Protein AF-A0ABC9WWB8-F1 (afdb_monomer)

Organism: Grus japonensis (NCBI:txid30415)

InterPro domains:
  IPR006073 GTP binding domain [PF01926] (283-333)
  IPR027417 P-loop containing nucleoside triphosphate hydrolase [G3DSA:3.40.50.300] (178-342)
  IPR027417 P-loop containing nucleoside triphosphate hydrolase [SSF52540] (184-485)
  IPR048422 NOA1/YqeH-like, C-terminal domain [PF21516] (718-818)
  IPR052807 Mitochondrial translation and respiration regulator [PTHR46406] (74-448)

Structure (mmCIF, N/CA/C/O backbone):
data_AF-A0ABC9WWB8-F1
#
_entry.id   AF-A0ABC9WWB8-F1
#
loop_
_atom_site.group_PDB
_atom_site.id
_atom_site.type_symbol
_atom_site.label_atom_id
_atom_site.label_alt_id
_atom_site.label_comp_id
_atom_site.label_asym_id
_atom_site.label_entity_id
_atom_site.label_seq_id
_atom_site.pdbx_PDB_ins_code
_atom_site.Cartn_x
_atom_site.Cartn_y
_atom_site.Cartn_z
_atom_site.occupancy
_atom_site.B_iso_or_equiv
_atom_site.auth_seq_id
_atom_site.auth_comp_id
_atom_site.auth_asym_id
_atom_site.auth_atom_id
_atom_site.pdbx_PDB_model_num
ATOM 1 N N . MET A 1 1 ? 10.275 -8.114 -30.338 1.00 30.70 1 MET A N 1
ATOM 2 C CA . MET A 1 1 ? 11.445 -9.015 -30.405 1.00 30.70 1 MET A CA 1
ATOM 3 C C . MET A 1 1 ? 11.596 -9.827 -29.123 1.00 30.70 1 MET A C 1
ATOM 5 O O . MET A 1 1 ? 11.266 -11.000 -29.156 1.00 30.70 1 MET A O 1
ATOM 9 N N . HIS A 1 2 ? 11.924 -9.214 -27.981 1.00 36.25 2 HIS A N 1
ATOM 10 C CA . HIS A 1 2 ? 12.153 -9.888 -26.680 1.00 36.25 2 HIS A CA 1
ATOM 11 C C . HIS A 1 2 ? 10.920 -10.508 -25.975 1.00 36.25 2 HIS A C 1
ATOM 13 O O . HIS A 1 2 ? 10.981 -10.816 -24.794 1.00 36.25 2 HIS A O 1
ATOM 19 N N . ARG A 1 3 ? 9.782 -10.659 -26.671 1.00 38.38 3 ARG A N 1
ATOM 20 C CA . ARG A 1 3 ? 8.498 -11.164 -26.121 1.00 38.38 3 ARG A CA 1
ATOM 21 C C . ARG A 1 3 ? 8.088 -12.535 -26.684 1.00 38.38 3 ARG A C 1
ATOM 23 O O . ARG A 1 3 ? 7.000 -13.039 -26.403 1.00 38.38 3 ARG A O 1
ATOM 30 N N . LEU A 1 4 ? 8.946 -13.101 -27.528 1.00 43.03 4 LEU A N 1
ATOM 31 C CA . LEU A 1 4 ? 8.858 -14.459 -28.064 1.00 43.03 4 LEU A CA 1
ATOM 32 C C . LEU A 1 4 ? 9.647 -15.363 -27.099 1.00 43.03 4 LEU A C 1
ATOM 34 O O . LEU A 1 4 ? 10.597 -14.881 -26.484 1.00 43.03 4 LEU A O 1
ATOM 38 N N . ALA A 1 5 ? 9.195 -16.603 -26.882 1.00 39.00 5 ALA A N 1
ATOM 39 C CA . ALA A 1 5 ? 9.597 -17.446 -25.743 1.00 39.00 5 ALA A CA 1
ATOM 40 C C . ALA A 1 5 ? 11.114 -17.376 -25.409 1.00 39.00 5 ALA A C 1
ATOM 42 O O . ALA A 1 5 ? 11.926 -17.596 -26.305 1.00 39.00 5 ALA A O 1
ATOM 43 N N . PRO A 1 6 ? 11.529 -17.134 -24.146 1.00 36.50 6 PRO A N 1
ATOM 44 C CA . PRO A 1 6 ? 12.949 -17.016 -23.762 1.00 36.50 6 PRO A CA 1
ATOM 45 C C . PRO A 1 6 ? 13.803 -18.240 -24.130 1.00 36.50 6 PRO A C 1
ATOM 47 O O . PRO A 1 6 ? 14.975 -18.111 -24.478 1.00 36.50 6 PRO A O 1
ATOM 50 N N . ALA A 1 7 ? 13.187 -19.426 -24.172 1.00 35.19 7 ALA A N 1
ATOM 51 C CA . ALA A 1 7 ? 13.814 -20.663 -24.640 1.00 35.19 7 ALA A CA 1
ATOM 52 C C . ALA A 1 7 ? 14.271 -20.613 -26.119 1.00 35.19 7 ALA A C 1
ATOM 54 O O . ALA A 1 7 ? 15.200 -21.330 -26.494 1.00 35.19 7 ALA A O 1
ATOM 55 N N . LEU A 1 8 ? 13.670 -19.751 -26.953 1.00 40.25 8 LEU A N 1
ATOM 56 C CA . LEU A 1 8 ? 14.101 -19.514 -28.336 1.00 40.25 8 LEU A CA 1
ATOM 57 C C . LEU A 1 8 ? 15.390 -18.688 -28.384 1.00 40.25 8 LEU A C 1
ATOM 59 O O . LEU A 1 8 ? 16.259 -18.979 -29.197 1.00 40.25 8 LEU A O 1
ATOM 63 N N . LEU A 1 9 ? 15.561 -17.701 -27.498 1.00 40.28 9 LEU A N 1
ATOM 64 C CA . LEU A 1 9 ? 16.742 -16.826 -27.482 1.00 40.28 9 LEU A CA 1
ATOM 65 C C . LEU A 1 9 ? 18.027 -17.593 -27.134 1.00 40.28 9 LEU A C 1
ATOM 67 O O . LEU A 1 9 ? 19.038 -17.423 -27.814 1.00 40.28 9 LEU A O 1
ATOM 71 N N . GLY A 1 10 ? 17.969 -18.510 -26.161 1.00 36.19 10 GLY A N 1
ATOM 72 C CA . GLY A 1 10 ? 19.111 -19.357 -25.789 1.00 36.19 10 GLY A CA 1
ATOM 73 C C . GLY A 1 10 ? 19.561 -20.331 -26.889 1.00 36.19 10 GLY A C 1
ATOM 74 O O . GLY A 1 10 ? 20.739 -20.675 -26.958 1.00 36.19 10 GLY A O 1
ATOM 75 N N . ARG A 1 11 ? 18.654 -20.743 -27.790 1.00 40.25 11 ARG A N 1
ATOM 76 C CA . ARG A 1 11 ? 18.963 -21.631 -28.931 1.00 40.25 11 ARG A CA 1
ATOM 77 C C . ARG A 1 11 ? 19.188 -20.903 -30.259 1.00 40.25 11 ARG A C 1
ATOM 79 O O . ARG A 1 11 ? 19.763 -21.498 -31.165 1.00 40.25 11 ARG A O 1
ATOM 86 N N . LEU A 1 12 ? 18.788 -19.635 -30.376 1.00 39.09 12 LEU A N 1
ATOM 87 C CA . LEU A 1 12 ? 19.014 -18.787 -31.555 1.00 39.09 12 LEU A CA 1
ATOM 88 C C . LEU A 1 12 ? 20.288 -17.940 -31.455 1.00 39.09 12 LEU A C 1
ATOM 90 O O . LEU A 1 12 ? 20.772 -17.471 -32.483 1.00 39.09 12 LEU A O 1
ATOM 94 N N . ALA A 1 13 ? 20.881 -17.783 -30.267 1.00 39.59 13 ALA A N 1
ATOM 95 C CA . ALA A 1 13 ? 22.184 -17.132 -30.112 1.00 39.59 13 ALA A CA 1
ATOM 96 C C . ALA A 1 13 ? 23.292 -17.757 -30.998 1.00 39.59 13 ALA A C 1
ATOM 98 O O . ALA A 1 13 ? 24.013 -16.993 -31.639 1.00 39.59 13 ALA A O 1
ATOM 99 N N . PRO A 1 14 ? 23.394 -19.095 -31.166 1.00 42.41 14 PRO A N 1
ATOM 100 C CA . PRO A 1 14 ? 24.311 -19.712 -32.129 1.00 42.41 14 PRO A CA 1
ATOM 101 C C . PRO A 1 14 ? 23.961 -19.421 -33.593 1.00 42.41 14 PRO A C 1
ATOM 103 O O . PRO A 1 14 ? 24.861 -19.319 -34.418 1.00 42.41 14 PRO A O 1
ATOM 106 N N . ALA A 1 15 ? 22.677 -19.258 -33.935 1.00 46.62 15 ALA A N 1
ATOM 107 C CA . ALA A 1 15 ? 22.250 -18.907 -35.292 1.00 46.62 15 ALA A CA 1
ATOM 108 C C . ALA A 1 15 ? 22.579 -17.442 -35.619 1.00 46.62 15 ALA A C 1
ATOM 110 O O . ALA A 1 15 ? 23.069 -17.149 -36.708 1.00 46.62 15 ALA A O 1
ATOM 111 N N . LEU A 1 16 ? 22.393 -16.532 -34.657 1.00 46.25 16 LEU A N 1
ATOM 112 C CA . LEU A 1 16 ? 22.764 -15.119 -34.762 1.00 46.25 16 LEU A CA 1
ATOM 113 C C . LEU A 1 16 ? 24.294 -14.959 -34.826 1.00 46.25 16 LEU A C 1
ATOM 115 O O . LEU A 1 16 ? 24.808 -14.295 -35.723 1.00 46.25 16 LEU A O 1
ATOM 119 N N . LEU A 1 17 ? 25.033 -15.668 -33.966 1.00 48.19 17 LEU A N 1
ATOM 120 C CA . LEU A 1 17 ? 26.497 -15.757 -34.020 1.00 48.19 17 LEU A CA 1
ATOM 121 C C . LEU A 1 17 ? 26.992 -16.437 -35.303 1.00 48.19 17 LEU A C 1
ATOM 123 O O . LEU A 1 17 ? 28.005 -16.020 -35.846 1.00 48.19 17 LEU A O 1
ATOM 127 N N . GLY A 1 18 ? 26.282 -17.434 -35.832 1.00 50.12 18 GLY A N 1
ATOM 128 C CA . GLY A 1 18 ? 26.603 -18.116 -37.089 1.00 50.12 18 GLY A CA 1
ATOM 129 C C . GLY A 1 18 ? 26.312 -17.277 -38.339 1.00 50.12 18 GLY A C 1
ATOM 130 O O . GLY A 1 18 ? 27.008 -17.410 -39.347 1.00 50.12 18 GLY A O 1
ATOM 131 N N . ARG A 1 19 ? 25.312 -16.384 -38.295 1.00 55.38 19 ARG A N 1
ATOM 132 C CA . ARG A 1 19 ? 25.068 -15.360 -39.328 1.00 55.38 19 ARG A CA 1
ATOM 133 C C . ARG A 1 19 ? 26.139 -14.265 -39.281 1.00 55.38 19 ARG A C 1
ATOM 135 O O . ARG A 1 19 ? 26.685 -13.920 -40.324 1.00 55.38 19 ARG A O 1
ATOM 142 N N . LEU A 1 20 ? 26.533 -13.821 -38.086 1.00 51.75 20 LEU A N 1
ATOM 143 C CA . LEU A 1 20 ? 27.648 -12.884 -37.889 1.00 51.75 20 LEU A CA 1
ATOM 144 C C . LEU A 1 20 ? 29.016 -13.508 -38.234 1.00 51.75 20 LEU A C 1
ATOM 146 O O . LEU A 1 20 ? 29.881 -12.840 -38.789 1.00 51.75 20 LEU A O 1
ATOM 150 N N . ALA A 1 21 ? 29.217 -14.803 -37.982 1.00 45.53 21 ALA A N 1
ATOM 151 C CA . ALA A 1 21 ? 30.443 -15.519 -38.331 1.00 45.53 21 ALA A CA 1
ATOM 152 C C . ALA A 1 21 ? 30.588 -15.727 -39.845 1.00 45.53 21 ALA A C 1
ATOM 154 O O . ALA A 1 21 ? 31.705 -15.680 -40.350 1.00 45.53 21 ALA A O 1
ATOM 155 N N . ARG A 1 22 ? 29.484 -15.884 -40.591 1.00 45.09 22 ARG A N 1
ATOM 156 C CA . ARG A 1 22 ? 29.498 -15.881 -42.067 1.00 45.09 22 ARG A CA 1
ATOM 157 C C . ARG A 1 22 ? 29.887 -14.518 -42.656 1.00 45.09 22 ARG A C 1
ATOM 159 O O . ARG A 1 22 ? 30.419 -14.476 -43.759 1.00 45.09 22 ARG A O 1
ATOM 166 N N . ALA A 1 23 ? 29.742 -13.433 -41.893 1.00 43.09 23 ALA A N 1
ATOM 167 C CA . ALA A 1 23 ? 30.281 -12.121 -42.251 1.00 43.09 23 ALA A CA 1
ATOM 168 C C . ALA A 1 23 ? 31.806 -11.992 -42.013 1.00 43.09 23 ALA A C 1
ATOM 170 O O . ALA A 1 23 ? 32.402 -11.017 -42.459 1.00 43.09 23 ALA A O 1
ATOM 171 N N . ARG A 1 24 ? 32.488 -12.979 -41.394 1.00 35.81 24 ARG A N 1
ATOM 172 C CA . ARG A 1 24 ? 33.961 -12.960 -41.220 1.00 35.81 24 ARG A CA 1
ATOM 173 C C . ARG A 1 24 ? 34.752 -13.013 -42.530 1.00 35.81 24 ARG A C 1
ATOM 175 O O . ARG A 1 24 ? 35.935 -12.704 -42.508 1.00 35.81 24 ARG A O 1
ATOM 182 N N . HIS A 1 25 ? 34.145 -13.369 -43.663 1.00 37.91 25 HIS A N 1
ATOM 183 C CA . HIS A 1 25 ? 34.811 -13.239 -44.969 1.00 37.91 25 HIS A CA 1
ATOM 184 C C . HIS A 1 25 ? 35.010 -11.777 -45.415 1.00 37.91 25 HIS A C 1
ATOM 186 O O . HIS A 1 25 ? 35.695 -11.537 -46.398 1.00 37.91 25 HIS A O 1
ATOM 192 N N . TRP A 1 26 ? 34.486 -10.805 -44.660 1.00 33.31 26 TRP A N 1
ATOM 193 C CA . TRP A 1 26 ? 34.696 -9.369 -44.871 1.00 33.31 26 TRP A CA 1
ATOM 194 C C . TRP A 1 26 ? 35.738 -8.771 -43.900 1.00 33.31 26 TRP A C 1
ATOM 196 O O . TRP A 1 26 ? 35.794 -7.562 -43.707 1.00 33.31 26 TRP A O 1
ATOM 206 N N . ALA A 1 27 ? 36.541 -9.617 -43.238 1.00 27.39 27 ALA A N 1
ATOM 207 C CA . ALA A 1 27 ? 37.401 -9.234 -42.115 1.00 27.39 27 ALA A CA 1
ATOM 208 C C . ALA A 1 27 ? 38.862 -8.786 -42.398 1.00 27.39 27 ALA A C 1
ATOM 210 O O . ALA A 1 27 ? 39.594 -8.666 -41.412 1.00 27.39 27 ALA A O 1
ATOM 211 N N . PRO A 1 28 ? 39.341 -8.476 -43.623 1.00 31.47 28 PRO A N 1
ATOM 212 C CA . PRO A 1 28 ? 40.628 -7.799 -43.767 1.00 31.47 28 PRO A CA 1
ATOM 213 C C . PRO A 1 28 ? 40.459 -6.348 -44.251 1.00 31.47 28 PRO A C 1
ATOM 215 O O . PRO A 1 28 ? 40.763 -6.055 -45.395 1.00 31.47 28 PRO A O 1
ATOM 218 N N . VAL A 1 29 ? 39.992 -5.432 -43.389 1.00 32.94 29 VAL A N 1
ATOM 219 C CA . VAL A 1 29 ? 40.100 -3.962 -43.626 1.00 32.94 29 VAL A CA 1
ATOM 220 C C . VAL A 1 29 ? 40.528 -3.186 -42.359 1.00 32.94 29 VAL A C 1
ATOM 222 O O . VAL A 1 29 ? 40.599 -1.967 -42.349 1.00 32.94 29 VAL A O 1
ATOM 225 N N . LEU A 1 30 ? 40.873 -3.856 -41.249 1.00 29.33 30 LEU A N 1
ATOM 226 C CA . LEU A 1 30 ? 41.156 -3.169 -39.970 1.00 29.33 30 LEU A CA 1
ATOM 227 C C . LEU A 1 30 ? 42.592 -3.324 -39.439 1.00 29.33 30 LEU A C 1
ATOM 229 O O . LEU A 1 30 ? 42.807 -3.208 -38.233 1.00 29.33 30 LEU A O 1
ATOM 233 N N . ARG A 1 31 ? 43.597 -3.561 -40.296 1.00 28.50 31 ARG A N 1
ATOM 234 C CA . ARG A 1 31 ? 45.013 -3.446 -39.887 1.00 28.50 31 ARG A CA 1
ATOM 235 C C . ARG A 1 31 ? 45.917 -2.902 -40.990 1.00 28.50 31 ARG A C 1
ATOM 237 O O . ARG A 1 31 ? 46.127 -3.581 -41.983 1.00 28.50 31 ARG A O 1
ATOM 244 N N . GLY A 1 32 ? 46.550 -1.767 -40.685 1.00 26.42 32 GLY A N 1
ATOM 245 C CA . GLY A 1 32 ? 47.865 -1.372 -41.199 1.00 26.42 32 GLY A CA 1
ATOM 246 C C . GLY A 1 32 ? 47.851 -0.660 -42.548 1.00 26.42 32 GLY A C 1
ATOM 247 O O . GLY A 1 32 ? 47.619 -1.281 -43.575 1.00 26.42 32 GLY A O 1
ATOM 248 N N . GLY A 1 33 ? 48.140 0.642 -42.538 1.00 29.42 33 GLY A N 1
ATOM 249 C CA . GLY A 1 33 ? 48.291 1.434 -43.754 1.00 29.42 33 GLY A CA 1
ATOM 250 C C . GLY A 1 33 ? 49.569 1.113 -44.532 1.00 29.42 33 GLY A C 1
ATOM 251 O O . GLY A 1 33 ? 50.619 0.910 -43.931 1.00 29.42 33 GLY A O 1
ATOM 252 N N . ALA A 1 34 ? 49.457 1.115 -45.862 1.00 26.62 34 ALA A N 1
ATOM 253 C CA . ALA A 1 34 ? 50.321 1.839 -46.801 1.00 26.62 34 ALA A CA 1
ATOM 254 C C . ALA A 1 34 ? 49.870 1.559 -48.253 1.00 26.62 34 ALA A C 1
ATOM 256 O O . ALA A 1 34 ? 49.842 0.415 -48.686 1.00 26.62 34 ALA A O 1
ATOM 257 N N . ALA A 1 35 ? 49.525 2.643 -48.955 1.00 33.12 35 ALA A N 1
ATOM 258 C CA . ALA A 1 35 ? 49.561 2.892 -50.402 1.00 33.12 35 ALA A CA 1
ATOM 259 C C . ALA A 1 35 ? 49.331 1.737 -51.409 1.00 33.12 35 ALA A C 1
ATOM 261 O O . ALA A 1 35 ? 50.250 0.982 -51.705 1.00 33.12 35 ALA A O 1
ATOM 262 N N . ALA A 1 36 ? 48.175 1.755 -52.088 1.00 28.06 36 ALA A N 1
ATOM 263 C CA . ALA A 1 36 ? 48.066 1.632 -53.551 1.00 28.06 36 ALA A CA 1
ATOM 264 C C . ALA A 1 36 ? 46.635 1.981 -54.009 1.00 28.06 36 ALA A C 1
ATOM 266 O O . ALA A 1 36 ? 45.654 1.610 -53.377 1.00 28.06 36 ALA A O 1
ATOM 267 N N . SER A 1 37 ? 46.545 2.729 -55.103 1.00 34.47 37 SER A N 1
ATOM 268 C CA . SER A 1 37 ? 45.347 3.274 -55.744 1.00 34.47 37 SER A CA 1
ATOM 269 C C . SER A 1 37 ? 44.367 2.218 -56.276 1.00 34.47 37 SER A C 1
ATOM 271 O O . SER A 1 37 ? 44.756 1.371 -57.079 1.00 34.47 37 SER A O 1
ATOM 273 N N . GLY A 1 38 ? 43.088 2.360 -55.919 1.00 28.97 38 GLY A N 1
ATOM 274 C CA . GLY A 1 38 ? 41.946 1.658 -56.511 1.00 28.97 38 GLY A CA 1
ATOM 275 C C . GLY A 1 38 ? 40.684 1.945 -55.695 1.00 28.97 38 GLY A C 1
ATOM 276 O O . GLY A 1 38 ? 40.624 1.565 -54.536 1.00 28.97 38 GLY A O 1
ATOM 277 N N . GLU A 1 39 ? 39.743 2.682 -56.283 1.00 34.41 39 GLU A N 1
ATOM 278 C CA . GLU A 1 39 ? 38.508 3.236 -55.700 1.00 34.41 39 GLU A CA 1
ATOM 279 C C . GLU A 1 39 ? 37.835 2.355 -54.620 1.00 34.41 39 GLU A C 1
ATOM 281 O O . GLU A 1 39 ? 37.175 1.360 -54.916 1.00 34.41 39 GLU A O 1
ATOM 286 N N . GLU A 1 40 ? 37.979 2.754 -53.350 1.00 27.86 40 GLU A N 1
ATOM 287 C CA . GLU A 1 40 ? 37.230 2.203 -52.217 1.00 27.86 40 GLU A CA 1
ATOM 288 C C . GLU A 1 40 ? 35.868 2.911 -52.101 1.00 27.86 40 GLU A C 1
ATOM 290 O O . GLU A 1 40 ? 35.800 4.125 -51.896 1.00 27.86 40 GLU A O 1
ATOM 295 N N . GLU A 1 41 ? 34.766 2.157 -52.195 1.00 30.23 41 GLU A N 1
ATOM 296 C CA . GLU A 1 41 ? 33.437 2.639 -51.799 1.00 30.23 41 GLU A CA 1
ATOM 297 C C . GLU A 1 41 ? 33.440 2.944 -50.292 1.00 30.23 41 GLU A C 1
ATOM 299 O O . GLU A 1 41 ? 33.355 2.064 -49.431 1.00 30.23 41 GLU A O 1
ATOM 304 N N . GLN A 1 42 ? 33.561 4.230 -49.980 1.00 24.47 42 GLN A N 1
ATOM 305 C CA . GLN A 1 42 ? 33.602 4.770 -48.633 1.00 24.47 42 GLN A CA 1
ATOM 306 C C . GLN A 1 42 ? 32.251 4.541 -47.931 1.00 24.47 42 GLN A C 1
ATOM 308 O O . GLN A 1 42 ? 31.229 5.122 -48.297 1.00 24.47 42 GLN A O 1
ATOM 313 N N . PHE A 1 43 ? 32.235 3.711 -46.883 1.00 24.39 43 PHE A N 1
ATOM 314 C CA . PHE A 1 43 ? 31.133 3.675 -45.917 1.00 24.39 43 PHE A CA 1
ATOM 315 C C . PHE A 1 43 ? 31.153 4.973 -45.101 1.00 24.39 43 PHE A C 1
ATOM 317 O O . PHE A 1 43 ? 31.711 5.043 -44.007 1.00 24.39 43 PHE A O 1
ATOM 324 N N . VAL A 1 44 ? 30.546 6.021 -45.649 1.00 24.89 44 VAL A N 1
ATOM 325 C CA . VAL A 1 44 ? 30.217 7.229 -44.898 1.00 24.89 44 VAL A CA 1
ATOM 326 C C . VAL A 1 44 ? 28.991 6.896 -44.055 1.00 24.89 44 VAL A C 1
ATOM 328 O O . VAL A 1 44 ? 27.910 6.651 -44.589 1.00 24.89 44 VAL A O 1
ATOM 331 N N . PHE A 1 45 ? 29.148 6.850 -42.732 1.00 22.92 45 PHE A N 1
ATOM 332 C CA . PHE A 1 45 ? 28.006 7.082 -41.854 1.00 22.92 45 PHE A CA 1
ATOM 333 C C . PHE A 1 45 ? 27.563 8.520 -42.125 1.00 22.92 45 PHE A C 1
ATOM 335 O O . PHE A 1 45 ? 28.365 9.422 -41.878 1.00 22.92 45 PHE A O 1
ATOM 342 N N . PRO A 1 46 ? 26.342 8.773 -42.632 1.00 26.73 46 PRO A N 1
ATOM 343 C CA . PRO A 1 46 ? 25.792 10.109 -42.527 1.00 26.73 46 PRO A CA 1
ATOM 344 C C . PRO A 1 46 ? 25.799 10.435 -41.037 1.00 26.73 46 PRO A C 1
ATOM 346 O O . PRO A 1 46 ? 25.306 9.634 -40.231 1.00 26.73 46 PRO A O 1
ATOM 349 N N . GLU A 1 47 ? 26.406 11.557 -40.665 1.00 25.95 47 GLU A N 1
ATOM 350 C CA . GLU A 1 47 ? 26.139 12.145 -39.364 1.00 25.95 47 GLU A CA 1
ATOM 351 C C . GLU A 1 47 ? 24.621 12.182 -39.204 1.00 25.95 47 GLU A C 1
ATOM 353 O O . GLU A 1 47 ? 23.886 12.671 -40.062 1.00 25.95 47 GLU A O 1
ATOM 358 N N . TYR A 1 48 ? 24.147 11.529 -38.150 1.00 29.33 48 TYR A N 1
ATOM 359 C CA . TYR A 1 48 ? 22.750 11.573 -37.778 1.00 29.33 48 TYR A CA 1
ATOM 360 C C . TYR A 1 48 ? 22.473 12.999 -37.303 1.00 29.33 48 TYR A C 1
ATOM 362 O O . TYR A 1 48 ? 22.659 13.311 -36.127 1.00 29.33 48 TYR A O 1
ATOM 370 N N . GLU A 1 49 ? 22.064 13.869 -38.219 1.00 27.84 49 GLU A N 1
ATOM 371 C CA . GLU A 1 49 ? 21.277 15.034 -37.853 1.00 27.84 49 GLU A CA 1
ATOM 372 C C . GLU A 1 49 ? 19.889 14.518 -37.453 1.00 27.84 49 GLU A C 1
ATOM 374 O O . GLU A 1 49 ? 19.218 13.857 -38.253 1.00 27.84 49 GLU A O 1
ATOM 379 N N . PRO A 1 50 ? 19.459 14.720 -36.199 1.00 28.45 50 PRO A N 1
ATOM 380 C CA . PRO A 1 50 ? 18.123 14.328 -35.801 1.00 28.45 50 PRO A CA 1
ATOM 381 C C . PRO A 1 50 ? 17.102 15.139 -36.604 1.00 28.45 50 PRO A C 1
ATOM 383 O O . PRO A 1 50 ? 17.037 16.359 -36.477 1.00 28.45 50 PRO A O 1
ATOM 386 N N . GLU A 1 51 ? 16.279 14.444 -37.392 1.00 28.55 51 GLU A N 1
ATOM 387 C CA . GLU A 1 51 ? 15.019 14.983 -37.909 1.00 28.55 51 GLU A CA 1
ATOM 388 C C . GLU A 1 51 ? 14.227 15.594 -36.733 1.00 28.55 51 GLU A C 1
ATOM 390 O O . GLU A 1 51 ? 14.082 14.940 -35.688 1.00 28.55 51 GLU A O 1
ATOM 395 N N . PRO A 1 52 ? 13.741 16.841 -36.854 1.00 27.25 52 PRO A N 1
ATOM 396 C CA . PRO A 1 52 ? 13.037 17.514 -35.774 1.00 27.25 52 PRO A CA 1
ATOM 397 C C . PRO A 1 52 ? 11.752 16.748 -35.449 1.00 27.25 52 PRO A C 1
ATOM 399 O O . PRO A 1 52 ? 10.888 16.550 -36.299 1.00 27.25 52 PRO A O 1
ATOM 402 N N . SER A 1 53 ? 11.633 16.299 -34.201 1.00 29.95 53 SER A N 1
ATOM 403 C CA . SER A 1 53 ? 10.438 15.633 -33.695 1.00 29.95 53 SER A CA 1
ATOM 404 C C . SER A 1 53 ? 9.217 16.561 -33.739 1.00 29.95 53 SER A C 1
ATOM 406 O O . SER A 1 53 ? 9.318 17.769 -33.513 1.00 29.95 53 SER A O 1
ATOM 408 N N . ASP A 1 54 ? 8.040 15.962 -33.946 1.00 34.06 54 ASP A N 1
ATOM 409 C CA . ASP A 1 54 ? 6.693 16.566 -33.966 1.00 34.06 54 ASP A CA 1
ATOM 410 C C . ASP A 1 54 ? 6.260 17.285 -32.657 1.00 34.06 54 ASP A C 1
ATOM 412 O O . ASP A 1 54 ? 5.076 17.511 -32.408 1.00 34.06 54 ASP A O 1
ATOM 416 N N . GLU A 1 55 ? 7.198 17.693 -31.801 1.00 35.06 55 GLU A N 1
ATOM 417 C CA . GLU A 1 55 ? 6.957 18.576 -30.653 1.00 35.06 55 GLU A CA 1
ATOM 418 C C . GLU A 1 55 ? 7.044 20.071 -31.030 1.00 35.06 55 GLU A C 1
ATOM 420 O O . GLU A 1 55 ? 6.543 20.929 -30.297 1.00 35.06 55 GLU A O 1
ATOM 425 N N . ALA A 1 56 ? 7.598 20.411 -32.201 1.00 31.23 56 ALA A N 1
ATOM 426 C CA . ALA A 1 56 ? 7.774 21.801 -32.639 1.00 31.23 56 ALA A CA 1
ATOM 427 C C . ALA A 1 56 ? 6.485 22.479 -33.163 1.00 31.23 56 ALA A C 1
ATOM 429 O O . ALA A 1 56 ? 6.343 23.699 -33.065 1.00 31.23 56 ALA A O 1
ATOM 430 N N . THR A 1 57 ? 5.496 21.726 -33.654 1.00 35.12 57 THR A N 1
ATOM 431 C CA . THR A 1 57 ? 4.222 22.285 -34.159 1.00 35.12 57 THR A CA 1
ATOM 432 C C . THR A 1 57 ? 3.190 22.537 -33.055 1.00 35.12 57 THR A C 1
ATOM 434 O O . THR A 1 57 ? 2.371 23.449 -33.181 1.00 35.12 57 THR A O 1
ATOM 437 N N . ALA A 1 58 ? 3.274 21.836 -31.920 1.00 32.56 58 ALA A N 1
ATOM 438 C CA . ALA A 1 58 ? 2.450 22.127 -30.741 1.00 32.56 58 ALA A CA 1
ATOM 439 C C . ALA A 1 58 ? 2.949 23.368 -29.969 1.00 32.56 58 ALA A C 1
ATOM 441 O O . ALA A 1 58 ? 2.144 24.133 -29.431 1.00 32.56 58 ALA A O 1
ATOM 442 N N . ALA A 1 59 ? 4.264 23.616 -29.969 1.00 33.41 59 ALA A N 1
ATOM 443 C CA . ALA A 1 59 ? 4.862 24.802 -29.354 1.00 33.41 59 ALA A CA 1
ATOM 444 C C . ALA A 1 59 ? 4.596 26.092 -30.159 1.00 33.41 59 ALA A C 1
ATOM 446 O O . ALA A 1 59 ? 4.367 27.148 -29.568 1.00 33.41 59 ALA A O 1
ATOM 447 N N . ALA A 1 60 ? 4.534 26.008 -31.493 1.00 30.78 60 ALA A N 1
ATOM 448 C CA . ALA A 1 60 ? 4.220 27.153 -32.354 1.00 30.78 60 ALA A CA 1
ATOM 449 C C . ALA A 1 60 ? 2.736 27.576 -32.283 1.00 30.78 60 ALA A C 1
ATOM 451 O O . ALA A 1 60 ? 2.433 28.770 -32.287 1.00 30.78 60 ALA A O 1
ATOM 452 N N . ALA A 1 61 ? 1.805 26.625 -32.122 1.00 31.41 61 ALA A N 1
ATOM 453 C CA . ALA A 1 61 ? 0.382 26.929 -31.937 1.00 31.41 61 ALA A CA 1
ATOM 454 C C . ALA A 1 61 ? 0.078 27.543 -30.552 1.00 31.41 61 ALA A C 1
ATOM 456 O O . ALA A 1 61 ? -0.777 28.422 -30.432 1.00 31.41 61 ALA A O 1
ATOM 457 N N . ALA A 1 62 ? 0.819 27.142 -29.512 1.00 32.19 62 ALA A N 1
ATOM 458 C CA . ALA A 1 62 ? 0.701 27.717 -28.170 1.00 32.19 62 ALA A CA 1
ATOM 459 C C . ALA A 1 62 ? 1.298 29.137 -28.071 1.00 32.19 62 ALA A C 1
ATOM 461 O O . ALA A 1 62 ? 0.794 29.963 -27.307 1.00 32.19 62 ALA A O 1
ATOM 462 N N . ALA A 1 63 ? 2.326 29.447 -28.868 1.00 31.30 63 ALA A N 1
ATOM 463 C CA . ALA A 1 63 ? 2.941 30.774 -28.916 1.00 31.30 63 ALA A CA 1
ATOM 464 C C . ALA A 1 63 ? 2.078 31.813 -29.662 1.00 31.30 63 ALA A C 1
ATOM 466 O O . ALA A 1 63 ? 2.052 32.979 -29.269 1.00 31.30 63 ALA A O 1
ATOM 467 N N . ALA A 1 64 ? 1.304 31.400 -30.673 1.00 29.81 64 ALA A N 1
ATOM 468 C CA . ALA A 1 64 ? 0.416 32.295 -31.423 1.00 29.81 64 ALA A CA 1
ATOM 469 C C . ALA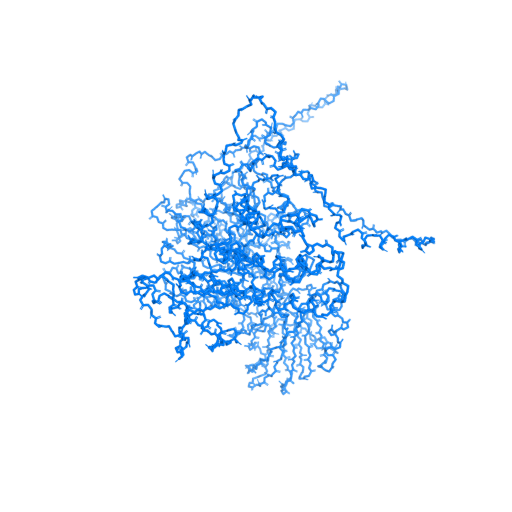 A 1 64 ? -0.848 32.709 -30.638 1.00 29.81 64 ALA A C 1
ATOM 471 O O . ALA A 1 64 ? -1.330 33.830 -30.788 1.00 29.81 64 ALA A O 1
ATOM 472 N N . ALA A 1 65 ? -1.355 31.856 -29.739 1.00 30.81 65 ALA A N 1
ATOM 473 C CA . ALA A 1 65 ? -2.498 32.188 -28.878 1.00 30.81 65 ALA A CA 1
ATOM 474 C C . ALA A 1 65 ? -2.133 33.131 -27.710 1.00 30.81 65 ALA A C 1
ATOM 476 O O . ALA A 1 65 ? -3.007 33.793 -27.149 1.00 30.81 65 ALA A O 1
ATOM 477 N N . ALA A 1 66 ? -0.848 33.225 -27.351 1.00 31.12 66 ALA A N 1
ATOM 478 C CA . ALA A 1 66 ? -0.367 34.053 -26.243 1.00 31.12 66 ALA A CA 1
ATOM 479 C C . ALA A 1 66 ? -0.147 35.536 -26.614 1.00 31.12 66 ALA A C 1
ATOM 481 O O . ALA A 1 66 ? -0.008 36.369 -25.721 1.00 31.12 66 ALA A O 1
ATOM 482 N N . ALA A 1 67 ? -0.156 35.887 -27.905 1.00 30.03 67 ALA A N 1
ATOM 483 C CA . ALA A 1 67 ? 0.133 37.244 -28.381 1.00 30.03 67 ALA A CA 1
ATOM 484 C C . ALA A 1 67 ? -1.098 38.174 -28.488 1.00 30.03 67 ALA A C 1
ATOM 486 O O . ALA A 1 67 ? -0.937 39.361 -28.753 1.00 30.03 67 ALA A O 1
ATOM 487 N N . ALA A 1 68 ? -2.323 37.684 -28.252 1.00 30.95 68 ALA A N 1
ATOM 488 C CA . ALA A 1 68 ? -3.557 38.453 -28.479 1.00 30.95 68 ALA A CA 1
ATOM 489 C C . ALA A 1 68 ? -4.239 39.023 -27.213 1.00 30.95 68 ALA A C 1
ATOM 491 O O . ALA A 1 68 ? -5.349 39.543 -27.301 1.00 30.95 68 ALA A O 1
ATOM 492 N N . ALA A 1 69 ? -3.617 38.963 -26.031 1.00 30.38 69 ALA A N 1
ATOM 493 C CA . ALA A 1 69 ? -4.249 39.433 -24.790 1.00 30.38 69 ALA A CA 1
ATOM 494 C C . ALA A 1 69 ? -3.296 40.242 -23.894 1.00 30.38 69 ALA A C 1
ATOM 496 O O . ALA A 1 69 ? -2.991 39.853 -22.768 1.00 30.38 69 ALA A O 1
ATOM 497 N N . ALA A 1 70 ? -2.851 41.399 -24.387 1.00 28.05 70 ALA A N 1
ATOM 498 C CA . ALA A 1 70 ? -2.216 42.437 -23.578 1.00 28.05 70 ALA A CA 1
ATOM 499 C C . ALA A 1 70 ? -3.111 43.690 -23.522 1.00 28.05 70 ALA A C 1
ATOM 501 O O . ALA A 1 70 ? -3.092 44.525 -24.419 1.00 28.05 70 ALA A O 1
ATOM 502 N N . ALA A 1 71 ? -3.884 43.826 -22.440 1.00 29.73 71 ALA A N 1
ATOM 503 C CA . ALA A 1 71 ? -4.399 45.103 -21.940 1.00 29.73 71 ALA A CA 1
ATOM 504 C C . ALA A 1 71 ? -4.495 45.034 -20.397 1.00 29.73 71 ALA A C 1
ATOM 506 O O . ALA A 1 71 ? -4.775 43.962 -19.851 1.00 29.73 71 ALA A O 1
ATOM 507 N N . PRO A 1 72 ? -4.228 46.127 -19.659 1.00 30.84 72 PRO A N 1
ATOM 508 C CA . PRO A 1 72 ? -3.799 46.042 -18.267 1.00 30.84 72 PRO A CA 1
ATOM 509 C C . PRO A 1 72 ? -4.987 45.978 -17.301 1.00 30.84 72 PRO A C 1
ATOM 511 O O . PRO A 1 72 ? -5.853 46.852 -17.317 1.00 30.84 72 PRO A O 1
ATOM 514 N N . ARG A 1 73 ? -5.003 45.002 -16.380 1.00 25.89 73 ARG A N 1
ATOM 515 C CA . ARG A 1 73 ? -5.839 45.061 -15.167 1.00 25.89 73 ARG A CA 1
ATOM 516 C C . ARG A 1 73 ? -5.083 44.580 -13.926 1.00 25.89 73 ARG A C 1
ATOM 518 O O . ARG A 1 73 ? -4.396 43.566 -13.928 1.00 25.89 73 ARG A O 1
ATOM 525 N N . ARG A 1 74 ? -5.204 45.402 -12.885 1.00 28.56 74 ARG A N 1
ATOM 526 C CA . ARG A 1 74 ? -4.471 45.421 -11.614 1.00 28.56 74 ARG A CA 1
ATOM 527 C C . ARG A 1 74 ? -4.737 44.193 -10.725 1.00 28.56 74 ARG A C 1
ATOM 529 O O . ARG A 1 74 ? -5.885 43.816 -10.534 1.00 28.56 74 ARG A O 1
ATOM 536 N N . GLY A 1 75 ? -3.671 43.714 -10.074 1.00 31.80 75 GLY A N 1
ATOM 537 C CA . GLY A 1 75 ? -3.668 43.253 -8.676 1.00 31.80 75 GLY A CA 1
ATOM 538 C C . GLY A 1 75 ? -4.124 41.821 -8.361 1.00 31.80 75 GLY A C 1
ATOM 539 O O . GLY A 1 75 ? -5.304 41.591 -8.126 1.00 31.80 75 GLY A O 1
ATOM 540 N N . ARG A 1 76 ? -3.163 40.896 -8.194 1.00 27.73 76 ARG A N 1
ATOM 541 C CA . ARG A 1 76 ? -3.049 39.974 -7.035 1.00 27.73 76 ARG A CA 1
ATOM 542 C C . ARG A 1 76 ? -1.816 39.074 -7.179 1.00 27.73 76 ARG A C 1
ATOM 544 O O . ARG A 1 76 ? -1.644 38.398 -8.187 1.00 27.73 76 ARG A O 1
ATOM 551 N N . GLU A 1 77 ? -0.974 39.083 -6.151 1.00 28.22 77 GLU A N 1
ATOM 552 C CA . GLU A 1 77 ? 0.297 38.360 -6.047 1.00 28.22 77 GLU A CA 1
ATOM 553 C C . GLU A 1 77 ? 0.157 36.857 -6.340 1.00 28.22 77 GLU A C 1
ATOM 555 O O . GLU A 1 77 ? -0.554 36.117 -5.654 1.00 28.22 77 GLU A O 1
ATOM 560 N N . ARG A 1 78 ? 0.881 36.386 -7.359 1.00 26.88 78 ARG A N 1
ATOM 561 C CA . ARG A 1 78 ? 1.000 34.973 -7.720 1.00 26.88 78 ARG A CA 1
ATOM 562 C C . ARG A 1 78 ? 2.313 34.458 -7.129 1.00 26.88 78 ARG A C 1
ATOM 564 O O . ARG A 1 78 ? 3.379 34.788 -7.630 1.00 26.88 78 ARG A O 1
ATOM 571 N N . ARG A 1 79 ? 2.233 33.660 -6.056 1.00 28.91 79 ARG A N 1
ATOM 572 C CA . ARG A 1 79 ? 3.390 32.956 -5.469 1.00 28.91 79 ARG A CA 1
ATOM 573 C C . ARG A 1 79 ? 4.138 32.173 -6.554 1.00 28.91 79 ARG A C 1
ATOM 575 O O . ARG A 1 79 ? 3.557 31.291 -7.191 1.00 28.91 79 ARG A O 1
ATOM 582 N N . GLU A 1 80 ? 5.407 32.516 -6.735 1.00 26.52 80 GLU A N 1
ATOM 583 C CA . GLU A 1 80 ? 6.331 31.927 -7.701 1.00 26.52 80 GLU A CA 1
ATOM 584 C C . GLU A 1 80 ? 6.447 30.403 -7.552 1.00 26.52 80 GLU A C 1
ATOM 586 O O . GLU A 1 80 ? 6.532 29.845 -6.453 1.00 26.52 80 GLU A O 1
ATOM 591 N N . ARG A 1 81 ? 6.472 29.713 -8.697 1.00 28.67 81 ARG A N 1
ATOM 592 C CA . ARG A 1 81 ? 6.932 28.327 -8.801 1.00 28.67 81 ARG A CA 1
ATOM 593 C C . ARG A 1 81 ? 8.457 28.343 -8.679 1.00 28.67 81 ARG A C 1
ATOM 595 O O . ARG A 1 81 ? 9.125 28.758 -9.615 1.00 28.67 81 ARG A O 1
ATOM 602 N N . VAL A 1 82 ? 9.002 27.857 -7.567 1.00 28.94 82 VAL A N 1
ATOM 603 C CA . VAL A 1 82 ? 10.446 27.593 -7.453 1.00 28.94 82 VAL A CA 1
ATOM 604 C C . VAL A 1 82 ? 10.813 26.449 -8.420 1.00 28.94 82 VAL A C 1
ATOM 606 O O . VAL A 1 82 ? 10.208 25.372 -8.310 1.00 28.94 82 VAL A O 1
ATOM 609 N N . PRO A 1 83 ? 11.755 26.637 -9.365 1.00 31.42 83 PRO A N 1
ATOM 610 C CA . PRO A 1 83 ? 12.224 25.569 -10.244 1.00 31.42 83 PRO A CA 1
ATOM 611 C C . PRO A 1 83 ? 12.865 24.440 -9.430 1.00 31.42 83 PRO A C 1
ATOM 613 O O . PRO A 1 83 ? 13.525 24.671 -8.418 1.00 31.42 83 PRO A O 1
ATOM 616 N N . VAL A 1 84 ? 12.668 23.195 -9.863 1.00 42.53 84 VAL A N 1
ATOM 617 C CA . VAL A 1 84 ? 13.429 22.052 -9.344 1.00 42.53 84 VAL A CA 1
ATOM 618 C C . VAL A 1 84 ? 14.885 22.289 -9.737 1.00 42.53 84 VAL A C 1
ATOM 620 O O . VAL A 1 84 ? 15.181 22.304 -10.924 1.00 42.53 84 VAL A O 1
ATOM 623 N N . ALA A 1 85 ? 15.777 22.505 -8.769 1.00 39.25 85 ALA A N 1
ATOM 624 C CA . ALA A 1 85 ? 17.206 22.614 -9.035 1.00 39.25 85 ALA A CA 1
ATOM 625 C C . ALA A 1 85 ? 17.719 21.285 -9.619 1.00 39.25 85 ALA A C 1
ATOM 627 O O . ALA A 1 85 ? 17.979 20.322 -8.891 1.00 39.25 85 ALA A O 1
ATOM 628 N N . THR A 1 86 ? 17.798 21.209 -10.944 1.00 45.72 86 THR A N 1
ATOM 629 C CA . THR A 1 86 ? 18.542 20.197 -11.689 1.00 45.72 86 THR A CA 1
ATOM 630 C C . THR A 1 86 ? 20.012 20.577 -11.599 1.00 45.72 86 THR A C 1
ATOM 632 O O . THR A 1 86 ? 20.483 21.426 -12.348 1.00 45.72 86 THR A O 1
ATOM 635 N N . GLY A 1 87 ? 20.728 20.005 -10.633 1.00 55.28 87 GLY A N 1
ATOM 636 C CA . GLY A 1 87 ? 22.188 20.063 -10.660 1.00 55.28 87 GLY A CA 1
ATOM 637 C C . GLY A 1 87 ? 22.723 19.375 -11.920 1.00 55.28 87 GLY A C 1
ATOM 638 O O . GLY A 1 87 ? 22.063 18.481 -12.453 1.00 55.28 87 GLY A O 1
ATOM 639 N N . GLN A 1 88 ? 23.898 19.787 -12.396 1.00 59.44 88 GLN A N 1
ATOM 640 C CA . GLN A 1 88 ? 24.529 19.192 -13.576 1.00 59.44 88 GLN A CA 1
ATOM 641 C C . GLN A 1 88 ? 24.778 17.685 -13.384 1.00 59.44 88 GLN A C 1
ATOM 643 O O . GLN A 1 88 ? 25.186 17.240 -12.304 1.00 59.44 88 GLN A O 1
ATOM 648 N N . LEU A 1 89 ? 24.495 16.918 -14.441 1.00 68.75 89 LEU A N 1
ATOM 649 C CA . LEU A 1 89 ? 24.775 15.486 -14.550 1.00 68.75 89 LEU A CA 1
ATOM 650 C C . LEU A 1 89 ? 26.223 15.289 -14.999 1.00 68.75 89 LEU A C 1
ATOM 652 O O . LEU A 1 89 ? 26.701 16.024 -15.861 1.00 68.75 89 LEU A O 1
ATOM 656 N N . ASP A 1 90 ? 26.892 14.273 -14.464 1.00 65.81 90 ASP A N 1
ATOM 657 C CA . ASP A 1 90 ? 28.201 13.848 -14.951 1.00 65.81 90 ASP A CA 1
ATOM 658 C C . ASP A 1 90 ? 28.223 12.324 -15.171 1.00 65.81 90 ASP A C 1
ATOM 660 O O . ASP A 1 90 ? 28.449 11.550 -14.235 1.00 65.81 90 ASP A O 1
ATOM 664 N N . PRO A 1 91 ? 27.974 11.862 -16.410 1.00 63.97 91 PRO A N 1
ATOM 665 C CA . PRO A 1 91 ? 27.991 10.442 -16.738 1.00 63.97 91 PRO A CA 1
ATOM 666 C C . PRO A 1 91 ? 29.393 9.809 -16.673 1.00 63.97 91 PRO A C 1
ATOM 668 O O . PRO A 1 91 ? 29.494 8.579 -16.659 1.00 63.97 91 PRO A O 1
ATOM 671 N N . SER A 1 92 ? 30.467 10.609 -16.634 1.00 60.03 92 SER A N 1
ATOM 672 C CA . SER A 1 92 ? 31.851 10.115 -16.672 1.00 60.03 92 SER A CA 1
ATOM 673 C C . SER A 1 92 ? 32.326 9.531 -15.335 1.00 60.03 92 SER A C 1
ATOM 675 O O . SER A 1 92 ? 33.182 8.646 -15.309 1.00 60.03 92 SER A O 1
ATOM 677 N N . VAL A 1 93 ? 31.719 9.946 -14.221 1.00 65.75 93 VAL A N 1
ATOM 678 C CA . VAL A 1 93 ? 32.136 9.557 -12.869 1.00 65.75 93 VAL A CA 1
ATOM 679 C C . VAL A 1 93 ? 31.490 8.220 -12.464 1.00 65.75 93 VAL A C 1
ATOM 681 O O . VAL A 1 93 ? 30.275 8.051 -12.615 1.00 65.75 93 VAL A O 1
ATOM 684 N N . PRO A 1 94 ? 32.252 7.222 -11.978 1.00 63.66 94 PRO A N 1
ATOM 685 C CA . PRO A 1 94 ? 31.695 5.961 -11.491 1.00 63.66 94 PRO A CA 1
ATOM 686 C C . PRO A 1 94 ? 30.921 6.125 -10.168 1.00 63.66 94 PRO A C 1
ATOM 688 O O . PRO A 1 94 ? 31.197 7.054 -9.406 1.00 63.66 94 PRO A O 1
ATOM 691 N N . PRO A 1 95 ? 29.959 5.226 -9.873 1.00 66.81 95 PRO A N 1
ATOM 692 C CA . PRO A 1 95 ? 29.294 5.175 -8.572 1.00 66.81 95 PRO A CA 1
ATOM 693 C C . PRO A 1 95 ? 30.307 5.053 -7.426 1.00 66.81 95 PRO A C 1
ATOM 695 O O . PRO A 1 95 ? 31.310 4.351 -7.545 1.00 66.81 95 PRO A O 1
ATOM 698 N N . SER A 1 96 ? 30.046 5.748 -6.319 1.00 65.75 96 SER A N 1
ATOM 699 C CA . SER A 1 96 ? 31.008 5.903 -5.214 1.00 65.75 96 SER A CA 1
ATOM 700 C C . SER A 1 96 ? 31.255 4.644 -4.375 1.00 65.75 96 SER A C 1
ATOM 702 O O . SER A 1 96 ? 32.151 4.657 -3.531 1.00 65.75 96 SER A O 1
ATOM 704 N N . GLY A 1 97 ? 30.428 3.596 -4.484 1.00 64.44 97 GLY A N 1
ATOM 705 C CA . GLY A 1 97 ? 30.395 2.492 -3.517 1.00 64.44 97 GLY A CA 1
ATOM 706 C C . GLY A 1 97 ? 29.868 2.886 -2.127 1.00 64.44 97 GLY A C 1
ATOM 707 O O . GLY A 1 97 ? 29.695 2.025 -1.261 1.00 64.44 97 GLY A O 1
ATOM 708 N N . VAL A 1 98 ? 29.581 4.173 -1.886 1.00 73.06 98 VAL A N 1
ATOM 709 C CA . VAL A 1 98 ? 29.081 4.699 -0.611 1.00 73.06 98 VAL A CA 1
ATOM 710 C C . VAL A 1 98 ? 27.565 4.822 -0.673 1.00 73.06 98 VAL A C 1
ATOM 712 O O . VAL A 1 98 ? 26.987 5.376 -1.605 1.00 73.06 98 VAL A O 1
ATOM 715 N N . SER A 1 99 ? 26.894 4.286 0.343 1.00 79.25 99 SER A N 1
ATOM 716 C CA . SER A 1 99 ? 25.436 4.319 0.430 1.00 79.25 99 SER A CA 1
ATOM 717 C C . SER A 1 99 ? 24.934 5.636 1.021 1.00 79.25 99 SER A C 1
ATOM 719 O O . SER A 1 99 ? 25.467 6.136 2.009 1.00 79.25 99 SER A O 1
ATOM 721 N N . CYS A 1 100 ? 23.845 6.154 0.461 1.00 74.88 100 CYS A N 1
ATOM 722 C CA . CYS A 1 100 ? 23.081 7.266 1.003 1.00 74.88 100 CYS A CA 1
ATOM 723 C C . CYS A 1 100 ? 22.627 6.946 2.430 1.00 74.88 100 CYS A C 1
ATOM 725 O O . CYS A 1 100 ? 21.908 5.968 2.648 1.00 74.88 100 CYS A O 1
ATOM 727 N N . SER A 1 101 ? 22.909 7.844 3.370 1.00 70.81 101 SER A N 1
ATOM 728 C CA . SER A 1 101 ? 22.501 7.717 4.776 1.00 70.81 101 SER A CA 1
ATOM 729 C C . SER A 1 101 ? 20.985 7.575 4.973 1.00 70.81 101 SER A C 1
ATOM 731 O O . SER A 1 101 ? 20.521 6.836 5.835 1.00 70.81 101 SER A O 1
ATOM 733 N N . GLY A 1 102 ? 20.195 8.251 4.134 1.00 69.12 102 GLY A N 1
ATOM 734 C CA . GLY A 1 102 ? 18.733 8.257 4.233 1.00 69.12 102 GLY A CA 1
ATOM 735 C C . GLY A 1 102 ? 17.990 7.035 3.665 1.00 69.12 102 GLY A C 1
ATOM 736 O O . GLY A 1 102 ? 17.029 6.588 4.291 1.00 69.12 102 GLY A O 1
ATOM 737 N N . CYS A 1 103 ? 18.369 6.528 2.482 1.00 68.75 103 CYS A N 1
ATOM 738 C CA . CYS A 1 103 ? 17.651 5.440 1.779 1.00 68.75 103 CYS A CA 1
ATOM 739 C C . CYS A 1 103 ? 18.501 4.197 1.483 1.00 68.75 103 CYS A C 1
ATOM 741 O O . CYS A 1 103 ? 17.959 3.212 0.976 1.00 68.75 103 CYS A O 1
ATOM 743 N N . GLY A 1 104 ? 19.808 4.254 1.748 1.00 70.00 104 GLY A N 1
ATOM 744 C CA . GLY A 1 104 ? 20.768 3.181 1.498 1.00 70.00 104 GLY A CA 1
ATOM 745 C C . GLY A 1 104 ? 21.183 2.997 0.030 1.00 70.00 104 GLY A C 1
ATOM 746 O O . GLY A 1 104 ? 22.027 2.150 -0.250 1.00 70.00 104 GLY A O 1
ATOM 747 N N . ALA A 1 105 ? 20.607 3.741 -0.920 1.00 74.12 105 ALA A N 1
ATOM 748 C CA . ALA A 1 105 ? 21.003 3.653 -2.328 1.00 74.12 105 ALA A CA 1
ATOM 749 C C . ALA A 1 105 ? 22.433 4.165 -2.539 1.00 74.12 105 ALA A C 1
ATOM 751 O O . ALA A 1 105 ? 22.841 5.119 -1.883 1.00 74.12 105 ALA A O 1
ATOM 752 N N . GLU A 1 106 ? 23.172 3.552 -3.454 1.00 79.81 106 GLU A N 1
ATOM 753 C CA . GLU A 1 106 ? 24.538 3.960 -3.785 1.00 79.81 106 GLU A CA 1
ATOM 754 C C . GLU A 1 106 ? 24.571 5.376 -4.374 1.00 79.81 106 GLU A C 1
ATOM 756 O O . GLU A 1 106 ? 23.782 5.696 -5.262 1.00 79.81 106 GLU A O 1
ATOM 761 N N . LEU A 1 107 ? 25.448 6.239 -3.854 1.00 79.69 107 LEU A N 1
ATOM 762 C CA . LEU A 1 107 ? 25.539 7.629 -4.291 1.00 79.69 107 LEU A CA 1
ATOM 763 C C . LEU A 1 107 ? 26.205 7.719 -5.668 1.00 79.69 107 LEU A C 1
ATOM 765 O O . LEU A 1 107 ? 27.297 7.181 -5.875 1.00 79.69 107 LEU A O 1
ATOM 769 N N . GLN A 1 108 ? 25.550 8.432 -6.583 1.00 80.44 108 GLN A N 1
ATOM 770 C CA . GLN A 1 108 ? 25.960 8.582 -7.981 1.00 80.44 108 GLN A CA 1
ATOM 771 C C . GLN A 1 108 ? 25.564 9.958 -8.536 1.00 80.44 108 GLN A C 1
ATOM 773 O O . GLN A 1 108 ? 24.662 10.601 -8.006 1.00 80.44 108 GLN A O 1
ATOM 778 N N . CYS A 1 109 ? 26.223 10.405 -9.605 1.00 77.12 109 CYS A N 1
ATOM 779 C CA . CYS A 1 109 ? 25.943 11.671 -10.301 1.00 77.12 109 CYS A CA 1
ATOM 780 C C . CYS A 1 109 ? 25.657 11.496 -11.811 1.00 77.12 109 CYS A C 1
ATOM 782 O O . CYS A 1 109 ? 25.625 12.477 -12.553 1.00 77.12 109 CYS A O 1
ATOM 784 N N . ARG A 1 110 ? 25.412 10.257 -12.259 1.00 75.44 110 ARG A N 1
ATOM 785 C CA . ARG A 1 110 ? 25.175 9.862 -13.657 1.00 75.44 110 ARG A CA 1
ATOM 786 C C . ARG A 1 110 ? 23.746 10.116 -14.131 1.00 75.44 110 ARG A C 1
ATOM 788 O O . ARG A 1 110 ? 23.551 10.596 -15.240 1.00 75.44 110 ARG A O 1
ATOM 795 N N . ASP A 1 111 ? 22.758 9.761 -13.312 1.00 68.94 111 ASP A N 1
ATOM 796 C CA . ASP A 1 111 ? 21.342 9.777 -13.692 1.00 68.94 111 ASP A CA 1
ATOM 797 C C . ASP A 1 111 ? 20.479 10.420 -12.598 1.00 68.94 111 ASP A C 1
ATOM 799 O O . ASP A 1 111 ? 20.402 9.922 -11.475 1.00 68.94 111 ASP A O 1
ATOM 803 N N . GLY A 1 112 ? 19.797 11.515 -12.941 1.00 63.41 112 GLY A N 1
ATOM 804 C CA . GLY A 1 112 ? 18.897 12.242 -12.043 1.00 63.41 112 GLY A CA 1
ATOM 805 C C . GLY A 1 112 ? 17.619 11.482 -11.669 1.00 63.41 112 GLY A C 1
ATOM 806 O O . GLY A 1 112 ? 16.998 11.791 -10.649 1.00 63.41 112 GLY A O 1
ATOM 807 N N . ALA A 1 113 ? 17.217 10.487 -12.465 1.00 62.00 113 ALA A N 1
ATOM 808 C CA . ALA A 1 113 ? 16.038 9.657 -12.225 1.00 62.00 113 ALA A CA 1
ATOM 809 C C . ALA A 1 113 ? 16.352 8.372 -11.440 1.00 62.00 113 ALA A C 1
ATOM 811 O O . ALA A 1 113 ? 15.437 7.757 -10.884 1.00 62.00 113 ALA A O 1
ATOM 812 N N . ALA A 1 114 ? 17.623 7.976 -11.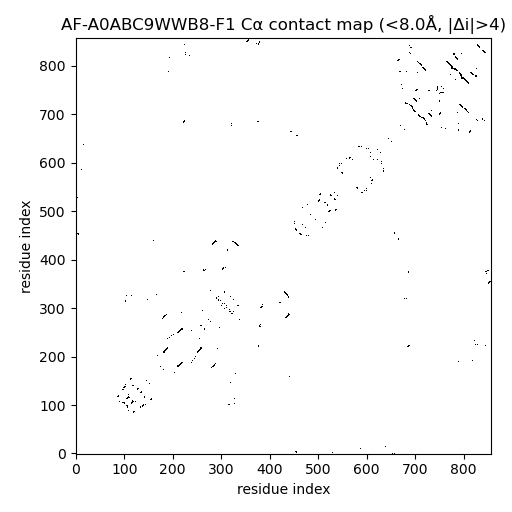353 1.00 67.12 114 ALA A N 1
ATOM 813 C CA . ALA A 1 114 ? 18.063 6.809 -10.602 1.00 67.12 114 ALA A CA 1
ATOM 814 C C . ALA A 1 114 ? 18.176 7.093 -9.089 1.00 67.12 114 ALA A C 1
ATOM 816 O O . ALA A 1 114 ? 18.434 8.221 -8.649 1.00 67.12 114 ALA A O 1
ATOM 817 N N . PRO A 1 115 ? 18.002 6.067 -8.236 1.00 69.50 115 PRO A N 1
ATOM 818 C CA . PRO A 1 115 ? 18.180 6.227 -6.800 1.00 69.50 115 PRO A CA 1
ATOM 819 C C . PRO A 1 115 ? 19.631 6.590 -6.451 1.00 69.50 115 PRO A C 1
ATOM 821 O O . PRO A 1 115 ? 20.566 6.191 -7.134 1.00 69.50 115 PRO A O 1
ATOM 824 N N . GLY A 1 116 ? 19.813 7.356 -5.371 1.00 70.81 116 GLY A N 1
ATOM 825 C CA . GLY A 1 116 ? 21.146 7.757 -4.911 1.00 70.81 116 GLY A CA 1
ATOM 826 C C . GLY A 1 116 ? 21.756 8.962 -5.637 1.00 70.81 116 GLY A C 1
ATOM 827 O O . GLY A 1 116 ? 22.880 9.338 -5.322 1.00 70.81 116 GLY A O 1
ATOM 828 N N . PHE A 1 117 ? 21.017 9.623 -6.535 1.00 79.06 117 PHE A N 1
ATOM 829 C CA . PHE A 1 117 ? 21.524 10.789 -7.259 1.00 79.06 117 PHE A CA 1
ATOM 830 C C . PHE A 1 117 ? 21.946 11.952 -6.341 1.00 79.06 117 PHE A C 1
ATOM 832 O O . PHE A 1 117 ? 21.197 12.367 -5.445 1.00 79.06 117 PHE A O 1
ATOM 839 N N . VAL A 1 118 ? 23.127 12.510 -6.596 1.00 78.12 118 VAL A N 1
ATOM 840 C CA . VAL A 1 118 ? 23.664 13.740 -6.004 1.00 78.12 118 VAL A CA 1
ATOM 841 C C . VAL A 1 118 ? 24.177 14.631 -7.143 1.00 78.12 118 VAL A C 1
ATOM 843 O O . VAL A 1 118 ? 24.894 14.127 -8.005 1.00 78.12 118 VAL A O 1
ATOM 846 N N . PRO A 1 119 ? 23.862 15.943 -7.150 1.00 78.88 119 PRO A N 1
ATOM 847 C CA . PRO A 1 119 ? 24.435 16.896 -8.104 1.00 78.88 119 PRO A CA 1
ATOM 848 C C . PRO A 1 119 ? 25.960 16.799 -8.203 1.00 78.88 119 PRO A C 1
ATOM 850 O O . PRO A 1 119 ? 26.622 16.713 -7.165 1.00 78.88 119 PRO A O 1
ATOM 853 N N . ALA A 1 120 ? 26.514 16.871 -9.418 1.00 73.75 120 ALA A N 1
ATOM 854 C CA . ALA A 1 120 ? 27.945 16.674 -9.660 1.00 73.75 120 ALA A CA 1
ATOM 855 C C . ALA A 1 120 ? 28.839 17.623 -8.839 1.00 73.75 120 ALA A C 1
ATOM 857 O O . ALA A 1 120 ? 29.819 17.172 -8.260 1.00 73.75 120 ALA A O 1
ATOM 858 N N . GLU A 1 121 ? 28.462 18.897 -8.691 1.00 71.00 121 GLU A N 1
ATOM 859 C CA . GLU A 1 121 ? 29.186 19.882 -7.865 1.00 71.00 121 GLU A CA 1
ATOM 860 C C . GLU A 1 121 ? 29.334 19.419 -6.411 1.00 71.00 121 GLU A C 1
ATOM 862 O O . GLU A 1 121 ? 30.421 19.425 -5.834 1.00 71.00 121 GLU A O 1
ATOM 867 N N . LYS A 1 122 ? 28.226 18.952 -5.825 1.00 71.44 122 LYS A N 1
ATOM 868 C CA . LYS A 1 122 ? 28.200 18.477 -4.444 1.00 71.44 122 LYS A CA 1
ATOM 869 C C . LYS A 1 122 ? 28.917 17.138 -4.310 1.00 71.44 122 LYS A C 1
ATOM 871 O O . LYS A 1 122 ? 29.604 16.925 -3.318 1.00 71.44 122 LYS A O 1
ATOM 876 N N . TYR A 1 123 ? 28.780 16.259 -5.300 1.00 73.00 123 TYR A N 1
ATOM 877 C CA . TYR A 1 123 ? 29.485 14.984 -5.336 1.00 73.00 123 TYR A CA 1
ATOM 878 C C . TYR A 1 123 ? 31.004 15.199 -5.368 1.00 73.00 123 TYR A C 1
ATOM 880 O O . TYR A 1 123 ? 31.681 14.681 -4.487 1.00 73.00 123 TYR A O 1
ATOM 888 N N . ARG A 1 124 ? 31.512 16.051 -6.274 1.00 70.00 124 ARG A N 1
ATOM 889 C CA . ARG A 1 124 ? 32.939 16.406 -6.376 1.00 70.00 124 ARG A CA 1
ATOM 890 C C . ARG A 1 124 ? 33.454 17.098 -5.120 1.00 70.00 124 ARG A C 1
ATOM 892 O O . ARG A 1 124 ? 34.449 16.662 -4.561 1.00 70.00 124 ARG A O 1
ATOM 899 N N . SER A 1 125 ? 32.715 18.074 -4.583 1.00 69.00 125 SER A N 1
ATOM 900 C CA . SER A 1 125 ? 33.108 18.759 -3.338 1.00 69.00 125 SER A CA 1
ATOM 901 C C . SER A 1 125 ? 33.268 17.817 -2.135 1.00 69.00 125 SER A C 1
ATOM 903 O O . SER A 1 125 ? 34.034 18.107 -1.219 1.00 69.00 125 SER A O 1
ATOM 905 N N . LEU A 1 126 ? 32.544 16.690 -2.128 1.00 66.56 126 LEU A N 1
ATOM 906 C CA . LEU A 1 126 ? 32.602 15.683 -1.069 1.00 66.56 126 LEU A CA 1
ATOM 907 C C . LEU A 1 126 ? 33.583 14.546 -1.379 1.00 66.56 126 LEU A C 1
ATOM 909 O O . LEU A 1 126 ? 34.075 13.932 -0.437 1.00 66.56 126 LEU A O 1
ATOM 913 N N . SER A 1 127 ? 33.854 14.253 -2.655 1.00 63.81 127 SER A N 1
ATOM 914 C CA . SER A 1 127 ? 34.771 13.188 -3.079 1.00 63.81 127 SER A CA 1
ATOM 915 C C . SER A 1 127 ? 36.219 13.648 -3.248 1.00 63.81 127 SER A C 1
ATOM 917 O O . SER A 1 127 ? 37.123 12.841 -3.070 1.00 63.81 127 SER A O 1
ATOM 919 N N . GLU A 1 128 ? 36.440 14.917 -3.598 1.00 61.66 128 GLU A N 1
ATOM 920 C CA . GLU A 1 128 ? 37.758 15.525 -3.860 1.00 61.66 128 GLU A CA 1
ATOM 921 C C . GLU A 1 128 ? 38.318 16.280 -2.634 1.00 61.66 128 GLU A C 1
ATOM 923 O O . GLU A 1 128 ? 39.378 16.895 -2.707 1.00 61.66 128 GLU A O 1
ATOM 928 N N . GLY A 1 129 ? 37.618 16.242 -1.492 1.00 62.41 129 GLY A N 1
ATOM 929 C CA . GLY A 1 129 ? 38.097 16.796 -0.220 1.00 62.41 129 GLY A CA 1
ATOM 930 C C . GLY A 1 129 ? 39.194 15.945 0.453 1.00 62.41 129 GLY A C 1
ATOM 931 O O . GLY A 1 129 ? 39.480 14.838 -0.001 1.00 62.41 129 GLY A O 1
ATOM 932 N N . PRO A 1 130 ? 39.774 16.409 1.582 1.00 48.44 130 PRO A N 1
ATOM 933 C CA . PRO A 1 130 ? 40.919 15.764 2.250 1.00 48.44 130 PRO A CA 1
ATOM 934 C C . PRO A 1 130 ? 40.673 14.313 2.715 1.00 48.44 130 PRO A C 1
ATOM 936 O O . PRO A 1 130 ? 41.632 13.578 2.922 1.00 48.44 130 PRO A O 1
ATOM 939 N N . ASP A 1 131 ? 39.407 13.885 2.813 1.00 52.44 131 ASP A N 1
ATOM 940 C CA . ASP A 1 131 ? 38.987 12.546 3.259 1.00 52.44 131 ASP A CA 1
ATOM 941 C C . ASP A 1 131 ? 38.590 11.593 2.097 1.00 52.44 131 ASP A C 1
ATOM 943 O O . ASP A 1 131 ? 38.125 10.471 2.325 1.00 52.44 131 ASP A O 1
ATOM 947 N N . GLY A 1 132 ? 38.724 12.014 0.830 1.00 61.31 132 GLY A N 1
ATOM 948 C CA . GLY A 1 132 ? 38.386 11.208 -0.354 1.00 61.31 132 GLY A CA 1
ATOM 949 C C . GLY A 1 132 ? 36.941 10.676 -0.360 1.00 61.31 132 GLY A C 1
ATOM 950 O O . GLY A 1 132 ? 35.998 11.354 0.046 1.00 61.31 132 GLY A O 1
ATOM 951 N N . ALA A 1 133 ? 36.739 9.410 -0.756 1.00 53.00 133 ALA A N 1
ATOM 952 C CA . ALA A 1 133 ? 35.422 8.752 -0.734 1.00 53.00 133 ALA A CA 1
ATOM 953 C C . ALA A 1 133 ? 34.800 8.631 0.678 1.00 53.00 133 ALA A C 1
ATOM 955 O O . ALA A 1 133 ? 33.606 8.347 0.804 1.00 53.00 133 ALA A O 1
ATOM 956 N N . ALA A 1 134 ? 35.563 8.852 1.758 1.00 54.72 134 ALA A N 1
ATOM 957 C CA . ALA A 1 134 ? 35.012 8.900 3.110 1.00 54.72 134 ALA A CA 1
ATOM 958 C C . ALA A 1 134 ? 34.220 10.194 3.382 1.00 54.72 134 ALA A C 1
ATOM 960 O O . ALA A 1 134 ? 33.293 10.156 4.188 1.00 54.72 134 ALA A O 1
ATOM 961 N N . GLY A 1 135 ? 34.470 11.284 2.643 1.00 60.53 135 GLY A N 1
ATOM 962 C CA . GLY A 1 135 ? 33.689 12.528 2.724 1.00 60.53 135 GLY A CA 1
ATOM 963 C C . GLY A 1 135 ? 32.229 12.380 2.266 1.00 60.53 135 GLY A C 1
ATOM 964 O O . GLY A 1 135 ? 31.353 13.136 2.687 1.00 60.53 135 GLY A O 1
ATOM 965 N N . LEU A 1 136 ? 31.930 11.346 1.471 1.00 64.62 136 LEU A N 1
ATOM 966 C CA . LEU A 1 136 ? 30.568 10.972 1.073 1.00 64.62 136 LEU A CA 1
ATOM 967 C C . LEU A 1 136 ? 29.806 10.207 2.176 1.00 64.62 136 LEU A C 1
ATOM 969 O O . LEU A 1 136 ? 28.587 10.030 2.067 1.00 64.62 136 LEU A O 1
ATOM 973 N N . ARG A 1 137 ? 30.473 9.757 3.253 1.00 61.34 137 ARG A N 1
ATOM 974 C CA . ARG A 1 137 ? 29.822 9.038 4.362 1.00 61.34 137 ARG A CA 1
ATOM 975 C C . ARG A 1 137 ? 28.935 9.995 5.159 1.00 61.34 137 ARG A C 1
ATOM 977 O O . ARG A 1 137 ? 29.394 10.923 5.818 1.00 61.34 137 ARG A O 1
ATOM 984 N N . GLY A 1 138 ? 27.632 9.746 5.088 1.00 63.25 138 GLY A N 1
ATOM 985 C CA . GLY A 1 138 ? 26.594 10.569 5.709 1.00 63.25 138 GLY A CA 1
ATOM 986 C C . GLY A 1 138 ? 25.891 11.533 4.758 1.00 63.25 138 GLY A C 1
ATOM 987 O O . GLY A 1 138 ? 24.889 12.151 5.127 1.00 63.25 138 GLY A O 1
ATOM 988 N N . ALA A 1 139 ? 26.338 11.609 3.502 1.00 72.19 139 ALA A N 1
ATOM 989 C CA . ALA A 1 139 ? 25.644 12.371 2.481 1.00 72.19 139 ALA A CA 1
ATOM 990 C C . ALA A 1 139 ? 24.264 11.766 2.165 1.00 72.19 139 ALA A C 1
ATOM 992 O O . ALA A 1 139 ? 24.058 10.550 2.087 1.00 72.19 139 ALA A O 1
ATOM 993 N N . VAL A 1 140 ? 23.302 12.665 1.967 1.00 75.94 140 VAL A N 1
ATOM 994 C CA . VAL A 1 140 ? 21.915 12.346 1.635 1.00 75.94 140 VAL A CA 1
ATOM 995 C C . VAL A 1 140 ? 21.695 12.648 0.152 1.00 75.94 140 VAL A C 1
ATOM 997 O O . VAL A 1 140 ? 21.979 13.760 -0.296 1.00 75.94 140 VAL A O 1
ATOM 1000 N N . CYS A 1 141 ? 21.168 11.683 -0.608 1.00 76.88 141 CYS A N 1
ATOM 1001 C CA . CYS A 1 141 ? 20.830 11.884 -2.020 1.00 76.88 141 CYS A CA 1
ATOM 1002 C C . CYS A 1 141 ? 19.732 12.947 -2.210 1.00 76.88 141 CYS A C 1
ATOM 1004 O O . CYS A 1 141 ? 18.938 13.205 -1.297 1.00 76.88 141 CYS A O 1
ATOM 1006 N N . GLN A 1 142 ? 19.633 13.522 -3.412 1.00 76.44 142 GLN A N 1
ATOM 1007 C CA . GLN A 1 142 ? 18.656 14.562 -3.755 1.00 76.44 142 GLN A CA 1
ATOM 1008 C C . GLN A 1 142 ? 17.231 14.138 -3.384 1.00 76.44 142 GLN A C 1
ATOM 1010 O O . GLN A 1 142 ? 16.490 14.913 -2.784 1.00 76.44 142 GLN A O 1
ATOM 1015 N N . ARG A 1 143 ? 16.864 12.879 -3.652 1.00 74.88 143 ARG A N 1
ATOM 1016 C CA . ARG A 1 143 ? 15.557 12.325 -3.279 1.00 74.88 143 ARG A CA 1
ATOM 1017 C C . ARG A 1 143 ? 15.296 12.407 -1.779 1.00 74.88 143 ARG A C 1
ATOM 1019 O O . ARG A 1 143 ? 14.245 12.889 -1.371 1.00 74.88 143 ARG A O 1
ATOM 1026 N N . CYS A 1 144 ? 16.217 11.911 -0.960 1.00 68.75 144 CYS A N 1
ATOM 1027 C CA . CYS A 1 144 ? 16.045 11.913 0.490 1.00 68.75 144 CYS A CA 1
ATOM 1028 C C . CYS A 1 144 ? 16.053 13.336 1.050 1.00 68.75 144 CYS A C 1
ATOM 1030 O O . CYS A 1 144 ? 15.285 13.633 1.962 1.00 68.75 144 CYS A O 1
ATOM 1032 N N . TRP A 1 145 ? 16.843 14.236 0.461 1.00 75.44 145 TRP A N 1
ATOM 1033 C CA . TRP A 1 145 ? 16.848 15.648 0.825 1.00 75.44 145 TRP A CA 1
ATOM 1034 C C . TRP A 1 145 ? 15.507 16.328 0.499 1.00 75.44 145 TRP A C 1
ATOM 1036 O O . TRP A 1 145 ? 14.934 16.979 1.373 1.00 75.44 145 TRP A O 1
ATOM 1046 N N . LEU A 1 146 ? 14.958 16.100 -0.702 1.00 71.44 146 LEU A N 1
ATOM 1047 C CA . LEU A 1 146 ? 13.640 16.592 -1.127 1.00 71.44 146 LEU A CA 1
ATOM 1048 C C . LEU A 1 146 ? 12.500 16.002 -0.289 1.00 71.44 146 LEU A C 1
ATOM 1050 O O . LEU A 1 146 ? 11.565 16.721 0.067 1.00 71.44 146 LEU A O 1
ATOM 1054 N N . LEU A 1 147 ? 12.580 14.718 0.064 1.00 69.88 147 LEU A N 1
ATOM 1055 C CA . LEU A 1 147 ? 11.605 14.065 0.937 1.00 69.88 147 LEU A CA 1
ATOM 1056 C C . LEU A 1 147 ? 11.642 14.645 2.355 1.00 69.88 147 LEU A C 1
ATOM 1058 O O . LEU A 1 147 ? 10.582 14.894 2.925 1.00 69.88 147 LEU A O 1
ATOM 1062 N N . ALA A 1 148 ? 12.835 14.883 2.905 1.00 65.75 148 ALA A N 1
ATOM 1063 C CA . ALA A 1 148 ? 13.008 15.382 4.265 1.00 65.75 148 ALA A CA 1
ATOM 1064 C C . ALA A 1 148 ? 12.650 16.871 4.415 1.00 65.75 148 ALA A C 1
ATOM 1066 O O . ALA A 1 148 ? 11.977 17.229 5.378 1.00 65.75 148 ALA A O 1
ATOM 1067 N N . HIS A 1 149 ? 13.066 17.728 3.474 1.00 64.31 149 HIS A N 1
ATOM 1068 C CA . HIS A 1 149 ? 12.918 19.188 3.597 1.00 64.31 149 HIS A CA 1
ATOM 1069 C C . HIS A 1 149 ? 11.681 19.735 2.879 1.00 64.31 149 HIS A C 1
ATOM 1071 O O . HIS A 1 149 ? 11.026 20.643 3.383 1.00 64.31 149 HIS A O 1
ATOM 1077 N N . HIS A 1 150 ? 11.328 19.176 1.718 1.00 61.28 150 HIS A N 1
ATOM 1078 C CA . HIS A 1 150 ? 10.231 19.689 0.886 1.00 61.28 150 HIS A CA 1
ATOM 1079 C C . HIS A 1 150 ? 9.000 18.775 0.871 1.00 61.28 150 HIS A C 1
ATOM 1081 O O . HIS A 1 150 ? 7.936 19.170 0.390 1.00 61.28 150 HIS A O 1
ATOM 1087 N N . GLY A 1 151 ? 9.114 17.547 1.390 1.00 56.84 151 GLY A N 1
ATOM 1088 C CA . GLY A 1 151 ? 8.039 16.559 1.371 1.00 56.84 151 GLY A CA 1
ATOM 1089 C C . GLY A 1 151 ? 7.538 16.239 -0.041 1.00 56.84 151 GLY A C 1
ATOM 1090 O O . GLY A 1 151 ? 6.332 16.003 -0.187 1.00 56.84 151 GLY A O 1
ATOM 1091 N N . ARG A 1 152 ? 8.440 16.288 -1.036 1.00 62.06 152 ARG A N 1
ATOM 1092 C CA . ARG A 1 152 ? 8.220 15.940 -2.452 1.00 62.06 152 ARG A CA 1
ATOM 1093 C C . ARG A 1 152 ? 8.885 14.602 -2.758 1.00 62.06 152 ARG A C 1
ATOM 1095 O O . ARG A 1 152 ? 10.019 14.375 -2.338 1.00 62.06 152 ARG A O 1
ATOM 1102 N N . ALA A 1 153 ? 8.193 13.727 -3.474 1.00 57.03 153 ALA A N 1
ATOM 1103 C CA . ALA A 1 153 ? 8.673 12.403 -3.832 1.00 57.03 153 ALA A CA 1
ATOM 1104 C C . ALA A 1 153 ? 8.998 12.350 -5.326 1.00 57.03 153 ALA A C 1
ATOM 1106 O O . ALA A 1 153 ? 8.125 12.471 -6.179 1.00 57.03 153 ALA A O 1
ATOM 1107 N N . LEU A 1 154 ? 10.266 12.105 -5.655 1.00 56.34 154 LEU A N 1
ATOM 1108 C CA . LEU A 1 154 ? 10.634 11.763 -7.026 1.00 56.34 154 LEU A CA 1
ATOM 1109 C C . LEU A 1 154 ? 10.028 10.392 -7.367 1.00 56.34 154 LEU A C 1
ATOM 1111 O O . LEU A 1 154 ? 10.239 9.421 -6.628 1.00 56.34 154 LEU A O 1
ATOM 1115 N N . ARG A 1 155 ? 9.251 10.322 -8.458 1.00 51.88 155 ARG A N 1
ATOM 1116 C CA . ARG A 1 155 ? 8.742 9.061 -9.017 1.00 51.88 155 ARG A CA 1
ATOM 1117 C C . ARG A 1 155 ? 9.924 8.287 -9.592 1.00 51.88 155 ARG A C 1
ATOM 1119 O O . ARG A 1 155 ? 10.351 8.545 -10.708 1.00 51.88 155 ARG A O 1
ATOM 1126 N N . LEU A 1 156 ? 10.461 7.370 -8.798 1.00 51.94 156 LEU A N 1
ATOM 1127 C CA . LEU A 1 156 ? 11.501 6.454 -9.243 1.00 51.94 156 LEU A CA 1
ATOM 1128 C C . LEU A 1 156 ? 10.885 5.324 -10.067 1.00 51.94 156 LEU A C 1
ATOM 1130 O O . LEU A 1 156 ? 9.865 4.752 -9.676 1.00 51.94 156 LEU A O 1
ATOM 1134 N N . GLN A 1 157 ? 11.549 4.961 -11.158 1.00 45.81 157 GLN A N 1
ATOM 1135 C CA . GLN A 1 157 ? 11.298 3.709 -11.860 1.00 45.81 157 GLN A CA 1
ATOM 1136 C C . GLN A 1 157 ? 12.127 2.610 -11.189 1.00 45.81 157 GLN A C 1
ATOM 1138 O O . GLN A 1 157 ? 13.247 2.325 -11.589 1.00 45.81 157 GLN A O 1
ATOM 1143 N N . LEU A 1 158 ? 11.607 2.033 -10.107 1.00 52.19 158 LEU A N 1
ATOM 1144 C CA . LEU A 1 158 ? 12.203 0.853 -9.479 1.00 52.19 158 LEU A CA 1
ATOM 1145 C C . LEU A 1 158 ? 11.208 -0.303 -9.576 1.00 52.19 158 LEU A C 1
ATOM 1147 O O . LEU A 1 158 ? 10.132 -0.223 -8.972 1.00 52.19 158 LEU A O 1
ATOM 1151 N N . PRO A 1 159 ? 11.531 -1.365 -10.332 1.00 55.72 159 PRO A N 1
ATOM 1152 C CA . PRO A 1 159 ? 10.678 -2.534 -10.413 1.00 55.72 159 PRO A CA 1
ATOM 1153 C C . PRO A 1 159 ? 10.515 -3.184 -9.026 1.00 55.72 159 PRO A C 1
ATOM 1155 O O . PRO A 1 159 ? 11.502 -3.371 -8.304 1.00 55.72 159 PRO A O 1
ATOM 1158 N N . PRO A 1 160 ? 9.296 -3.597 -8.638 1.00 54.12 160 PRO A N 1
ATOM 1159 C CA . PRO A 1 160 ? 9.020 -4.254 -7.352 1.00 54.12 160 PRO A CA 1
ATOM 1160 C C . PRO A 1 160 ? 9.819 -5.557 -7.161 1.00 54.12 160 PRO A C 1
ATOM 1162 O O . PRO A 1 160 ? 10.079 -5.983 -6.034 1.00 54.12 160 PRO A O 1
ATOM 1165 N N . GLU A 1 161 ? 10.260 -6.181 -8.253 1.00 57.69 161 GLU A N 1
ATOM 1166 C CA . GLU A 1 161 ? 11.118 -7.366 -8.239 1.00 57.69 161 GLU A CA 1
ATOM 1167 C C . GLU A 1 161 ? 12.512 -7.087 -7.684 1.00 57.69 161 GLU A C 1
ATOM 1169 O O . GLU A 1 161 ? 13.047 -7.912 -6.944 1.00 57.69 161 GLU A O 1
ATOM 1174 N N . GLN A 1 162 ? 13.081 -5.914 -7.966 1.00 59.44 162 GLN A N 1
ATOM 1175 C CA . GLN A 1 162 ? 14.388 -5.526 -7.441 1.00 59.44 162 GLN A CA 1
ATOM 1176 C C . GLN A 1 162 ? 14.334 -5.378 -5.913 1.00 59.44 162 GLN A C 1
ATOM 1178 O O . GLN A 1 162 ? 15.243 -5.819 -5.212 1.00 59.44 162 GLN A O 1
ATOM 1183 N N . HIS A 1 163 ? 13.220 -4.868 -5.369 1.00 59.47 163 HIS A N 1
ATOM 1184 C CA . HIS A 1 163 ? 13.005 -4.798 -3.919 1.00 59.47 163 HIS A CA 1
ATOM 1185 C C . HIS A 1 163 ? 12.942 -6.198 -3.291 1.00 59.47 163 HIS A C 1
ATOM 1187 O O . HIS A 1 163 ? 13.554 -6.441 -2.250 1.00 59.47 163 HIS A O 1
ATOM 1193 N N . ARG A 1 164 ? 12.238 -7.142 -3.934 1.00 62.75 164 ARG A N 1
ATOM 1194 C CA . ARG A 1 164 ? 12.159 -8.540 -3.475 1.00 62.75 164 ARG A CA 1
ATOM 1195 C C . ARG A 1 164 ? 13.511 -9.246 -3.550 1.00 62.75 164 ARG A C 1
ATOM 1197 O O . ARG A 1 164 ? 13.856 -9.971 -2.621 1.00 62.75 164 ARG A O 1
ATOM 1204 N N . GLN A 1 165 ? 14.293 -9.003 -4.602 1.00 62.91 165 GLN A N 1
ATOM 1205 C CA . GLN A 1 165 ? 15.641 -9.553 -4.743 1.00 62.91 165 GLN A CA 1
ATOM 1206 C C . GLN A 1 165 ? 16.548 -9.089 -3.601 1.00 62.91 165 GLN A C 1
ATOM 1208 O O . GLN A 1 165 ? 17.163 -9.934 -2.959 1.00 62.91 165 GLN A O 1
ATOM 1213 N N . VAL A 1 166 ? 16.555 -7.794 -3.263 1.00 64.62 166 VAL A N 1
ATOM 1214 C CA . VAL A 1 166 ? 17.336 -7.267 -2.127 1.00 64.62 166 VAL A CA 1
ATOM 1215 C C . VAL A 1 166 ? 16.932 -7.932 -0.809 1.00 64.62 166 VAL A C 1
ATOM 1217 O O . VAL A 1 166 ? 17.802 -8.352 -0.048 1.00 64.62 166 VAL A O 1
ATOM 1220 N N . VAL A 1 167 ? 15.628 -8.087 -0.547 1.00 68.12 167 VAL A N 1
ATOM 1221 C CA . VAL A 1 167 ? 15.131 -8.758 0.668 1.00 68.12 167 VAL A CA 1
ATOM 1222 C C . VAL A 1 167 ? 15.529 -10.238 0.685 1.00 68.12 167 VAL A C 1
ATOM 1224 O O . VAL A 1 167 ? 16.072 -10.711 1.678 1.00 68.12 167 VAL A O 1
ATOM 1227 N N . SER A 1 168 ? 15.336 -10.965 -0.418 1.00 67.19 168 SER A N 1
ATOM 1228 C CA . SER A 1 168 ? 15.705 -12.384 -0.520 1.00 67.19 168 SER A CA 1
ATOM 1229 C C . SER A 1 168 ? 17.215 -12.611 -0.387 1.00 67.19 168 SER A C 1
ATOM 1231 O O . SER A 1 168 ? 17.642 -13.526 0.313 1.00 67.19 168 SER A O 1
ATOM 1233 N N . ALA A 1 169 ? 18.032 -11.740 -0.984 1.00 64.38 169 ALA A N 1
ATOM 1234 C CA . ALA A 1 169 ? 19.484 -11.790 -0.893 1.00 64.38 169 ALA A CA 1
ATOM 1235 C C . ALA A 1 169 ? 19.970 -11.461 0.522 1.00 64.38 169 ALA A C 1
ATOM 1237 O O . ALA A 1 169 ? 20.957 -12.034 0.969 1.00 64.38 169 ALA A O 1
ATOM 1238 N N . ALA A 1 170 ? 19.277 -10.571 1.243 1.00 66.44 170 ALA A N 1
ATOM 1239 C CA . ALA A 1 170 ? 19.562 -10.274 2.644 1.00 66.44 170 ALA A CA 1
ATOM 1240 C C . ALA A 1 170 ? 19.291 -11.484 3.548 1.00 66.44 170 ALA A C 1
ATOM 1242 O O . ALA A 1 170 ? 20.126 -11.824 4.384 1.00 66.44 170 ALA A O 1
ATOM 1243 N N . LEU A 1 171 ? 18.145 -12.143 3.349 1.00 68.62 171 LEU A N 1
ATOM 1244 C CA . LEU A 1 171 ? 17.696 -13.275 4.162 1.00 68.62 171 LEU A CA 1
ATOM 1245 C C . LEU A 1 171 ? 18.495 -14.561 3.906 1.00 68.62 171 LEU A C 1
ATOM 1247 O O . LEU A 1 171 ? 18.656 -15.357 4.824 1.00 68.62 171 LEU A O 1
ATOM 1251 N N . ARG A 1 172 ? 19.029 -14.750 2.692 1.00 67.81 172 ARG A N 1
ATOM 1252 C CA . ARG A 1 172 ? 19.856 -15.913 2.310 1.00 67.81 172 ARG A CA 1
ATOM 1253 C C . ARG A 1 172 ? 21.331 -15.802 2.717 1.00 67.81 172 ARG A C 1
ATOM 1255 O O . ARG A 1 172 ? 22.119 -16.684 2.385 1.00 67.81 172 ARG A O 1
ATOM 1262 N N . ARG A 1 173 ? 21.745 -14.723 3.394 1.00 65.81 173 ARG A N 1
ATOM 1263 C CA . ARG A 1 173 ? 23.139 -14.583 3.847 1.00 65.81 173 ARG A CA 1
ATOM 1264 C C . ARG A 1 173 ? 23.476 -15.660 4.883 1.00 65.81 173 ARG A C 1
ATOM 1266 O O . ARG A 1 173 ? 22.649 -15.922 5.757 1.00 65.81 173 ARG A O 1
ATOM 1273 N N . PRO A 1 174 ? 24.689 -16.240 4.838 1.00 58.22 174 PRO A N 1
ATOM 1274 C CA . PRO A 1 174 ? 25.092 -17.240 5.814 1.00 58.22 174 PRO A CA 1
ATOM 1275 C C . PRO A 1 174 ? 25.054 -16.642 7.232 1.00 58.22 174 PRO A C 1
ATOM 1277 O O . PRO A 1 174 ? 25.502 -15.504 7.432 1.00 58.22 174 PRO A O 1
ATOM 1280 N N . PRO A 1 175 ? 24.518 -17.376 8.224 1.00 63.62 175 PRO A N 1
ATOM 1281 C CA . PRO A 1 175 ? 24.414 -16.886 9.590 1.00 63.62 175 PRO A CA 1
ATOM 1282 C C . PRO A 1 175 ? 25.812 -16.676 10.184 1.00 63.62 175 PRO A C 1
ATOM 1284 O O . PRO A 1 175 ? 26.562 -17.627 10.380 1.00 63.62 175 PRO A O 1
ATOM 1287 N N . ARG A 1 176 ? 26.160 -15.425 10.515 1.00 58.59 176 ARG A N 1
ATOM 1288 C CA . ARG A 1 176 ? 27.491 -15.056 11.045 1.00 58.59 176 ARG A CA 1
ATOM 1289 C C . ARG A 1 176 ? 27.834 -15.704 12.392 1.00 58.59 176 ARG A C 1
ATOM 1291 O O . ARG A 1 176 ? 29.006 -15.808 12.731 1.00 58.59 176 ARG A O 1
ATOM 1298 N N . HIS A 1 177 ? 26.827 -16.121 13.162 1.00 60.44 177 HIS A N 1
ATOM 1299 C CA . HIS A 1 177 ? 26.984 -16.593 14.546 1.00 60.44 177 HIS A CA 1
ATOM 1300 C C . HIS A 1 177 ? 26.319 -17.958 14.810 1.00 60.44 177 HIS A C 1
ATOM 1302 O O . HIS A 1 177 ? 25.903 -18.234 15.933 1.00 60.44 177 HIS A O 1
ATOM 1308 N N . GLY A 1 178 ? 26.154 -18.799 13.781 1.00 55.81 178 GLY A N 1
ATOM 1309 C CA . GLY A 1 178 ? 25.632 -20.170 13.930 1.00 55.81 178 GLY A CA 1
ATOM 1310 C C . GLY A 1 178 ? 24.143 -20.287 14.295 1.00 55.81 178 GLY A C 1
ATOM 1311 O O . GLY A 1 178 ? 23.651 -21.391 14.503 1.00 55.81 178 GLY A O 1
ATOM 1312 N N . ARG A 1 179 ? 23.405 -19.169 14.363 1.00 64.12 179 ARG A N 1
ATOM 1313 C CA . ARG A 1 179 ? 21.942 -19.130 14.520 1.00 64.12 179 ARG A CA 1
ATOM 1314 C C . ARG A 1 179 ? 21.295 -18.297 13.420 1.00 64.12 179 ARG A C 1
ATOM 1316 O O . ARG A 1 179 ? 21.862 -17.298 12.979 1.00 64.12 179 ARG A O 1
ATOM 1323 N N . GLY A 1 180 ? 20.095 -18.713 13.025 1.00 67.75 180 GLY A N 1
ATOM 1324 C CA . GLY A 1 180 ? 19.243 -18.012 12.071 1.00 67.75 180 GLY A CA 1
ATOM 1325 C C . GLY A 1 180 ? 18.864 -16.588 12.495 1.00 67.75 180 GLY A C 1
ATOM 1326 O O . GLY A 1 180 ? 18.888 -16.286 13.690 1.00 67.75 180 GLY A O 1
ATOM 1327 N N . PRO A 1 181 ? 18.494 -15.700 11.558 1.00 75.50 181 PRO A N 1
ATOM 1328 C CA . PRO A 1 181 ? 18.033 -14.355 11.890 1.00 75.50 181 PRO A CA 1
ATOM 1329 C C . PRO A 1 181 ? 16.624 -14.344 12.508 1.00 75.50 181 PRO A C 1
ATOM 1331 O O . PRO A 1 181 ? 15.811 -15.236 12.251 1.00 75.50 181 PRO A O 1
ATOM 1334 N N . LEU A 1 182 ? 16.320 -13.296 13.284 1.00 79.56 182 LEU A N 1
ATOM 1335 C CA . LEU A 1 182 ? 14.963 -12.985 13.751 1.00 79.56 182 LEU A CA 1
ATOM 1336 C C . LEU A 1 182 ? 14.281 -12.029 12.774 1.00 79.56 182 LEU A C 1
ATOM 1338 O O . LEU A 1 182 ? 14.825 -10.981 12.416 1.00 79.56 182 LEU A O 1
ATOM 1342 N N . LEU A 1 183 ? 13.047 -12.348 12.404 1.00 81.94 183 LEU A N 1
ATOM 1343 C CA . LEU A 1 183 ? 12.255 -11.531 11.496 1.00 81.94 183 LEU A CA 1
ATOM 1344 C C . LEU A 1 183 ? 11.223 -10.726 12.277 1.00 81.94 183 LEU A C 1
ATOM 1346 O O . LEU A 1 183 ? 10.374 -11.292 12.963 1.00 81.94 183 LEU A O 1
ATOM 1350 N N . LEU A 1 184 ? 11.285 -9.399 12.167 1.00 86.12 184 LEU A N 1
ATOM 1351 C CA . LEU A 1 184 ? 10.305 -8.489 12.749 1.00 86.12 184 LEU A CA 1
ATOM 1352 C C . LEU A 1 184 ? 9.353 -8.010 11.656 1.00 86.12 184 LEU A C 1
ATOM 1354 O O . LEU A 1 184 ? 9.688 -7.114 10.882 1.00 86.12 184 LEU A O 1
ATOM 1358 N N . TYR A 1 185 ? 8.165 -8.601 11.581 1.00 86.88 185 TYR A N 1
ATOM 1359 C CA . TYR A 1 185 ? 7.170 -8.242 10.576 1.00 86.88 185 TYR A CA 1
ATOM 1360 C C . TYR A 1 185 ? 6.264 -7.113 11.073 1.00 86.88 185 TYR A C 1
ATOM 1362 O O . TYR A 1 185 ? 5.470 -7.303 11.993 1.00 86.88 185 TYR A O 1
ATOM 1370 N N . LEU A 1 186 ? 6.369 -5.936 10.459 1.00 87.19 186 LEU A N 1
ATOM 1371 C CA . LEU A 1 186 ? 5.539 -4.774 10.755 1.00 87.19 186 LEU A CA 1
ATOM 1372 C C . LEU A 1 186 ? 4.284 -4.773 9.891 1.00 87.19 186 LEU A C 1
ATOM 1374 O O . LEU A 1 186 ? 4.339 -4.530 8.680 1.00 87.19 186 LEU A O 1
ATOM 1378 N N . LEU A 1 187 ? 3.155 -4.929 10.567 1.00 87.62 187 LEU A N 1
ATOM 1379 C CA . LEU A 1 187 ? 1.818 -4.865 10.008 1.00 87.62 187 LEU A CA 1
ATOM 1380 C C . LEU A 1 187 ? 1.177 -3.512 10.335 1.00 87.62 187 LEU A C 1
ATOM 1382 O O . LEU A 1 187 ? 1.219 -3.064 11.475 1.00 87.62 187 LEU A O 1
ATOM 1386 N N . ASP A 1 188 ? 0.557 -2.862 9.353 1.00 87.81 188 ASP A N 1
ATOM 1387 C CA . ASP A 1 188 ? -0.274 -1.677 9.595 1.00 87.81 188 ASP A CA 1
ATOM 1388 C C . ASP A 1 188 ? -1.687 -2.119 10.001 1.00 87.81 188 ASP A C 1
ATOM 1390 O O . ASP A 1 188 ? -2.399 -2.738 9.210 1.00 87.81 188 ASP A O 1
ATOM 1394 N N . VAL A 1 189 ? -2.099 -1.816 11.236 1.00 88.69 189 VAL A N 1
ATOM 1395 C CA . VAL A 1 189 ? -3.390 -2.274 11.782 1.00 88.69 189 VAL A CA 1
ATOM 1396 C C . VAL A 1 189 ? -4.580 -1.662 11.029 1.00 88.69 189 VAL A C 1
ATOM 1398 O O . VAL A 1 189 ? -5.623 -2.306 10.906 1.00 88.69 189 VAL A O 1
ATOM 1401 N N . LEU A 1 190 ? -4.424 -0.464 10.450 1.00 85.94 190 LEU A N 1
ATOM 1402 C CA . LEU A 1 190 ? -5.458 0.163 9.613 1.00 85.94 190 LEU A CA 1
ATOM 1403 C C . LEU A 1 190 ? -5.662 -0.590 8.292 1.00 85.94 190 LEU A C 1
ATOM 1405 O O . LEU A 1 190 ? -6.721 -0.518 7.671 1.00 85.94 190 LEU A O 1
ATOM 1409 N N . GLU A 1 191 ? -4.647 -1.339 7.870 1.00 79.69 191 GLU A N 1
ATOM 1410 C CA . GLU A 1 191 ? -4.613 -2.061 6.609 1.00 79.69 191 GLU A CA 1
ATOM 1411 C C . GLU A 1 191 ? -5.028 -3.528 6.743 1.00 79.69 191 GLU A C 1
ATOM 1413 O O . GLU A 1 191 ? -4.931 -4.259 5.767 1.00 79.69 191 GLU A O 1
ATOM 1418 N N . LEU A 1 192 ? -5.599 -3.962 7.868 1.00 79.19 192 LEU A N 1
ATOM 1419 C CA . LEU A 1 192 ? -6.168 -5.310 7.992 1.00 79.19 192 LEU A CA 1
ATOM 1420 C C . LEU A 1 192 ? -7.427 -5.497 7.111 1.00 79.19 192 LEU A C 1
ATOM 1422 O O . LEU A 1 192 ? -8.270 -4.594 7.093 1.00 79.19 192 LEU A O 1
ATOM 1426 N N . PRO A 1 193 ? -7.603 -6.637 6.411 1.00 71.25 193 PRO A N 1
ATOM 1427 C CA . PRO A 1 193 ? -6.634 -7.727 6.252 1.00 71.25 193 PRO A CA 1
ATOM 1428 C C . PRO A 1 193 ? -5.438 -7.296 5.392 1.00 71.25 193 PRO A C 1
ATOM 1430 O O . PRO A 1 193 ? -5.609 -6.645 4.360 1.00 71.25 193 PRO A O 1
ATOM 1433 N N . ASP A 1 194 ? -4.233 -7.647 5.847 1.00 69.75 194 ASP A N 1
ATOM 1434 C CA . ASP A 1 194 ? -2.982 -7.222 5.218 1.00 69.75 194 ASP A CA 1
ATOM 1435 C C . ASP A 1 194 ? -2.674 -8.087 3.981 1.00 69.75 194 ASP A C 1
ATOM 1437 O O . ASP A 1 194 ? -2.521 -9.302 4.120 1.00 69.75 194 ASP A O 1
ATOM 1441 N N . PRO A 1 195 ? -2.554 -7.504 2.774 1.00 64.12 195 PRO A N 1
ATOM 1442 C CA . PRO A 1 195 ? -2.341 -8.271 1.545 1.00 64.12 195 PRO A CA 1
ATOM 1443 C C . PRO A 1 195 ? -0.956 -8.926 1.447 1.00 64.12 195 PRO A C 1
ATOM 1445 O O . PRO A 1 195 ? -0.774 -9.843 0.650 1.00 64.12 195 PRO A O 1
ATOM 1448 N N . VAL A 1 196 ? 0.028 -8.463 2.224 1.00 66.50 196 VAL A N 1
ATOM 1449 C CA . VAL A 1 196 ? 1.401 -9.002 2.195 1.00 66.50 196 VAL A CA 1
ATOM 1450 C C . VAL A 1 196 ? 1.549 -10.221 3.107 1.00 66.50 196 VAL A C 1
ATOM 1452 O O . VAL A 1 196 ? 2.393 -11.082 2.869 1.00 66.50 196 VAL A O 1
ATOM 1455 N N . LEU A 1 197 ? 0.690 -10.340 4.116 1.00 67.12 197 LEU A N 1
ATOM 1456 C CA . LEU A 1 197 ? 0.787 -11.369 5.140 1.00 67.12 197 LEU A CA 1
ATOM 1457 C C . LEU A 1 197 ? 0.616 -12.810 4.582 1.00 67.12 197 LEU A C 1
ATOM 1459 O O . LEU A 1 197 ? 1.409 -13.667 4.966 1.00 67.12 197 LEU A O 1
ATOM 1463 N N . PRO A 1 198 ? -0.270 -13.086 3.597 1.00 62.00 198 PRO A N 1
ATOM 1464 C CA . PRO A 1 198 ? -0.317 -14.374 2.884 1.00 62.00 198 PRO A CA 1
ATOM 1465 C C . PRO A 1 198 ? 0.898 -14.679 1.993 1.00 62.00 198 PRO A C 1
ATOM 1467 O O . PRO A 1 198 ? 1.120 -15.832 1.641 1.00 62.00 198 PRO A O 1
ATOM 1470 N N . GLN A 1 199 ? 1.684 -13.668 1.605 1.00 64.25 199 GLN A N 1
ATOM 1471 C CA . GLN A 1 199 ? 2.900 -13.854 0.796 1.00 64.25 199 GLN A CA 1
ATOM 1472 C C . GLN A 1 199 ? 4.117 -14.194 1.669 1.00 64.25 199 GLN A C 1
ATOM 1474 O O . GLN A 1 199 ? 5.137 -14.653 1.159 1.00 64.25 199 GLN A O 1
ATOM 1479 N N . LEU A 1 200 ? 4.022 -13.970 2.984 1.00 67.62 200 LEU A N 1
ATOM 1480 C CA . LEU A 1 200 ? 5.131 -14.144 3.913 1.00 67.62 200 LEU A CA 1
ATOM 1481 C C . LEU A 1 200 ? 5.637 -15.597 3.976 1.00 67.62 200 LEU A C 1
ATOM 1483 O O . LEU A 1 200 ? 6.848 -15.763 3.869 1.00 67.62 200 LEU A O 1
ATOM 1487 N N . PRO A 1 201 ? 4.792 -16.649 4.047 1.00 65.06 201 PRO A N 1
ATOM 1488 C CA . PRO A 1 201 ? 5.279 -18.032 4.037 1.00 65.06 201 PRO A CA 1
ATOM 1489 C C . PRO A 1 201 ? 6.102 -18.386 2.789 1.00 65.06 201 PRO A C 1
ATOM 1491 O O . PRO A 1 201 ? 7.107 -19.076 2.897 1.00 65.06 201 PRO A O 1
ATOM 1494 N N . ALA A 1 202 ? 5.737 -17.855 1.616 1.00 59.38 202 ALA A N 1
ATOM 1495 C CA . ALA A 1 202 ? 6.478 -18.074 0.370 1.00 59.38 202 ALA A CA 1
ATOM 1496 C C . ALA A 1 202 ? 7.840 -17.353 0.339 1.00 59.38 202 ALA A C 1
ATOM 1498 O O . ALA A 1 202 ? 8.744 -17.769 -0.377 1.00 59.38 202 ALA A O 1
ATOM 1499 N N . LEU A 1 203 ? 7.999 -16.271 1.109 1.00 60.62 203 LEU A N 1
ATOM 1500 C CA . LEU A 1 203 ? 9.294 -15.606 1.309 1.00 60.62 203 LEU A CA 1
ATOM 1501 C C . LEU A 1 203 ? 10.167 -16.334 2.342 1.00 60.62 203 LEU A C 1
ATOM 1503 O O . LEU A 1 203 ? 11.380 -16.134 2.363 1.00 60.62 203 LEU A O 1
ATOM 1507 N N . LEU A 1 204 ? 9.546 -17.157 3.188 1.00 60.53 204 LEU A N 1
ATOM 1508 C CA . LEU A 1 204 ? 10.168 -17.950 4.246 1.00 60.53 204 LEU A CA 1
ATOM 1509 C C . LEU A 1 204 ? 10.405 -19.407 3.820 1.00 60.53 204 LEU A C 1
ATOM 1511 O O . LEU A 1 204 ? 10.381 -20.278 4.684 1.00 60.53 204 LEU A O 1
ATOM 1515 N N . SER A 1 205 ? 10.601 -19.677 2.519 1.00 53.25 205 SER A N 1
ATOM 1516 C CA . SER A 1 205 ? 10.900 -21.016 1.979 1.00 53.25 205 SER A CA 1
ATOM 1517 C C . SER A 1 205 ? 11.847 -21.822 2.887 1.00 53.25 205 SER A C 1
ATOM 1519 O O . SER A 1 205 ? 12.728 -21.217 3.502 1.00 53.25 205 SER A O 1
ATOM 1521 N N . PRO A 1 206 ? 11.735 -23.166 2.930 1.00 52.16 206 PRO A N 1
ATOM 1522 C CA . PRO A 1 206 ? 12.477 -24.027 3.866 1.00 52.16 206 PRO A CA 1
ATOM 1523 C C . PRO A 1 206 ? 14.010 -23.868 3.831 1.00 52.16 206 PRO A C 1
ATOM 1525 O O . PRO A 1 206 ? 14.681 -24.240 4.789 1.00 52.16 206 PRO A O 1
ATOM 1528 N N . ASP A 1 207 ? 14.558 -23.258 2.777 1.00 52.16 207 ASP A N 1
ATOM 1529 C CA . ASP A 1 207 ? 15.983 -22.938 2.627 1.00 52.16 207 ASP A CA 1
ATOM 1530 C C . ASP A 1 207 ? 16.463 -21.743 3.478 1.00 52.16 207 ASP A C 1
ATOM 1532 O O . ASP A 1 207 ? 17.667 -21.492 3.570 1.00 52.16 207 ASP A O 1
ATOM 1536 N N . VAL A 1 208 ? 15.555 -20.960 4.076 1.00 56.19 208 VAL A N 1
ATOM 1537 C CA . VAL A 1 208 ? 15.899 -19.853 4.981 1.00 56.19 208 VAL A CA 1
ATOM 1538 C C . VAL A 1 208 ? 15.798 -20.363 6.421 1.00 56.19 208 VAL A C 1
ATOM 1540 O O . VAL A 1 208 ? 14.685 -20.552 6.914 1.00 56.19 208 VAL A O 1
ATOM 1543 N N . PRO A 1 209 ? 16.918 -20.533 7.149 1.00 54.22 209 PRO A N 1
ATOM 1544 C CA . PRO A 1 209 ? 16.893 -20.946 8.546 1.00 54.22 209 PRO A CA 1
ATOM 1545 C C . PRO A 1 209 ? 16.464 -19.755 9.412 1.00 54.22 209 PRO A C 1
ATOM 1547 O O . PRO A 1 209 ? 17.271 -19.175 10.129 1.00 54.22 209 PRO A O 1
ATOM 1550 N N . ALA A 1 210 ? 15.213 -19.307 9.309 1.00 57.75 210 ALA A N 1
ATOM 1551 C CA . ALA A 1 210 ? 14.677 -18.270 10.178 1.00 57.75 210 ALA A CA 1
ATOM 1552 C C . ALA A 1 210 ? 14.463 -18.869 11.572 1.00 57.75 210 ALA A C 1
ATOM 1554 O O . ALA A 1 210 ? 13.727 -19.834 11.746 1.00 57.75 210 ALA A O 1
ATOM 1555 N N . ALA A 1 211 ? 15.105 -18.288 12.580 1.00 57.91 211 ALA A N 1
ATOM 1556 C CA . ALA A 1 211 ? 15.041 -18.796 13.949 1.00 57.91 211 ALA A CA 1
ATOM 1557 C C . ALA A 1 211 ? 13.785 -18.324 14.711 1.00 57.91 211 ALA A C 1
ATOM 1559 O O . ALA A 1 211 ? 13.516 -18.804 15.811 1.00 57.91 211 ALA A O 1
ATOM 1560 N N . GLY A 1 212 ? 13.031 -17.369 14.150 1.00 72.00 212 GLY A N 1
ATOM 1561 C CA . GLY A 1 212 ? 11.761 -16.896 14.697 1.00 72.00 212 GLY A CA 1
ATOM 1562 C C . GLY A 1 212 ? 11.173 -15.700 13.939 1.00 72.00 212 GLY A C 1
ATOM 1563 O O . GLY A 1 212 ? 11.886 -14.919 13.307 1.00 72.00 212 GLY A O 1
ATOM 1564 N N . LEU A 1 213 ? 9.856 -15.541 14.041 1.00 79.50 213 LEU A N 1
ATOM 1565 C CA . LEU A 1 213 ? 9.044 -14.472 13.467 1.00 79.50 213 LEU A CA 1
ATOM 1566 C C . LEU A 1 213 ? 8.283 -13.747 14.586 1.00 79.50 213 LEU A C 1
ATOM 1568 O O . LEU A 1 213 ? 7.503 -14.350 15.320 1.00 79.50 213 LEU A O 1
ATOM 1572 N N . LEU A 1 214 ? 8.476 -12.435 14.701 1.00 85.31 214 LEU A N 1
ATOM 1573 C CA . LEU A 1 214 ? 7.766 -11.566 15.637 1.00 85.31 214 LEU A CA 1
ATOM 1574 C C . LEU A 1 214 ? 6.891 -10.585 14.850 1.00 85.31 214 LEU A C 1
ATOM 1576 O O . LEU A 1 214 ? 7.402 -9.789 14.064 1.00 85.31 214 LEU A O 1
ATOM 1580 N N . VAL A 1 215 ? 5.574 -10.626 15.061 1.00 87.62 215 VAL A N 1
ATOM 1581 C CA . VAL A 1 215 ? 4.630 -9.745 14.356 1.00 87.62 215 VAL A CA 1
ATOM 1582 C C . VAL A 1 215 ? 4.331 -8.513 15.206 1.00 87.62 215 VAL A C 1
ATOM 1584 O O . VAL A 1 215 ? 3.961 -8.607 16.379 1.00 87.62 215 VAL A O 1
ATOM 1587 N N . VAL A 1 216 ? 4.473 -7.338 14.602 1.00 90.62 216 VAL A N 1
ATOM 1588 C CA . VAL A 1 216 ? 4.301 -6.034 15.240 1.00 90.62 216 VAL A CA 1
ATOM 1589 C C . VAL A 1 216 ? 3.200 -5.259 14.521 1.00 90.62 216 VAL A C 1
ATOM 1591 O O . VAL A 1 216 ? 3.401 -4.757 13.417 1.00 90.62 216 VAL A O 1
ATOM 1594 N N . GLY A 1 217 ? 2.032 -5.145 15.152 1.00 91.12 217 GLY A N 1
ATOM 1595 C CA . GLY A 1 217 ? 0.931 -4.296 14.699 1.00 91.12 217 GLY A CA 1
ATOM 1596 C C . GLY A 1 217 ? 1.216 -2.831 15.023 1.00 91.12 217 GLY A C 1
ATOM 1597 O O . GLY A 1 217 ? 1.114 -2.418 16.176 1.00 91.12 217 GLY A O 1
ATOM 1598 N N . ASN A 1 218 ? 1.592 -2.055 14.014 1.00 91.31 218 ASN A N 1
ATOM 1599 C CA . ASN A 1 218 ? 1.936 -0.642 14.116 1.00 91.31 218 ASN A CA 1
ATOM 1600 C C . ASN A 1 218 ? 0.715 0.274 13.880 1.00 91.31 218 ASN A C 1
ATOM 1602 O O . ASN A 1 218 ? -0.298 -0.149 13.322 1.00 91.31 218 ASN A O 1
ATOM 1606 N N . LYS A 1 219 ? 0.853 1.559 14.240 1.00 89.19 219 LYS A N 1
ATOM 1607 C CA . LYS A 1 219 ? -0.145 2.639 14.070 1.00 89.19 219 LYS A CA 1
ATOM 1608 C C . LYS A 1 219 ? -1.402 2.524 14.938 1.00 89.19 219 LYS A C 1
ATOM 1610 O O . LYS A 1 219 ? -2.455 3.064 14.597 1.00 89.19 219 LYS A O 1
ATOM 1615 N N . VAL A 1 220 ? -1.302 1.857 16.087 1.00 90.00 220 VAL A N 1
ATOM 1616 C CA . VAL A 1 220 ? -2.431 1.756 17.031 1.00 90.00 220 VAL A CA 1
ATOM 1617 C C . VAL A 1 220 ? -2.835 3.098 17.644 1.00 90.00 220 VAL A C 1
ATOM 1619 O O . VAL A 1 220 ? -3.971 3.249 18.069 1.00 90.00 220 VAL A O 1
ATOM 1622 N N . ASP A 1 221 ? -1.949 4.097 17.632 1.00 87.06 221 ASP A N 1
ATOM 1623 C CA . ASP A 1 221 ? -2.225 5.466 18.090 1.00 87.06 221 ASP A CA 1
ATOM 1624 C C . ASP A 1 221 ? -3.282 6.202 17.257 1.00 87.06 221 ASP A C 1
ATOM 1626 O O . ASP A 1 221 ? -3.873 7.176 17.732 1.00 87.06 221 ASP A O 1
ATOM 1630 N N . LEU A 1 222 ? -3.512 5.743 16.023 1.00 88.75 222 LEU A N 1
ATOM 1631 C CA . LEU A 1 222 ? -4.491 6.323 15.113 1.00 88.75 222 LEU A CA 1
ATOM 1632 C C . LEU A 1 222 ? -5.914 5.825 15.390 1.00 88.75 222 LEU A C 1
ATOM 1634 O O . LEU A 1 222 ? -6.867 6.463 14.943 1.00 88.75 222 LEU A O 1
ATOM 1638 N N . LEU A 1 223 ? -6.060 4.716 16.122 1.00 89.31 223 LEU A N 1
ATOM 1639 C CA . LEU A 1 223 ? -7.343 4.094 16.435 1.00 89.31 223 LEU A CA 1
ATOM 1640 C C . LEU A 1 223 ? -7.913 4.630 17.757 1.00 89.31 223 LEU A C 1
ATOM 1642 O O . LEU A 1 223 ? -7.189 4.688 18.752 1.00 89.31 223 LEU A O 1
ATOM 1646 N N . PRO A 1 224 ? -9.205 4.995 17.804 1.00 87.62 224 PRO A N 1
ATOM 1647 C CA . PRO A 1 224 ? -9.861 5.378 19.044 1.00 87.62 224 PRO A CA 1
ATOM 1648 C C . PRO A 1 224 ? -10.134 4.152 19.929 1.00 87.62 224 PRO A C 1
ATOM 1650 O O . PRO A 1 224 ? -10.360 3.047 19.436 1.00 87.62 224 PRO A O 1
ATOM 1653 N N . ALA A 1 225 ? -10.179 4.372 21.243 1.00 84.88 225 ALA A N 1
ATOM 1654 C CA . ALA A 1 225 ? -10.623 3.366 22.202 1.00 84.88 225 ALA A CA 1
ATOM 1655 C C . ALA A 1 225 ? -12.159 3.259 22.183 1.00 84.88 225 ALA A C 1
ATOM 1657 O O . ALA A 1 225 ? -12.838 4.162 22.669 1.00 84.88 225 ALA A O 1
ATOM 1658 N N . ASP A 1 226 ? -12.699 2.175 21.621 1.00 84.31 226 ASP A N 1
ATOM 1659 C CA . ASP A 1 226 ? -14.145 1.914 21.538 1.00 84.31 226 ASP A CA 1
ATOM 1660 C C . ASP A 1 226 ? -14.725 1.338 22.830 1.00 84.31 226 ASP A C 1
ATOM 1662 O O . ASP A 1 226 ? -15.805 1.737 23.254 1.00 84.31 226 ASP A O 1
ATOM 1666 N N . SER A 1 227 ? -14.002 0.441 23.499 1.00 84.19 227 SER A N 1
ATOM 1667 C CA . SER A 1 227 ? -14.404 -0.087 24.802 1.00 84.19 227 SER A CA 1
ATOM 1668 C C . SER A 1 227 ? -13.195 -0.444 25.684 1.00 84.19 227 SER A C 1
ATOM 1670 O O . SER A 1 227 ? -12.054 -0.526 25.198 1.00 84.19 227 SER A O 1
ATOM 1672 N N . PRO A 1 228 ? -13.415 -0.726 26.984 1.00 81.00 228 PRO A N 1
ATOM 1673 C CA . PRO A 1 228 ? -12.400 -1.350 27.826 1.00 81.00 228 PRO A CA 1
ATOM 1674 C C . PRO A 1 228 ? -11.888 -2.644 27.175 1.00 81.00 228 PRO A C 1
ATOM 1676 O O . PRO A 1 228 ? -12.669 -3.422 26.624 1.00 81.00 228 PRO A O 1
ATOM 1679 N N . GLY A 1 229 ? -10.569 -2.846 27.178 1.00 82.06 229 GLY A N 1
ATOM 1680 C CA . GLY A 1 229 ? -9.940 -4.029 26.578 1.00 82.06 229 GLY A CA 1
ATOM 1681 C C . GLY A 1 229 ? -9.799 -4.024 25.046 1.00 82.06 229 GLY A C 1
ATOM 1682 O O . GLY A 1 229 ? -9.383 -5.041 24.488 1.00 82.06 229 GLY A O 1
ATOM 1683 N N . HIS A 1 230 ? -10.073 -2.910 24.351 1.00 85.94 230 HIS A N 1
ATOM 1684 C CA . HIS A 1 230 ? -9.955 -2.822 22.884 1.00 85.94 230 HIS A CA 1
ATOM 1685 C C . HIS A 1 230 ? -8.590 -3.278 22.338 1.00 85.94 230 HIS A C 1
ATOM 1687 O O . HIS A 1 230 ? -8.540 -4.010 21.354 1.00 85.94 230 HIS A O 1
ATOM 1693 N N . LEU A 1 231 ? -7.479 -2.941 23.007 1.00 86.88 231 LEU A N 1
ATOM 1694 C CA . LEU A 1 231 ? -6.133 -3.389 22.616 1.00 86.88 231 LEU A CA 1
ATOM 1695 C C . LEU A 1 231 ? -5.985 -4.919 22.639 1.00 86.88 231 LEU A C 1
ATOM 1697 O O . LEU A 1 231 ? -5.312 -5.488 21.780 1.00 86.88 231 LEU A O 1
ATOM 1701 N N . GLY A 1 232 ? -6.629 -5.593 23.596 1.00 87.69 232 GLY A N 1
ATOM 1702 C CA . GLY A 1 232 ? -6.646 -7.054 23.680 1.00 87.69 232 GLY A CA 1
ATOM 1703 C C . GLY A 1 232 ? -7.376 -7.676 22.491 1.00 87.69 232 GLY A C 1
ATOM 1704 O O . GLY A 1 232 ? -6.838 -8.577 21.845 1.00 87.69 232 GLY A O 1
ATOM 1705 N N . ARG A 1 233 ? -8.545 -7.127 22.132 1.00 88.44 233 ARG A N 1
ATOM 1706 C CA . ARG A 1 233 ? -9.292 -7.541 20.933 1.00 88.44 233 ARG A CA 1
ATOM 1707 C C . ARG A 1 233 ? -8.509 -7.280 19.651 1.00 88.44 233 ARG A C 1
ATOM 1709 O O . ARG A 1 233 ? -8.406 -8.169 18.813 1.00 88.44 233 ARG A O 1
ATOM 1716 N N . LEU A 1 234 ? -7.904 -6.099 19.509 1.00 88.75 234 LEU A N 1
ATOM 1717 C CA . LEU A 1 234 ? -7.061 -5.762 18.358 1.00 88.75 234 LEU A CA 1
ATOM 1718 C C . LEU A 1 234 ? -5.898 -6.751 18.215 1.00 88.75 234 LEU A C 1
ATOM 1720 O O . LEU A 1 234 ? -5.630 -7.233 17.116 1.00 88.75 234 LEU A O 1
ATOM 1724 N N . ARG A 1 235 ? -5.246 -7.123 19.322 1.00 90.19 235 ARG A N 1
ATOM 1725 C CA . ARG A 1 235 ? -4.188 -8.141 19.314 1.00 90.19 235 ARG A CA 1
ATOM 1726 C C . ARG A 1 235 ? -4.724 -9.496 18.851 1.00 90.19 235 ARG A C 1
ATOM 1728 O O . ARG A 1 235 ? -4.106 -10.114 17.992 1.00 90.19 235 ARG A O 1
ATOM 1735 N N . GLN A 1 236 ? -5.874 -9.937 19.364 1.00 88.25 236 GLN A N 1
ATOM 1736 C CA . GLN A 1 236 ? -6.521 -11.181 18.927 1.00 88.25 236 GLN A CA 1
ATOM 1737 C C . GLN A 1 236 ? -6.888 -11.151 17.436 1.00 88.25 236 GLN A C 1
ATOM 1739 O O . GLN A 1 236 ? -6.714 -12.154 16.752 1.00 88.25 236 GLN A O 1
ATOM 1744 N N . ARG A 1 237 ? -7.323 -10.002 16.901 1.00 87.00 237 ARG A N 1
ATOM 1745 C CA . ARG A 1 237 ? -7.597 -9.818 15.464 1.00 87.00 237 ARG A CA 1
ATOM 1746 C C . ARG A 1 237 ? -6.341 -9.972 14.616 1.00 87.00 237 ARG A C 1
ATOM 1748 O O . ARG A 1 237 ? -6.389 -10.649 13.595 1.00 87.00 237 ARG A O 1
ATOM 1755 N N . VAL A 1 238 ? -5.217 -9.398 15.045 1.00 87.75 238 VAL A N 1
ATOM 1756 C CA . VAL A 1 238 ? -3.930 -9.581 14.354 1.00 87.75 238 VAL A CA 1
ATOM 1757 C C . VAL A 1 238 ? -3.494 -11.048 14.414 1.00 87.75 238 VAL A C 1
ATOM 1759 O O . VAL A 1 238 ? -3.111 -11.603 13.392 1.00 87.75 238 VAL A O 1
ATOM 1762 N N . VAL A 1 239 ? -3.621 -11.707 15.570 1.00 87.25 239 VAL A N 1
ATOM 1763 C CA . VAL A 1 239 ? -3.327 -13.146 15.716 1.00 87.25 239 VAL A CA 1
ATOM 1764 C C . VAL A 1 239 ? -4.211 -13.991 14.791 1.00 87.25 239 VAL A C 1
ATOM 1766 O O . VAL A 1 239 ? -3.712 -14.897 14.127 1.00 87.25 239 VAL A O 1
ATOM 1769 N N . ALA A 1 240 ? -5.506 -13.681 14.700 1.00 84.00 240 ALA A N 1
ATOM 1770 C CA . ALA A 1 240 ? -6.435 -14.354 13.798 1.00 84.00 240 ALA A CA 1
ATOM 1771 C C . ALA A 1 240 ? -6.073 -14.130 12.319 1.00 84.00 240 ALA A C 1
ATOM 1773 O O . ALA A 1 240 ? -6.124 -15.073 11.536 1.00 84.00 240 ALA A O 1
ATOM 1774 N N . ALA A 1 241 ? -5.641 -12.923 11.943 1.00 81.25 241 ALA A N 1
ATOM 1775 C CA . ALA A 1 241 ? -5.165 -12.638 10.591 1.00 81.25 241 ALA A CA 1
ATOM 1776 C C . ALA A 1 241 ? -3.888 -13.430 10.255 1.00 81.25 241 ALA A C 1
ATOM 1778 O O . ALA A 1 241 ? -3.799 -14.022 9.182 1.00 81.25 241 ALA A O 1
ATOM 1779 N N . CYS A 1 242 ? -2.932 -13.515 11.190 1.00 79.19 242 CYS A N 1
ATOM 1780 C CA . CYS A 1 242 ? -1.746 -14.366 11.042 1.00 79.19 242 CYS A CA 1
ATOM 1781 C C . CYS A 1 242 ? -2.128 -15.837 10.846 1.00 79.19 242 CYS A C 1
ATOM 1783 O O . CYS A 1 242 ? -1.576 -16.529 9.993 1.00 79.19 242 CYS A O 1
ATOM 1785 N N . ALA A 1 243 ? -3.100 -16.301 11.627 1.00 80.06 243 ALA A N 1
ATOM 1786 C CA . ALA A 1 243 ? -3.614 -17.654 11.554 1.00 80.06 243 ALA A CA 1
ATOM 1787 C C . ALA A 1 243 ? -4.266 -17.983 10.203 1.00 80.06 243 ALA A C 1
ATOM 1789 O O . ALA A 1 243 ? -3.993 -19.040 9.641 1.00 80.06 243 ALA A O 1
ATOM 1790 N N . GLN A 1 244 ? -5.099 -17.081 9.679 1.00 75.00 244 GLN A N 1
ATOM 1791 C CA . GLN A 1 244 ? -5.769 -17.241 8.382 1.00 75.00 244 GLN A CA 1
ATOM 1792 C C . GLN A 1 244 ? -4.786 -17.313 7.210 1.00 75.00 244 GLN A C 1
ATOM 1794 O O . GLN A 1 244 ? -5.080 -17.939 6.199 1.00 75.00 244 GLN A O 1
ATOM 1799 N N . ALA A 1 245 ? -3.609 -16.709 7.347 1.00 70.12 245 ALA A N 1
ATOM 1800 C CA . ALA A 1 245 ? -2.567 -16.747 6.330 1.00 70.12 245 ALA A CA 1
ATOM 1801 C C . ALA A 1 245 ? -1.589 -17.924 6.456 1.00 70.12 245 ALA A C 1
ATOM 1803 O O . ALA A 1 245 ? -0.583 -17.952 5.751 1.00 70.12 245 ALA A O 1
ATOM 1804 N N . GLY A 1 246 ? -1.855 -18.879 7.352 1.00 69.25 246 GLY A N 1
ATOM 1805 C CA . GLY A 1 246 ? -1.056 -20.098 7.478 1.00 69.25 246 GLY A CA 1
ATOM 1806 C C . GLY A 1 246 ? 0.191 -19.981 8.361 1.00 69.25 246 GLY A C 1
ATOM 1807 O O . GLY A 1 246 ? 1.008 -20.892 8.362 1.00 69.25 246 GLY A O 1
ATOM 1808 N N . LEU A 1 247 ? 0.349 -18.921 9.164 1.00 69.56 247 LEU A N 1
ATOM 1809 C CA . LEU A 1 247 ? 1.509 -18.741 10.062 1.00 69.56 247 LEU A CA 1
ATOM 1810 C C . LEU A 1 247 ? 1.392 -19.515 11.396 1.00 69.56 247 LEU A C 1
ATOM 1812 O O . LEU A 1 247 ? 1.950 -19.087 12.408 1.00 69.56 247 LEU A O 1
ATOM 1816 N N . ARG A 1 248 ? 0.623 -20.612 11.439 1.00 57.28 248 ARG A N 1
ATOM 1817 C CA . ARG A 1 248 ? 0.325 -21.349 12.684 1.00 57.28 248 ARG A CA 1
ATOM 1818 C C . ARG A 1 248 ? 1.394 -22.363 13.093 1.00 57.28 248 ARG A C 1
ATOM 1820 O O . ARG A 1 248 ? 1.421 -22.725 14.264 1.00 57.28 248 ARG A O 1
ATOM 1827 N N . GLU A 1 249 ? 2.293 -22.762 12.196 1.00 52.53 249 GLU A N 1
ATOM 1828 C CA . GLU A 1 249 ? 3.283 -23.805 12.482 1.00 52.53 249 GLU A CA 1
ATOM 1829 C C . GLU A 1 249 ? 4.724 -23.279 12.296 1.00 52.53 249 GLU A C 1
ATOM 1831 O O . GLU A 1 249 ? 5.159 -22.950 11.197 1.00 52.53 249 GLU A O 1
ATOM 1836 N N . ALA A 1 250 ? 5.439 -23.197 13.429 1.00 47.88 250 ALA A N 1
ATOM 1837 C CA . ALA A 1 250 ? 6.900 -23.247 13.605 1.00 47.88 250 ALA A CA 1
ATOM 1838 C C . ALA A 1 250 ? 7.819 -21.993 13.645 1.00 47.88 250 ALA A C 1
ATOM 1840 O O . ALA A 1 250 ? 8.966 -22.192 14.048 1.00 47.88 250 ALA A O 1
ATOM 1841 N N . PRO A 1 251 ? 7.408 -20.722 13.409 1.00 57.94 251 PRO A N 1
ATOM 1842 C CA . PRO A 1 251 ? 8.261 -19.634 13.931 1.00 57.94 251 PRO A CA 1
ATOM 1843 C C . PRO A 1 251 ? 7.568 -18.469 14.653 1.00 57.94 251 PRO A C 1
ATOM 1845 O O . PRO A 1 251 ? 8.272 -17.542 15.045 1.00 57.94 251 PRO A O 1
ATOM 1848 N N . LEU A 1 252 ? 6.246 -18.435 14.865 1.00 65.88 252 LEU A N 1
ATOM 1849 C CA . LEU A 1 252 ? 5.609 -17.266 15.504 1.00 65.88 252 LEU A CA 1
ATOM 1850 C C . LEU A 1 252 ? 5.963 -17.145 17.006 1.00 65.88 252 LEU A C 1
ATOM 1852 O O . LEU A 1 252 ? 5.460 -17.895 17.837 1.00 65.88 252 LEU A O 1
ATOM 1856 N N . VAL A 1 253 ? 6.790 -16.156 17.363 1.00 64.88 253 VAL A N 1
ATOM 1857 C CA . VAL A 1 253 ? 7.308 -15.935 18.729 1.00 64.88 253 VAL A CA 1
ATOM 1858 C C . VAL A 1 253 ? 6.329 -15.159 19.621 1.00 64.88 253 VAL A C 1
ATOM 1860 O O . VAL A 1 253 ? 6.198 -15.457 20.811 1.00 64.88 253 VAL A O 1
ATOM 1863 N N . ASP A 1 254 ? 5.694 -14.109 19.088 1.00 78.31 254 ASP A N 1
ATOM 1864 C CA . ASP A 1 254 ? 4.683 -13.284 19.774 1.00 78.31 254 ASP A CA 1
ATOM 1865 C C . ASP A 1 254 ? 3.988 -12.343 18.758 1.00 78.31 254 ASP A C 1
ATOM 1867 O O . ASP A 1 254 ? 4.444 -12.163 17.624 1.00 78.31 254 ASP A O 1
ATOM 1871 N N . VAL A 1 255 ? 2.901 -11.700 19.185 1.00 85.88 255 VAL A N 1
ATOM 1872 C CA . VAL A 1 255 ? 2.250 -10.584 18.483 1.00 85.88 255 VAL A CA 1
ATOM 1873 C C . VAL A 1 255 ? 2.154 -9.397 19.435 1.00 85.88 255 VAL A C 1
ATOM 1875 O O . VAL A 1 255 ? 1.566 -9.511 20.516 1.00 85.88 255 VAL A O 1
ATOM 1878 N N . ARG A 1 256 ? 2.699 -8.242 19.039 1.00 89.06 256 ARG A N 1
ATOM 1879 C CA . ARG A 1 256 ? 2.687 -7.005 19.838 1.00 89.06 256 ARG A CA 1
ATOM 1880 C C . ARG A 1 256 ? 2.082 -5.839 19.076 1.00 89.06 256 ARG A C 1
ATOM 1882 O O . ARG A 1 256 ? 2.220 -5.742 17.865 1.00 89.06 256 ARG A O 1
ATOM 1889 N N . LEU A 1 257 ? 1.424 -4.951 19.811 1.00 91.12 257 LEU A N 1
ATOM 1890 C CA . LEU A 1 257 ? 0.868 -3.708 19.291 1.00 91.12 257 LEU A CA 1
ATOM 1891 C C . LEU A 1 257 ? 1.771 -2.550 19.704 1.00 91.12 257 LEU A C 1
ATOM 1893 O O . LEU A 1 257 ? 2.123 -2.448 20.878 1.00 91.12 257 LEU A O 1
ATOM 1897 N N . VAL A 1 258 ? 2.147 -1.698 18.753 1.00 91.81 258 VAL A N 1
ATOM 1898 C CA . VAL A 1 258 ? 3.024 -0.548 18.997 1.00 91.81 258 VAL A CA 1
ATOM 1899 C C . VAL A 1 258 ? 2.578 0.667 18.196 1.00 91.81 258 VAL A C 1
ATOM 1901 O O 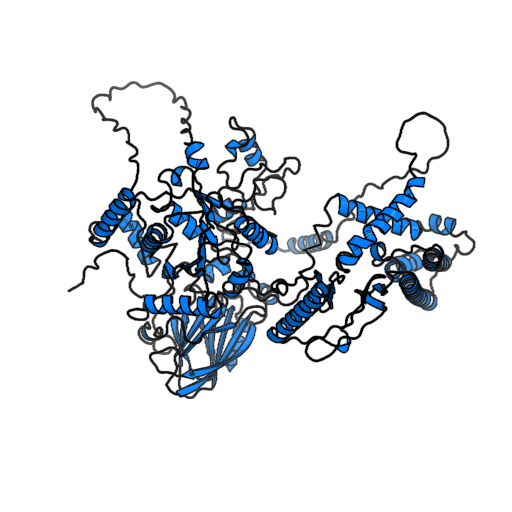. VAL A 1 258 ? 1.918 0.558 17.161 1.00 91.81 258 VAL A O 1
ATOM 1904 N N . SER A 1 259 ? 3.010 1.842 18.634 1.00 89.62 259 SER A N 1
ATOM 1905 C CA . SER A 1 259 ? 3.093 3.014 17.776 1.00 89.62 259 SER A CA 1
ATOM 1906 C C . SER A 1 259 ? 4.542 3.451 17.656 1.00 89.62 259 SER A C 1
ATOM 1908 O O . SER A 1 259 ? 5.120 4.017 18.583 1.00 89.62 259 SER A O 1
ATOM 1910 N N . ALA A 1 260 ? 5.133 3.242 16.481 1.00 86.25 260 ALA A N 1
ATOM 1911 C CA . ALA A 1 260 ? 6.479 3.727 16.196 1.00 86.25 260 ALA A CA 1
ATOM 1912 C C . ALA A 1 260 ? 6.590 5.263 16.277 1.00 86.25 260 ALA A C 1
ATOM 1914 O O . ALA A 1 260 ? 7.670 5.772 16.568 1.00 86.25 260 ALA A O 1
ATOM 1915 N N . LYS A 1 261 ? 5.493 5.995 16.019 1.00 83.50 261 LYS A N 1
ATOM 1916 C CA . LYS A 1 261 ? 5.460 7.465 16.024 1.00 83.50 261 LYS A CA 1
ATOM 1917 C C . LYS A 1 261 ? 5.363 8.029 17.441 1.00 83.50 261 LYS A C 1
ATOM 1919 O O . LYS A 1 261 ? 6.086 8.967 17.759 1.00 83.50 261 LYS A O 1
ATOM 1924 N N . THR A 1 262 ? 4.461 7.493 18.264 1.00 81.94 262 THR A N 1
ATOM 1925 C CA . THR A 1 262 ? 4.219 8.006 19.623 1.00 81.94 262 THR A CA 1
ATOM 1926 C C . THR A 1 262 ? 5.011 7.270 20.698 1.00 81.94 262 THR A C 1
ATOM 1928 O O . THR A 1 262 ? 4.982 7.691 21.846 1.00 81.94 262 THR A O 1
ATOM 1931 N N . GLY A 1 263 ? 5.693 6.174 20.355 1.00 78.75 263 GLY A N 1
ATOM 1932 C CA . GLY A 1 263 ? 6.495 5.370 21.280 1.00 78.75 263 GLY A CA 1
ATOM 1933 C C . GLY A 1 263 ? 5.698 4.360 22.111 1.00 78.75 263 GLY A C 1
ATOM 1934 O O . GLY A 1 263 ? 6.299 3.612 22.879 1.00 78.75 263 GLY A O 1
ATOM 1935 N N . PHE A 1 264 ? 4.369 4.312 21.961 1.00 87.38 264 PHE A N 1
ATOM 1936 C CA . PHE A 1 264 ? 3.496 3.384 22.688 1.00 87.38 264 PHE A CA 1
ATOM 1937 C C . PHE A 1 264 ? 3.870 1.918 22.422 1.00 87.38 264 PHE A C 1
ATOM 1939 O O . PHE A 1 264 ? 4.074 1.526 21.270 1.00 87.38 264 PHE A O 1
ATOM 1946 N N . GLY A 1 265 ? 3.961 1.105 23.475 1.00 85.38 265 GLY A N 1
ATOM 1947 C CA . GLY A 1 265 ? 4.269 -0.326 23.424 1.00 85.38 265 GLY A CA 1
ATOM 1948 C C . GLY A 1 265 ? 5.715 -0.672 23.042 1.00 85.38 265 GLY A C 1
ATOM 1949 O O . GLY A 1 265 ? 6.072 -1.855 23.009 1.00 85.38 265 GLY A O 1
ATOM 1950 N N . LEU A 1 266 ? 6.569 0.321 22.761 1.00 86.50 266 LEU A N 1
ATOM 1951 C CA . LEU A 1 266 ? 7.925 0.077 22.267 1.00 86.50 266 LEU A CA 1
ATOM 1952 C C . LEU A 1 266 ? 8.857 -0.466 23.353 1.00 86.50 266 LEU A C 1
ATOM 1954 O O . LEU A 1 266 ? 9.607 -1.403 23.096 1.00 86.50 266 LEU A O 1
ATOM 1958 N N . GLU A 1 267 ? 8.790 0.061 24.576 1.00 85.12 267 GLU A N 1
ATOM 1959 C CA . GLU A 1 267 ? 9.592 -0.459 25.691 1.00 85.12 267 GLU A CA 1
ATOM 1960 C C . GLU A 1 267 ? 9.224 -1.922 25.994 1.00 85.12 267 GLU A C 1
ATOM 1962 O O . GLU A 1 267 ? 10.106 -2.757 26.205 1.00 85.12 267 GLU A O 1
ATOM 1967 N N . GLY A 1 268 ? 7.937 -2.277 25.892 1.00 85.00 268 GLY A N 1
ATOM 1968 C CA . GLY A 1 268 ? 7.476 -3.663 25.984 1.00 85.00 268 GLY A CA 1
ATOM 1969 C C . GLY A 1 268 ? 8.022 -4.556 24.862 1.00 85.00 268 GLY A C 1
ATOM 1970 O O . GLY A 1 268 ? 8.441 -5.688 25.125 1.00 85.00 268 GLY A O 1
ATOM 1971 N N . LEU A 1 269 ? 8.075 -4.048 23.623 1.00 87.06 269 LEU A N 1
ATOM 1972 C CA . LEU A 1 269 ? 8.696 -4.737 22.487 1.00 87.06 269 LEU A CA 1
ATOM 1973 C C . LEU A 1 269 ? 10.193 -4.978 22.733 1.00 87.06 269 LEU A C 1
ATOM 1975 O O . LEU A 1 269 ? 10.659 -6.107 22.589 1.00 87.06 269 LEU A O 1
ATOM 1979 N N . VAL A 1 270 ? 10.934 -3.956 23.169 1.00 85.75 270 VAL A N 1
ATOM 1980 C CA . VAL A 1 270 ? 12.372 -4.058 23.471 1.00 85.75 270 VAL A CA 1
ATOM 1981 C C . VAL A 1 270 ? 12.627 -5.041 24.613 1.00 85.75 270 VAL A C 1
ATOM 1983 O O . VAL A 1 270 ? 13.517 -5.884 24.503 1.00 85.75 270 VAL A O 1
ATOM 1986 N N . SER A 1 271 ? 11.818 -5.022 25.678 1.00 84.94 271 SER A N 1
ATOM 1987 C CA . SER A 1 271 ? 11.922 -6.007 26.762 1.00 84.94 271 SER A CA 1
ATOM 1988 C C . SER A 1 271 ? 11.687 -7.432 26.262 1.00 84.94 271 SER A C 1
ATOM 1990 O O . SER A 1 271 ? 12.387 -8.353 26.686 1.00 84.94 271 SER A O 1
ATOM 1992 N N . ARG A 1 272 ? 10.736 -7.644 25.340 1.00 82.50 272 ARG A N 1
ATOM 1993 C CA . ARG A 1 272 ? 10.496 -8.967 24.750 1.00 82.50 272 ARG A CA 1
ATOM 1994 C C . ARG A 1 272 ? 11.658 -9.397 23.863 1.00 82.50 272 ARG A C 1
ATOM 1996 O O . ARG A 1 272 ? 12.096 -10.535 24.004 1.00 82.50 272 ARG A O 1
ATOM 2003 N N . LEU A 1 273 ? 12.195 -8.511 23.025 1.00 80.75 273 LEU A N 1
ATOM 2004 C CA . LEU A 1 273 ? 13.375 -8.784 22.197 1.00 80.75 273 LEU A CA 1
ATOM 2005 C C . LEU A 1 273 ? 14.593 -9.158 23.060 1.00 80.75 273 LEU A C 1
ATOM 2007 O O . LEU A 1 273 ? 15.252 -10.160 22.795 1.00 80.75 273 LEU A O 1
ATOM 2011 N N . GLN A 1 274 ? 14.843 -8.426 24.148 1.00 77.75 274 GLN A N 1
ATOM 2012 C CA . GLN A 1 274 ? 15.949 -8.705 25.072 1.00 77.75 274 GLN A CA 1
ATOM 2013 C C . GLN A 1 274 ? 15.761 -10.021 25.850 1.00 77.75 274 GLN A C 1
ATOM 2015 O O . GLN A 1 274 ? 16.733 -10.743 26.054 1.00 77.75 274 GLN A O 1
ATOM 2020 N N . ARG A 1 275 ? 14.530 -10.372 26.255 1.00 75.12 275 ARG A N 1
ATOM 2021 C CA . ARG A 1 275 ? 14.246 -11.602 27.026 1.00 75.12 275 ARG A CA 1
ATOM 2022 C C . ARG A 1 275 ? 14.147 -12.866 26.169 1.00 75.12 275 ARG A C 1
ATOM 2024 O O . ARG A 1 275 ? 14.711 -13.888 26.538 1.00 75.12 275 ARG A O 1
ATOM 2031 N N . SER A 1 276 ? 13.394 -12.810 25.068 1.00 68.00 276 SER A N 1
ATOM 2032 C CA . SER A 1 276 ? 13.070 -13.986 24.240 1.00 68.00 276 SER A CA 1
ATOM 2033 C C . SER A 1 276 ? 14.165 -14.308 23.229 1.00 68.00 276 SER A C 1
ATOM 2035 O O . SER A 1 276 ? 14.593 -15.451 23.134 1.00 68.00 276 SER A O 1
ATOM 2037 N N . TRP A 1 277 ? 14.660 -13.295 22.517 1.00 69.00 277 TRP A N 1
ATOM 2038 C CA . TRP A 1 277 ? 15.685 -13.473 21.494 1.00 69.00 277 TRP A CA 1
ATOM 2039 C C . TRP A 1 277 ? 17.103 -13.407 22.077 1.00 69.00 277 TRP A C 1
ATOM 2041 O O . TRP A 1 277 ? 18.036 -13.905 21.455 1.00 69.00 277 TRP A O 1
ATOM 2051 N N . LYS A 1 278 ? 17.291 -12.790 23.261 1.00 65.94 278 LYS A N 1
ATOM 2052 C CA . LYS A 1 278 ? 18.609 -12.509 23.883 1.00 65.94 278 LYS A CA 1
ATOM 2053 C C . LYS A 1 278 ? 19.607 -11.878 22.899 1.00 65.94 278 LYS A C 1
ATOM 2055 O O . LYS A 1 278 ? 20.818 -12.064 22.997 1.00 65.94 278 LYS A O 1
ATOM 2060 N N . CYS A 1 279 ? 19.067 -11.171 21.905 1.00 63.22 279 CYS A N 1
ATOM 2061 C CA . CYS A 1 279 ? 19.788 -10.658 20.750 1.00 63.22 279 CYS A CA 1
ATOM 2062 C C . CYS A 1 279 ? 20.643 -11.714 20.024 1.00 63.22 279 CYS A C 1
ATOM 2064 O O . CYS A 1 279 ? 21.644 -11.313 19.471 1.00 63.22 279 CYS A O 1
ATOM 2066 N N . ALA A 1 280 ? 20.336 -13.018 20.042 1.00 61.53 280 ALA A N 1
ATOM 2067 C CA . ALA A 1 280 ? 21.253 -14.113 19.668 1.00 61.53 280 ALA A CA 1
ATOM 2068 C C . ALA A 1 280 ? 21.765 -14.104 18.210 1.00 61.53 280 ALA A C 1
ATOM 2070 O O . ALA A 1 280 ? 22.783 -14.731 17.925 1.00 61.53 280 ALA A O 1
ATOM 2071 N N . GLY A 1 281 ? 21.098 -13.375 17.315 1.00 72.00 281 GLY A N 1
ATOM 2072 C CA . GLY A 1 281 ? 21.488 -13.177 15.918 1.00 72.00 281 GLY A CA 1
ATOM 2073 C C . GLY A 1 281 ? 20.939 -11.864 15.354 1.00 72.00 281 GLY A C 1
ATOM 2074 O O . GLY A 1 281 ? 20.323 -11.080 16.085 1.00 72.00 281 GLY A O 1
ATOM 2075 N N . ASP A 1 282 ? 21.166 -11.642 14.059 1.00 76.38 282 ASP A N 1
ATOM 2076 C CA . ASP A 1 282 ? 20.722 -10.444 13.338 1.00 76.38 282 ASP A CA 1
ATOM 2077 C C . ASP A 1 282 ? 19.191 -10.339 13.274 1.00 76.38 282 ASP A C 1
ATOM 2079 O O . ASP A 1 282 ? 18.477 -11.347 13.284 1.00 76.38 282 ASP A O 1
ATOM 2083 N N . VAL A 1 283 ? 18.682 -9.107 13.199 1.00 81.00 283 VAL A N 1
ATOM 2084 C CA . VAL A 1 283 ? 17.243 -8.812 13.153 1.00 81.00 283 VAL A CA 1
ATOM 2085 C C . VAL A 1 283 ? 16.897 -8.077 11.866 1.00 81.00 283 VAL A C 1
ATOM 2087 O O . VAL A 1 283 ? 17.529 -7.075 11.550 1.00 81.00 283 VAL A O 1
ATOM 2090 N N . TYR A 1 284 ? 15.874 -8.532 11.144 1.00 81.31 284 TYR A N 1
ATOM 2091 C CA . TYR A 1 284 ? 15.414 -7.901 9.902 1.00 81.31 284 TYR A CA 1
ATOM 2092 C C . TYR A 1 284 ? 13.995 -7.352 10.055 1.00 81.31 284 TYR A C 1
ATOM 2094 O O . TYR A 1 284 ? 13.067 -8.090 10.388 1.00 81.31 284 TYR A O 1
ATOM 2102 N N . LEU A 1 285 ? 13.814 -6.057 9.783 1.00 83.62 285 LEU A N 1
ATOM 2103 C CA . LEU A 1 285 ? 12.507 -5.400 9.740 1.00 83.62 285 LEU A CA 1
ATOM 2104 C C . LEU A 1 285 ? 11.846 -5.664 8.383 1.00 83.62 285 LEU A C 1
ATOM 2106 O O . LEU A 1 285 ? 12.306 -5.142 7.370 1.00 83.62 285 LEU A O 1
ATOM 2110 N N . LEU A 1 286 ? 10.756 -6.429 8.354 1.00 82.25 286 LEU A N 1
ATOM 2111 C CA . LEU A 1 286 ? 9.974 -6.755 7.154 1.00 82.25 286 LEU A CA 1
ATOM 2112 C C . LEU A 1 286 ? 8.590 -6.098 7.209 1.00 82.25 286 LEU A C 1
ATOM 2114 O O . LEU A 1 286 ? 8.079 -5.796 8.282 1.00 82.25 286 LEU A O 1
ATOM 2118 N N . GLY A 1 287 ? 7.958 -5.863 6.058 1.00 77.00 287 GLY A N 1
ATOM 2119 C CA . GLY A 1 287 ? 6.584 -5.349 6.001 1.00 77.00 287 GLY A CA 1
ATOM 2120 C C . GLY A 1 287 ? 6.274 -4.512 4.763 1.00 77.00 287 GLY A C 1
ATOM 2121 O O . GLY A 1 287 ? 7.174 -4.040 4.057 1.00 77.00 287 GLY A O 1
ATOM 2122 N N . ALA A 1 288 ? 4.983 -4.284 4.525 1.00 74.56 288 ALA A N 1
ATOM 2123 C CA . ALA A 1 288 ? 4.485 -3.541 3.369 1.00 74.56 288 ALA A CA 1
ATOM 2124 C C . ALA A 1 288 ? 5.039 -2.103 3.280 1.00 74.56 288 ALA A C 1
ATOM 2126 O O . ALA A 1 288 ? 5.513 -1.515 4.262 1.00 74.56 288 ALA A O 1
ATOM 2127 N N . THR A 1 289 ? 4.978 -1.489 2.099 1.00 73.38 289 THR A N 1
ATOM 2128 C CA . THR A 1 289 ? 5.205 -0.040 1.973 1.00 73.38 289 THR A CA 1
ATOM 2129 C C . THR A 1 289 ? 4.227 0.734 2.871 1.00 73.38 289 THR A C 1
ATOM 2131 O O . THR A 1 289 ? 3.083 0.328 3.062 1.00 73.38 289 THR A O 1
ATOM 2134 N N . ASN A 1 290 ? 4.695 1.830 3.482 1.00 73.69 290 ASN A N 1
ATOM 2135 C CA . ASN A 1 290 ? 3.928 2.643 4.439 1.00 73.69 290 ASN A CA 1
ATOM 2136 C C . ASN A 1 290 ? 3.508 1.934 5.755 1.00 73.69 290 ASN A C 1
ATOM 2138 O O . ASN A 1 290 ? 2.770 2.515 6.545 1.00 73.69 290 ASN A O 1
ATOM 2142 N N . SER A 1 291 ? 4.016 0.735 6.078 1.00 81.12 291 SER A N 1
ATOM 2143 C CA . SER A 1 291 ? 3.745 0.102 7.388 1.00 81.12 291 SER A CA 1
ATOM 2144 C C . SER A 1 291 ? 4.456 0.775 8.573 1.00 81.12 291 SER A C 1
ATOM 2146 O O . SER A 1 291 ? 4.137 0.511 9.730 1.00 81.12 291 SER A O 1
ATOM 2148 N N . GLY A 1 292 ? 5.399 1.685 8.301 1.00 78.56 292 GLY A N 1
ATOM 2149 C CA . GLY A 1 292 ? 6.140 2.445 9.313 1.00 78.56 292 GLY A CA 1
ATOM 2150 C C . GLY A 1 292 ? 7.474 1.828 9.747 1.00 78.56 292 GLY A C 1
ATOM 2151 O O . GLY A 1 292 ? 7.944 2.143 10.836 1.00 78.56 292 GLY A O 1
ATOM 2152 N N . LYS A 1 293 ? 8.098 0.990 8.904 1.00 82.56 293 LYS A N 1
ATOM 2153 C CA . LYS A 1 293 ? 9.421 0.377 9.159 1.00 82.56 293 LYS A CA 1
ATOM 2154 C C . LYS A 1 293 ? 10.521 1.394 9.454 1.00 82.56 293 LYS A C 1
ATOM 2156 O O . LYS A 1 293 ? 11.082 1.362 10.541 1.00 82.56 293 LYS A O 1
ATOM 2161 N N . SER A 1 294 ? 10.734 2.367 8.565 1.00 78.19 294 SER A N 1
ATOM 2162 C CA . SER A 1 294 ? 11.749 3.413 8.757 1.00 78.19 294 SER A CA 1
ATOM 2163 C C . SER A 1 294 ? 11.477 4.269 10.006 1.00 78.19 294 SER A C 1
ATOM 2165 O O . SER A 1 294 ? 12.406 4.710 10.680 1.00 78.19 294 SER A O 1
ATOM 2167 N N . THR A 1 295 ? 10.200 4.466 10.370 1.00 82.62 295 THR A N 1
ATOM 2168 C CA . THR A 1 295 ? 9.823 5.125 11.631 1.00 82.62 295 THR A CA 1
ATOM 2169 C C . THR A 1 295 ? 10.229 4.274 12.828 1.00 82.62 295 THR A C 1
ATOM 2171 O O . THR A 1 295 ? 10.866 4.789 13.740 1.00 82.62 295 THR A O 1
ATOM 2174 N N . LEU A 1 296 ? 9.915 2.973 12.819 1.00 85.19 296 LEU A N 1
ATOM 2175 C CA . LEU A 1 296 ? 10.307 2.066 13.896 1.00 85.19 296 LEU A CA 1
ATOM 2176 C C . LEU A 1 296 ? 11.830 1.965 14.016 1.00 85.19 296 LEU A C 1
ATOM 2178 O O . LEU A 1 296 ? 12.337 1.994 15.130 1.00 85.19 296 LEU A O 1
ATOM 2182 N N . PHE A 1 297 ? 12.557 1.907 12.899 1.00 83.69 297 PHE A N 1
ATOM 2183 C CA . PHE A 1 297 ? 14.020 1.902 12.874 1.00 83.69 297 PHE A CA 1
ATOM 2184 C C . PHE A 1 297 ? 14.599 3.125 13.598 1.00 83.69 297 PHE A C 1
ATOM 2186 O O . PHE A 1 297 ? 15.418 2.977 14.504 1.00 83.69 297 PHE A O 1
ATOM 2193 N N . ASN A 1 298 ? 14.107 4.326 13.280 1.00 82.19 298 ASN A N 1
ATOM 2194 C CA . ASN A 1 298 ? 14.530 5.562 13.941 1.00 82.19 298 ASN A CA 1
ATOM 2195 C C . ASN A 1 298 ? 14.181 5.594 15.434 1.00 82.19 298 ASN A C 1
ATOM 2197 O O . ASN A 1 298 ? 14.950 6.130 16.235 1.00 82.19 298 ASN A O 1
ATOM 2201 N N . THR A 1 299 ? 13.036 5.035 15.827 1.00 82.94 299 THR A N 1
ATOM 2202 C CA . THR A 1 299 ? 12.639 4.984 17.239 1.00 82.94 299 THR A CA 1
ATOM 2203 C C . THR A 1 299 ? 13.440 3.927 18.008 1.00 82.94 299 THR A C 1
ATOM 2205 O O . THR A 1 299 ? 13.846 4.179 19.141 1.00 82.94 299 THR A O 1
ATOM 2208 N N . LEU A 1 300 ? 13.778 2.791 17.388 1.00 83.06 300 LEU A N 1
ATOM 2209 C CA . LEU A 1 300 ? 14.664 1.777 17.968 1.00 83.06 300 LEU A CA 1
ATOM 2210 C C . LEU A 1 300 ? 16.105 2.285 18.116 1.00 83.06 300 LEU A C 1
ATOM 2212 O O . LEU A 1 300 ? 16.715 2.030 19.152 1.00 83.06 300 LEU A O 1
ATOM 2216 N N . LEU A 1 301 ? 16.609 3.076 17.162 1.00 79.88 301 LEU A N 1
ATOM 2217 C CA . LEU A 1 301 ? 17.894 3.786 17.267 1.00 79.88 301 LEU A CA 1
ATOM 2218 C C . LEU A 1 301 ? 17.925 4.741 18.479 1.00 79.88 301 LEU A C 1
ATOM 2220 O O . LEU A 1 301 ? 18.968 4.989 19.084 1.00 79.88 301 LEU A O 1
ATOM 2224 N N . ARG A 1 302 ? 16.766 5.280 18.878 1.00 75.50 302 ARG A N 1
ATOM 2225 C CA . ARG A 1 302 ? 16.626 6.130 20.072 1.00 75.50 302 ARG A CA 1
ATOM 2226 C C . ARG A 1 302 ? 16.473 5.352 21.377 1.00 75.50 302 ARG A C 1
ATOM 2228 O O . ARG A 1 302 ? 16.722 5.930 22.427 1.00 75.50 302 ARG A O 1
ATOM 2235 N N . SER A 1 303 ? 16.127 4.073 21.311 1.00 79.38 303 SER A N 1
ATOM 2236 C CA . SER A 1 303 ? 15.876 3.221 22.476 1.00 79.38 303 SER A CA 1
ATOM 2237 C C . SER A 1 303 ? 17.132 2.522 23.011 1.00 79.38 303 SER A C 1
ATOM 2239 O O . SER A 1 303 ? 18.154 2.440 22.330 1.00 79.38 303 SER A O 1
ATOM 2241 N N . ASP A 1 304 ? 17.003 1.905 24.189 1.00 73.88 304 ASP A N 1
ATOM 2242 C CA . ASP A 1 304 ? 18.005 1.016 24.808 1.00 73.88 304 ASP A CA 1
ATOM 2243 C C . ASP A 1 304 ? 18.305 -0.277 24.018 1.00 73.88 304 ASP A C 1
ATOM 2245 O O . ASP A 1 304 ? 19.090 -1.119 24.458 1.00 73.88 304 ASP A O 1
ATOM 2249 N N . TYR A 1 305 ? 17.660 -0.482 22.867 1.00 76.25 305 TYR A N 1
ATOM 2250 C CA . TYR A 1 305 ? 17.951 -1.603 21.977 1.00 76.25 305 TYR A CA 1
ATOM 2251 C C . TYR A 1 305 ? 19.265 -1.409 21.197 1.00 76.25 305 TYR A C 1
ATOM 2253 O O . TYR A 1 305 ? 19.965 -2.377 20.888 1.00 76.25 305 TYR A O 1
ATOM 2261 N N . CYS A 1 306 ? 19.612 -0.157 20.894 1.00 75.06 306 CYS A N 1
ATOM 2262 C CA . CYS A 1 306 ? 20.779 0.204 20.096 1.00 75.06 306 CYS A CA 1
ATOM 2263 C C . CYS A 1 306 ? 21.997 0.536 20.974 1.00 75.06 306 CYS A C 1
ATOM 2265 O O . CYS A 1 306 ? 21.828 1.050 22.078 1.00 75.06 306 CYS A O 1
ATOM 2267 N N . LYS A 1 307 ? 23.231 0.279 20.494 1.00 66.88 307 LYS A N 1
ATOM 2268 C CA . LYS A 1 307 ? 24.467 0.661 21.220 1.00 66.88 307 LYS A CA 1
ATOM 2269 C C . LYS A 1 307 ? 24.452 2.159 21.543 1.00 66.88 307 LYS A C 1
ATOM 2271 O O . LYS A 1 307 ? 24.093 2.954 20.684 1.00 66.88 307 LYS A O 1
ATOM 2276 N N . SER A 1 308 ? 24.883 2.544 22.748 1.00 62.81 308 SER A N 1
ATOM 2277 C CA . SER A 1 308 ? 24.777 3.922 23.265 1.00 62.81 308 SER A CA 1
ATOM 2278 C C . SER A 1 308 ? 25.447 4.984 22.382 1.00 62.81 308 SER A C 1
ATOM 2280 O O . SER A 1 308 ? 24.945 6.101 22.333 1.00 62.81 308 SER A O 1
ATOM 2282 N N . ARG A 1 309 ? 26.517 4.624 21.654 1.00 59.03 309 ARG A N 1
ATOM 2283 C CA . ARG A 1 309 ? 27.249 5.497 20.709 1.00 59.03 309 ARG A CA 1
ATOM 2284 C C . ARG A 1 309 ? 26.666 5.548 19.290 1.00 59.03 309 ARG A C 1
ATOM 2286 O O . ARG A 1 309 ? 26.879 6.500 18.557 1.00 59.03 309 ARG A O 1
ATOM 2293 N N . ALA A 1 310 ? 25.902 4.537 18.883 1.00 58.28 310 ALA A N 1
ATOM 2294 C CA . ALA A 1 310 ? 25.344 4.444 17.530 1.00 58.28 310 ALA A CA 1
ATOM 2295 C C . ALA A 1 310 ? 24.435 5.592 17.056 1.00 58.28 310 ALA A C 1
ATOM 2297 O O . ALA A 1 310 ? 24.403 5.832 15.860 1.00 58.28 310 ALA A O 1
ATOM 2298 N N . PRO A 1 311 ? 23.687 6.304 17.905 1.00 57.81 311 PRO A N 1
ATOM 2299 C CA . PRO A 1 311 ? 22.799 7.387 17.478 1.00 57.81 311 PRO A CA 1
ATOM 2300 C C . PRO A 1 311 ? 23.540 8.639 17.012 1.00 57.81 311 PRO A C 1
ATOM 2302 O O . PRO A 1 311 ? 22.950 9.445 16.297 1.00 57.81 311 PRO A O 1
ATOM 2305 N N . ASP A 1 312 ? 24.791 8.785 17.452 1.00 56.84 312 ASP A N 1
ATOM 2306 C CA . ASP A 1 312 ? 25.674 9.893 17.097 1.00 56.84 312 ASP A CA 1
ATOM 2307 C C . ASP A 1 312 ? 26.515 9.553 15.849 1.00 56.84 312 ASP A C 1
ATOM 2309 O O . ASP A 1 312 ? 26.995 10.452 15.166 1.00 56.84 312 ASP A O 1
ATOM 2313 N N . ILE A 1 313 ? 26.631 8.256 15.516 1.00 58.12 313 ILE A N 1
ATOM 2314 C CA . ILE A 1 313 ? 27.448 7.721 14.411 1.00 58.12 313 ILE A CA 1
ATOM 2315 C C . ILE A 1 313 ? 26.590 7.279 13.209 1.00 58.12 313 ILE A C 1
ATOM 2317 O O . ILE A 1 313 ? 26.988 7.432 12.058 1.00 58.12 313 ILE A O 1
ATOM 2321 N N . VAL A 1 314 ? 25.415 6.693 13.457 1.00 60.16 314 VAL A N 1
ATOM 2322 C CA . VAL A 1 314 ? 24.505 6.168 12.430 1.00 60.16 314 VAL A CA 1
ATOM 2323 C C . VAL A 1 314 ? 23.455 7.216 12.100 1.00 60.16 314 VAL A C 1
ATOM 2325 O O . VAL A 1 314 ? 22.656 7.621 12.948 1.00 60.16 314 VAL A O 1
ATOM 2328 N N . ASP A 1 315 ? 23.413 7.603 10.832 1.00 61.41 315 ASP A N 1
ATOM 2329 C CA . ASP A 1 315 ? 22.423 8.544 10.338 1.00 61.41 315 ASP A CA 1
ATOM 2330 C C . ASP A 1 315 ? 20.993 7.987 10.375 1.00 61.41 315 ASP A C 1
ATOM 2332 O O . ASP A 1 315 ? 20.729 6.786 10.272 1.00 61.41 315 ASP A O 1
ATOM 2336 N N . ARG A 1 316 ? 20.030 8.902 10.505 1.00 62.84 316 ARG A N 1
ATOM 2337 C CA . ARG A 1 316 ? 18.606 8.568 10.603 1.00 62.84 316 ARG A CA 1
ATOM 2338 C C . ARG A 1 316 ? 18.039 8.167 9.243 1.00 62.84 316 ARG A C 1
ATOM 2340 O O . ARG A 1 316 ? 18.234 8.861 8.245 1.00 62.84 316 ARG A O 1
ATOM 2347 N N . ALA A 1 317 ? 17.221 7.117 9.236 1.00 66.19 317 ALA A N 1
ATOM 2348 C CA . ALA A 1 317 ? 16.467 6.712 8.057 1.00 66.19 317 ALA A CA 1
ATOM 2349 C C . ALA A 1 317 ? 15.488 7.821 7.636 1.00 66.19 317 ALA A C 1
ATOM 2351 O O . ALA A 1 317 ? 14.834 8.448 8.479 1.00 66.19 317 ALA A O 1
ATOM 2352 N N . THR A 1 318 ? 15.339 8.051 6.331 1.00 60.41 318 THR A N 1
ATOM 2353 C CA . THR A 1 318 ? 14.380 9.043 5.821 1.00 60.41 318 THR A CA 1
ATOM 2354 C C . THR A 1 318 ? 12.950 8.519 5.976 1.00 60.41 318 THR A C 1
ATOM 2356 O O . THR A 1 318 ? 12.601 7.467 5.446 1.00 60.41 318 THR A O 1
ATOM 2359 N N . VAL A 1 319 ? 12.101 9.256 6.696 1.00 59.38 319 VAL A N 1
ATOM 2360 C CA . VAL A 1 319 ? 10.686 8.906 6.910 1.00 59.38 319 VAL A CA 1
ATOM 2361 C C . VAL A 1 319 ? 9.808 9.791 6.037 1.00 59.38 319 VAL A C 1
ATOM 2363 O O . VAL A 1 319 ? 9.971 11.007 6.012 1.00 59.38 319 VAL A O 1
ATOM 2366 N N . SER A 1 320 ? 8.844 9.189 5.343 1.00 53.56 320 SER A N 1
ATOM 2367 C CA . SER A 1 320 ? 7.854 9.920 4.554 1.00 53.56 320 SER A CA 1
ATOM 2368 C C . SER A 1 320 ? 6.533 9.141 4.481 1.00 53.56 320 SER A C 1
ATOM 2370 O O . SER A 1 320 ? 6.554 7.920 4.649 1.00 53.56 320 SER A O 1
ATOM 2372 N N . PRO A 1 321 ? 5.397 9.806 4.201 1.00 49.75 321 PRO A N 1
ATOM 2373 C CA . PRO A 1 321 ? 4.128 9.128 3.922 1.00 49.75 321 PRO A CA 1
ATOM 2374 C C . PRO A 1 321 ? 4.106 8.425 2.549 1.00 49.75 321 PRO A C 1
ATOM 2376 O O . PRO A 1 321 ? 3.161 7.698 2.252 1.00 49.75 321 PRO A O 1
ATOM 2379 N N . TRP A 1 322 ? 5.130 8.630 1.710 1.00 54.00 322 TRP A N 1
ATOM 2380 C CA . TRP A 1 322 ? 5.248 8.008 0.393 1.00 54.00 322 TRP A CA 1
ATOM 2381 C C . TRP A 1 322 ? 5.784 6.579 0.478 1.00 54.00 322 TRP A C 1
ATOM 2383 O O . TRP A 1 322 ? 6.683 6.300 1.279 1.00 54.00 322 TRP A O 1
ATOM 2393 N N . PRO A 1 323 ? 5.284 5.658 -0.364 1.00 55.84 323 PRO A N 1
ATOM 2394 C CA . PRO A 1 323 ? 5.852 4.323 -0.463 1.00 55.84 323 PRO A CA 1
ATOM 2395 C C . PRO A 1 323 ? 7.306 4.361 -0.975 1.00 55.84 323 PRO A C 1
ATOM 2397 O O . PRO A 1 323 ? 7.681 5.201 -1.790 1.00 55.84 323 PRO A O 1
ATOM 2400 N N . GLY A 1 324 ? 8.127 3.415 -0.499 1.00 60.69 324 GLY A N 1
ATOM 2401 C CA . GLY A 1 324 ? 9.485 3.182 -1.015 1.00 60.69 324 GLY A CA 1
ATOM 2402 C C . GLY A 1 324 ? 10.601 4.053 -0.420 1.00 60.69 324 GLY A C 1
ATOM 2403 O O . GLY A 1 324 ? 11.580 4.320 -1.111 1.00 60.69 324 GLY A O 1
ATOM 2404 N N . THR A 1 325 ? 10.481 4.528 0.825 1.00 61.66 325 THR A N 1
ATOM 2405 C CA . THR A 1 325 ? 11.521 5.340 1.501 1.00 61.66 325 THR A CA 1
ATOM 2406 C C . THR A 1 325 ? 12.887 4.650 1.547 1.00 61.66 325 THR A C 1
ATOM 2408 O O . THR A 1 325 ? 13.884 5.234 1.126 1.00 61.66 325 THR A O 1
ATOM 2411 N N . THR A 1 326 ? 12.910 3.396 1.998 1.00 56.28 326 THR A N 1
ATOM 2412 C CA . THR A 1 326 ? 14.102 2.543 2.064 1.00 56.28 326 THR A CA 1
ATOM 2413 C C . THR A 1 326 ? 14.266 1.798 0.742 1.00 56.28 326 THR A C 1
ATOM 2415 O O . THR A 1 326 ? 13.357 1.074 0.332 1.00 56.28 326 THR A O 1
ATOM 2418 N N . LEU A 1 327 ? 15.401 1.995 0.069 1.00 55.50 327 LEU A N 1
ATOM 2419 C CA . LEU A 1 327 ? 15.713 1.369 -1.224 1.00 55.50 327 LEU A CA 1
ATOM 2420 C C . LEU A 1 327 ? 16.786 0.286 -1.113 1.00 55.50 327 LEU A C 1
ATOM 2422 O O . LEU A 1 327 ? 16.810 -0.637 -1.918 1.00 55.50 327 LEU A O 1
ATOM 2426 N N . ASN A 1 328 ? 17.637 0.378 -0.096 1.00 59.88 328 ASN A N 1
ATOM 2427 C CA . ASN A 1 328 ? 18.647 -0.618 0.233 1.00 59.88 328 ASN A CA 1
ATOM 2428 C C . ASN A 1 328 ? 18.687 -0.841 1.753 1.00 59.88 328 ASN A C 1
ATOM 2430 O O . ASN A 1 328 ? 18.051 -0.108 2.508 1.00 59.88 328 ASN A O 1
ATOM 2434 N N . LEU A 1 329 ? 19.432 -1.845 2.210 1.00 65.00 329 LEU A N 1
ATOM 2435 C CA . LEU A 1 329 ? 19.476 -2.243 3.619 1.00 65.00 329 LEU A CA 1
ATOM 2436 C C . LEU A 1 329 ? 20.174 -1.188 4.494 1.00 65.00 329 LEU A C 1
ATOM 2438 O O . LEU A 1 329 ? 21.395 -1.037 4.430 1.00 65.00 329 LEU A O 1
ATOM 2442 N N . LEU A 1 330 ? 19.421 -0.511 5.365 1.00 71.25 330 LEU A N 1
ATOM 2443 C CA . LEU A 1 330 ? 19.998 0.298 6.448 1.00 71.25 330 LEU A CA 1
ATOM 2444 C C . LEU A 1 330 ? 20.279 -0.597 7.652 1.00 71.25 330 LEU A C 1
ATOM 2446 O O . LEU A 1 330 ? 19.562 -1.573 7.862 1.00 71.25 330 LEU A O 1
ATOM 2450 N N . LYS A 1 331 ? 21.300 -0.283 8.456 1.00 74.88 331 LYS A N 1
ATOM 2451 C CA . LYS A 1 331 ? 21.664 -1.111 9.613 1.00 74.88 331 LYS A CA 1
ATOM 2452 C C . LYS A 1 331 ? 22.205 -0.309 10.793 1.00 74.88 331 LYS A C 1
ATOM 2454 O O . LYS A 1 331 ? 22.929 0.659 10.589 1.00 74.88 331 LYS A O 1
ATOM 2459 N N . PHE A 1 332 ? 21.917 -0.759 12.015 1.00 75.44 332 PHE A N 1
ATOM 2460 C CA . PHE A 1 332 ? 22.580 -0.282 13.237 1.00 75.44 332 PHE A CA 1
ATOM 2461 C C . PHE A 1 332 ? 23.016 -1.450 14.138 1.00 75.44 332 PHE A C 1
ATOM 2463 O O . PHE A 1 332 ? 22.384 -2.513 14.102 1.00 75.44 332 PHE A O 1
ATOM 2470 N N . PRO A 1 333 ? 24.079 -1.280 14.951 1.00 73.06 333 PRO A N 1
ATOM 2471 C CA . PRO A 1 333 ? 24.555 -2.329 15.844 1.00 73.06 333 PRO A CA 1
ATOM 2472 C C . PRO A 1 333 ? 23.686 -2.443 17.109 1.00 73.06 333 PRO A C 1
ATOM 2474 O O . PRO A 1 333 ? 23.407 -1.461 17.804 1.00 73.06 333 PRO A O 1
ATOM 2477 N N . ILE A 1 334 ? 23.293 -3.672 17.432 1.00 76.19 334 ILE A N 1
ATOM 2478 C CA . ILE A 1 334 ? 22.468 -4.043 18.586 1.00 76.19 334 ILE A CA 1
ATOM 2479 C C . ILE A 1 334 ? 23.364 -4.262 19.817 1.00 76.19 334 ILE A C 1
ATOM 2481 O O . ILE A 1 334 ? 24.496 -4.745 19.715 1.00 76.19 334 ILE A O 1
ATOM 2485 N N . ILE A 1 335 ? 22.854 -3.919 21.003 1.00 68.44 335 ILE A N 1
ATOM 2486 C CA . ILE A 1 335 ? 23.514 -4.230 22.281 1.00 68.44 335 ILE A CA 1
ATOM 2487 C C . ILE A 1 335 ? 23.379 -5.722 22.606 1.00 68.44 335 ILE A C 1
ATOM 2489 O O . ILE A 1 335 ? 22.281 -6.275 22.555 1.00 68.44 335 ILE A O 1
ATOM 2493 N N . ASN A 1 336 ? 24.476 -6.350 23.047 1.00 65.31 336 ASN A N 1
ATOM 2494 C CA . ASN A 1 336 ? 24.408 -7.616 23.775 1.00 65.31 336 ASN A CA 1
ATOM 2495 C C . ASN A 1 336 ? 23.972 -7.331 25.228 1.00 65.31 336 ASN A C 1
ATOM 2497 O O . ASN A 1 336 ? 24.711 -6.650 25.949 1.00 65.31 336 ASN A O 1
ATOM 2501 N N . PRO A 1 337 ? 22.766 -7.738 25.659 1.00 65.00 337 PRO A N 1
ATOM 2502 C CA . PRO A 1 337 ? 22.238 -7.310 26.945 1.00 65.00 337 PRO A CA 1
ATOM 2503 C C . PRO A 1 337 ? 22.872 -8.125 28.085 1.00 65.00 337 PRO A C 1
ATOM 2505 O O . PRO A 1 337 ? 22.597 -9.312 28.233 1.00 65.00 337 PRO A O 1
ATOM 2508 N N . THR A 1 338 ? 23.713 -7.490 28.907 1.00 67.25 338 THR A N 1
ATOM 2509 C CA . THR A 1 338 ? 24.189 -8.078 30.172 1.00 67.25 338 THR A CA 1
ATOM 2510 C C . THR A 1 338 ? 23.079 -8.050 31.225 1.00 67.25 338 THR A C 1
ATOM 2512 O O . THR A 1 338 ? 22.214 -7.170 31.195 1.00 67.25 338 THR A O 1
ATOM 2515 N N . CYS A 1 339 ? 23.096 -8.992 32.176 1.00 72.00 339 CYS A N 1
ATOM 2516 C CA . CYS A 1 339 ? 22.074 -9.084 33.227 1.00 72.00 339 CYS A CA 1
ATOM 2517 C C . CYS A 1 339 ? 21.920 -7.773 34.020 1.00 72.00 339 CYS A C 1
ATOM 2519 O O . CYS A 1 339 ? 20.796 -7.323 34.222 1.00 72.00 339 CYS A O 1
ATOM 2521 N N . ASP A 1 340 ? 23.033 -7.114 34.365 1.00 72.50 340 ASP A N 1
ATOM 2522 C CA . ASP A 1 340 ? 23.044 -5.799 35.030 1.00 72.50 340 ASP A CA 1
ATOM 2523 C C . ASP A 1 340 ? 22.328 -4.719 34.200 1.00 72.50 340 ASP A C 1
ATOM 2525 O O . ASP A 1 340 ? 21.485 -3.985 34.712 1.00 72.50 340 ASP A O 1
ATOM 2529 N N . ARG A 1 341 ? 22.559 -4.664 32.881 1.00 72.56 341 ARG A N 1
ATOM 2530 C CA . ARG A 1 341 ? 21.902 -3.666 32.024 1.00 72.56 341 ARG A CA 1
ATOM 2531 C C . ARG A 1 341 ? 20.401 -3.894 31.885 1.00 72.56 341 ARG A C 1
ATOM 2533 O O . ARG A 1 341 ? 19.640 -2.928 31.832 1.00 72.56 341 ARG A O 1
ATOM 2540 N N . ILE A 1 342 ? 19.972 -5.157 31.817 1.00 76.25 342 ILE A N 1
ATOM 2541 C CA . ILE A 1 342 ? 18.545 -5.511 31.816 1.00 76.25 342 ILE A CA 1
ATOM 2542 C C . ILE A 1 342 ? 17.910 -5.091 33.146 1.00 76.25 342 ILE A C 1
ATOM 2544 O O . ILE A 1 342 ? 16.816 -4.525 33.135 1.00 76.25 342 ILE A O 1
ATOM 2548 N N . PHE A 1 343 ? 18.601 -5.337 34.261 1.00 79.38 343 PHE A N 1
ATOM 2549 C CA . PHE A 1 343 ? 18.140 -4.994 35.602 1.00 79.38 343 PHE A CA 1
ATOM 2550 C C . PHE A 1 343 ? 17.983 -3.479 35.786 1.00 79.38 343 PHE A C 1
ATOM 2552 O O . PHE A 1 343 ? 16.874 -3.025 36.060 1.00 79.38 343 PHE A O 1
ATOM 2559 N N . ARG A 1 344 ? 19.020 -2.681 35.494 1.00 78.44 344 ARG A N 1
ATOM 2560 C CA . ARG A 1 344 ? 18.965 -1.207 35.586 1.00 78.44 344 ARG A CA 1
ATOM 2561 C C . ARG A 1 344 ? 17.882 -0.594 34.702 1.00 78.44 344 ARG A C 1
ATOM 2563 O O . ARG A 1 344 ? 17.183 0.331 35.103 1.00 78.44 344 ARG A O 1
ATOM 2570 N N . ARG A 1 345 ? 17.690 -1.133 33.491 1.00 80.75 345 ARG A N 1
ATOM 2571 C CA . ARG A 1 345 ? 16.581 -0.703 32.628 1.00 80.75 345 ARG A CA 1
ATOM 2572 C C . ARG A 1 345 ? 15.228 -1.036 33.257 1.00 80.75 345 ARG A C 1
ATOM 2574 O O . ARG A 1 345 ? 14.290 -0.255 33.137 1.00 80.75 345 ARG A O 1
ATOM 2581 N N . GLN A 1 346 ? 15.096 -2.195 33.897 1.00 82.25 346 GLN A N 1
ATOM 2582 C CA . GLN A 1 346 ? 13.858 -2.584 34.565 1.00 82.25 346 GLN A CA 1
ATOM 2583 C C . GLN A 1 346 ? 13.555 -1.694 35.778 1.00 82.25 346 GLN A C 1
ATOM 2585 O O . GLN A 1 346 ? 12.385 -1.395 36.004 1.00 82.25 346 GLN A O 1
ATOM 2590 N N . GLU A 1 347 ? 14.569 -1.241 36.514 1.00 81.69 347 GLU A N 1
ATOM 2591 C CA . GLU A 1 347 ? 14.416 -0.238 37.576 1.00 81.69 347 GLU A CA 1
ATOM 2592 C C . GLU A 1 347 ? 13.937 1.102 37.019 1.00 81.69 347 GLU A C 1
ATOM 2594 O O . GLU A 1 347 ? 12.887 1.576 37.448 1.00 81.69 347 GLU A O 1
ATOM 2599 N N . ARG A 1 348 ? 14.582 1.629 35.966 1.00 83.44 348 ARG A N 1
ATOM 2600 C CA . ARG A 1 348 ? 14.119 2.847 35.272 1.00 83.44 348 ARG A CA 1
ATOM 2601 C C . ARG A 1 348 ? 12.651 2.748 34.862 1.00 83.44 348 ARG A C 1
ATOM 2603 O O . ARG A 1 348 ? 11.877 3.667 35.103 1.00 83.44 348 ARG A O 1
ATOM 2610 N N . LEU A 1 349 ? 12.251 1.634 34.245 1.00 80.88 349 LEU A N 1
ATOM 2611 C CA . LEU A 1 349 ? 10.867 1.440 33.803 1.00 80.88 349 LEU A CA 1
ATOM 2612 C C . LEU A 1 349 ? 9.880 1.374 34.980 1.00 80.88 349 LEU A C 1
ATOM 2614 O O . LEU A 1 349 ? 8.758 1.861 34.853 1.00 80.88 349 LEU A O 1
ATOM 2618 N N . LYS A 1 350 ? 10.280 0.793 36.121 1.00 81.19 350 LYS A N 1
ATOM 2619 C CA . LYS A 1 350 ? 9.469 0.796 37.350 1.00 81.19 350 LYS A CA 1
ATOM 2620 C C . LYS A 1 350 ? 9.331 2.209 37.915 1.00 81.19 350 LYS A C 1
ATOM 2622 O O . LYS A 1 350 ? 8.219 2.614 38.234 1.00 81.19 350 LYS A O 1
ATOM 2627 N N . GLU A 1 351 ? 10.426 2.959 37.999 1.00 79.56 351 GLU A N 1
ATOM 2628 C CA . GLU A 1 351 ? 10.417 4.350 38.459 1.00 79.56 351 GLU A CA 1
ATOM 2629 C C . GLU A 1 351 ? 9.551 5.227 37.553 1.00 79.56 351 GLU A C 1
ATOM 2631 O O . GLU A 1 351 ? 8.673 5.939 38.036 1.00 79.56 351 GLU A O 1
ATOM 2636 N N . GLU A 1 352 ? 9.728 5.137 36.235 1.00 75.75 352 GLU A N 1
ATOM 2637 C CA . GLU A 1 352 ? 8.919 5.868 35.258 1.00 75.75 352 GLU A CA 1
ATOM 2638 C C . GLU A 1 352 ? 7.430 5.556 35.405 1.00 75.75 352 GLU A C 1
ATOM 2640 O O . GLU A 1 352 ? 6.637 6.491 35.431 1.00 75.75 352 GLU A O 1
ATOM 2645 N N . ALA A 1 353 ? 7.060 4.287 35.609 1.00 71.62 353 ALA A N 1
ATOM 2646 C CA . ALA A 1 353 ? 5.672 3.884 35.833 1.00 71.62 353 ALA A CA 1
ATOM 2647 C C . ALA A 1 353 ? 5.048 4.486 37.109 1.00 71.62 353 ALA A C 1
ATOM 2649 O O . ALA A 1 353 ? 3.822 4.586 37.206 1.00 71.62 353 ALA A O 1
ATOM 2650 N N . THR A 1 354 ? 5.864 4.885 38.091 1.00 73.38 354 THR A N 1
ATOM 2651 C CA . THR A 1 354 ? 5.391 5.532 39.327 1.00 73.38 354 THR A CA 1
ATOM 2652 C C . THR A 1 354 ? 5.277 7.052 39.234 1.00 73.38 354 THR A C 1
ATOM 2654 O O . THR A 1 354 ? 4.553 7.636 40.045 1.00 73.38 354 THR A O 1
ATOM 2657 N N . LYS A 1 355 ? 5.928 7.689 38.251 1.00 75.81 355 LYS A N 1
ATOM 2658 C CA . LYS A 1 355 ? 5.915 9.148 38.077 1.00 75.81 355 LYS A CA 1
ATOM 2659 C C . LYS A 1 355 ? 4.529 9.649 37.655 1.00 75.81 355 LYS A C 1
ATOM 2661 O O . LYS A 1 355 ? 3.781 8.973 36.944 1.00 75.81 355 LYS A O 1
ATOM 2666 N N . THR A 1 356 ? 4.189 10.863 38.082 1.00 68.75 356 THR A N 1
ATOM 2667 C CA . THR A 1 356 ? 2.995 11.598 37.627 1.00 68.75 356 THR A CA 1
ATOM 2668 C C . THR A 1 356 ? 3.359 12.630 36.557 1.00 68.75 356 THR A C 1
ATOM 2670 O O . THR A 1 356 ? 4.530 12.949 36.346 1.00 68.75 356 THR A O 1
ATOM 2673 N N . GLU A 1 357 ? 2.359 13.161 35.846 1.00 68.88 357 GLU A N 1
ATOM 2674 C CA . GLU A 1 357 ? 2.578 14.158 34.783 1.00 68.88 357 GLU A CA 1
ATOM 2675 C C . GLU A 1 357 ? 3.254 15.448 35.275 1.00 68.88 357 GLU A C 1
ATOM 2677 O O . GLU A 1 357 ? 3.978 16.100 34.520 1.00 68.88 357 GLU A O 1
ATOM 2682 N N . ASP A 1 358 ? 3.083 15.786 36.550 1.00 63.97 358 ASP A N 1
ATOM 2683 C CA . ASP A 1 358 ? 3.625 17.008 37.143 1.00 63.97 358 ASP A CA 1
ATOM 2684 C C . ASP A 1 358 ? 5.117 16.906 37.479 1.00 63.97 358 ASP A C 1
ATOM 2686 O O . ASP A 1 358 ? 5.806 17.924 37.508 1.00 63.97 358 ASP A O 1
ATOM 2690 N N . GLN A 1 359 ? 5.648 15.692 37.628 1.00 68.56 359 GLN A N 1
ATOM 2691 C CA . GLN A 1 359 ? 7.048 15.425 37.992 1.00 68.56 359 GLN A CA 1
ATOM 2692 C C . GLN A 1 359 ? 8.007 15.406 36.789 1.00 68.56 359 GLN A C 1
ATOM 2694 O O . GLN A 1 359 ? 9.164 15.011 36.906 1.00 68.56 359 GLN A O 1
ATOM 2699 N N . LEU A 1 360 ? 7.522 15.789 35.610 1.00 70.19 360 LEU A N 1
ATOM 2700 C CA . LEU A 1 360 ? 8.279 15.746 34.359 1.00 70.19 360 LEU A CA 1
ATOM 2701 C C . LEU A 1 360 ? 9.049 17.037 34.096 1.00 70.19 360 LEU A C 1
ATOM 2703 O O . LEU A 1 360 ? 8.590 18.126 34.463 1.00 70.19 360 LEU A O 1
ATOM 2707 N N . SER A 1 361 ? 10.151 16.922 33.352 1.00 74.62 361 SER A N 1
ATOM 2708 C CA . SER A 1 361 ? 10.886 18.083 32.845 1.00 74.62 361 SER A CA 1
ATOM 2709 C C . SER A 1 361 ? 10.003 18.952 31.936 1.00 74.62 361 SER A C 1
ATOM 2711 O O . SER A 1 361 ? 9.082 18.467 31.270 1.00 74.62 361 SER A O 1
ATOM 2713 N N . SER A 1 362 ? 10.279 20.257 31.887 1.00 70.94 362 SER A N 1
ATOM 2714 C CA . SER A 1 362 ? 9.526 21.221 31.075 1.00 70.94 362 SER A CA 1
ATOM 2715 C C . SER A 1 362 ? 9.535 20.865 29.579 1.00 70.94 362 SER A C 1
ATOM 2717 O O . SER A 1 362 ? 8.522 21.034 28.895 1.00 70.94 362 SER A O 1
ATOM 2719 N N . GLU A 1 363 ? 10.633 20.304 29.071 1.00 69.81 363 GLU A N 1
ATOM 2720 C CA . GLU A 1 363 ? 10.770 19.839 27.685 1.00 69.81 363 GLU A CA 1
ATOM 2721 C C . GLU A 1 363 ? 9.957 18.567 27.416 1.00 69.81 363 GLU A C 1
ATOM 2723 O O . GLU A 1 363 ? 9.244 18.469 26.411 1.00 69.81 363 GLU A O 1
ATOM 2728 N N . GLU A 1 364 ? 9.984 17.618 28.352 1.00 69.88 364 GLU A N 1
ATOM 2729 C CA . GLU A 1 364 ? 9.210 16.377 28.278 1.00 69.88 364 GLU A CA 1
ATOM 2730 C C . GLU A 1 364 ? 7.708 16.654 28.333 1.00 69.88 364 GLU A C 1
ATOM 2732 O O . GLU A 1 364 ? 6.948 16.066 27.564 1.00 69.88 364 GLU A O 1
ATOM 2737 N N . LYS A 1 365 ? 7.272 17.603 29.172 1.00 76.25 365 LYS A N 1
ATOM 2738 C CA . LYS A 1 365 ? 5.880 18.078 29.220 1.00 76.25 365 LYS A CA 1
ATOM 2739 C C . LYS A 1 365 ? 5.454 18.680 27.887 1.00 76.25 365 LYS A C 1
ATOM 2741 O O . LYS A 1 365 ? 4.369 18.366 27.398 1.00 76.25 365 LYS A O 1
ATOM 2746 N N . LYS A 1 366 ? 6.292 19.517 27.263 1.00 75.69 366 LYS A N 1
ATOM 2747 C CA . LYS A 1 366 ? 6.005 20.101 25.938 1.00 75.69 366 LYS A CA 1
ATOM 2748 C C . LYS A 1 366 ? 5.872 19.016 24.867 1.00 75.69 366 LYS A C 1
ATOM 2750 O O . LYS A 1 366 ? 4.900 19.032 24.109 1.00 75.69 366 LYS A O 1
ATOM 2755 N N . CYS A 1 367 ? 6.794 18.054 24.837 1.00 71.00 367 CYS A N 1
ATOM 2756 C CA . CYS A 1 367 ? 6.760 16.925 23.905 1.00 71.00 367 CYS A CA 1
ATOM 2757 C C . CYS A 1 367 ? 5.522 16.038 24.129 1.00 71.00 367 CYS A C 1
ATOM 2759 O O . CYS A 1 367 ? 4.789 15.736 23.186 1.00 71.00 367 CYS A O 1
ATOM 2761 N N . LEU A 1 368 ? 5.220 15.706 25.387 1.00 77.12 368 LEU A N 1
ATOM 2762 C CA . LEU A 1 368 ? 4.046 14.925 25.771 1.00 77.12 368 LEU A CA 1
ATOM 2763 C C . LEU A 1 368 ? 2.749 15.633 25.373 1.00 77.12 368 LEU A C 1
ATOM 2765 O O . LEU A 1 368 ? 1.877 15.016 24.769 1.00 77.12 368 LEU A O 1
ATOM 2769 N N . ASN A 1 369 ? 2.633 16.934 25.639 1.00 78.19 369 ASN A N 1
ATOM 2770 C CA . ASN A 1 369 ? 1.472 17.732 25.248 1.00 78.19 369 ASN A CA 1
ATOM 2771 C C . ASN A 1 369 ? 1.308 17.797 23.726 1.00 78.19 369 ASN A C 1
ATOM 2773 O O . ASN A 1 369 ? 0.184 17.767 23.222 1.00 78.19 369 ASN A O 1
ATOM 2777 N N . HIS A 1 370 ? 2.411 17.852 22.979 1.00 76.81 370 HIS A N 1
ATOM 2778 C CA . HIS A 1 370 ? 2.375 17.782 21.523 1.00 76.81 370 HIS A CA 1
ATOM 2779 C C . HIS A 1 370 ? 1.882 16.413 21.029 1.00 76.81 370 HIS A C 1
ATOM 2781 O O . HIS A 1 370 ? 0.997 16.357 20.176 1.00 76.81 370 HIS A O 1
ATOM 2787 N N . LEU A 1 371 ? 2.378 15.313 21.602 1.00 72.94 371 LEU A N 1
ATOM 2788 C CA . LEU A 1 371 ? 1.955 13.952 21.256 1.00 72.94 371 LEU A CA 1
ATOM 2789 C C . LEU A 1 371 ? 0.495 13.679 21.644 1.00 72.94 371 LEU A C 1
ATOM 2791 O O . LEU A 1 371 ? -0.255 13.145 20.830 1.00 72.94 371 LEU A O 1
ATOM 2795 N N . LYS A 1 372 ? 0.054 14.138 22.822 1.00 77.25 372 LYS A N 1
ATOM 2796 C CA . LYS A 1 372 ? -1.346 14.064 23.280 1.00 77.25 372 LYS A CA 1
ATOM 2797 C C . LYS A 1 372 ? -2.315 14.774 22.339 1.00 77.25 372 LYS A C 1
ATOM 2799 O O . LYS A 1 372 ? -3.448 14.331 22.186 1.00 77.25 372 LYS A O 1
ATOM 2804 N N . LYS A 1 373 ? -1.893 15.879 21.711 1.00 75.69 373 LYS A N 1
ATOM 2805 C CA . LYS A 1 373 ? -2.703 16.576 20.699 1.00 75.69 373 LYS A CA 1
ATOM 2806 C C . LYS A 1 373 ? -2.833 15.770 19.403 1.00 75.69 373 LYS A C 1
ATOM 2808 O O . LYS A 1 373 ? -3.805 15.963 18.676 1.00 75.69 373 LYS A O 1
ATOM 2813 N N . GLN A 1 374 ? -1.859 14.912 19.095 1.00 72.00 374 GLN A N 1
ATOM 2814 C CA . GLN A 1 374 ? -1.766 14.211 17.813 1.00 72.00 374 GLN A CA 1
ATOM 2815 C C . GLN A 1 374 ? -2.269 12.763 17.824 1.00 72.00 374 GLN A C 1
ATOM 2817 O O . GLN A 1 374 ? -2.686 12.299 16.762 1.00 72.00 374 GLN A O 1
ATOM 2822 N N . GLY A 1 375 ? -2.221 12.051 18.952 1.00 67.06 375 GLY A N 1
ATOM 2823 C CA . GLY A 1 375 ? -2.530 10.618 19.026 1.00 67.06 375 GLY A CA 1
ATOM 2824 C C . GLY A 1 375 ? -3.281 10.220 20.296 1.00 67.06 375 GLY A C 1
ATOM 2825 O O . GLY A 1 375 ? -3.202 10.902 21.318 1.00 67.06 375 GLY A O 1
ATOM 2826 N N . TYR A 1 376 ? -4.011 9.102 20.222 1.00 75.75 376 TYR A N 1
ATOM 2827 C CA . TYR A 1 376 ? -4.760 8.567 21.364 1.00 75.75 376 TYR A CA 1
ATOM 2828 C C . TYR A 1 376 ? -3.878 7.813 22.345 1.00 75.75 376 TYR A C 1
ATOM 2830 O O . TYR A 1 376 ? -4.165 7.814 23.533 1.00 75.75 376 TYR A O 1
ATOM 2838 N N . LEU A 1 377 ? -2.823 7.171 21.854 1.00 81.38 377 LEU A N 1
ATOM 2839 C CA . LEU A 1 377 ? -1.918 6.360 22.658 1.00 81.38 377 LEU A CA 1
ATOM 2840 C C . LEU A 1 377 ? -0.526 6.967 22.581 1.00 81.38 377 LEU A C 1
ATOM 2842 O O . LEU A 1 377 ? 0.022 7.121 21.487 1.00 81.38 377 LEU A O 1
ATOM 2846 N N . VAL A 1 378 ? 0.045 7.311 23.729 1.00 81.06 378 VAL A N 1
ATOM 2847 C CA . VAL A 1 378 ? 1.373 7.922 23.820 1.00 81.06 378 VAL A CA 1
ATOM 2848 C C . VAL A 1 378 ? 2.237 7.091 24.754 1.00 81.06 378 VAL A C 1
ATOM 2850 O O . VAL A 1 378 ? 1.834 6.817 25.881 1.00 81.06 378 VAL A O 1
ATOM 2853 N N . GLY A 1 379 ? 3.415 6.690 24.283 1.00 78.38 379 GLY A N 1
ATOM 2854 C CA . GLY A 1 379 ? 4.415 6.009 25.098 1.00 78.38 379 GLY A CA 1
ATOM 2855 C C . GLY A 1 379 ? 5.661 6.862 25.267 1.00 78.38 379 GLY A C 1
ATOM 2856 O O . GLY A 1 379 ? 5.847 7.879 24.598 1.00 78.38 379 GLY A O 1
ATOM 2857 N N . ARG A 1 380 ? 6.539 6.435 26.168 1.00 76.12 380 ARG A N 1
ATOM 2858 C CA . ARG A 1 380 ? 7.854 7.046 26.347 1.00 76.12 380 ARG A CA 1
ATOM 2859 C C . ARG A 1 380 ? 8.927 6.051 25.995 1.00 76.12 380 ARG A C 1
ATOM 2861 O O . ARG A 1 380 ? 8.856 4.891 26.380 1.00 76.12 380 ARG A O 1
ATOM 2868 N N . VAL A 1 381 ? 9.905 6.539 25.249 1.00 75.25 381 VAL A N 1
ATOM 2869 C CA . VAL A 1 381 ? 11.078 5.770 24.858 1.00 75.25 381 VAL A CA 1
ATOM 2870 C C . VAL A 1 381 ? 12.262 6.471 25.486 1.00 75.25 381 VAL A C 1
ATOM 2872 O O . VAL A 1 381 ? 12.588 7.594 25.101 1.00 75.25 381 VAL A O 1
ATOM 2875 N N . GLY A 1 382 ? 12.843 5.830 26.492 1.00 70.00 382 GLY A N 1
ATOM 2876 C CA . GLY A 1 382 ? 13.954 6.377 27.257 1.00 70.00 382 GLY A CA 1
ATOM 2877 C C . GLY A 1 382 ? 15.276 5.708 26.910 1.00 70.00 382 GLY A C 1
ATOM 2878 O O . GLY A 1 382 ? 15.324 4.676 26.232 1.00 70.00 382 GLY A O 1
ATOM 2879 N N . ARG A 1 383 ? 16.361 6.301 27.414 1.00 74.31 383 ARG A N 1
ATOM 2880 C CA . ARG A 1 383 ? 17.677 5.662 27.465 1.00 74.31 383 ARG A CA 1
ATOM 2881 C C . ARG A 1 383 ? 18.139 5.533 28.901 1.00 74.31 383 ARG A C 1
ATOM 2883 O O . ARG A 1 383 ? 18.149 6.512 29.634 1.00 74.31 383 ARG A O 1
ATOM 2890 N N . THR A 1 384 ? 18.570 4.335 29.263 1.00 68.56 384 THR A N 1
ATOM 2891 C CA . THR A 1 384 ? 19.118 4.010 30.585 1.00 68.56 384 THR A CA 1
ATOM 2892 C C . THR A 1 384 ? 20.603 4.376 30.675 1.00 68.56 384 THR A C 1
ATOM 2894 O O . THR A 1 384 ? 21.101 4.699 31.745 1.00 68.56 384 THR A O 1
ATOM 2897 N N . PHE A 1 385 ? 21.320 4.363 29.546 1.00 66.31 385 PHE A N 1
ATOM 2898 C CA . PHE A 1 385 ? 22.764 4.605 29.495 1.00 66.31 385 PHE A CA 1
ATOM 2899 C C . PHE A 1 385 ? 23.073 5.798 28.584 1.00 66.31 385 PHE A C 1
ATOM 2901 O O . PHE A 1 385 ? 23.212 5.639 27.369 1.00 66.31 385 PHE A O 1
ATOM 2908 N N . GLN A 1 386 ? 23.168 6.996 29.164 1.00 59.41 386 GLN A N 1
ATOM 2909 C CA . GLN A 1 386 ? 23.636 8.205 28.482 1.00 59.41 386 GLN A CA 1
ATOM 2910 C C . GLN A 1 386 ? 25.002 8.618 29.033 1.00 59.41 386 GLN A C 1
ATOM 2912 O O . GLN A 1 386 ? 25.226 8.602 30.240 1.00 59.41 386 GLN A O 1
ATOM 2917 N N . ARG A 1 387 ? 25.924 8.990 28.141 1.00 46.53 387 ARG A N 1
ATOM 2918 C CA . ARG A 1 387 ? 27.184 9.630 28.523 1.00 46.53 387 ARG A CA 1
ATOM 2919 C C . ARG A 1 387 ? 26.869 11.109 28.747 1.00 46.53 387 ARG A C 1
ATOM 2921 O O . ARG A 1 387 ? 26.411 11.767 27.816 1.00 46.53 387 ARG A O 1
ATOM 2928 N N . GLN A 1 388 ? 27.072 11.620 29.960 1.00 35.94 388 GLN A N 1
ATOM 2929 C CA . GLN A 1 388 ? 27.065 13.065 30.178 1.00 35.94 388 GLN A CA 1
ATOM 2930 C C . GLN A 1 388 ? 28.198 13.654 29.327 1.00 35.94 388 GLN A C 1
ATOM 2932 O O . GLN A 1 388 ? 29.363 13.308 29.525 1.00 35.94 388 GLN A O 1
ATOM 2937 N N . LYS A 1 389 ? 27.873 14.502 28.344 1.00 36.16 389 LYS A N 1
ATOM 2938 C CA . LYS A 1 389 ? 28.866 15.445 27.825 1.00 36.16 389 LYS A CA 1
ATOM 2939 C C . LYS A 1 389 ? 29.144 16.393 28.987 1.00 36.16 389 LYS A C 1
ATOM 2941 O O . LYS A 1 389 ? 28.242 17.124 29.384 1.00 36.16 389 LYS A O 1
ATOM 2946 N N . SER A 1 390 ? 30.340 16.341 29.565 1.00 28.91 390 SER A N 1
ATOM 2947 C CA . SER A 1 390 ? 30.798 17.396 30.463 1.00 28.91 390 SER A CA 1
ATOM 2948 C C . SER A 1 390 ? 30.795 18.693 29.657 1.00 28.91 390 SER A C 1
ATOM 2950 O O . SER A 1 390 ? 31.625 18.866 28.763 1.00 28.91 390 SER A O 1
ATOM 2952 N N . SER A 1 391 ? 29.838 19.582 29.908 1.00 27.47 391 SER A N 1
ATOM 2953 C CA . SER A 1 391 ? 30.022 20.983 29.548 1.00 27.47 391 SER A CA 1
ATOM 2954 C C . SER A 1 391 ? 31.280 21.457 30.277 1.00 27.47 391 SER A C 1
ATOM 2956 O O . SER A 1 391 ? 31.352 21.234 31.490 1.00 27.47 391 SER A O 1
ATOM 2958 N N . PRO A 1 392 ? 32.273 22.075 29.614 1.00 34.91 392 PRO A N 1
ATOM 2959 C CA . PRO A 1 392 ? 33.255 22.830 30.366 1.00 34.91 392 PRO A CA 1
ATOM 2960 C C . PRO A 1 392 ? 32.468 23.956 31.034 1.00 34.91 392 PRO A C 1
ATOM 2962 O O . PRO A 1 392 ? 31.888 24.808 30.361 1.00 34.91 392 PRO A O 1
ATOM 2965 N N . VAL A 1 393 ? 32.343 23.885 32.355 1.00 33.81 393 VAL A N 1
ATOM 2966 C CA . VAL A 1 393 ? 31.905 25.020 33.156 1.00 33.81 393 VAL A CA 1
ATOM 2967 C C . VAL A 1 393 ? 33.012 26.051 32.980 1.00 33.81 393 VAL A C 1
ATOM 2969 O O . VAL A 1 393 ? 34.106 25.881 33.509 1.00 33.81 393 VAL A O 1
ATOM 2972 N N . VAL A 1 394 ? 32.774 27.045 32.128 1.00 33.12 394 VAL A N 1
ATOM 2973 C CA . VAL A 1 394 ? 33.570 28.268 32.140 1.00 33.12 394 VAL A CA 1
ATOM 2974 C C . VAL A 1 394 ? 33.069 29.028 33.355 1.00 33.12 394 VAL A C 1
ATOM 2976 O O . VAL A 1 394 ? 31.954 29.551 33.340 1.00 33.12 394 VAL A O 1
ATOM 2979 N N . ASP A 1 395 ? 33.851 28.976 34.427 1.00 28.47 395 ASP A N 1
ATOM 2980 C CA . ASP A 1 395 ? 33.665 29.826 35.594 1.00 28.47 395 ASP A CA 1
ATOM 2981 C C . ASP A 1 395 ? 33.886 31.270 35.128 1.00 28.47 395 ASP A C 1
ATOM 2983 O O . ASP A 1 395 ? 34.943 31.603 34.586 1.00 28.47 395 ASP A O 1
ATOM 2987 N N . PHE A 1 396 ? 32.844 32.092 35.205 1.00 28.70 396 PHE A N 1
ATOM 2988 C CA . PHE A 1 396 ? 32.913 33.497 34.821 1.00 28.70 396 PHE A CA 1
ATOM 2989 C C . PHE A 1 396 ? 33.404 34.291 36.031 1.00 28.70 396 PHE A C 1
ATOM 2991 O O . PHE A 1 396 ? 32.638 34.511 36.967 1.00 28.70 396 PHE A O 1
ATOM 2998 N N . ASP A 1 397 ? 34.667 34.715 35.994 1.00 33.59 397 ASP A N 1
ATOM 2999 C CA . ASP A 1 397 ? 35.227 35.693 36.927 1.00 33.59 397 ASP A CA 1
ATOM 3000 C C . ASP A 1 397 ? 34.822 37.118 36.474 1.00 33.59 397 ASP A C 1
ATOM 3002 O O . ASP A 1 397 ? 35.197 37.526 35.367 1.00 33.59 397 ASP A O 1
ATOM 3006 N N . PRO A 1 398 ? 34.004 37.868 37.243 1.00 29.86 398 PRO A N 1
ATOM 3007 C CA . PRO A 1 398 ? 33.470 39.168 36.826 1.00 29.86 398 PRO A CA 1
ATOM 3008 C C . PRO A 1 398 ? 34.503 40.305 36.753 1.00 29.86 398 PRO A C 1
ATOM 3010 O O . PRO A 1 398 ? 34.179 41.359 36.208 1.00 29.86 398 PRO A O 1
ATOM 3013 N N . ASP A 1 399 ? 35.727 40.109 37.253 1.00 36.66 399 ASP A N 1
ATOM 3014 C CA . ASP A 1 399 ? 36.735 41.177 37.375 1.00 36.66 399 ASP A CA 1
ATOM 3015 C C . ASP A 1 399 ? 37.645 41.346 36.138 1.00 36.66 399 ASP A C 1
ATOM 3017 O O . ASP A 1 399 ? 38.508 42.222 36.097 1.00 36.66 399 ASP A O 1
ATOM 3021 N N . MET A 1 400 ? 37.427 40.570 35.072 1.00 34.41 400 MET A N 1
ATOM 3022 C CA . MET A 1 400 ? 38.216 40.621 33.826 1.00 34.41 400 MET A CA 1
ATOM 3023 C C . MET A 1 400 ? 37.631 41.544 32.736 1.00 34.41 400 MET A C 1
ATOM 3025 O O . MET A 1 400 ? 37.871 41.345 31.545 1.00 34.41 400 MET A O 1
ATOM 3029 N N . LEU A 1 401 ? 36.872 42.577 33.113 1.00 33.81 401 LEU A N 1
ATOM 3030 C CA . LEU A 1 401 ? 36.431 43.634 32.193 1.00 33.81 401 LEU A CA 1
ATOM 3031 C C . LEU A 1 401 ? 37.217 44.928 32.433 1.00 33.81 401 LEU A C 1
ATOM 3033 O O . LEU A 1 401 ? 36.693 45.907 32.964 1.00 33.81 401 LEU A O 1
ATOM 3037 N N . SER A 1 402 ? 38.472 44.947 31.981 1.00 28.06 402 SER A N 1
ATOM 3038 C CA . SER A 1 402 ? 39.184 46.188 31.672 1.00 28.06 402 SER A CA 1
ATOM 3039 C C . SER A 1 402 ? 39.426 46.286 30.163 1.00 28.06 402 SER A C 1
ATOM 3041 O O . SER A 1 402 ? 39.771 45.325 29.482 1.00 28.06 402 SER A O 1
ATOM 3043 N N . TYR A 1 403 ? 39.108 47.465 29.639 1.00 34.03 403 TYR A N 1
ATOM 3044 C CA . TYR A 1 403 ? 39.031 47.811 28.227 1.00 34.03 403 TYR A CA 1
ATOM 3045 C C . TYR A 1 403 ? 40.400 47.837 27.531 1.00 34.03 403 TYR A C 1
ATOM 3047 O O . TYR A 1 403 ? 41.349 48.401 28.069 1.00 34.03 403 TYR A O 1
ATOM 3055 N N . SER A 1 404 ? 40.428 47.454 26.254 1.00 27.48 404 SER A N 1
ATOM 3056 C CA . SER A 1 404 ? 41.104 48.249 25.222 1.00 27.48 404 SER A CA 1
ATOM 3057 C C . SER A 1 404 ? 40.433 48.062 23.858 1.00 27.48 404 SER A C 1
ATOM 3059 O O . SER A 1 404 ? 39.994 46.977 23.484 1.00 27.48 404 SER A O 1
ATOM 3061 N N . VAL A 1 405 ? 40.282 49.193 23.173 1.00 41.16 405 VAL A N 1
ATOM 3062 C CA . VAL A 1 405 ? 39.761 49.366 21.815 1.00 41.16 405 VAL A CA 1
ATOM 3063 C C . VAL A 1 405 ? 40.917 49.099 20.838 1.00 41.16 405 VAL A C 1
ATOM 3065 O O . VAL A 1 405 ? 42.060 49.361 21.199 1.00 41.16 405 VAL A O 1
ATOM 3068 N N . ASP A 1 406 ? 40.591 48.598 19.641 1.00 35.25 406 ASP A N 1
ATOM 3069 C CA . ASP A 1 406 ? 41.466 48.324 18.481 1.00 35.25 406 ASP A CA 1
ATOM 3070 C C . ASP A 1 406 ? 42.057 46.901 18.369 1.00 35.25 406 ASP A C 1
ATOM 3072 O O . ASP A 1 406 ? 43.157 46.640 18.833 1.00 35.25 406 ASP A O 1
ATOM 3076 N N . GLU A 1 407 ? 41.340 45.993 17.683 1.00 29.41 407 GLU A N 1
ATOM 3077 C CA . GLU A 1 407 ? 41.888 45.033 16.694 1.00 29.41 407 GLU A CA 1
ATOM 3078 C C . GLU A 1 407 ? 40.738 44.362 15.902 1.00 29.41 407 GLU A C 1
ATOM 3080 O O . GLU A 1 407 ? 39.729 43.932 16.467 1.00 29.41 407 GLU A O 1
ATOM 3085 N N . ASP A 1 408 ? 40.889 44.263 14.576 1.00 24.92 408 ASP A N 1
ATOM 3086 C CA . ASP A 1 408 ? 39.945 43.609 13.659 1.00 24.92 408 ASP A CA 1
ATOM 3087 C C . ASP A 1 408 ? 39.707 42.119 14.002 1.00 24.92 408 ASP A C 1
ATOM 3089 O O . ASP A 1 408 ? 40.662 41.372 14.254 1.00 24.92 408 ASP A O 1
ATOM 3093 N N . PRO A 1 409 ? 38.460 41.603 13.928 1.00 28.78 409 PRO A N 1
ATOM 3094 C CA . PRO A 1 409 ? 38.181 40.200 14.209 1.00 28.78 409 PRO A CA 1
ATOM 3095 C C . PRO A 1 409 ? 38.714 39.290 13.091 1.00 28.78 409 PRO A C 1
ATOM 3097 O O . PRO A 1 409 ? 38.042 39.015 12.091 1.00 28.78 409 PRO A O 1
ATOM 3100 N N . LYS A 1 410 ? 39.914 38.736 13.300 1.00 26.52 410 LYS A N 1
ATOM 3101 C CA . LYS A 1 410 ? 40.411 37.558 12.574 1.00 26.52 410 LYS A CA 1
ATOM 3102 C C . LYS A 1 410 ? 39.395 36.419 12.716 1.00 26.52 410 LYS A C 1
ATOM 3104 O O . LYS A 1 410 ? 39.140 35.923 13.813 1.00 26.52 410 LYS A O 1
ATOM 3109 N N . HIS A 1 411 ? 38.821 35.991 11.591 1.00 27.89 411 HIS A N 1
ATOM 3110 C CA . HIS A 1 411 ? 37.997 34.786 11.500 1.00 27.89 411 HIS A CA 1
ATOM 3111 C C . HIS A 1 411 ? 38.793 33.575 12.005 1.00 27.89 411 HIS A C 1
ATOM 3113 O O . HIS A 1 411 ? 39.702 33.088 11.333 1.00 27.89 411 HIS A O 1
ATOM 3119 N N . SER A 1 412 ? 38.437 33.065 13.183 1.00 24.59 412 SER A N 1
ATOM 3120 C CA . SER A 1 412 ? 38.915 31.767 13.644 1.00 24.59 412 SER A CA 1
ATOM 3121 C C . SER A 1 412 ? 38.215 30.660 12.839 1.00 24.59 412 SER A C 1
ATOM 3123 O O . SER A 1 412 ? 36.985 30.660 12.715 1.00 24.59 412 SER A O 1
ATOM 3125 N N . PRO A 1 413 ? 38.952 29.695 12.261 1.00 29.39 413 PRO A N 1
ATOM 3126 C CA . PRO A 1 413 ? 38.328 28.546 11.630 1.00 29.39 413 PRO A CA 1
ATOM 3127 C C . PRO A 1 413 ? 37.650 27.719 12.724 1.00 29.39 413 PRO A C 1
ATOM 3129 O O . PRO A 1 413 ? 38.293 27.274 13.677 1.00 29.39 413 PRO A O 1
ATOM 3132 N N . ARG A 1 414 ? 36.333 27.507 12.601 1.00 28.30 414 ARG A N 1
ATOM 3133 C CA . ARG A 1 414 ? 35.600 26.557 13.448 1.00 28.30 414 ARG A CA 1
ATOM 3134 C C . ARG A 1 414 ? 36.306 25.199 13.365 1.00 28.30 414 ARG A C 1
ATOM 3136 O O . ARG A 1 414 ? 36.271 24.565 12.311 1.00 28.30 414 ARG A O 1
ATOM 3143 N N . LYS A 1 415 ? 36.932 24.758 14.464 1.00 26.69 415 LYS A N 1
ATOM 3144 C CA . LYS A 1 415 ? 37.438 23.386 14.632 1.00 26.69 415 LYS A CA 1
ATOM 3145 C C . LYS A 1 415 ? 36.322 22.411 14.232 1.00 26.69 415 LYS A C 1
ATOM 3147 O O . LYS A 1 415 ? 35.271 22.389 14.869 1.00 26.69 415 LYS A O 1
ATOM 3152 N N . ARG A 1 416 ? 36.528 21.643 13.156 1.00 32.44 416 ARG A N 1
ATOM 3153 C CA . ARG A 1 416 ? 35.686 20.485 12.821 1.00 32.44 416 ARG A CA 1
ATOM 3154 C C . ARG A 1 416 ? 35.855 19.474 13.957 1.00 32.44 416 ARG A C 1
ATOM 3156 O O . ARG A 1 416 ? 36.964 19.001 14.168 1.00 32.44 416 ARG A O 1
ATOM 3163 N N . GLU A 1 417 ? 34.787 19.188 14.700 1.00 37.03 417 GLU A N 1
ATOM 3164 C CA . GLU A 1 417 ? 34.773 18.071 15.652 1.00 37.03 417 GLU A CA 1
ATOM 3165 C C . GLU A 1 417 ? 35.085 16.777 14.878 1.00 37.03 417 GLU A C 1
ATOM 3167 O O . GLU A 1 417 ? 34.390 16.458 13.908 1.00 37.03 417 GLU A O 1
ATOM 3172 N N . GLU A 1 418 ? 36.152 16.067 15.261 1.00 36.34 418 GLU A N 1
ATOM 3173 C CA . GLU A 1 418 ? 36.487 14.749 14.710 1.00 36.34 418 GLU A CA 1
ATOM 3174 C C . GLU A 1 418 ? 35.282 13.816 14.887 1.00 36.34 418 GLU A C 1
ATOM 3176 O O . GLU A 1 418 ? 34.771 13.627 15.994 1.00 36.34 418 GLU A O 1
ATOM 3181 N N . ARG A 1 419 ? 34.781 13.256 13.780 1.00 44.28 419 ARG A N 1
ATOM 3182 C CA . ARG A 1 419 ? 33.676 12.294 13.824 1.00 44.28 419 ARG A CA 1
ATOM 3183 C C . ARG A 1 419 ? 34.184 10.987 14.429 1.00 44.28 419 ARG A C 1
ATOM 3185 O O . ARG A 1 419 ? 34.992 10.300 13.816 1.00 44.28 419 ARG A O 1
ATOM 3192 N N . GLU A 1 420 ? 33.686 10.641 15.616 1.00 50.03 420 GLU A N 1
ATOM 3193 C CA . GLU A 1 420 ? 33.969 9.359 16.271 1.00 50.03 420 GLU A CA 1
ATOM 3194 C C . GLU A 1 420 ? 33.470 8.188 15.394 1.00 50.03 420 GLU A C 1
ATOM 3196 O O . GLU A 1 420 ? 32.285 8.105 15.065 1.00 50.03 420 GLU A O 1
ATOM 3201 N N . GLU A 1 421 ? 34.357 7.261 15.021 1.00 49.97 421 GLU A N 1
ATOM 3202 C CA . GLU A 1 421 ? 34.005 6.027 14.304 1.00 49.97 421 GLU A CA 1
ATOM 3203 C C . GLU A 1 421 ? 33.961 4.814 15.248 1.00 49.97 421 GLU A C 1
ATOM 3205 O O . GLU A 1 421 ? 34.596 4.784 16.304 1.00 49.97 421 GLU A O 1
ATOM 3210 N N . PHE A 1 422 ? 33.212 3.774 14.866 1.00 56.12 422 PHE A N 1
ATOM 3211 C CA . PHE A 1 422 ? 33.252 2.500 15.586 1.00 56.12 422 PHE A CA 1
ATOM 3212 C C . PHE A 1 422 ? 34.590 1.791 15.356 1.00 56.12 422 PHE A C 1
ATOM 3214 O O . PHE A 1 422 ? 34.995 1.577 14.214 1.00 56.12 422 PHE A O 1
ATOM 3221 N N . THR A 1 423 ? 35.227 1.322 16.428 1.00 57.88 423 THR A N 1
ATOM 3222 C CA . THR A 1 423 ? 36.450 0.515 16.328 1.00 57.88 423 THR A CA 1
ATOM 3223 C C . THR A 1 423 ? 36.174 -0.796 15.582 1.00 57.88 423 THR A C 1
ATOM 3225 O O . THR A 1 423 ? 35.125 -1.413 15.768 1.00 57.88 423 THR A O 1
ATOM 3228 N N . TYR A 1 424 ? 37.134 -1.290 14.792 1.00 47.28 424 TYR A N 1
ATOM 3229 C CA . TYR A 1 424 ? 37.024 -2.556 14.044 1.00 47.28 424 TYR A CA 1
ATOM 3230 C C . TYR A 1 424 ? 36.521 -3.738 14.900 1.00 47.28 424 TYR A C 1
ATOM 3232 O O . TYR A 1 424 ? 35.631 -4.481 14.481 1.00 47.28 424 TYR A O 1
ATOM 3240 N N . ASN A 1 425 ? 37.004 -3.854 16.141 1.00 52.50 425 ASN A N 1
ATOM 3241 C CA . ASN A 1 425 ? 36.575 -4.888 17.091 1.00 52.50 425 ASN A CA 1
ATOM 3242 C C . ASN A 1 425 ? 35.105 -4.730 17.530 1.00 52.50 425 ASN A C 1
ATOM 3244 O O . ASN A 1 425 ? 34.414 -5.718 17.761 1.00 52.50 425 ASN A O 1
ATOM 3248 N N . GLU A 1 426 ? 34.581 -3.502 17.588 1.00 58.16 426 GLU A N 1
ATOM 3249 C CA . GLU A 1 426 ? 33.175 -3.246 17.920 1.00 58.16 426 GLU A CA 1
ATOM 3250 C C . GLU A 1 426 ? 32.217 -3.572 16.767 1.00 58.16 426 GLU A C 1
ATOM 3252 O O . GLU A 1 426 ? 31.029 -3.787 17.027 1.00 58.16 426 GLU A O 1
ATOM 3257 N N . VAL A 1 427 ? 32.720 -3.587 15.526 1.00 59.34 427 VAL A N 1
ATOM 3258 C CA . VAL A 1 427 ? 31.979 -3.858 14.281 1.00 59.34 427 VAL A CA 1
ATOM 3259 C C . VAL A 1 427 ? 32.020 -5.344 13.916 1.00 59.34 427 VAL A C 1
ATOM 3261 O O . VAL A 1 427 ? 31.008 -5.877 13.455 1.00 59.34 427 VAL A O 1
ATOM 3264 N N . LYS A 1 428 ? 33.160 -6.015 14.131 1.00 49.81 428 LYS A N 1
ATOM 3265 C CA . LYS A 1 428 ? 33.389 -7.422 13.763 1.00 49.81 428 LYS A CA 1
ATOM 3266 C C . LYS A 1 428 ? 32.446 -8.384 14.495 1.00 49.81 428 LYS A C 1
ATOM 3268 O O . LYS A 1 428 ? 31.842 -9.233 13.844 1.00 49.81 428 LYS A O 1
ATOM 3273 N N . ASP A 1 429 ? 32.255 -8.176 15.799 1.00 57.03 429 ASP A N 1
ATOM 3274 C CA . ASP A 1 429 ? 31.419 -9.032 16.660 1.00 57.03 429 ASP A CA 1
ATOM 3275 C C . ASP A 1 429 ? 30.031 -8.427 16.954 1.00 57.03 429 ASP A C 1
ATOM 3277 O O . ASP A 1 429 ? 29.269 -8.932 17.786 1.00 57.03 429 ASP A O 1
ATOM 3281 N N . ALA A 1 430 ? 29.679 -7.315 16.295 1.00 62.25 430 ALA A N 1
ATOM 3282 C CA . ALA A 1 430 ? 28.363 -6.704 16.439 1.00 62.25 430 ALA A CA 1
ATOM 3283 C C . ALA A 1 430 ? 27.285 -7.486 15.690 1.00 62.25 430 ALA A C 1
ATOM 3285 O O . ALA A 1 430 ? 27.452 -7.887 14.540 1.00 62.25 430 ALA A O 1
ATOM 3286 N N . ARG A 1 431 ? 26.124 -7.579 16.338 1.00 72.44 431 ARG A N 1
ATOM 3287 C CA . ARG A 1 431 ? 24.872 -8.045 15.740 1.00 72.44 431 ARG A CA 1
ATOM 3288 C C . ARG A 1 431 ? 24.093 -6.849 15.219 1.00 72.44 431 ARG A C 1
ATOM 3290 O O . ARG A 1 431 ? 24.130 -5.786 15.841 1.00 72.44 431 ARG A O 1
ATOM 3297 N N . TRP A 1 432 ? 23.393 -7.002 14.105 1.00 74.75 432 TRP A N 1
ATOM 3298 C CA . TRP A 1 432 ? 22.827 -5.871 13.372 1.00 74.75 432 TRP A CA 1
ATOM 3299 C C . TRP A 1 432 ? 21.305 -5.947 13.279 1.00 74.75 432 TRP A C 1
ATOM 3301 O O . TRP A 1 432 ? 20.722 -7.014 13.094 1.00 74.75 432 TRP A O 1
ATOM 3311 N N . CYS A 1 433 ? 20.662 -4.786 13.397 1.00 79.19 433 CYS A N 1
ATOM 3312 C CA . CYS A 1 433 ? 19.257 -4.602 13.058 1.00 79.19 433 CYS A CA 1
ATOM 3313 C C . CYS A 1 433 ? 19.184 -3.959 11.676 1.00 79.19 433 CYS A C 1
ATOM 3315 O O . CYS A 1 433 ? 19.732 -2.871 11.495 1.00 79.19 433 CYS A O 1
ATOM 3317 N N . PHE A 1 434 ? 18.528 -4.617 10.725 1.00 78.00 434 PHE A N 1
ATOM 3318 C CA . PHE A 1 434 ? 18.419 -4.185 9.338 1.00 78.00 434 PHE A CA 1
ATOM 3319 C C . PHE A 1 434 ? 17.019 -3.642 9.027 1.00 78.00 434 PHE A C 1
ATOM 3321 O O . PHE A 1 434 ? 16.025 -4.336 9.244 1.00 78.00 434 PHE A O 1
ATOM 3328 N N . ASP A 1 435 ? 16.934 -2.438 8.457 1.00 80.25 435 ASP A N 1
ATOM 3329 C CA . ASP A 1 435 ? 15.720 -1.957 7.789 1.00 80.25 435 ASP A CA 1
ATOM 3330 C C . ASP A 1 435 ? 15.717 -2.442 6.340 1.00 80.25 435 ASP A C 1
ATOM 3332 O O . ASP A 1 435 ? 16.664 -2.180 5.594 1.00 80.25 435 ASP A O 1
ATOM 3336 N N . THR A 1 436 ? 14.661 -3.149 5.939 1.00 76.56 436 THR A N 1
ATOM 3337 C CA . THR A 1 436 ? 14.534 -3.664 4.571 1.00 76.56 436 THR A CA 1
ATOM 3338 C C . THR A 1 436 ? 13.585 -2.810 3.721 1.00 76.56 436 THR A C 1
ATOM 3340 O O . THR A 1 436 ? 12.654 -2.186 4.253 1.00 76.56 436 THR A O 1
ATOM 3343 N N . PRO A 1 437 ? 13.775 -2.775 2.386 1.00 70.38 437 PRO A N 1
ATOM 3344 C CA . PRO A 1 437 ? 12.827 -2.138 1.481 1.00 70.38 437 PRO A CA 1
ATOM 3345 C C . PRO A 1 437 ? 11.400 -2.661 1.681 1.00 70.38 437 PRO A C 1
ATOM 3347 O O . PRO A 1 437 ? 11.165 -3.847 1.904 1.00 70.38 437 PRO A O 1
ATOM 3350 N N . GLY A 1 438 ? 10.414 -1.764 1.606 1.00 65.88 438 GLY A N 1
ATOM 3351 C CA . GLY A 1 438 ? 9.015 -2.158 1.767 1.00 65.88 438 GLY A CA 1
ATOM 3352 C C . GLY A 1 438 ? 8.515 -3.018 0.613 1.00 65.88 438 GLY A C 1
ATOM 3353 O O . GLY A 1 438 ? 8.679 -2.642 -0.547 1.00 65.88 438 GLY A O 1
ATOM 3354 N N . ILE A 1 439 ? 7.844 -4.123 0.944 1.00 69.69 439 ILE A N 1
ATOM 3355 C CA . ILE A 1 439 ? 7.192 -4.987 -0.046 1.00 69.69 439 ILE A CA 1
ATOM 3356 C C . ILE A 1 439 ? 6.001 -4.219 -0.631 1.00 69.69 439 ILE A C 1
ATOM 3358 O O . ILE A 1 439 ? 5.127 -3.749 0.106 1.00 69.69 439 ILE A O 1
ATOM 3362 N N . VAL A 1 440 ? 5.991 -4.033 -1.951 1.00 64.00 440 VAL A N 1
ATOM 3363 C CA . VAL A 1 440 ? 4.893 -3.355 -2.651 1.00 64.00 440 VAL A CA 1
ATOM 3364 C C . VAL A 1 440 ? 3.686 -4.294 -2.693 1.00 64.00 440 VAL A C 1
ATOM 3366 O O . VAL A 1 440 ? 3.820 -5.481 -2.988 1.00 64.00 440 VAL A O 1
ATOM 3369 N N . LYS A 1 441 ? 2.506 -3.762 -2.353 1.00 55.31 441 LYS A N 1
ATOM 3370 C CA . LYS A 1 441 ? 1.232 -4.491 -2.347 1.00 55.31 441 LYS A CA 1
ATOM 3371 C C . LYS A 1 441 ? 0.808 -4.782 -3.790 1.00 55.31 441 LYS A C 1
ATOM 3373 O O . LYS A 1 441 ? 0.097 -3.986 -4.393 1.00 55.31 441 LYS A O 1
ATOM 3378 N N . GLU A 1 442 ? 1.265 -5.895 -4.343 1.00 50.41 442 GLU A N 1
ATOM 3379 C CA . GLU A 1 442 ? 0.872 -6.348 -5.674 1.00 50.41 442 GLU A CA 1
ATOM 3380 C C . GLU A 1 442 ? 0.262 -7.743 -5.603 1.00 50.41 442 GLU A C 1
ATOM 3382 O O . GLU A 1 442 ? 0.913 -8.696 -5.174 1.00 50.41 442 GLU A O 1
ATOM 3387 N N . ASN A 1 443 ? -0.976 -7.861 -6.087 1.00 42.44 443 ASN A N 1
ATOM 3388 C CA . ASN A 1 443 ? -1.573 -9.141 -6.462 1.00 42.44 443 ASN A CA 1
ATOM 3389 C C . ASN A 1 443 ? -1.278 -9.395 -7.947 1.00 42.44 443 ASN A C 1
ATOM 3391 O O . ASN A 1 443 ? -2.181 -9.414 -8.785 1.00 42.44 443 ASN A O 1
ATOM 3395 N N . CYS A 1 444 ? 0.005 -9.504 -8.285 1.00 36.78 444 CYS A N 1
ATOM 3396 C CA . CYS A 1 444 ? 0.447 -9.812 -9.640 1.00 36.78 444 CYS A CA 1
ATOM 3397 C C . CYS A 1 444 ? 0.325 -11.317 -9.921 1.00 36.78 444 CYS A C 1
ATOM 3399 O O . CYS A 1 444 ? 0.433 -12.152 -9.026 1.00 36.78 444 CYS A O 1
ATOM 3401 N N . VAL A 1 445 ? 0.153 -11.689 -11.189 1.00 32.56 445 VAL A N 1
ATOM 3402 C CA . VAL A 1 445 ? 0.216 -13.099 -11.633 1.00 32.56 445 VAL A CA 1
ATOM 3403 C C . VAL A 1 445 ? 1.603 -13.700 -11.371 1.00 32.56 445 VAL A C 1
ATOM 3405 O O . VAL A 1 445 ? 1.716 -14.894 -11.124 1.00 32.56 445 VAL A O 1
ATOM 3408 N N . GLY A 1 446 ? 2.643 -12.858 -11.300 1.00 35.31 446 GLY A N 1
ATOM 3409 C CA . GLY A 1 446 ? 4.002 -13.241 -10.894 1.00 35.31 446 GLY A CA 1
ATOM 3410 C C . GLY A 1 446 ? 4.155 -13.652 -9.422 1.00 35.31 446 GLY A C 1
ATOM 3411 O O . GLY A 1 446 ? 5.275 -13.836 -8.962 1.00 35.31 446 GLY A O 1
ATOM 3412 N N . THR A 1 447 ? 3.053 -13.762 -8.669 1.00 36.38 447 THR A N 1
ATOM 3413 C CA . THR A 1 447 ? 3.034 -14.278 -7.284 1.00 36.38 447 THR A CA 1
ATOM 3414 C C . THR A 1 447 ? 2.648 -15.756 -7.209 1.00 36.38 447 THR A C 1
ATOM 3416 O O . THR A 1 447 ? 2.671 -16.346 -6.132 1.00 36.38 447 THR A O 1
ATOM 3419 N N . LEU A 1 448 ? 2.292 -16.377 -8.337 1.00 39.34 448 LEU A N 1
ATOM 3420 C CA . LEU A 1 448 ? 2.351 -17.828 -8.433 1.00 39.34 448 LEU A CA 1
ATOM 3421 C C . LEU A 1 448 ? 3.838 -18.196 -8.420 1.00 39.34 448 LEU A C 1
ATOM 3423 O O . LEU A 1 448 ? 4.605 -17.630 -9.195 1.00 39.34 448 LEU A O 1
ATOM 3427 N N . ALA A 1 449 ? 4.255 -19.096 -7.531 1.00 41.38 449 ALA A N 1
ATOM 3428 C CA . ALA A 1 449 ? 5.622 -19.612 -7.483 1.00 41.38 449 ALA A CA 1
ATOM 3429 C C . ALA A 1 449 ? 5.905 -20.513 -8.700 1.00 41.38 449 ALA A C 1
ATOM 3431 O O . ALA A 1 449 ? 6.174 -21.693 -8.537 1.00 41.38 449 ALA A O 1
ATOM 3432 N N . ILE A 1 450 ? 5.736 -19.991 -9.914 1.00 53.53 450 ILE A N 1
ATOM 3433 C CA . ILE A 1 450 ? 5.841 -20.744 -11.160 1.00 53.53 450 ILE A CA 1
ATOM 3434 C C . ILE A 1 450 ? 7.293 -21.189 -11.304 1.00 53.53 450 ILE A C 1
ATOM 3436 O O . ILE A 1 450 ? 8.203 -20.360 -11.294 1.00 53.53 450 ILE A O 1
ATOM 3440 N N . GLU A 1 451 ? 7.498 -22.499 -11.367 1.00 60.88 451 GLU A N 1
ATOM 3441 C CA . GLU A 1 451 ? 8.820 -23.112 -11.516 1.00 60.88 451 GLU A CA 1
ATOM 3442 C C . GLU A 1 451 ? 9.314 -22.977 -12.962 1.00 60.88 451 GLU A C 1
ATOM 3444 O O . GLU A 1 451 ? 10.513 -22.864 -13.218 1.00 60.88 451 GLU A O 1
ATOM 3449 N N . CYS A 1 452 ? 8.378 -22.931 -13.908 1.00 67.56 452 CYS A N 1
ATOM 3450 C CA . CYS A 1 452 ? 8.626 -22.803 -15.336 1.00 67.56 452 CYS A CA 1
ATOM 3451 C C . CYS A 1 452 ? 8.703 -21.334 -15.802 1.00 67.56 452 CYS A C 1
ATOM 3453 O O . CYS A 1 452 ? 8.206 -20.400 -15.172 1.00 67.56 452 CYS A O 1
ATOM 3455 N N . THR A 1 453 ? 9.299 -21.102 -16.971 1.00 66.25 453 THR A N 1
ATOM 3456 C CA . THR A 1 453 ? 9.377 -19.772 -17.582 1.00 66.25 453 THR A CA 1
ATOM 3457 C C . THR A 1 453 ? 8.003 -19.336 -18.091 1.00 66.25 453 THR A C 1
ATOM 3459 O O . THR A 1 453 ? 7.491 -19.877 -19.071 1.00 66.25 453 THR A O 1
ATOM 3462 N N . LEU A 1 454 ? 7.414 -18.321 -17.457 1.00 69.94 454 LEU A N 1
ATOM 3463 C CA . LEU A 1 454 ? 6.161 -17.709 -17.897 1.00 69.94 454 LEU A CA 1
ATOM 3464 C C . LEU A 1 454 ? 6.434 -16.435 -18.711 1.00 69.94 454 LEU A C 1
ATOM 3466 O O . LEU A 1 454 ? 7.101 -15.518 -18.241 1.00 69.94 454 LEU A O 1
ATOM 3470 N N . SER A 1 455 ? 5.856 -16.338 -19.905 1.00 67.50 455 SER A N 1
ATOM 3471 C CA . SER A 1 455 ? 5.832 -15.121 -20.721 1.00 67.50 455 SER A CA 1
ATOM 3472 C C . SER A 1 455 ? 4.389 -14.742 -21.041 1.00 67.50 455 SER A C 1
ATOM 3474 O O . SER A 1 455 ? 3.565 -15.608 -21.329 1.00 67.50 455 SER A O 1
ATOM 3476 N N . LYS A 1 456 ? 4.054 -13.450 -20.985 1.00 63.25 456 LYS A N 1
ATOM 3477 C CA . LYS A 1 456 ? 2.688 -12.974 -21.222 1.00 63.25 456 LYS A CA 1
ATOM 3478 C C . LYS A 1 456 ? 2.674 -11.743 -22.117 1.00 63.25 456 LYS A C 1
ATOM 3480 O O . LYS A 1 456 ? 3.436 -10.803 -21.910 1.00 63.25 456 LYS A O 1
ATOM 3485 N N . PHE A 1 457 ? 1.756 -11.720 -23.073 1.00 59.22 457 PHE A N 1
ATOM 3486 C CA . PHE A 1 457 ? 1.448 -10.554 -23.889 1.00 59.22 457 PHE A CA 1
ATOM 3487 C C . PHE A 1 457 ? -0.071 -10.406 -24.003 1.00 59.22 457 PHE A C 1
ATOM 3489 O O . PHE A 1 457 ? -0.731 -11.221 -24.632 1.00 59.22 457 PHE A O 1
ATOM 3496 N N . ALA A 1 458 ? -0.630 -9.367 -23.373 1.00 71.06 458 ALA A N 1
ATOM 3497 C CA . ALA A 1 458 ? -2.080 -9.188 -23.250 1.00 71.06 458 ALA A CA 1
ATOM 3498 C C . ALA A 1 458 ? -2.780 -10.452 -22.694 1.00 71.06 458 ALA A C 1
ATOM 3500 O O . ALA A 1 458 ? -2.538 -10.829 -21.544 1.00 71.06 458 ALA A O 1
ATOM 3501 N N . ASN A 1 459 ? -3.653 -11.081 -23.480 1.00 73.31 459 ASN A N 1
ATOM 3502 C CA . ASN A 1 459 ? -4.341 -12.334 -23.165 1.00 73.31 459 ASN A CA 1
ATOM 3503 C C . ASN A 1 459 ? -3.501 -13.585 -23.480 1.00 73.31 459 ASN A C 1
ATOM 3505 O O . ASN A 1 459 ? -3.765 -14.637 -22.896 1.00 73.31 459 ASN A O 1
ATOM 3509 N N . ASP A 1 460 ? -2.478 -13.479 -24.328 1.00 74.81 460 ASP A N 1
ATOM 3510 C CA . ASP A 1 460 ? -1.628 -14.605 -24.709 1.00 74.81 460 ASP A CA 1
ATOM 3511 C C . ASP A 1 460 ? -0.645 -14.914 -23.578 1.00 74.81 460 ASP A C 1
ATOM 3513 O O . ASP A 1 460 ? 0.178 -14.083 -23.184 1.00 74.81 460 ASP A O 1
ATOM 3517 N N . THR A 1 461 ? -0.751 -16.120 -23.024 1.00 80.56 461 THR A N 1
ATOM 3518 C CA . THR A 1 461 ? 0.068 -16.591 -21.902 1.00 80.56 461 THR A CA 1
ATOM 3519 C C . THR A 1 461 ? 0.822 -17.840 -22.334 1.00 80.56 461 THR A C 1
ATOM 3521 O O . THR A 1 461 ? 0.217 -18.789 -22.822 1.00 80.56 461 THR A O 1
ATOM 3524 N N . LYS A 1 462 ? 2.142 -17.836 -22.156 1.00 82.81 462 LYS A N 1
ATOM 3525 C CA . LYS A 1 462 ? 3.057 -18.895 -22.584 1.00 82.81 462 LYS A CA 1
ATOM 3526 C C . LYS A 1 462 ? 3.782 -19.432 -21.365 1.00 82.81 462 LYS A C 1
ATOM 3528 O O . LYS A 1 462 ? 4.441 -18.670 -20.660 1.00 82.81 462 LYS A O 1
ATOM 3533 N N . LEU A 1 463 ? 3.684 -20.733 -21.145 1.00 82.75 463 LEU A N 1
ATOM 3534 C CA . LEU A 1 463 ? 4.409 -21.448 -20.104 1.00 82.75 463 LEU A CA 1
ATOM 3535 C C . LEU A 1 463 ? 5.424 -22.364 -20.787 1.00 82.75 463 LEU A C 1
ATOM 3537 O O . LEU A 1 463 ? 5.047 -23.188 -21.614 1.00 82.75 463 LEU A O 1
ATOM 3541 N N . CYS A 1 464 ? 6.706 -22.182 -20.493 1.00 79.25 464 CYS A N 1
ATOM 3542 C CA . CYS A 1 464 ? 7.803 -22.926 -21.105 1.00 79.25 464 CYS A CA 1
ATOM 3543 C C . CYS A 1 464 ? 8.651 -23.579 -20.011 1.00 79.25 464 CYS A C 1
ATOM 3545 O O . CYS A 1 464 ? 9.053 -22.908 -19.066 1.00 79.25 464 CYS A O 1
ATOM 3547 N N . GLY A 1 465 ? 8.973 -24.860 -20.153 1.00 76.00 465 GLY A N 1
ATOM 3548 C CA . GLY A 1 465 ? 9.845 -25.581 -19.225 1.00 76.00 465 GLY A CA 1
ATOM 3549 C C . GLY A 1 465 ? 10.665 -26.638 -19.957 1.00 76.00 465 GLY A C 1
ATOM 3550 O O . GLY A 1 465 ? 10.266 -27.117 -21.019 1.00 76.00 465 GLY A O 1
ATOM 3551 N N . VAL A 1 466 ? 11.832 -26.982 -19.410 1.00 76.94 466 VAL A N 1
ATOM 3552 C CA . VAL A 1 466 ? 12.646 -28.094 -19.917 1.00 76.94 466 VAL A CA 1
ATOM 3553 C C . VAL A 1 466 ? 12.109 -29.389 -19.316 1.00 76.94 466 VAL A C 1
ATOM 3555 O O . VAL A 1 466 ? 12.096 -29.549 -18.101 1.00 76.94 466 VAL A O 1
ATOM 3558 N N . VAL A 1 467 ? 11.677 -30.317 -20.170 1.00 72.19 467 VAL A N 1
ATOM 3559 C CA . VAL A 1 467 ? 11.025 -31.567 -19.751 1.00 72.19 467 VAL A CA 1
ATOM 3560 C C . VAL A 1 467 ? 11.875 -32.757 -20.179 1.00 72.19 467 VAL A C 1
ATOM 3562 O O . VAL A 1 467 ? 11.557 -33.458 -21.136 1.00 72.19 467 VAL A O 1
ATOM 3565 N N . ASN A 1 468 ? 13.001 -32.937 -19.487 1.00 69.62 468 ASN A N 1
ATOM 3566 C CA . ASN A 1 468 ? 13.889 -34.089 -19.682 1.00 69.62 468 ASN A CA 1
ATOM 3567 C C . ASN A 1 468 ? 13.624 -35.206 -18.651 1.00 69.62 468 ASN A C 1
ATOM 3569 O O . ASN A 1 468 ? 14.111 -36.318 -18.818 1.00 69.62 468 ASN A O 1
ATOM 3573 N N . THR A 1 469 ? 12.872 -34.907 -17.585 1.00 75.19 469 THR A N 1
ATOM 3574 C CA . THR A 1 469 ? 12.549 -35.802 -16.464 1.00 75.19 469 THR A CA 1
ATOM 3575 C C . THR A 1 469 ? 11.049 -35.753 -16.155 1.00 75.19 469 THR A C 1
ATOM 3577 O O . THR A 1 469 ? 10.369 -34.785 -16.510 1.00 75.19 469 THR A O 1
ATOM 3580 N N . LEU A 1 470 ? 10.530 -36.775 -15.460 1.00 74.38 470 LEU A N 1
ATOM 3581 C CA . LEU A 1 470 ? 9.140 -36.794 -14.976 1.00 74.38 470 LEU A CA 1
ATOM 3582 C C . LEU A 1 470 ? 8.845 -35.616 -14.029 1.00 74.38 470 LEU A C 1
ATOM 3584 O O . LEU A 1 470 ? 7.769 -35.032 -14.096 1.00 74.38 470 LEU A O 1
ATOM 3588 N N . GLU A 1 471 ? 9.832 -35.177 -13.247 1.00 75.75 471 GLU A N 1
ATOM 3589 C CA . GLU A 1 471 ? 9.716 -33.986 -12.393 1.00 75.75 471 GLU A CA 1
ATOM 3590 C C . GLU A 1 471 ? 9.438 -32.706 -13.195 1.00 75.75 471 GLU A C 1
ATOM 3592 O O . GLU A 1 471 ? 8.634 -31.873 -12.777 1.00 75.75 471 GLU A O 1
ATOM 3597 N N . GLY A 1 472 ? 10.053 -32.554 -14.376 1.00 75.81 472 GLY A N 1
ATOM 3598 C CA . GLY A 1 472 ? 9.812 -31.409 -15.258 1.00 75.81 472 GLY A CA 1
ATOM 3599 C C . GLY A 1 472 ? 8.394 -31.392 -15.837 1.00 75.81 472 GLY A C 1
ATOM 3600 O O . GLY A 1 472 ? 7.796 -30.326 -15.984 1.00 75.81 472 GLY A O 1
ATOM 3601 N N . ARG A 1 473 ? 7.820 -32.572 -16.112 1.00 82.88 473 ARG A N 1
ATOM 3602 C CA . ARG A 1 473 ? 6.411 -32.711 -16.514 1.00 82.88 473 ARG A CA 1
ATOM 3603 C C . ARG A 1 473 ? 5.497 -32.273 -15.374 1.00 82.88 473 ARG A C 1
ATOM 3605 O O . ARG A 1 473 ? 4.586 -31.471 -15.582 1.00 82.88 473 ARG A O 1
ATOM 3612 N N . ASP A 1 474 ? 5.762 -32.773 -14.173 1.00 83.12 474 ASP A N 1
ATOM 3613 C CA . ASP A 1 474 ? 4.950 -32.478 -12.995 1.00 83.12 474 ASP A CA 1
ATOM 3614 C C . ASP A 1 474 ? 5.061 -31.005 -12.584 1.00 83.12 474 ASP A C 1
ATOM 3616 O O . ASP A 1 474 ? 4.090 -30.425 -12.100 1.00 83.12 474 ASP A O 1
ATOM 3620 N N . ALA A 1 475 ? 6.209 -30.360 -12.809 1.00 81.50 475 ALA A N 1
ATOM 3621 C CA . ALA A 1 475 ? 6.382 -28.918 -12.635 1.00 81.50 475 ALA A CA 1
ATOM 3622 C C . ALA A 1 475 ? 5.471 -28.110 -13.571 1.00 81.50 475 ALA A C 1
ATOM 3624 O O . ALA A 1 475 ? 4.715 -27.259 -13.100 1.00 81.50 475 ALA A O 1
ATOM 3625 N N . ILE A 1 476 ? 5.458 -28.426 -14.873 1.00 84.31 476 ILE A N 1
ATOM 3626 C CA . ILE A 1 476 ? 4.574 -27.752 -15.837 1.00 84.31 476 ILE A CA 1
ATOM 3627 C C . ILE A 1 476 ? 3.103 -27.973 -15.473 1.00 84.31 476 ILE A C 1
ATOM 3629 O O . ILE A 1 476 ? 2.325 -27.020 -15.489 1.00 84.31 476 ILE A O 1
ATOM 3633 N N . GLN A 1 477 ? 2.708 -29.193 -15.095 1.00 90.00 477 GLN A N 1
ATOM 3634 C CA . GLN A 1 477 ? 1.322 -29.468 -14.711 1.00 90.00 477 GLN A CA 1
ATOM 3635 C C . GLN A 1 477 ? 0.917 -28.709 -13.436 1.00 90.00 477 GLN A C 1
ATOM 3637 O O . GLN A 1 477 ? -0.145 -28.087 -13.407 1.00 90.00 477 GLN A O 1
ATOM 3642 N N . ARG A 1 478 ? 1.777 -28.673 -12.406 1.00 85.06 478 ARG A N 1
ATOM 3643 C CA . ARG A 1 478 ? 1.535 -27.886 -11.183 1.00 85.06 478 ARG A CA 1
ATOM 3644 C C . ARG A 1 478 ? 1.387 -26.397 -11.487 1.00 85.06 478 ARG A C 1
ATOM 3646 O O . ARG A 1 478 ? 0.554 -25.730 -10.869 1.00 85.06 478 ARG A O 1
ATOM 3653 N N . ASP A 1 479 ? 2.165 -25.877 -12.429 1.00 83.56 479 ASP A N 1
ATOM 3654 C CA . ASP A 1 479 ? 2.095 -24.483 -12.859 1.00 83.56 479 ASP A CA 1
ATOM 3655 C C . ASP A 1 479 ? 0.832 -24.177 -13.677 1.00 83.56 479 ASP A C 1
ATOM 3657 O O . ASP A 1 479 ? 0.213 -23.130 -13.468 1.00 83.56 479 ASP A O 1
ATOM 3661 N N . LEU A 1 480 ? 0.371 -25.102 -14.524 1.00 86.94 480 LEU A N 1
ATOM 3662 C CA . LEU A 1 480 ? -0.925 -24.999 -15.208 1.00 86.94 480 LEU A CA 1
ATOM 3663 C C . LEU A 1 480 ? -2.094 -24.986 -14.211 1.00 86.94 480 LEU A C 1
ATOM 3665 O O . LEU A 1 480 ? -2.954 -24.106 -14.287 1.00 86.94 480 LEU A O 1
ATOM 3669 N N . ASP A 1 481 ? -2.085 -25.876 -13.217 1.00 86.50 481 ASP A N 1
ATOM 3670 C CA . ASP A 1 481 ? -3.117 -25.928 -12.171 1.00 86.50 481 ASP A CA 1
ATOM 3671 C C . ASP A 1 481 ? -3.116 -24.654 -11.303 1.00 86.50 481 ASP A C 1
ATOM 3673 O O . ASP A 1 481 ? -4.146 -24.200 -10.792 1.00 86.50 481 ASP A O 1
ATOM 3677 N N . ARG A 1 482 ? -1.939 -24.052 -11.097 1.00 81.69 482 ARG A N 1
ATOM 3678 C CA . ARG A 1 482 ? -1.783 -22.754 -10.422 1.00 81.69 482 ARG A CA 1
ATOM 3679 C C . ARG A 1 482 ? -2.359 -21.616 -11.261 1.00 81.69 482 ARG A C 1
ATOM 3681 O O . ARG A 1 482 ? -3.078 -20.779 -10.714 1.00 81.69 482 ARG A O 1
ATOM 3688 N N . LEU A 1 483 ? -2.084 -21.597 -12.565 1.00 83.00 483 LEU A N 1
ATOM 3689 C CA . LEU A 1 483 ? -2.624 -20.603 -13.494 1.00 83.00 483 LEU A CA 1
ATOM 3690 C C . LEU A 1 483 ? -4.147 -20.679 -13.580 1.00 83.00 483 LEU A C 1
ATOM 3692 O O . LEU A 1 483 ? -4.810 -19.642 -13.577 1.00 83.00 483 LEU A O 1
ATOM 3696 N N . GLU A 1 484 ? -4.717 -21.879 -13.605 1.00 83.38 484 GLU A N 1
ATOM 3697 C CA . GLU A 1 484 ? -6.165 -22.062 -13.632 1.00 83.38 484 GLU A CA 1
ATOM 3698 C C . GLU A 1 484 ? -6.835 -21.599 -12.333 1.00 83.38 484 GLU A C 1
ATOM 3700 O O . GLU A 1 484 ? -7.807 -20.841 -12.379 1.00 83.38 484 GLU A O 1
ATOM 3705 N N . ARG A 1 485 ? -6.290 -21.973 -11.167 1.00 77.88 485 ARG A N 1
ATOM 3706 C CA . ARG A 1 485 ? -6.778 -21.468 -9.871 1.00 77.88 485 ARG A CA 1
ATOM 3707 C C . ARG A 1 485 ? -6.698 -19.950 -9.792 1.00 77.88 485 ARG A C 1
ATOM 3709 O O . ARG A 1 485 ? -7.627 -19.309 -9.304 1.00 77.88 485 ARG A O 1
ATOM 3716 N N . TRP A 1 486 ? -5.613 -19.368 -10.300 1.00 77.12 486 TRP A N 1
ATOM 3717 C CA . TRP A 1 486 ? -5.465 -17.922 -10.393 1.00 77.12 486 TRP A CA 1
ATOM 3718 C C . TRP A 1 486 ? -6.518 -17.298 -11.316 1.00 77.12 486 TRP A C 1
ATOM 3720 O O . TRP A 1 486 ? -7.128 -16.300 -10.935 1.00 77.12 486 TRP A O 1
ATOM 3730 N N . ALA A 1 487 ? -6.783 -17.880 -12.487 1.00 77.38 487 ALA A N 1
ATOM 3731 C CA . ALA A 1 487 ? -7.806 -17.378 -13.401 1.00 77.38 487 ALA A CA 1
ATOM 3732 C C . ALA A 1 487 ? -9.196 -17.410 -12.744 1.00 77.38 487 ALA A C 1
ATOM 3734 O O . ALA A 1 487 ? -9.887 -16.390 -12.733 1.00 77.38 487 ALA A O 1
ATOM 3735 N N . HIS A 1 488 ? -9.547 -18.520 -12.087 1.00 75.06 488 HIS A N 1
ATOM 3736 C CA . HIS A 1 488 ? -10.791 -18.653 -11.327 1.00 75.06 488 HIS A CA 1
ATOM 3737 C C . HIS A 1 488 ? -10.918 -17.612 -10.209 1.00 75.06 488 HIS A C 1
ATOM 3739 O O . HIS A 1 488 ? -11.953 -16.954 -10.103 1.00 75.06 488 HIS A O 1
ATOM 3745 N N . ALA A 1 489 ? -9.863 -17.404 -9.416 1.00 63.16 489 ALA A N 1
ATOM 3746 C CA . ALA A 1 489 ? -9.844 -16.402 -8.348 1.00 63.16 489 ALA A CA 1
ATOM 3747 C C . ALA A 1 489 ? -9.976 -14.954 -8.863 1.00 63.16 489 ALA A C 1
ATOM 3749 O O . ALA A 1 489 ? -10.376 -14.065 -8.113 1.00 63.16 489 ALA A O 1
ATOM 3750 N N . ASN A 1 490 ? -9.651 -14.710 -10.135 1.00 64.38 490 ASN A N 1
ATOM 3751 C CA . ASN A 1 490 ? -9.775 -13.407 -10.790 1.00 64.38 490 ASN A CA 1
ATOM 3752 C C . ASN A 1 490 ? -11.000 -13.306 -11.715 1.00 64.38 490 ASN A C 1
ATOM 3754 O O . ASN A 1 490 ? -11.093 -12.352 -12.485 1.00 64.38 490 ASN A O 1
ATOM 3758 N N . HIS A 1 491 ? -11.940 -14.255 -11.635 1.00 70.31 491 HIS A N 1
ATOM 3759 C CA . HIS A 1 491 ? -13.144 -14.315 -12.475 1.00 70.31 491 HIS A CA 1
ATOM 3760 C C . HIS A 1 491 ? -12.845 -14.309 -13.987 1.00 70.31 491 HIS A C 1
ATOM 3762 O O . HIS A 1 491 ? -13.610 -13.780 -14.790 1.00 70.31 491 HIS A O 1
ATOM 3768 N N . MET A 1 492 ? -11.720 -14.906 -14.379 1.00 78.50 492 MET A N 1
ATOM 3769 C CA . MET A 1 492 ? -11.311 -15.111 -15.766 1.00 78.50 492 MET A CA 1
ATOM 3770 C C . MET A 1 492 ? -11.407 -16.593 -16.140 1.00 78.50 492 MET A C 1
ATOM 3772 O O . MET A 1 492 ? -11.263 -17.471 -15.291 1.00 78.50 492 MET A O 1
ATOM 3776 N N . LYS A 1 493 ? -11.590 -16.880 -17.433 1.00 82.06 493 LYS A N 1
ATOM 3777 C CA . LYS A 1 493 ? -11.597 -18.244 -17.975 1.00 82.06 493 LYS A CA 1
ATOM 3778 C C . LYS A 1 493 ? -10.629 -18.346 -19.151 1.00 82.06 493 LYS A C 1
ATOM 3780 O O . LYS A 1 493 ? -10.656 -17.498 -20.040 1.00 82.06 493 LYS A O 1
ATOM 3785 N N . PHE A 1 494 ? -9.792 -19.382 -19.163 1.00 83.19 494 PHE A N 1
ATOM 3786 C CA . PHE A 1 494 ? -8.964 -19.690 -20.328 1.00 83.19 494 PHE A CA 1
ATOM 3787 C C . PHE A 1 494 ? -9.832 -20.204 -21.479 1.00 83.19 494 PHE A C 1
ATOM 3789 O O . PHE A 1 494 ? -10.723 -21.034 -21.277 1.00 83.19 494 PHE A O 1
ATOM 3796 N N . ASN A 1 495 ? -9.561 -19.724 -22.694 1.00 85.94 495 ASN A N 1
ATOM 3797 C CA . ASN A 1 495 ? -10.162 -20.287 -23.896 1.00 85.94 495 ASN A CA 1
ATOM 3798 C C . ASN A 1 495 ? -9.423 -21.576 -24.268 1.00 85.94 495 ASN A C 1
ATOM 3800 O O . ASN A 1 495 ? -8.419 -21.538 -24.975 1.00 85.94 495 ASN A O 1
ATOM 3804 N N . LYS A 1 496 ? -9.937 -22.707 -23.784 1.00 82.69 496 LYS A N 1
ATOM 3805 C CA . LYS A 1 496 ? -9.307 -24.023 -23.925 1.00 82.69 496 LYS A CA 1
ATOM 3806 C C . LYS A 1 496 ? -9.088 -24.443 -25.381 1.00 82.69 496 LYS A C 1
ATOM 3808 O O . LYS A 1 496 ? -8.068 -25.050 -25.669 1.00 82.69 496 LYS A O 1
ATOM 3813 N N . ALA A 1 497 ? -9.971 -24.045 -26.301 1.00 80.75 497 ALA A N 1
ATOM 3814 C CA . ALA A 1 497 ? -9.824 -24.350 -27.727 1.00 80.75 497 ALA A CA 1
ATOM 3815 C C . ALA A 1 497 ? -8.580 -23.689 -28.356 1.00 80.75 497 ALA A C 1
ATOM 3817 O O . ALA A 1 497 ? -7.977 -24.245 -29.274 1.00 80.75 497 ALA A O 1
ATOM 3818 N N . ASN A 1 498 ? -8.178 -22.528 -27.825 1.00 84.81 498 ASN A N 1
ATOM 3819 C CA . ASN A 1 498 ? -6.997 -21.783 -28.266 1.00 84.81 498 ASN A CA 1
ATOM 3820 C C . ASN A 1 498 ? -5.729 -22.155 -27.479 1.00 84.81 498 ASN A C 1
ATOM 3822 O O . ASN A 1 498 ? -4.647 -21.683 -27.814 1.00 84.81 498 ASN A O 1
ATOM 3826 N N . CYS A 1 499 ? -5.841 -22.954 -26.416 1.00 87.38 499 CYS A N 1
ATOM 3827 C CA . CYS A 1 499 ? -4.686 -23.431 -25.667 1.00 87.38 499 CYS A CA 1
ATOM 3828 C C . CYS A 1 499 ? -4.116 -24.660 -26.377 1.00 87.38 499 CYS A C 1
ATOM 3830 O O . CYS A 1 499 ? -4.819 -25.655 -26.536 1.00 87.38 499 CYS A O 1
ATOM 3832 N N . LYS A 1 500 ? -2.850 -24.589 -26.793 1.00 88.50 500 LYS A N 1
ATOM 3833 C CA . LYS A 1 500 ? -2.146 -25.678 -27.481 1.00 88.50 500 LYS A CA 1
ATOM 3834 C C . LYS A 1 500 ? -0.811 -25.968 -26.807 1.00 88.50 500 LYS A C 1
ATOM 3836 O O . LYS A 1 500 ? -0.193 -25.071 -26.231 1.00 88.50 500 LYS A O 1
ATOM 3841 N N . VAL A 1 501 ? -0.364 -27.218 -26.896 1.00 89.19 501 VAL A N 1
ATOM 3842 C CA . VAL A 1 501 ? 0.970 -27.642 -26.452 1.00 89.19 501 VAL A CA 1
ATOM 3843 C C . VAL A 1 501 ? 1.876 -27.799 -27.668 1.00 89.19 501 VAL A C 1
ATOM 3845 O O . VAL A 1 501 ? 1.578 -28.580 -28.567 1.00 89.19 501 VAL A O 1
ATOM 3848 N N . LEU A 1 502 ? 2.996 -27.077 -27.691 1.00 87.12 502 LEU A N 1
ATOM 3849 C CA . LEU A 1 502 ? 4.029 -27.220 -28.717 1.00 87.12 502 LEU A CA 1
ATOM 3850 C C . LEU A 1 502 ? 5.257 -27.901 -28.107 1.00 87.12 502 LEU A C 1
ATOM 3852 O O . LEU A 1 502 ? 5.913 -27.347 -27.223 1.00 87.12 502 LEU A O 1
ATOM 3856 N N . HIS A 1 503 ? 5.578 -29.100 -28.588 1.00 85.56 503 HIS A N 1
ATOM 3857 C CA . HIS A 1 503 ? 6.762 -29.843 -28.158 1.00 85.56 503 HIS A CA 1
ATOM 3858 C C . HIS A 1 503 ? 7.959 -29.488 -29.039 1.00 85.56 503 HIS A C 1
ATOM 3860 O O . HIS A 1 503 ? 7.880 -29.566 -30.262 1.00 85.56 503 HIS A O 1
ATOM 3866 N N . MET A 1 504 ? 9.085 -29.124 -28.422 1.00 79.25 504 MET A N 1
ATOM 3867 C CA . MET A 1 504 ? 10.306 -28.745 -29.139 1.00 79.25 504 MET A CA 1
ATOM 3868 C C . MET A 1 504 ? 11.470 -29.676 -28.782 1.00 79.25 504 MET A C 1
ATOM 3870 O O . MET A 1 504 ? 11.717 -29.965 -27.611 1.00 79.25 504 MET A O 1
ATOM 3874 N N . GLY A 1 505 ? 12.251 -30.072 -29.791 1.00 72.06 505 GLY A N 1
ATOM 3875 C CA . GLY A 1 505 ? 13.489 -30.842 -29.623 1.00 72.06 505 GLY A CA 1
ATOM 3876 C C . GLY A 1 505 ? 13.344 -32.358 -29.813 1.00 72.06 505 GLY A C 1
ATOM 3877 O O . GLY A 1 505 ? 12.322 -32.961 -29.506 1.00 72.06 505 GLY A O 1
ATOM 3878 N N . ARG A 1 506 ? 14.420 -32.987 -30.311 1.00 65.56 506 ARG A N 1
ATOM 3879 C CA . ARG A 1 506 ? 14.437 -34.402 -30.740 1.00 65.56 506 ARG A CA 1
ATOM 3880 C C . ARG A 1 506 ? 14.266 -35.430 -29.612 1.00 65.56 506 ARG A C 1
ATOM 3882 O O . ARG A 1 506 ? 13.923 -36.564 -29.908 1.00 65.56 506 ARG A O 1
ATOM 3889 N N . GLY A 1 507 ? 14.504 -35.044 -28.358 1.00 65.00 507 GLY A N 1
ATOM 3890 C CA . GLY A 1 507 ? 14.378 -35.913 -27.179 1.00 65.00 507 GLY A CA 1
ATOM 3891 C C . GLY A 1 507 ? 13.120 -35.666 -26.343 1.00 65.00 507 GLY A C 1
ATOM 3892 O O . GLY A 1 507 ? 13.088 -36.082 -25.192 1.00 65.00 507 GLY A O 1
ATOM 3893 N N . SER A 1 508 ? 12.122 -34.939 -26.865 1.00 71.12 508 SER A N 1
ATOM 3894 C CA . SER A 1 508 ? 10.911 -34.636 -26.097 1.00 71.12 508 SER A CA 1
ATOM 3895 C C . SER A 1 508 ? 10.031 -35.887 -25.950 1.00 71.12 508 SER A C 1
ATOM 3897 O O . SER A 1 508 ? 9.592 -36.424 -26.968 1.00 71.12 508 SER A O 1
ATOM 3899 N N . PRO A 1 509 ? 9.700 -36.317 -24.719 1.00 72.06 509 PRO A N 1
ATOM 3900 C CA . PRO A 1 509 ? 8.824 -37.465 -24.470 1.00 72.06 509 PRO A CA 1
ATOM 3901 C C . PRO A 1 509 ? 7.336 -37.202 -24.783 1.00 72.06 509 PRO A C 1
ATOM 3903 O O . PRO A 1 509 ? 6.509 -38.068 -24.518 1.00 72.06 509 PRO A O 1
ATOM 3906 N N . LYS A 1 510 ? 6.991 -36.024 -25.340 1.00 82.06 510 LYS A N 1
ATOM 3907 C CA . LYS A 1 510 ? 5.636 -35.626 -25.777 1.00 82.06 510 LYS A CA 1
ATOM 3908 C C . LYS A 1 510 ? 4.544 -35.906 -24.733 1.00 82.06 510 LYS A C 1
ATOM 3910 O O . LYS A 1 510 ? 3.544 -36.548 -25.020 1.00 82.06 510 LYS A O 1
ATOM 3915 N N . HIS A 1 511 ? 4.768 -35.449 -23.501 1.00 83.88 511 HIS A N 1
ATOM 3916 C CA . HIS A 1 511 ? 3.798 -35.621 -22.422 1.00 83.88 511 HIS A CA 1
ATOM 3917 C C . HIS A 1 511 ? 2.531 -34.789 -22.626 1.00 83.88 511 HIS A C 1
ATOM 3919 O O . HIS A 1 511 ? 2.613 -33.618 -22.993 1.00 83.88 511 HIS A O 1
ATOM 3925 N N . ASP A 1 512 ? 1.394 -35.370 -22.252 1.00 86.00 512 ASP A N 1
ATOM 3926 C CA . ASP A 1 512 ? 0.107 -34.683 -22.236 1.00 86.00 512 ASP A CA 1
ATOM 3927 C C . ASP A 1 512 ? -0.084 -33.851 -20.964 1.00 86.00 512 ASP A C 1
ATOM 3929 O O . ASP A 1 512 ? 0.296 -34.264 -19.857 1.00 86.00 512 ASP A O 1
ATOM 3933 N N . TYR A 1 513 ? -0.735 -32.699 -21.135 1.00 88.25 513 TYR A N 1
ATOM 3934 C CA . TYR A 1 513 ? -1.065 -31.756 -20.071 1.00 88.25 513 TYR A CA 1
ATOM 3935 C C . TYR A 1 513 ? -2.562 -31.464 -20.039 1.00 88.25 513 TYR A C 1
ATOM 3937 O O . TYR A 1 513 ? -3.258 -31.511 -21.057 1.00 88.25 513 TYR A O 1
ATOM 3945 N N . ARG A 1 514 ? -3.058 -31.118 -18.854 1.00 89.00 514 ARG A N 1
ATOM 3946 C CA . ARG A 1 514 ? -4.473 -30.834 -18.614 1.00 89.00 514 ARG A CA 1
ATOM 3947 C C . ARG A 1 514 ? -4.664 -29.407 -18.114 1.00 89.00 514 ARG A C 1
ATOM 3949 O O . ARG A 1 514 ? -3.891 -28.936 -17.284 1.00 89.00 514 ARG A O 1
ATOM 3956 N N . LEU A 1 515 ? -5.731 -28.752 -18.567 1.00 86.12 515 LEU A N 1
ATOM 3957 C CA . LEU A 1 515 ? -6.220 -27.493 -18.004 1.00 86.12 515 LEU A CA 1
ATOM 3958 C C . LEU A 1 515 ? -7.600 -27.742 -17.374 1.00 86.12 515 LEU A C 1
ATOM 3960 O O . LEU A 1 515 ? -8.627 -27.861 -18.059 1.00 86.12 515 LEU A O 1
ATOM 3964 N N . GLY A 1 516 ? -7.612 -27.908 -16.054 1.00 82.31 516 GLY A N 1
ATOM 3965 C CA . GLY A 1 516 ? -8.800 -28.254 -15.280 1.00 82.31 516 GLY A CA 1
ATOM 3966 C C . GLY A 1 516 ? -9.232 -29.682 -15.475 1.00 82.31 516 GLY A C 1
ATOM 3967 O O . GLY A 1 516 ? -8.580 -30.611 -15.013 1.00 82.31 516 GLY A O 1
ATOM 3968 N N . ARG A 1 517 ? -10.377 -29.864 -16.131 1.00 80.50 517 ARG A N 1
ATOM 3969 C CA . ARG A 1 517 ? -10.935 -31.190 -16.437 1.00 80.50 517 ARG A CA 1
ATOM 3970 C C . ARG A 1 517 ? -10.672 -31.646 -17.874 1.00 80.50 517 ARG A C 1
ATOM 3972 O O . ARG A 1 517 ? -10.994 -32.780 -18.193 1.00 80.50 517 ARG A O 1
ATOM 3979 N N . GLU A 1 518 ? -10.096 -30.792 -18.719 1.00 83.25 518 GLU A N 1
ATOM 3980 C CA . GLU A 1 518 ? -9.939 -31.043 -20.159 1.00 83.25 518 GLU A CA 1
ATOM 3981 C C . GLU A 1 518 ? -8.464 -31.116 -20.558 1.00 83.25 518 GLU A C 1
ATOM 3983 O O . GLU A 1 518 ? -7.636 -30.352 -20.054 1.00 83.25 518 GLU A O 1
ATOM 3988 N N . TRP A 1 519 ? -8.150 -32.042 -21.460 1.00 87.44 519 TRP A N 1
ATOM 3989 C CA . TRP A 1 519 ? -6.812 -32.232 -22.016 1.00 87.44 519 TRP A CA 1
ATOM 3990 C C . TRP A 1 519 ? -6.501 -31.161 -23.062 1.00 87.44 519 TRP A C 1
ATOM 3992 O O . TRP A 1 519 ? -7.372 -30.784 -23.844 1.00 87.44 519 TRP A O 1
ATOM 4002 N N . ILE A 1 520 ? -5.267 -30.657 -23.057 1.00 89.75 520 ILE A N 1
ATOM 4003 C CA . ILE A 1 520 ? -4.810 -29.658 -24.025 1.00 89.75 520 ILE A CA 1
ATOM 4004 C C . ILE A 1 520 ? -4.286 -30.385 -25.264 1.00 89.75 520 ILE A C 1
ATOM 4006 O O . ILE A 1 520 ? -3.455 -31.282 -25.152 1.00 89.75 520 ILE A O 1
ATOM 4010 N N . GLU A 1 521 ? -4.739 -29.979 -26.448 1.00 87.06 521 GLU A N 1
ATOM 4011 C CA . GLU A 1 521 ? -4.280 -30.570 -27.707 1.00 87.06 521 GLU A CA 1
ATOM 4012 C C . GLU A 1 521 ? -2.833 -30.170 -28.033 1.00 87.06 521 GLU A C 1
ATOM 4014 O O . GLU A 1 521 ? -2.451 -28.997 -27.934 1.00 87.06 521 GLU A O 1
ATOM 4019 N N . SER A 1 522 ? -2.034 -31.138 -28.484 1.00 87.00 522 SER A N 1
ATOM 4020 C CA . SER A 1 522 ? -0.701 -30.876 -29.024 1.00 87.00 522 SER A CA 1
ATOM 4021 C C . SER A 1 522 ? -0.781 -30.380 -30.471 1.00 87.00 522 SER A C 1
ATOM 4023 O O . SER A 1 522 ? -1.481 -30.987 -31.283 1.00 87.00 522 SER A O 1
ATOM 4025 N N . SER A 1 523 ? -0.021 -29.340 -30.818 1.00 87.19 523 SER A N 1
ATOM 4026 C CA . SER A 1 523 ? 0.117 -28.842 -32.193 1.00 87.19 523 SER A CA 1
ATOM 4027 C C . SER A 1 523 ? 1.582 -28.903 -32.651 1.00 87.19 523 SER A C 1
ATOM 4029 O O . SER A 1 523 ? 2.464 -28.529 -31.876 1.00 87.19 523 SER A O 1
ATOM 4031 N N . PRO A 1 524 ? 1.878 -29.348 -33.890 1.00 83.25 524 PRO A N 1
ATOM 4032 C CA . PRO A 1 524 ? 3.241 -29.352 -34.435 1.00 83.25 524 PRO A CA 1
ATOM 4033 C C . PRO A 1 524 ? 3.729 -27.955 -34.851 1.00 83.25 524 PRO A C 1
ATOM 4035 O O . PRO A 1 524 ? 4.930 -27.743 -35.018 1.00 83.25 524 PRO A O 1
ATOM 4038 N N . GLU A 1 525 ? 2.811 -27.006 -35.041 1.00 85.12 525 GLU A N 1
ATOM 4039 C CA . GLU A 1 525 ? 3.109 -25.621 -35.395 1.00 85.12 525 GLU A CA 1
ATOM 4040 C C . GLU A 1 525 ? 2.123 -24.671 -34.715 1.00 85.12 525 GLU A C 1
ATOM 4042 O O . GLU A 1 525 ? 0.923 -24.935 -34.677 1.00 85.12 525 GLU A O 1
ATOM 4047 N N . GLU A 1 526 ? 2.618 -23.559 -34.178 1.00 86.69 526 GLU A N 1
ATOM 4048 C CA . GLU A 1 526 ? 1.785 -22.576 -33.487 1.00 86.69 526 GLU A CA 1
ATOM 4049 C C . GLU A 1 526 ? 2.199 -21.154 -33.857 1.00 86.69 526 GLU A C 1
ATOM 4051 O O . GLU A 1 526 ? 3.373 -20.865 -34.114 1.00 86.69 526 GLU A O 1
ATOM 4056 N N . LYS A 1 527 ? 1.222 -20.248 -33.924 1.00 85.56 527 LYS A N 1
ATOM 4057 C CA . LYS A 1 527 ? 1.465 -18.864 -34.323 1.00 85.56 527 LYS A CA 1
ATOM 4058 C C . LYS A 1 527 ? 1.616 -17.984 -33.093 1.00 85.56 527 LYS A C 1
ATOM 4060 O O . LYS A 1 527 ? 0.651 -17.701 -32.396 1.00 85.56 527 LYS A O 1
ATOM 4065 N N . ASP A 1 528 ? 2.811 -17.447 -32.905 1.00 79.81 528 ASP A N 1
ATOM 4066 C CA . ASP A 1 528 ? 3.146 -16.585 -31.782 1.00 79.81 528 ASP A CA 1
ATOM 4067 C C . ASP A 1 528 ? 3.393 -15.135 -32.232 1.00 79.81 528 ASP A C 1
ATOM 4069 O O . ASP A 1 528 ? 4.312 -14.856 -33.002 1.00 79.81 528 ASP A O 1
ATOM 4073 N N . LEU A 1 529 ? 2.549 -14.197 -31.778 1.00 78.31 529 LEU A N 1
ATOM 4074 C CA . LEU A 1 529 ? 2.619 -12.758 -32.099 1.00 78.31 529 LEU A CA 1
ATOM 4075 C C . LEU A 1 529 ? 2.792 -12.462 -33.602 1.00 78.31 529 LEU A C 1
ATOM 4077 O O . LEU A 1 529 ? 3.419 -11.483 -33.999 1.00 78.31 529 LEU A O 1
ATOM 4081 N N . GLY A 1 530 ? 2.226 -13.313 -34.462 1.00 79.88 530 GLY A N 1
ATOM 4082 C CA . GLY A 1 530 ? 2.325 -13.168 -35.915 1.00 79.88 530 GLY A CA 1
ATOM 4083 C C . GLY A 1 530 ? 3.422 -13.993 -36.595 1.00 79.88 530 GLY A C 1
ATOM 4084 O O . GLY A 1 530 ? 3.443 -14.015 -37.826 1.00 79.88 530 GLY A O 1
ATOM 4085 N N . VAL A 1 531 ? 4.277 -14.689 -35.842 1.00 84.12 531 VAL A N 1
ATOM 4086 C CA . VAL A 1 531 ? 5.347 -15.565 -36.346 1.00 84.12 531 VAL A CA 1
ATOM 4087 C C . VAL A 1 531 ? 4.958 -17.026 -36.140 1.00 84.12 531 VAL A C 1
ATOM 4089 O O . VAL A 1 531 ? 4.588 -17.415 -35.038 1.00 84.12 531 VAL A O 1
ATOM 4092 N N . LEU A 1 532 ? 5.022 -17.841 -37.191 1.00 86.19 532 LEU A N 1
ATOM 4093 C CA . LEU A 1 532 ? 4.808 -19.282 -37.083 1.00 86.19 532 LEU A CA 1
ATOM 4094 C C . LEU A 1 532 ? 6.068 -19.964 -36.537 1.00 86.19 532 LEU A C 1
ATOM 4096 O O . LEU A 1 532 ? 7.156 -19.750 -37.072 1.00 86.19 532 LEU A O 1
ATOM 4100 N N . ILE A 1 533 ? 5.906 -20.784 -35.501 1.00 84.50 533 ILE A N 1
ATOM 4101 C CA . ILE A 1 533 ? 6.968 -21.579 -34.881 1.00 84.50 533 ILE A CA 1
ATOM 4102 C C . ILE A 1 533 ? 6.574 -23.049 -35.000 1.00 84.50 533 ILE A C 1
ATOM 4104 O O . ILE A 1 533 ? 5.484 -23.432 -34.580 1.00 84.50 533 ILE A O 1
ATOM 4108 N N . ASP A 1 534 ? 7.451 -23.867 -35.566 1.00 84.12 534 ASP A N 1
ATOM 4109 C CA . ASP A 1 534 ? 7.272 -25.311 -35.688 1.00 84.12 534 ASP A CA 1
ATOM 4110 C C . ASP A 1 534 ? 8.102 -26.077 -34.639 1.00 84.12 534 ASP A C 1
ATOM 4112 O O . ASP A 1 534 ? 9.049 -25.561 -34.039 1.00 84.12 534 ASP A O 1
ATOM 4116 N N . GLU A 1 535 ? 7.774 -27.353 -34.435 1.00 80.56 535 GLU A N 1
ATOM 4117 C CA . GLU A 1 535 ? 8.485 -28.264 -33.520 1.00 80.56 535 GLU A CA 1
ATOM 4118 C C . GLU A 1 535 ? 9.997 -28.402 -33.815 1.00 80.56 535 GLU A C 1
ATOM 4120 O O . GLU A 1 535 ? 10.790 -28.736 -32.925 1.00 80.56 535 GLU A O 1
ATOM 4125 N N . LYS A 1 536 ? 10.408 -28.148 -35.067 1.00 79.19 536 LYS A N 1
ATOM 4126 C CA . LYS A 1 536 ? 11.788 -28.291 -35.563 1.00 79.19 536 LYS A CA 1
ATOM 4127 C C . LYS A 1 536 ? 12.560 -26.971 -35.628 1.00 79.19 536 LYS A C 1
ATOM 4129 O O . LYS A 1 536 ? 13.753 -27.014 -35.926 1.00 79.19 536 LYS A O 1
ATOM 4134 N N . LEU A 1 537 ? 11.919 -25.841 -35.329 1.00 75.12 537 LEU A N 1
ATOM 4135 C CA . LEU A 1 537 ? 12.443 -24.482 -35.514 1.00 75.12 537 LEU A CA 1
ATOM 4136 C C . LEU A 1 537 ? 12.8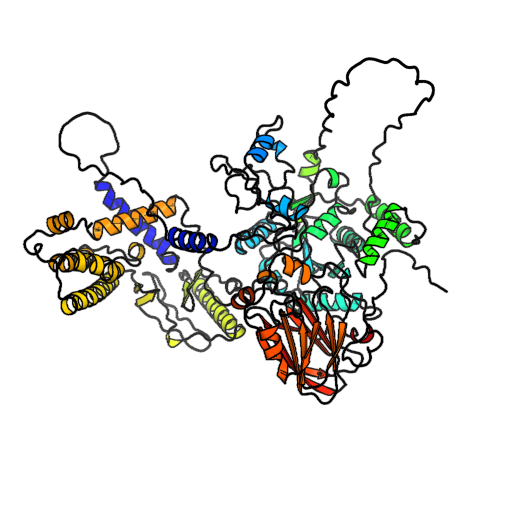74 -24.175 -36.966 1.00 75.12 537 LEU A C 1
ATOM 4138 O O . LEU A 1 537 ? 13.778 -23.372 -37.195 1.00 75.12 537 LEU A O 1
ATOM 4142 N N . ASN A 1 538 ? 12.236 -24.800 -37.959 1.00 81.44 538 ASN A N 1
ATOM 4143 C CA . ASN A 1 538 ? 12.430 -24.507 -39.371 1.00 81.44 538 ASN A CA 1
ATOM 4144 C C . ASN A 1 538 ? 11.560 -23.323 -39.824 1.00 81.44 538 ASN A C 1
ATOM 4146 O O . ASN A 1 538 ? 10.336 -23.391 -39.932 1.00 81.44 538 ASN A O 1
ATOM 4150 N N . MET A 1 539 ? 12.230 -22.242 -40.216 1.00 84.31 539 MET A N 1
ATOM 4151 C CA . MET A 1 539 ? 11.581 -20.990 -40.599 1.00 84.31 539 MET A CA 1
ATOM 4152 C C . MET A 1 539 ? 11.122 -20.934 -42.066 1.00 84.31 539 MET A C 1
ATOM 4154 O O . MET A 1 539 ? 10.476 -19.959 -42.455 1.00 84.31 539 MET A O 1
ATOM 4158 N N . SER A 1 540 ? 11.379 -21.963 -42.891 1.00 86.69 540 SER A N 1
ATOM 4159 C CA . SER A 1 540 ? 10.989 -21.965 -44.314 1.00 86.69 540 SER A CA 1
ATOM 4160 C C . SER A 1 540 ? 9.488 -21.698 -44.502 1.00 86.69 540 SER A C 1
ATOM 4162 O O . SER A 1 540 ? 9.097 -20.911 -45.365 1.00 86.69 540 SER A O 1
ATOM 4164 N N . ARG A 1 541 ? 8.622 -22.295 -43.667 1.00 87.69 541 ARG A N 1
ATOM 4165 C CA . ARG A 1 541 ? 7.165 -22.094 -43.767 1.00 87.69 541 ARG A CA 1
ATOM 4166 C C . ARG A 1 541 ? 6.757 -20.665 -43.404 1.00 87.69 541 ARG A C 1
ATOM 4168 O O . ARG A 1 541 ? 5.926 -20.077 -44.097 1.00 87.69 541 ARG A O 1
ATOM 4175 N N . GLN A 1 542 ? 7.397 -20.073 -42.396 1.00 89.31 542 GLN A N 1
ATOM 4176 C CA . GLN A 1 542 ? 7.217 -18.661 -42.054 1.00 89.31 542 GLN A CA 1
ATOM 4177 C C . GLN A 1 542 ? 7.649 -17.743 -43.210 1.00 89.31 542 GLN A C 1
ATOM 4179 O O . GLN A 1 542 ? 6.929 -16.796 -43.533 1.00 89.31 542 GLN A O 1
ATOM 4184 N N . CYS A 1 543 ? 8.762 -18.041 -43.892 1.00 90.00 543 CYS A N 1
ATOM 4185 C CA . CYS A 1 543 ? 9.205 -17.282 -45.068 1.00 90.00 543 CYS A CA 1
ATOM 4186 C C . CYS A 1 543 ? 8.171 -17.323 -46.202 1.00 90.00 543 CYS A C 1
ATOM 4188 O O . CYS A 1 543 ? 7.875 -16.290 -46.805 1.00 90.00 543 CYS A O 1
ATOM 4190 N N . VAL A 1 544 ? 7.577 -18.493 -46.464 1.00 91.06 544 VAL A N 1
ATOM 4191 C CA . VAL A 1 544 ? 6.511 -18.644 -47.466 1.00 91.06 544 VAL A CA 1
ATOM 4192 C C . VAL A 1 544 ? 5.291 -17.800 -47.098 1.00 91.06 544 VAL A C 1
ATOM 4194 O O . VAL A 1 544 ? 4.788 -17.060 -47.945 1.00 91.06 544 VAL A O 1
ATOM 4197 N N . LEU A 1 545 ? 4.838 -17.845 -45.843 1.00 90.62 545 LEU A N 1
ATOM 4198 C CA . LEU A 1 545 ? 3.686 -17.064 -45.380 1.00 90.62 545 LEU A CA 1
ATOM 4199 C C . LEU A 1 545 ? 3.939 -15.550 -45.452 1.00 90.62 545 LEU A C 1
ATOM 4201 O O . LEU A 1 545 ? 3.077 -14.803 -45.926 1.00 90.62 545 LEU A O 1
ATOM 4205 N N . ALA A 1 546 ? 5.127 -15.097 -45.044 1.00 91.19 546 ALA A N 1
ATOM 4206 C CA . ALA A 1 546 ? 5.538 -13.698 -45.144 1.00 91.19 546 ALA A CA 1
ATOM 4207 C C . ALA A 1 546 ? 5.564 -13.229 -46.608 1.00 91.19 546 ALA A C 1
ATOM 4209 O O . ALA A 1 546 ? 4.951 -12.212 -46.949 1.00 91.19 546 ALA A O 1
ATOM 4210 N N . ALA A 1 547 ? 6.182 -14.013 -47.500 1.00 92.94 547 ALA A N 1
ATOM 4211 C CA . ALA A 1 547 ? 6.228 -13.726 -48.930 1.00 92.94 547 ALA A CA 1
ATOM 4212 C C . ALA A 1 547 ? 4.827 -13.699 -49.556 1.00 92.94 547 ALA A C 1
ATOM 4214 O O . ALA A 1 547 ? 4.528 -12.818 -50.362 1.00 92.94 547 ALA A O 1
ATOM 4215 N N . GLN A 1 548 ? 3.941 -14.631 -49.198 1.00 93.94 548 GLN A N 1
ATOM 4216 C CA . GLN A 1 548 ? 2.562 -14.656 -49.692 1.00 93.94 548 GLN A CA 1
ATOM 4217 C C . GLN A 1 548 ? 1.784 -13.415 -49.252 1.00 93.94 548 GLN A C 1
ATOM 4219 O O . GLN A 1 548 ? 1.120 -12.789 -50.081 1.00 93.94 548 GLN A O 1
ATOM 4224 N N . LYS A 1 549 ? 1.886 -13.021 -47.978 1.00 92.81 549 LYS A N 1
ATOM 4225 C CA . LYS A 1 549 ? 1.213 -11.825 -47.456 1.00 92.81 549 LYS A CA 1
ATOM 4226 C C . LYS A 1 549 ? 1.717 -10.560 -48.149 1.00 92.81 549 LYS A C 1
ATOM 4228 O O . LYS A 1 549 ? 0.907 -9.776 -48.640 1.00 92.81 549 LYS A O 1
ATOM 4233 N N . ALA A 1 550 ? 3.033 -10.417 -48.282 1.00 94.19 550 ALA A N 1
ATOM 4234 C CA . ALA A 1 550 ? 3.650 -9.298 -48.983 1.00 94.19 550 ALA A CA 1
ATOM 4235 C C . ALA A 1 550 ? 3.250 -9.255 -50.471 1.00 94.19 550 ALA A C 1
ATOM 4237 O O . ALA A 1 550 ? 2.882 -8.200 -50.982 1.00 94.19 550 ALA A O 1
ATOM 4238 N N . ASN A 1 551 ? 3.223 -10.401 -51.161 1.00 94.81 551 ASN A N 1
ATOM 4239 C CA . ASN A 1 551 ? 2.784 -10.486 -52.558 1.00 94.81 551 ASN A CA 1
ATOM 4240 C C . ASN A 1 551 ? 1.294 -10.167 -52.745 1.00 94.81 551 ASN A C 1
ATOM 4242 O O . ASN A 1 551 ? 0.934 -9.592 -53.770 1.00 94.81 551 ASN A O 1
ATOM 4246 N N . ARG A 1 552 ? 0.420 -10.519 -51.792 1.00 94.69 552 ARG A N 1
ATOM 4247 C CA . ARG A 1 552 ? -1.003 -10.138 -51.839 1.00 94.69 552 ARG A CA 1
ATOM 4248 C C . ARG A 1 552 ? -1.156 -8.623 -51.773 1.00 94.69 552 ARG A C 1
ATOM 4250 O O . ARG A 1 552 ? -1.832 -8.059 -52.628 1.00 94.69 552 ARG A O 1
ATOM 4257 N N . VAL A 1 553 ? -0.471 -7.977 -50.827 1.00 93.69 553 VAL A N 1
ATOM 4258 C CA . VAL A 1 553 ? -0.463 -6.510 -50.693 1.00 93.69 553 VAL A CA 1
ATOM 4259 C C . VAL A 1 553 ? 0.128 -5.859 -51.942 1.00 93.69 553 VAL A C 1
ATOM 4261 O O . VAL A 1 553 ? -0.491 -4.970 -52.519 1.00 93.69 553 VAL A O 1
ATOM 4264 N N . LEU A 1 554 ? 1.263 -6.360 -52.437 1.00 93.25 554 LEU A N 1
ATOM 4265 C CA . LEU A 1 554 ? 1.875 -5.878 -53.675 1.00 93.25 554 LEU A CA 1
ATOM 4266 C C . LEU A 1 554 ? 0.947 -6.060 -54.887 1.00 93.25 554 LEU A C 1
ATOM 4268 O O . LEU A 1 554 ? 0.897 -5.205 -55.765 1.00 93.25 554 LEU A O 1
ATOM 4272 N N . GLY A 1 555 ? 0.180 -7.149 -54.936 1.00 93.25 555 GLY A N 1
ATOM 4273 C CA . GLY A 1 555 ? -0.843 -7.384 -55.952 1.00 93.25 555 GLY A CA 1
ATOM 4274 C C . GLY A 1 555 ? -2.000 -6.387 -55.871 1.00 93.25 555 GLY A C 1
ATOM 4275 O O . GLY A 1 555 ? -2.476 -5.930 -56.909 1.00 93.25 555 GLY A O 1
ATOM 4276 N N . CYS A 1 556 ? -2.421 -6.007 -54.662 1.00 92.62 556 CYS A N 1
ATOM 4277 C CA . CYS A 1 556 ? -3.403 -4.942 -54.454 1.00 92.62 556 CYS A CA 1
ATOM 4278 C C . CYS A 1 556 ? -2.861 -3.585 -54.911 1.00 92.62 556 CYS A C 1
ATOM 4280 O O . CYS A 1 556 ? -3.549 -2.901 -55.658 1.00 92.62 556 CYS A O 1
ATOM 4282 N N . VAL A 1 557 ? -1.613 -3.241 -54.575 1.00 90.94 557 VAL A N 1
ATOM 4283 C CA . VAL A 1 557 ? -0.946 -2.024 -55.078 1.00 90.94 557 VAL A CA 1
ATOM 4284 C C . VAL A 1 557 ? -0.849 -2.055 -56.605 1.00 90.94 557 VAL A C 1
ATOM 4286 O O . VAL A 1 557 ? -1.150 -1.070 -57.278 1.00 90.94 557 VAL A O 1
ATOM 4289 N N . LYS A 1 558 ? -0.504 -3.212 -57.183 1.00 89.69 558 LYS A N 1
ATOM 4290 C CA . LYS A 1 558 ? -0.449 -3.381 -58.636 1.00 89.69 558 LYS A CA 1
ATOM 4291 C C . LYS A 1 558 ? -1.812 -3.136 -59.287 1.00 89.69 558 LYS A C 1
ATOM 4293 O O . LYS A 1 558 ? -1.845 -2.532 -60.346 1.00 89.69 558 LYS A O 1
ATOM 4298 N N . ARG A 1 559 ? -2.924 -3.586 -58.707 1.00 91.62 559 ARG A N 1
ATOM 4299 C CA . ARG A 1 559 ? -4.256 -3.401 -59.313 1.00 91.62 559 ARG A CA 1
ATOM 4300 C C . ARG A 1 559 ? -4.890 -2.043 -59.010 1.00 91.62 559 ARG A C 1
ATOM 4302 O O . ARG A 1 559 ? -5.575 -1.514 -59.870 1.00 91.62 559 ARG A O 1
ATOM 4309 N N . GLY A 1 560 ? -4.680 -1.510 -57.809 1.00 87.25 560 GLY A N 1
ATOM 4310 C CA . GLY A 1 560 ? -5.376 -0.319 -57.316 1.00 87.25 560 GLY A CA 1
ATOM 4311 C C . GLY A 1 560 ? -4.697 1.008 -57.646 1.00 87.25 560 GLY A C 1
ATOM 4312 O O . GLY A 1 560 ? -5.365 2.034 -57.647 1.00 87.25 560 GLY A O 1
ATOM 4313 N N . VAL A 1 561 ? -3.392 1.012 -57.933 1.00 88.50 561 VAL A N 1
ATOM 4314 C CA . VAL A 1 561 ? -2.645 2.246 -58.220 1.00 88.50 561 VAL A CA 1
ATOM 4315 C C . VAL A 1 561 ? -2.378 2.357 -59.718 1.00 88.50 561 VAL A C 1
ATOM 4317 O O . VAL A 1 561 ? -1.683 1.517 -60.294 1.00 88.50 561 VAL A O 1
ATOM 4320 N N . THR A 1 562 ? -2.930 3.398 -60.343 1.00 85.81 562 THR A N 1
ATOM 4321 C CA . THR A 1 562 ? -2.764 3.703 -61.774 1.00 85.81 562 THR A CA 1
ATOM 4322 C C . THR A 1 562 ? -1.388 4.294 -62.075 1.00 85.81 562 THR A C 1
ATOM 4324 O O . THR A 1 562 ? -0.733 3.868 -63.027 1.00 85.81 562 THR A O 1
ATOM 4327 N N . SER A 1 563 ? -0.914 5.224 -61.240 1.00 88.25 563 SER A N 1
ATOM 4328 C CA . SER A 1 563 ? 0.419 5.821 -61.376 1.00 88.25 563 SER A CA 1
ATOM 4329 C C . SER A 1 563 ? 1.535 4.821 -61.053 1.00 88.25 563 SER A C 1
ATOM 4331 O O . SER A 1 563 ? 1.498 4.112 -60.047 1.00 88.25 563 SER A O 1
ATOM 4333 N N . ARG A 1 564 ? 2.559 4.777 -61.913 1.00 90.00 564 ARG A N 1
ATOM 4334 C CA . ARG A 1 564 ? 3.754 3.918 -61.779 1.00 90.00 564 ARG A CA 1
ATOM 4335 C C . ARG A 1 564 ? 5.035 4.713 -61.546 1.00 90.00 564 ARG A C 1
ATOM 4337 O O . ARG A 1 564 ? 6.122 4.214 -61.829 1.00 90.00 564 ARG A O 1
ATOM 4344 N N . SER A 1 565 ? 4.920 5.956 -61.082 1.00 88.88 565 SER A N 1
ATOM 4345 C CA . SER A 1 565 ? 6.088 6.780 -60.775 1.00 88.88 565 SER A CA 1
ATOM 4346 C C . SER A 1 565 ? 6.834 6.258 -59.543 1.00 88.88 565 SER A C 1
ATOM 4348 O O . SER A 1 565 ? 6.252 5.623 -58.653 1.00 88.88 565 SER A O 1
ATOM 4350 N N . ARG A 1 566 ? 8.138 6.556 -59.480 1.00 87.81 566 ARG A N 1
ATOM 4351 C CA . ARG A 1 566 ? 8.991 6.226 -58.326 1.00 87.81 566 ARG A CA 1
ATOM 4352 C C . ARG A 1 566 ? 8.444 6.815 -5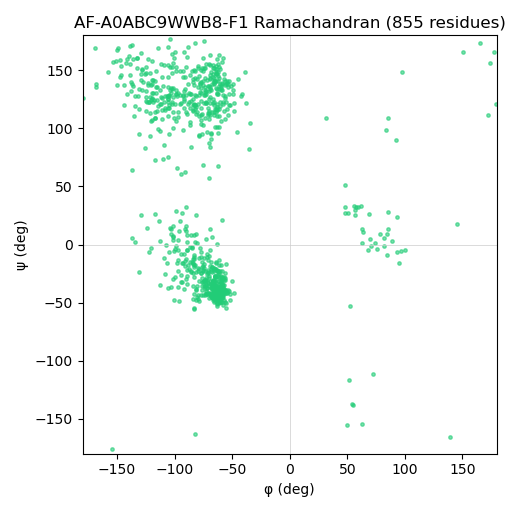7.022 1.00 87.81 566 ARG A C 1
ATOM 4354 O O . ARG A 1 566 ? 8.425 6.130 -56.008 1.00 87.81 566 ARG A O 1
ATOM 4361 N N . GLU A 1 567 ? 7.914 8.036 -57.087 1.00 86.88 567 GLU A N 1
ATOM 4362 C CA . GLU A 1 567 ? 7.389 8.804 -55.950 1.00 86.88 567 GLU A CA 1
ATOM 4363 C C . GLU A 1 567 ? 6.147 8.175 -55.316 1.00 86.88 567 GLU A C 1
ATOM 4365 O O . GLU A 1 567 ? 5.872 8.409 -54.147 1.00 86.88 567 GLU A O 1
ATOM 4370 N N . VAL A 1 568 ? 5.413 7.337 -56.055 1.00 89.06 568 VAL A N 1
ATOM 4371 C CA . VAL A 1 568 ? 4.197 6.683 -55.552 1.00 89.06 568 VAL A CA 1
ATOM 4372 C C . VAL A 1 568 ? 4.478 5.244 -55.126 1.00 89.06 568 VAL A C 1
ATOM 4374 O O . VAL A 1 568 ? 4.088 4.820 -54.038 1.00 89.06 568 VAL A O 1
ATOM 4377 N N . ILE A 1 569 ? 5.170 4.462 -55.957 1.00 89.88 569 ILE A N 1
ATOM 4378 C CA . ILE A 1 569 ? 5.373 3.031 -55.690 1.00 89.88 569 ILE A CA 1
ATOM 4379 C C . ILE A 1 569 ? 6.385 2.799 -54.559 1.00 89.88 569 ILE A C 1
ATOM 4381 O O . ILE A 1 569 ? 6.202 1.868 -53.769 1.00 89.88 569 ILE A O 1
ATOM 4385 N N . LEU A 1 570 ? 7.427 3.631 -54.445 1.00 89.81 570 LEU A N 1
ATOM 4386 C CA . LEU A 1 570 ? 8.490 3.451 -53.451 1.00 89.81 570 LEU A CA 1
ATOM 4387 C C . LEU A 1 570 ? 7.999 3.672 -52.002 1.00 89.81 570 LEU A C 1
ATOM 4389 O O . LEU A 1 570 ? 8.278 2.805 -51.159 1.00 89.81 570 LEU A O 1
ATOM 4393 N N . PRO A 1 571 ? 7.207 4.723 -51.686 1.00 91.19 571 PRO A N 1
ATOM 4394 C CA . PRO A 1 571 ? 6.592 4.857 -50.364 1.00 91.19 571 PRO A CA 1
ATOM 4395 C C . PRO A 1 571 ? 5.595 3.737 -50.055 1.00 91.19 571 PRO A C 1
ATOM 4397 O O . PRO A 1 571 ? 5.623 3.178 -48.959 1.00 91.19 571 PRO A O 1
ATOM 4400 N N . LEU A 1 572 ? 4.768 3.330 -51.026 1.00 90.88 572 LEU A N 1
ATOM 4401 C CA . LEU A 1 572 ? 3.790 2.250 -50.836 1.00 90.88 572 LEU A CA 1
ATOM 4402 C C . LEU A 1 572 ? 4.456 0.898 -50.559 1.00 90.88 572 LEU A C 1
ATOM 4404 O O . LEU A 1 572 ? 4.009 0.151 -49.685 1.00 90.88 572 LEU A O 1
ATOM 4408 N N . TYR A 1 573 ? 5.546 0.582 -51.261 1.00 91.88 573 TYR A N 1
ATOM 4409 C CA . TYR A 1 573 ? 6.357 -0.596 -50.961 1.00 91.88 573 TYR A CA 1
ATOM 4410 C C . TYR A 1 573 ? 6.917 -0.526 -49.536 1.00 91.88 573 TYR A C 1
ATOM 4412 O O . TYR A 1 573 ? 6.754 -1.474 -48.765 1.00 91.88 573 TYR A O 1
ATOM 4420 N N . SER A 1 574 ? 7.527 0.604 -49.175 1.00 88.88 574 SER A N 1
ATOM 4421 C CA . SER A 1 574 ? 8.193 0.792 -47.883 1.00 88.88 574 SER A CA 1
ATOM 4422 C C . SER A 1 574 ? 7.231 0.760 -46.693 1.00 88.88 574 SER A C 1
ATOM 4424 O O . SER A 1 574 ? 7.598 0.231 -45.645 1.00 88.88 574 SER A O 1
ATOM 4426 N N . ALA A 1 575 ? 6.010 1.278 -46.855 1.00 90.25 575 ALA A N 1
ATOM 4427 C CA . ALA A 1 575 ? 5.014 1.379 -45.790 1.00 90.25 575 ALA A CA 1
ATOM 4428 C C . ALA A 1 575 ? 4.100 0.148 -45.672 1.00 90.25 575 ALA A C 1
ATOM 4430 O O . ALA A 1 575 ? 3.698 -0.198 -44.566 1.00 90.25 575 ALA A O 1
ATOM 4431 N N . LEU A 1 576 ? 3.761 -0.526 -46.780 1.00 90.88 576 LEU A N 1
ATOM 4432 C CA . LEU A 1 576 ? 2.746 -1.594 -46.773 1.00 90.88 576 LEU A CA 1
ATOM 4433 C C . LEU A 1 576 ? 3.313 -2.992 -47.042 1.00 90.88 576 LEU A C 1
ATOM 4435 O O . LEU A 1 576 ? 2.822 -3.976 -46.493 1.00 90.88 576 LEU A O 1
ATOM 4439 N N . VAL A 1 577 ? 4.339 -3.112 -47.889 1.00 92.62 577 VAL A N 1
ATOM 4440 C CA . VAL A 1 577 ? 4.880 -4.418 -48.313 1.00 92.62 577 VAL A CA 1
ATOM 4441 C C . VAL A 1 577 ? 6.095 -4.808 -47.470 1.00 92.62 577 VAL A C 1
ATOM 4443 O O . VAL A 1 577 ? 6.145 -5.920 -46.940 1.00 92.62 577 VAL A O 1
ATOM 4446 N N . ARG A 1 578 ? 7.054 -3.890 -47.302 1.00 90.94 578 ARG A N 1
ATOM 4447 C CA . ARG A 1 578 ? 8.315 -4.111 -46.580 1.00 90.94 578 ARG A CA 1
ATOM 4448 C C . ARG A 1 578 ? 8.118 -4.531 -45.115 1.00 90.94 578 ARG A C 1
ATOM 4450 O O . ARG A 1 578 ? 8.791 -5.481 -44.708 1.00 90.94 578 ARG A O 1
ATOM 4457 N N . PRO A 1 579 ? 7.166 -3.972 -44.334 1.00 91.62 579 PRO A N 1
ATOM 4458 C CA . PRO A 1 579 ? 6.973 -4.399 -42.949 1.00 91.62 579 PRO A CA 1
ATOM 4459 C C . PRO A 1 579 ? 6.604 -5.879 -42.817 1.00 91.62 579 PRO A C 1
ATOM 4461 O O . PRO A 1 579 ? 7.005 -6.521 -41.856 1.00 91.62 579 PRO A O 1
ATOM 4464 N N . HIS A 1 580 ? 5.900 -6.468 -43.789 1.00 89.62 580 HIS A N 1
ATOM 4465 C CA . HIS A 1 580 ? 5.575 -7.899 -43.758 1.00 89.62 580 HIS A CA 1
ATOM 4466 C C . HIS A 1 580 ? 6.783 -8.814 -43.991 1.00 89.62 580 HIS A C 1
ATOM 4468 O O . HIS A 1 580 ? 6.744 -9.968 -43.572 1.00 89.62 580 HIS A O 1
ATOM 4474 N N . LEU A 1 581 ? 7.834 -8.315 -44.645 1.00 89.44 581 LEU A N 1
ATOM 4475 C CA . LEU A 1 581 ? 9.066 -9.060 -44.917 1.00 89.44 581 LEU A CA 1
ATOM 4476 C C . LEU A 1 581 ? 10.099 -8.907 -43.793 1.00 89.44 581 LEU A C 1
ATOM 4478 O O . LEU A 1 581 ? 10.932 -9.790 -43.608 1.00 89.44 581 LEU A O 1
ATOM 4482 N N . GLU A 1 582 ? 10.054 -7.791 -43.064 1.00 86.50 582 GLU A N 1
ATOM 4483 C CA . GLU A 1 582 ? 11.048 -7.436 -42.044 1.00 86.50 582 GLU A CA 1
ATOM 4484 C C . GLU A 1 582 ? 10.534 -7.597 -40.607 1.00 86.50 582 GL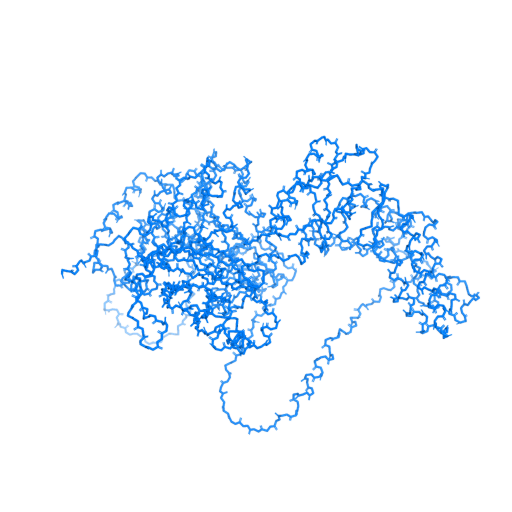U A C 1
ATOM 4486 O O . GLU A 1 582 ? 11.333 -7.647 -39.668 1.00 86.50 582 GLU A O 1
ATOM 4491 N N . TYR A 1 583 ? 9.216 -7.713 -40.407 1.00 85.31 583 TYR A N 1
ATOM 4492 C CA . TYR A 1 583 ? 8.647 -7.894 -39.077 1.00 85.31 583 TYR A CA 1
ATOM 4493 C C . TYR A 1 583 ? 9.219 -9.140 -38.404 1.00 85.31 583 TYR A C 1
ATOM 4495 O O . TYR A 1 583 ? 9.103 -10.269 -38.883 1.00 85.31 583 TYR A O 1
ATOM 4503 N N . CYS A 1 584 ? 9.813 -8.910 -37.242 1.00 78.75 584 CYS A N 1
ATOM 4504 C CA . CYS A 1 584 ? 10.435 -9.926 -36.421 1.00 78.75 584 CYS A CA 1
ATOM 4505 C C . CYS A 1 584 ? 11.552 -10.758 -37.100 1.00 78.75 584 CYS A C 1
ATOM 4507 O O . CYS A 1 584 ? 11.832 -11.874 -36.658 1.00 78.75 584 CYS A O 1
ATOM 4509 N N . VAL A 1 585 ? 12.224 -10.230 -38.129 1.00 78.44 585 VAL A N 1
ATOM 4510 C CA . VAL A 1 585 ? 13.182 -11.002 -38.942 1.00 78.44 585 VAL A CA 1
ATOM 4511 C C . VAL A 1 585 ? 14.432 -11.473 -38.188 1.00 78.44 585 VAL A C 1
ATOM 4513 O O . VAL A 1 585 ? 14.962 -12.529 -38.508 1.00 78.44 585 VAL A O 1
ATOM 4516 N N . GLN A 1 586 ? 14.866 -10.775 -37.136 1.00 77.38 586 GLN A N 1
ATOM 4517 C CA . GLN A 1 586 ? 15.995 -11.211 -36.300 1.00 77.38 586 GLN A CA 1
ATOM 4518 C C . GLN A 1 586 ? 15.723 -12.555 -35.584 1.00 77.38 586 GLN A C 1
ATOM 4520 O O . GLN A 1 586 ? 16.665 -13.266 -35.237 1.00 77.38 586 GLN A O 1
ATOM 4525 N N . LEU A 1 587 ? 14.447 -12.934 -35.393 1.00 75.75 587 LEU A N 1
ATOM 4526 C CA . LEU A 1 587 ? 14.058 -14.219 -34.804 1.00 75.75 587 LEU A CA 1
ATOM 4527 C C . LEU A 1 587 ? 14.058 -15.336 -35.855 1.00 75.75 587 LEU A C 1
ATOM 4529 O O . LEU A 1 587 ? 14.694 -16.364 -35.654 1.00 75.75 587 LEU A O 1
ATOM 4533 N N . TRP A 1 588 ? 13.325 -15.149 -36.956 1.00 81.25 588 TRP A N 1
ATOM 4534 C CA . TRP A 1 588 ? 13.050 -16.212 -37.932 1.00 81.25 588 TRP A CA 1
ATOM 4535 C C . TRP A 1 588 ? 13.921 -16.146 -39.193 1.00 81.25 588 TRP A C 1
ATOM 4537 O O . TRP A 1 588 ? 13.668 -16.889 -40.136 1.00 81.25 588 TRP A O 1
ATOM 4547 N N . GLY A 1 589 ? 14.914 -15.251 -39.240 1.00 80.38 589 GLY A N 1
ATOM 4548 C CA . GLY A 1 589 ? 15.705 -14.955 -40.436 1.00 80.38 589 GLY A CA 1
ATOM 4549 C C . GLY A 1 589 ? 16.101 -16.215 -41.227 1.00 80.38 589 GLY A C 1
ATOM 4550 O O . GLY A 1 589 ? 16.633 -17.151 -40.627 1.00 80.38 589 GLY A O 1
ATOM 4551 N N . PRO A 1 590 ? 15.834 -16.262 -42.548 1.00 82.12 590 PRO A N 1
ATOM 4552 C CA . PRO A 1 590 ? 15.991 -17.468 -43.362 1.00 82.12 590 PRO A CA 1
ATOM 4553 C C . PRO A 1 590 ? 17.429 -17.993 -43.355 1.00 82.12 590 PRO A C 1
ATOM 4555 O O . PRO A 1 590 ? 18.374 -17.235 -43.558 1.00 82.12 590 PRO A O 1
ATOM 4558 N N . GLU A 1 591 ? 17.585 -19.306 -43.186 1.00 76.94 591 GLU A N 1
ATOM 4559 C CA . GLU A 1 591 ? 18.897 -19.970 -43.213 1.00 76.94 591 GLU A CA 1
ATOM 4560 C C . GLU A 1 591 ? 19.253 -20.509 -44.602 1.00 76.94 591 GLU A C 1
ATOM 4562 O O . GLU A 1 591 ? 20.423 -20.532 -44.990 1.00 76.94 591 GLU A O 1
ATOM 4567 N N . TYR A 1 592 ? 18.241 -20.934 -45.363 1.00 82.31 592 TYR A N 1
ATOM 4568 C CA . TYR A 1 592 ? 18.420 -21.504 -46.690 1.00 82.31 592 TYR A CA 1
ATOM 4569 C C . TYR A 1 592 ? 18.406 -20.421 -47.767 1.00 82.31 592 TYR A C 1
ATOM 4571 O O . TYR A 1 592 ? 17.526 -19.556 -47.803 1.00 82.31 592 TYR A O 1
ATOM 4579 N N . ARG A 1 593 ? 19.320 -20.542 -48.736 1.00 84.81 593 ARG A N 1
ATOM 4580 C CA . ARG A 1 593 ? 19.400 -19.647 -49.901 1.00 84.81 593 ARG A CA 1
ATOM 4581 C C . ARG A 1 593 ? 18.079 -19.546 -50.667 1.00 84.81 593 ARG A C 1
ATOM 4583 O O . ARG A 1 593 ? 17.668 -18.450 -51.030 1.00 84.81 593 ARG A O 1
ATOM 4590 N N . ARG A 1 594 ? 17.360 -20.664 -50.815 1.00 89.44 594 ARG A N 1
ATOM 4591 C CA . ARG A 1 594 ? 16.035 -20.701 -51.460 1.00 89.44 594 ARG A CA 1
ATOM 4592 C C . ARG A 1 594 ? 15.012 -19.764 -50.798 1.00 89.44 594 ARG A C 1
ATOM 4594 O O . ARG A 1 594 ? 14.224 -19.134 -51.500 1.00 89.44 594 ARG A O 1
ATOM 4601 N N . ASP A 1 595 ? 15.043 -19.651 -49.468 1.00 88.88 595 ASP A N 1
ATOM 4602 C CA . ASP A 1 595 ? 14.093 -18.848 -48.690 1.00 88.88 595 ASP A CA 1
ATOM 4603 C C . ASP A 1 595 ? 14.494 -17.368 -48.714 1.00 88.88 595 ASP A C 1
ATOM 4605 O O . ASP A 1 595 ? 13.639 -16.487 -48.829 1.00 88.88 595 ASP A O 1
ATOM 4609 N N . MET A 1 596 ? 15.802 -17.086 -48.706 1.00 88.38 596 MET A N 1
ATOM 4610 C CA . MET A 1 596 ? 16.329 -15.740 -48.949 1.00 88.38 596 MET A CA 1
ATOM 4611 C C . MET A 1 596 ? 15.898 -15.221 -50.323 1.00 88.38 596 MET A C 1
ATOM 4613 O O . MET A 1 596 ? 15.324 -14.136 -50.419 1.00 88.38 596 MET A O 1
ATOM 4617 N N . GLU A 1 597 ? 16.080 -16.030 -51.367 1.00 89.94 597 GLU A N 1
ATOM 4618 C CA . GLU A 1 597 ? 15.670 -15.707 -52.734 1.00 89.94 597 GLU A CA 1
ATOM 4619 C C . GLU A 1 597 ? 14.149 -15.578 -52.882 1.00 89.94 597 GLU A C 1
ATOM 4621 O O . GLU A 1 597 ? 13.673 -14.796 -53.706 1.00 89.94 597 GLU A O 1
ATOM 4626 N N . LEU A 1 598 ? 13.361 -16.334 -52.111 1.00 92.06 598 LEU A N 1
ATOM 4627 C CA . LEU A 1 598 ? 11.901 -16.221 -52.103 1.00 92.06 598 LEU A CA 1
ATOM 4628 C C . LEU A 1 598 ? 11.441 -14.844 -51.610 1.00 92.06 598 LEU A C 1
ATOM 4630 O O . LEU A 1 598 ? 10.542 -14.245 -52.203 1.00 92.06 598 LEU A O 1
ATOM 4634 N N . LEU A 1 599 ? 12.061 -14.331 -50.548 1.00 92.12 599 LEU A N 1
ATOM 4635 C CA . LEU A 1 599 ? 11.749 -13.008 -50.006 1.00 92.12 599 LEU A CA 1
ATOM 4636 C C . LEU A 1 599 ? 12.285 -11.899 -50.920 1.00 92.12 599 LEU A C 1
ATOM 4638 O O . LEU A 1 599 ? 11.560 -10.953 -51.222 1.00 92.12 599 LEU A O 1
ATOM 4642 N N . GLU A 1 600 ? 13.510 -12.051 -51.433 1.00 93.44 600 GLU A N 1
ATOM 4643 C CA . GLU A 1 600 ? 14.136 -11.089 -52.352 1.00 93.44 600 GLU A CA 1
ATOM 4644 C C . GLU A 1 600 ? 13.330 -10.934 -53.652 1.00 93.44 600 GLU A C 1
ATOM 4646 O O . GLU A 1 600 ? 13.205 -9.839 -54.205 1.00 93.44 600 GLU A O 1
ATOM 4651 N N . ARG A 1 601 ? 12.693 -12.017 -54.119 1.00 94.25 601 ARG A N 1
ATOM 4652 C CA . ARG A 1 601 ? 11.772 -11.988 -55.265 1.00 94.25 601 ARG A CA 1
ATOM 4653 C C . ARG A 1 601 ? 10.625 -10.993 -55.082 1.00 94.25 601 ARG A C 1
ATOM 4655 O O . ARG A 1 601 ? 10.168 -10.435 -56.078 1.00 94.25 601 ARG A O 1
ATOM 4662 N N . VAL A 1 602 ? 10.168 -10.731 -53.857 1.00 93.94 602 VAL A N 1
ATOM 4663 C CA . VAL A 1 602 ? 9.113 -9.735 -53.603 1.00 93.94 602 VAL A CA 1
ATOM 4664 C C . VAL A 1 602 ? 9.627 -8.320 -53.875 1.00 93.94 602 VAL A C 1
ATOM 4666 O O . VAL A 1 602 ? 8.963 -7.570 -54.591 1.00 93.94 602 VAL A O 1
ATOM 4669 N N . GLN A 1 603 ? 10.832 -7.984 -53.401 1.00 94.06 603 GLN A N 1
ATOM 4670 C CA . GLN A 1 603 ? 11.466 -6.691 -53.681 1.00 94.06 603 GLN A CA 1
ATOM 4671 C C . GLN A 1 603 ? 11.758 -6.525 -55.176 1.00 94.06 603 GLN A C 1
ATOM 4673 O O . GLN A 1 603 ? 11.396 -5.506 -55.759 1.00 94.06 603 GLN A O 1
ATOM 4678 N N . ARG A 1 604 ? 12.291 -7.563 -55.840 1.00 93.62 604 ARG A N 1
ATOM 4679 C CA . ARG A 1 604 ? 12.526 -7.571 -57.299 1.00 93.62 604 ARG A CA 1
ATOM 4680 C C . ARG A 1 604 ? 11.267 -7.281 -58.111 1.00 93.62 604 ARG A C 1
ATOM 4682 O O . ARG A 1 604 ? 11.343 -6.614 -59.145 1.00 93.62 604 ARG A O 1
ATOM 4689 N N . ARG A 1 605 ? 10.120 -7.816 -57.675 1.00 91.62 605 ARG A N 1
ATOM 4690 C CA . ARG A 1 605 ? 8.818 -7.566 -58.306 1.00 91.62 605 ARG A CA 1
ATOM 4691 C C . ARG A 1 605 ? 8.342 -6.144 -58.049 1.00 91.62 605 ARG A C 1
ATOM 4693 O O . ARG A 1 605 ? 7.851 -5.527 -58.984 1.00 91.62 605 ARG A O 1
ATOM 4700 N N . ALA A 1 606 ? 8.497 -5.634 -56.829 1.00 91.12 606 ALA A N 1
ATOM 4701 C CA . ALA A 1 606 ? 8.087 -4.278 -56.479 1.00 91.12 606 ALA A CA 1
ATOM 4702 C C . ALA A 1 606 ? 8.870 -3.220 -57.268 1.00 91.12 606 ALA A C 1
ATOM 4704 O O . ALA A 1 606 ? 8.256 -2.349 -57.878 1.00 91.12 606 ALA A O 1
ATOM 4705 N N . THR A 1 607 ? 10.197 -3.347 -57.357 1.00 92.06 607 THR A N 1
ATOM 4706 C CA . THR A 1 607 ? 11.033 -2.406 -58.123 1.00 92.06 607 THR A CA 1
ATOM 4707 C C . THR A 1 607 ? 10.793 -2.491 -59.631 1.00 92.06 607 THR A C 1
ATOM 4709 O O . THR A 1 607 ? 11.015 -1.516 -60.335 1.00 92.06 607 THR A O 1
ATOM 4712 N N . LYS A 1 608 ? 10.287 -3.625 -60.148 1.00 91.38 608 LYS A N 1
ATOM 4713 C CA . LYS A 1 608 ? 9.903 -3.763 -61.568 1.00 91.38 608 LYS A CA 1
ATOM 4714 C C . LYS A 1 608 ? 8.596 -3.043 -61.916 1.00 91.38 608 LYS A C 1
ATOM 4716 O O . LYS A 1 608 ? 8.315 -2.855 -63.087 1.00 91.38 608 LYS A O 1
ATOM 4721 N N . LEU A 1 609 ? 7.770 -2.680 -60.930 1.00 88.56 609 LEU A N 1
ATOM 4722 C CA . LEU A 1 609 ? 6.508 -1.970 -61.183 1.00 88.56 609 LEU A CA 1
ATOM 4723 C C . LEU A 1 609 ? 6.704 -0.481 -61.485 1.00 88.56 609 LEU A C 1
ATOM 4725 O O . LEU A 1 609 ? 5.736 0.181 -61.854 1.00 88.56 609 LEU A O 1
ATOM 4729 N N . ILE A 1 610 ? 7.911 0.046 -61.275 1.00 90.00 610 ILE A N 1
ATOM 4730 C CA . ILE A 1 610 ? 8.234 1.456 -61.477 1.00 90.00 610 ILE A CA 1
ATOM 4731 C C . ILE A 1 610 ? 8.554 1.676 -62.955 1.00 90.00 610 ILE A C 1
ATOM 4733 O O . ILE A 1 610 ? 9.423 1.009 -63.521 1.00 90.00 610 ILE A O 1
ATOM 4737 N N . ARG A 1 611 ? 7.848 2.622 -63.577 1.00 86.06 611 ARG A N 1
ATOM 4738 C CA . ARG A 1 611 ? 8.029 2.972 -64.989 1.00 86.06 611 ARG A CA 1
ATOM 4739 C C . ARG A 1 611 ? 9.453 3.486 -65.220 1.00 86.06 611 ARG A C 1
ATOM 4741 O O . ARG A 1 611 ? 9.919 4.333 -64.468 1.00 86.06 611 ARG A O 1
ATOM 4748 N N . GLY A 1 612 ? 10.111 2.993 -66.270 1.00 83.44 612 GLY A N 1
ATOM 4749 C CA . GLY A 1 612 ? 11.484 3.372 -66.638 1.00 83.44 612 GLY A CA 1
ATOM 4750 C C . GLY A 1 612 ? 12.571 2.442 -66.092 1.00 83.44 612 GLY A C 1
ATOM 4751 O O . GLY A 1 612 ? 13.664 2.414 -66.638 1.00 83.44 612 GLY A O 1
ATOM 4752 N N . LEU A 1 613 ? 12.253 1.602 -65.099 1.00 86.25 613 LEU A N 1
ATOM 4753 C CA . LEU A 1 613 ? 13.220 0.691 -64.474 1.00 86.25 613 LEU A CA 1
ATOM 4754 C C . LEU A 1 613 ? 13.147 -0.751 -65.003 1.00 86.25 613 LEU A C 1
ATOM 4756 O O . LEU A 1 613 ? 13.899 -1.613 -64.565 1.00 86.25 613 LEU A O 1
ATOM 4760 N N . GLU A 1 614 ? 12.235 -1.060 -65.925 1.00 83.00 614 GLU A N 1
ATOM 4761 C CA . GLU A 1 614 ? 11.899 -2.443 -66.306 1.00 83.00 614 GLU A CA 1
ATOM 4762 C C . GLU A 1 614 ? 13.042 -3.221 -66.977 1.00 83.00 614 GLU A C 1
ATOM 4764 O O . GLU A 1 614 ? 13.120 -4.444 -66.809 1.00 83.00 614 GLU A O 1
ATOM 4769 N N . HIS A 1 615 ? 13.901 -2.511 -67.716 1.00 84.88 615 HIS A N 1
ATOM 4770 C CA . HIS A 1 615 ? 15.018 -3.065 -68.489 1.00 84.88 615 HIS A CA 1
ATOM 4771 C C . HIS A 1 615 ? 16.332 -3.132 -67.703 1.00 84.88 615 HIS A C 1
ATOM 4773 O O . HIS A 1 615 ? 17.261 -3.815 -68.125 1.00 84.88 615 HIS A O 1
ATOM 4779 N N . LEU A 1 616 ? 16.407 -2.445 -66.564 1.00 89.25 616 LEU A N 1
ATOM 4780 C CA . LEU A 1 616 ? 17.610 -2.381 -65.746 1.00 89.25 616 LEU A CA 1
ATOM 4781 C C . LEU A 1 616 ? 17.798 -3.664 -64.930 1.00 89.25 616 LEU A C 1
ATOM 4783 O O . LEU A 1 616 ? 16.833 -4.332 -64.523 1.00 89.25 616 LEU A O 1
ATOM 4787 N N . SER A 1 617 ? 19.058 -4.000 -64.646 1.00 91.06 617 SER A N 1
ATOM 4788 C CA . SER A 1 617 ? 19.385 -5.128 -63.774 1.00 91.06 617 SER A CA 1
ATOM 4789 C C . SER A 1 617 ? 18.812 -4.909 -62.364 1.00 91.06 617 SER A C 1
ATOM 4791 O O . SER A 1 617 ? 18.394 -3.812 -61.990 1.00 91.06 617 SER A O 1
ATOM 4793 N N . TYR A 1 618 ? 18.717 -5.962 -61.545 1.00 90.19 618 TYR A N 1
ATOM 4794 C CA . TYR A 1 618 ? 18.226 -5.773 -60.173 1.00 90.19 618 TYR A CA 1
ATOM 4795 C C . TYR A 1 618 ? 19.133 -4.843 -59.358 1.00 90.19 618 TYR A C 1
ATOM 4797 O O . TYR A 1 618 ? 18.619 -4.037 -58.589 1.00 90.19 618 TYR A O 1
ATOM 4805 N N . GLU A 1 619 ? 20.445 -4.932 -59.557 1.00 89.38 619 GLU A N 1
ATOM 4806 C CA . GLU A 1 619 ? 21.432 -4.124 -58.842 1.00 89.38 619 GLU A CA 1
ATOM 4807 C C . GLU A 1 619 ? 21.355 -2.653 -59.259 1.00 89.38 619 GLU A C 1
ATOM 4809 O O . GLU A 1 619 ? 21.306 -1.781 -58.394 1.00 89.38 619 GLU A O 1
ATOM 4814 N N . ASP A 1 620 ? 21.208 -2.376 -60.558 1.00 89.50 620 ASP A N 1
ATOM 4815 C CA . ASP A 1 620 ? 21.022 -1.012 -61.072 1.00 89.50 620 ASP A CA 1
ATOM 4816 C C . ASP A 1 620 ? 19.737 -0.377 -60.548 1.00 89.50 620 ASP A C 1
ATOM 4818 O O . ASP A 1 620 ? 19.748 0.760 -60.085 1.00 89.50 620 ASP A O 1
ATOM 4822 N N . ARG A 1 621 ? 18.639 -1.145 -60.512 1.00 92.00 621 ARG A N 1
ATOM 4823 C CA . ARG A 1 621 ? 17.375 -0.673 -59.930 1.00 92.00 621 ARG A CA 1
ATOM 4824 C C . ARG A 1 621 ? 17.503 -0.321 -58.454 1.00 92.00 621 ARG A C 1
ATOM 4826 O O . ARG A 1 621 ? 16.829 0.592 -57.994 1.00 92.00 621 ARG A O 1
ATOM 4833 N N . LEU A 1 622 ? 18.304 -1.063 -57.691 1.00 90.50 622 LEU A N 1
ATOM 4834 C CA . LEU A 1 622 ? 18.546 -0.749 -56.283 1.00 90.50 622 LEU A CA 1
ATOM 4835 C C . LEU A 1 622 ? 19.382 0.525 -56.129 1.00 90.50 622 LEU A C 1
ATOM 4837 O O . LEU A 1 622 ? 19.038 1.349 -55.284 1.00 90.50 622 LEU A O 1
ATOM 4841 N N . ARG A 1 623 ? 20.415 0.706 -56.967 1.00 88.75 623 ARG A N 1
ATOM 4842 C CA . ARG A 1 623 ? 21.242 1.924 -56.998 1.00 88.75 623 ARG A CA 1
ATOM 4843 C C . ARG A 1 623 ? 20.414 3.161 -57.332 1.00 88.75 623 ARG A C 1
ATOM 4845 O O . ARG A 1 623 ? 20.445 4.127 -56.580 1.00 88.75 623 ARG A O 1
ATOM 4852 N N . GLU A 1 624 ? 19.608 3.101 -58.389 1.00 86.25 624 GLU A N 1
ATOM 4853 C CA . GLU A 1 624 ? 18.786 4.233 -58.835 1.00 86.25 624 GLU A CA 1
ATOM 4854 C C . GLU A 1 624 ? 17.672 4.597 -57.838 1.00 86.25 624 GLU A C 1
ATOM 4856 O O . GLU A 1 624 ? 17.294 5.760 -57.711 1.00 86.25 624 GLU A O 1
ATOM 4861 N N . LEU A 1 625 ? 17.157 3.613 -57.091 1.00 86.50 625 LEU A N 1
ATOM 4862 C CA . LEU A 1 625 ? 16.134 3.826 -56.061 1.00 86.50 625 LEU A CA 1
ATOM 4863 C C . LEU A 1 625 ? 16.703 4.130 -54.667 1.00 86.50 625 LEU A C 1
ATOM 4865 O O . LEU A 1 625 ? 15.915 4.345 -53.745 1.00 86.50 625 LEU A O 1
ATOM 4869 N N . GLY A 1 626 ? 18.027 4.091 -54.477 1.00 87.88 626 GLY A N 1
ATOM 4870 C CA . GLY A 1 626 ? 18.652 4.233 -53.157 1.00 87.88 626 GLY A CA 1
ATOM 4871 C C . GLY A 1 626 ? 18.212 3.157 -52.154 1.00 87.88 626 GLY A C 1
ATOM 4872 O O . GLY A 1 626 ? 18.084 3.423 -50.960 1.00 87.88 626 GLY A O 1
ATOM 4873 N N . LEU A 1 627 ? 17.914 1.941 -52.625 1.00 86.88 627 LEU A N 1
ATOM 4874 C CA . LEU A 1 627 ? 17.431 0.839 -51.791 1.00 86.88 627 LEU A CA 1
ATOM 4875 C C . LEU A 1 627 ? 18.531 -0.184 -51.510 1.00 86.88 627 LEU A C 1
ATOM 4877 O O . LEU A 1 627 ? 19.178 -0.693 -52.419 1.00 86.88 627 LEU A O 1
ATOM 4881 N N . PHE A 1 628 ? 18.649 -0.614 -50.256 1.00 89.00 628 PHE A N 1
ATOM 4882 C CA . PHE A 1 628 ? 19.409 -1.818 -49.922 1.00 89.00 628 PHE A CA 1
ATOM 4883 C C . PHE A 1 628 ? 18.636 -3.099 -50.283 1.00 89.00 628 PHE A C 1
ATOM 4885 O O . PHE A 1 628 ? 17.401 -3.129 -50.251 1.00 89.00 628 PHE A O 1
ATOM 4892 N N . SER A 1 629 ? 19.362 -4.184 -50.575 1.00 89.56 629 SER A N 1
ATOM 4893 C CA . SER A 1 629 ? 18.775 -5.530 -50.659 1.00 89.56 629 SER A CA 1
ATOM 4894 C C . SER A 1 629 ? 18.199 -5.957 -49.305 1.00 89.56 629 SER A C 1
ATOM 4896 O O . SER A 1 629 ? 18.660 -5.493 -48.252 1.00 89.56 629 SER A O 1
ATOM 4898 N N . LEU A 1 630 ? 17.216 -6.870 -49.293 1.00 89.25 630 LEU A N 1
ATOM 4899 C CA . LEU A 1 630 ? 16.652 -7.339 -48.016 1.00 89.25 630 LEU A CA 1
ATOM 4900 C C . LEU A 1 630 ? 17.696 -8.093 -47.193 1.00 89.25 630 LEU A C 1
ATOM 4902 O O . LEU A 1 630 ? 17.628 -8.100 -45.969 1.00 89.25 630 LEU A O 1
ATOM 4906 N N . GLU A 1 631 ? 18.671 -8.717 -47.849 1.00 86.44 631 GLU A N 1
ATOM 4907 C CA . GLU A 1 631 ? 19.795 -9.366 -47.181 1.00 86.44 631 GLU A CA 1
ATOM 4908 C C . GLU A 1 631 ? 20.655 -8.362 -46.399 1.00 86.44 631 GLU A C 1
ATOM 4910 O O . GLU A 1 631 ? 20.848 -8.537 -45.195 1.00 86.44 631 GLU A O 1
ATOM 4915 N N . LYS A 1 632 ? 21.077 -7.257 -47.034 1.00 86.06 632 LYS A N 1
ATOM 4916 C CA . LYS A 1 632 ? 21.842 -6.188 -46.366 1.00 86.06 632 LYS A CA 1
ATOM 4917 C C . LYS A 1 632 ? 21.048 -5.557 -45.217 1.00 86.06 632 LYS A C 1
ATOM 4919 O O . LYS A 1 632 ? 21.586 -5.343 -44.134 1.00 86.06 632 LYS A O 1
ATOM 4924 N N . ARG A 1 633 ? 19.745 -5.330 -45.415 1.00 87.94 633 ARG A N 1
ATOM 4925 C CA . ARG A 1 633 ? 18.816 -4.830 -44.383 1.00 87.94 633 ARG A CA 1
ATOM 4926 C C . ARG A 1 633 ? 18.740 -5.746 -43.159 1.00 87.94 633 ARG A C 1
ATOM 4928 O O . ARG A 1 633 ? 18.740 -5.261 -42.029 1.00 87.94 633 ARG A O 1
ATOM 4935 N N . ARG A 1 634 ? 18.672 -7.065 -43.365 1.00 86.88 634 ARG A N 1
ATOM 4936 C CA . ARG A 1 634 ? 18.660 -8.050 -42.269 1.00 86.88 634 ARG A CA 1
ATOM 4937 C C . ARG A 1 634 ? 19.978 -8.057 -41.519 1.00 86.88 634 ARG A C 1
ATOM 4939 O O . ARG A 1 634 ? 19.951 -8.034 -40.296 1.00 86.88 634 ARG A O 1
ATOM 4946 N N . LEU A 1 635 ? 21.103 -8.019 -42.235 1.00 83.88 635 LEU A N 1
ATOM 4947 C CA . LEU A 1 635 ? 22.424 -7.928 -41.617 1.00 83.88 635 LEU A CA 1
ATOM 4948 C C . LEU A 1 635 ? 22.542 -6.667 -40.751 1.00 83.88 635 LEU A C 1
ATOM 4950 O O . LEU A 1 635 ? 22.972 -6.750 -39.606 1.00 83.88 635 LEU A O 1
ATOM 4954 N N . GLN A 1 636 ? 22.083 -5.518 -41.254 1.00 83.19 636 GLN A N 1
ATOM 4955 C CA . GLN A 1 636 ? 22.012 -4.282 -40.475 1.00 83.19 636 GLN A CA 1
ATOM 4956 C C . GLN A 1 636 ? 21.146 -4.457 -39.216 1.00 83.19 636 GLN A C 1
ATOM 4958 O O . GLN A 1 636 ? 21.552 -4.064 -38.125 1.00 83.19 636 GLN A O 1
ATOM 4963 N N . GLY A 1 637 ? 19.971 -5.083 -39.340 1.00 81.50 637 GLY A N 1
ATOM 4964 C CA . GLY A 1 637 ? 19.089 -5.379 -38.209 1.00 81.50 637 GLY A CA 1
ATOM 4965 C C . GLY A 1 637 ? 19.704 -6.327 -37.172 1.00 81.50 637 GLY A C 1
ATOM 4966 O O . GLY A 1 637 ? 19.507 -6.115 -35.975 1.00 81.50 637 GLY A O 1
ATOM 4967 N N . ASP A 1 638 ? 20.458 -7.333 -37.617 1.00 79.44 638 ASP A N 1
ATOM 4968 C CA . ASP A 1 638 ? 21.189 -8.274 -36.762 1.00 79.44 638 ASP A CA 1
ATOM 4969 C C . ASP A 1 638 ? 22.341 -7.566 -36.024 1.00 79.44 638 ASP A C 1
ATOM 4971 O O . ASP A 1 638 ? 22.524 -7.781 -34.826 1.00 79.44 638 ASP A O 1
ATOM 4975 N N . LEU A 1 639 ? 23.071 -6.666 -36.696 1.00 79.56 639 LEU A N 1
ATOM 4976 C CA . LEU A 1 639 ? 24.139 -5.854 -36.098 1.00 79.56 639 LEU A CA 1
ATOM 4977 C C . LEU A 1 639 ? 23.605 -4.866 -35.056 1.00 79.56 639 LEU A C 1
ATOM 4979 O O . LEU A 1 639 ? 24.186 -4.741 -33.979 1.00 79.56 639 LEU A O 1
ATOM 4983 N N . ILE A 1 640 ? 22.478 -4.205 -35.336 1.00 77.00 640 ILE A N 1
ATOM 4984 C CA . ILE A 1 640 ? 21.805 -3.320 -34.373 1.00 77.00 640 ILE A CA 1
ATOM 4985 C C . ILE A 1 640 ? 21.372 -4.119 -33.141 1.00 77.00 640 ILE A C 1
ATOM 4987 O O . ILE A 1 640 ? 21.617 -3.686 -32.016 1.00 77.00 640 ILE A O 1
ATOM 4991 N N . ALA A 1 641 ? 20.773 -5.298 -33.334 1.00 69.12 641 ALA A N 1
ATOM 4992 C CA . ALA A 1 641 ? 20.375 -6.159 -32.225 1.00 69.12 641 ALA A CA 1
ATOM 4993 C C . ALA A 1 641 ? 21.591 -6.613 -31.400 1.00 69.12 641 ALA A C 1
ATOM 4995 O O . ALA A 1 641 ? 21.566 -6.528 -30.175 1.00 69.12 641 ALA A O 1
ATOM 4996 N N . ALA A 1 642 ? 22.681 -7.033 -32.049 1.00 72.81 642 ALA A N 1
ATOM 4997 C CA . ALA A 1 642 ? 23.922 -7.415 -31.376 1.00 72.81 642 ALA A CA 1
ATOM 4998 C C . ALA A 1 642 ? 24.537 -6.252 -30.580 1.00 72.81 642 ALA A C 1
ATOM 5000 O O . ALA A 1 642 ? 24.940 -6.436 -29.433 1.00 72.81 642 ALA A O 1
ATOM 5001 N N . PHE A 1 643 ? 24.557 -5.044 -31.147 1.00 71.31 643 PHE A N 1
ATOM 5002 C CA . PHE A 1 643 ? 25.015 -3.841 -30.454 1.00 71.31 643 PHE A CA 1
ATOM 5003 C C . PHE A 1 643 ? 24.154 -3.528 -29.223 1.00 71.31 643 PHE A C 1
ATOM 5005 O O . PHE A 1 643 ? 24.690 -3.253 -28.150 1.00 71.31 643 PHE A O 1
ATOM 5012 N N . GLN A 1 644 ? 22.828 -3.629 -29.352 1.00 65.25 644 GLN A N 1
ATOM 5013 C CA . GLN A 1 644 ? 21.894 -3.435 -28.241 1.00 65.25 644 GLN A CA 1
ATOM 5014 C C . GLN A 1 644 ? 22.109 -4.457 -27.113 1.00 65.25 644 GLN A C 1
ATOM 5016 O O . GLN A 1 644 ? 22.107 -4.061 -25.943 1.00 65.25 644 GLN A O 1
ATOM 5021 N N . TYR A 1 645 ? 22.373 -5.726 -27.456 1.00 60.66 645 TYR A N 1
ATOM 5022 C CA . TYR A 1 645 ? 22.735 -6.768 -26.491 1.00 60.66 645 TYR A CA 1
ATOM 5023 C C . TYR A 1 645 ? 24.065 -6.468 -25.788 1.00 60.66 645 TYR A C 1
ATOM 5025 O O . TYR A 1 645 ? 24.142 -6.544 -24.565 1.00 60.66 645 TYR A O 1
ATOM 5033 N N . LEU A 1 646 ? 25.104 -6.092 -26.538 1.00 61.50 646 LEU A N 1
ATOM 5034 C CA . LEU A 1 646 ? 26.446 -5.837 -25.998 1.00 61.50 646 LEU A CA 1
ATOM 5035 C C . LEU A 1 646 ? 26.516 -4.579 -25.121 1.00 61.50 646 LEU A C 1
ATOM 5037 O O . LEU A 1 646 ? 27.300 -4.533 -24.176 1.00 61.50 646 LEU A O 1
ATOM 5041 N N . LYS A 1 647 ? 25.706 -3.557 -25.415 1.00 59.22 647 LYS A N 1
ATOM 5042 C CA . LYS A 1 647 ? 25.642 -2.312 -24.632 1.00 59.22 647 LYS A CA 1
ATOM 5043 C C . LYS A 1 647 ? 24.672 -2.375 -23.451 1.00 59.22 647 LYS A C 1
ATOM 5045 O O . LYS A 1 647 ? 24.555 -1.387 -22.734 1.00 59.22 647 LYS A O 1
ATOM 5050 N N . GLY A 1 648 ? 23.962 -3.490 -23.256 1.00 44.00 648 GLY A N 1
ATOM 5051 C CA . GLY A 1 648 ? 22.937 -3.617 -22.215 1.00 44.00 648 GLY A CA 1
ATOM 5052 C C . GLY A 1 648 ? 21.748 -2.660 -22.392 1.00 44.00 648 GLY A C 1
ATOM 5053 O O . GLY A 1 648 ? 20.960 -2.491 -21.467 1.00 44.00 648 GLY A O 1
ATOM 5054 N N . ALA A 1 649 ? 21.613 -2.030 -23.568 1.00 43.88 649 ALA A N 1
ATOM 5055 C CA . ALA A 1 649 ? 20.513 -1.121 -23.900 1.00 43.88 649 ALA A CA 1
ATOM 5056 C C . ALA A 1 649 ? 19.196 -1.885 -24.105 1.00 43.88 649 ALA A C 1
ATOM 5058 O O . ALA A 1 649 ? 18.112 -1.356 -23.864 1.00 43.88 649 ALA A O 1
ATOM 5059 N N . THR A 1 650 ? 19.279 -3.164 -24.473 1.00 41.50 650 THR A N 1
ATOM 5060 C CA . THR A 1 650 ? 18.236 -4.125 -24.122 1.00 41.50 650 THR A CA 1
ATOM 5061 C C . THR A 1 650 ? 18.470 -4.512 -22.676 1.00 41.50 650 THR A C 1
ATOM 5063 O O . THR A 1 650 ? 19.282 -5.398 -22.400 1.00 41.50 650 THR A O 1
ATOM 5066 N N . GLY A 1 651 ? 17.792 -3.818 -21.757 1.00 34.94 651 GLY A N 1
ATOM 5067 C CA . GLY A 1 651 ? 17.729 -4.237 -20.362 1.00 34.94 651 GLY A CA 1
ATOM 5068 C C . GLY A 1 651 ? 17.464 -5.738 -20.301 1.00 34.94 651 GLY A C 1
ATOM 5069 O O . GLY A 1 651 ? 16.772 -6.277 -21.162 1.00 34.94 651 GLY A O 1
ATOM 5070 N N . THR A 1 652 ? 18.084 -6.411 -19.340 1.00 31.02 652 THR A N 1
ATOM 5071 C CA . THR A 1 652 ? 17.868 -7.805 -18.932 1.00 31.02 652 THR A CA 1
ATOM 5072 C C . THR A 1 652 ? 16.391 -8.232 -19.038 1.00 31.02 652 THR A C 1
ATOM 5074 O O . THR A 1 652 ? 15.638 -8.265 -18.070 1.00 31.02 652 THR A O 1
ATOM 5077 N N . LEU A 1 653 ? 15.965 -8.599 -20.247 1.00 34.47 653 LEU A N 1
ATOM 5078 C CA . LEU A 1 653 ? 14.589 -8.933 -20.619 1.00 34.47 653 LEU A CA 1
ATOM 5079 C C . LEU A 1 653 ? 14.313 -10.431 -20.436 1.00 34.47 653 LEU A C 1
ATOM 5081 O O . LEU A 1 653 ? 13.494 -11.013 -21.137 1.00 34.47 653 LEU A O 1
ATOM 5085 N N . GLU A 1 654 ? 14.963 -11.047 -19.448 1.00 29.84 654 GLU A N 1
ATOM 5086 C CA . GLU A 1 654 ? 14.425 -12.241 -18.790 1.00 29.84 654 GLU A CA 1
ATOM 5087 C C . GLU A 1 654 ? 13.411 -11.881 -17.690 1.00 29.84 654 GLU A C 1
ATOM 5089 O O . GLU A 1 654 ? 12.721 -12.771 -17.199 1.00 29.84 654 GLU A O 1
ATOM 5094 N N . ARG A 1 655 ? 13.254 -10.597 -17.318 1.00 32.22 655 ARG A N 1
ATOM 5095 C CA . ARG A 1 655 ? 12.299 -10.184 -16.264 1.00 32.22 655 ARG A CA 1
ATOM 5096 C C . ARG A 1 655 ? 11.360 -9.025 -16.615 1.00 32.22 655 ARG A C 1
ATOM 5098 O O . ARG A 1 655 ? 10.235 -8.991 -16.129 1.00 32.22 655 ARG A O 1
ATOM 5105 N N . ASP A 1 656 ? 11.714 -8.161 -17.566 1.00 25.58 656 ASP A N 1
ATOM 5106 C CA . ASP A 1 656 ? 10.921 -6.947 -17.846 1.00 25.58 656 ASP A CA 1
ATOM 5107 C C . ASP A 1 656 ? 9.695 -7.135 -18.774 1.00 25.58 656 ASP A C 1
ATOM 5109 O O . ASP A 1 656 ? 9.034 -6.168 -19.155 1.00 25.58 656 ASP A O 1
ATOM 5113 N N . CYS A 1 657 ? 9.314 -8.370 -19.127 1.00 27.84 657 CYS A N 1
ATOM 5114 C CA . CYS A 1 657 ? 8.119 -8.636 -19.952 1.00 27.84 657 CYS A CA 1
ATOM 5115 C C . CYS A 1 657 ? 6.809 -8.848 -19.168 1.00 27.84 657 CYS A C 1
ATOM 5117 O O . CYS A 1 657 ? 5.808 -9.253 -19.757 1.00 27.84 657 CYS A O 1
ATOM 5119 N N . LEU A 1 658 ? 6.763 -8.549 -17.866 1.00 33.38 658 LEU A N 1
ATOM 5120 C CA . LEU A 1 658 ? 5.570 -8.773 -17.035 1.00 33.38 658 LEU A CA 1
ATOM 5121 C C . LEU A 1 658 ? 4.518 -7.654 -17.059 1.00 33.38 658 LEU A C 1
ATOM 5123 O O . LEU A 1 658 ? 3.442 -7.822 -16.486 1.00 33.38 658 LEU A O 1
ATOM 5127 N N . GLN A 1 659 ? 4.743 -6.545 -17.763 1.00 29.70 659 GLN A N 1
ATOM 5128 C CA . GLN A 1 659 ? 3.740 -5.479 -17.878 1.00 29.70 659 GLN A CA 1
ATOM 5129 C C . GLN A 1 659 ? 2.937 -5.588 -19.178 1.00 29.70 659 GLN A C 1
ATOM 5131 O O . GLN A 1 659 ? 2.971 -4.732 -20.057 1.00 29.70 659 GLN A O 1
ATOM 5136 N N . GLY A 1 660 ? 2.160 -6.667 -19.281 1.00 25.34 660 GLY A N 1
ATOM 5137 C CA . GLY A 1 660 ? 0.882 -6.593 -19.979 1.00 25.34 660 GLY A CA 1
ATOM 5138 C C . GLY A 1 660 ? -0.120 -5.905 -19.056 1.00 25.34 660 GLY A C 1
ATOM 5139 O O . GLY A 1 660 ? -0.176 -6.244 -17.875 1.00 25.34 660 GLY A O 1
ATOM 5140 N N . HIS A 1 661 ? -0.906 -4.960 -19.577 1.00 27.94 661 HIS A N 1
ATOM 5141 C CA . HIS A 1 661 ? -2.054 -4.354 -18.896 1.00 27.94 661 HIS A CA 1
ATOM 5142 C C . HIS A 1 661 ? -3.137 -5.407 -18.578 1.00 27.94 661 HIS A C 1
ATOM 5144 O O . HIS A 1 661 ? -4.220 -5.418 -19.149 1.00 27.94 661 HIS A O 1
ATOM 5150 N N . GLY A 1 662 ? -2.839 -6.335 -17.673 1.00 23.48 662 GLY A N 1
ATOM 5151 C CA . GLY A 1 662 ? -3.821 -7.041 -16.871 1.00 23.48 662 GLY A CA 1
ATOM 5152 C C . GLY A 1 662 ? -3.976 -6.238 -15.593 1.00 23.48 662 GLY A C 1
ATOM 5153 O O . GLY A 1 662 ? -2.973 -5.933 -14.955 1.00 23.48 662 GLY A O 1
ATOM 5154 N N . VAL A 1 663 ? -5.210 -5.849 -15.274 1.00 28.45 663 VAL A N 1
ATOM 5155 C CA . VAL A 1 663 ? -5.581 -5.018 -14.121 1.00 28.45 663 VAL A CA 1
ATOM 5156 C C . VAL A 1 663 ? -4.862 -5.516 -12.863 1.00 28.45 663 VAL A C 1
ATOM 5158 O O . VAL A 1 663 ? -5.289 -6.471 -12.217 1.00 28.45 663 VAL A O 1
ATOM 5161 N N . THR A 1 664 ? -3.741 -4.879 -12.524 1.00 28.09 664 THR A N 1
ATOM 5162 C CA . THR A 1 664 ? -3.077 -5.071 -11.243 1.00 28.09 664 THR A CA 1
ATOM 5163 C C . THR A 1 664 ? -3.980 -4.435 -10.205 1.00 28.09 664 THR A C 1
ATOM 5165 O O . THR A 1 664 ? -4.366 -3.273 -10.341 1.00 28.09 664 THR A O 1
ATOM 5168 N N . ARG A 1 665 ? -4.377 -5.199 -9.179 1.00 38.12 665 ARG A N 1
ATOM 5169 C CA . ARG A 1 665 ? -5.075 -4.606 -8.037 1.00 38.12 665 ARG A CA 1
ATOM 5170 C C . ARG A 1 665 ? -4.070 -3.728 -7.288 1.00 38.12 665 ARG A C 1
ATOM 5172 O O . ARG A 1 665 ? -3.273 -4.244 -6.509 1.00 38.12 665 ARG A O 1
ATOM 5179 N N . GLN A 1 666 ? -4.056 -2.433 -7.583 1.00 48.59 666 GLN A N 1
ATOM 5180 C CA . GLN A 1 666 ? -3.185 -1.445 -6.952 1.00 48.59 666 GLN A CA 1
ATOM 5181 C C . GLN A 1 666 ? -3.906 -0.811 -5.757 1.00 48.59 666 GLN A C 1
ATOM 5183 O O . GLN A 1 666 ? -5.130 -0.679 -5.732 1.00 48.59 666 GLN A O 1
ATOM 5188 N N . GLY A 1 667 ? -3.152 -0.413 -4.731 1.00 57.56 667 GLY A N 1
ATOM 5189 C CA . GLY A 1 667 ? -3.709 0.410 -3.656 1.00 57.56 667 GLY A CA 1
ATOM 5190 C C . GLY A 1 667 ? -4.084 1.801 -4.176 1.00 57.56 667 GLY A C 1
ATOM 5191 O O . GLY A 1 667 ? -3.377 2.343 -5.026 1.00 57.56 667 GLY A O 1
ATOM 5192 N N . VAL A 1 668 ? -5.142 2.412 -3.624 1.00 69.69 668 VAL A N 1
ATOM 5193 C CA . VAL A 1 668 ? -5.596 3.772 -4.001 1.00 69.69 668 VAL A CA 1
ATOM 5194 C C . VAL A 1 668 ? -4.448 4.791 -3.981 1.00 69.69 668 VAL A C 1
ATOM 5196 O O . VAL A 1 668 ? -4.421 5.690 -4.809 1.00 69.69 668 VAL A O 1
ATOM 5199 N N . LEU A 1 669 ? -3.453 4.626 -3.101 1.00 71.25 669 LEU A N 1
ATOM 5200 C CA . LEU A 1 669 ? -2.307 5.537 -2.966 1.00 71.25 669 LEU A CA 1
ATOM 5201 C C . LEU A 1 669 ? -1.479 5.712 -4.249 1.00 71.25 669 LEU A C 1
ATOM 5203 O O . LEU A 1 669 ? -0.905 6.779 -4.440 1.00 71.25 669 LEU A O 1
ATOM 5207 N N . ASN A 1 670 ? -1.429 4.709 -5.129 1.00 69.69 670 ASN A N 1
ATOM 5208 C CA . ASN A 1 670 ? -0.678 4.800 -6.387 1.00 69.69 670 ASN A CA 1
ATOM 5209 C C . ASN A 1 670 ? -1.396 5.668 -7.435 1.00 69.69 670 ASN A C 1
ATOM 5211 O O . ASN A 1 670 ? -0.756 6.191 -8.344 1.00 69.69 670 ASN A O 1
ATOM 5215 N N . LEU A 1 671 ? -2.714 5.838 -7.292 1.00 73.38 671 LEU A N 1
ATOM 5216 C CA . LEU A 1 671 ? -3.546 6.648 -8.183 1.00 73.38 671 LEU A CA 1
ATOM 5217 C C . LEU A 1 671 ? -3.529 8.137 -7.810 1.00 73.38 671 LEU A C 1
ATOM 5219 O O . LEU A 1 671 ? -4.006 8.968 -8.581 1.00 73.38 671 LEU A O 1
ATOM 5223 N N . LEU A 1 672 ? -3.014 8.479 -6.628 1.00 75.56 672 LEU A N 1
ATOM 5224 C CA . LEU A 1 672 ? -3.127 9.812 -6.043 1.00 75.56 672 LEU A CA 1
ATOM 5225 C C . LEU A 1 672 ? -1.875 10.666 -6.253 1.00 75.56 672 LEU A C 1
ATOM 5227 O O . LEU A 1 672 ? -0.749 10.174 -6.362 1.00 75.56 672 LEU A O 1
ATOM 5231 N N . THR A 1 673 ? -2.080 11.981 -6.277 1.00 77.94 673 THR A N 1
ATOM 5232 C CA . THR A 1 673 ? -1.009 12.982 -6.352 1.00 77.94 673 THR A CA 1
ATOM 5233 C C . THR A 1 673 ? -0.392 13.284 -4.986 1.00 77.94 673 THR A C 1
ATOM 5235 O O . THR A 1 673 ? -0.874 12.848 -3.935 1.00 77.94 673 THR A O 1
ATOM 5238 N N . GLU A 1 674 ? 0.678 14.091 -4.982 1.00 69.62 674 GLU A N 1
ATOM 5239 C CA . GLU A 1 674 ? 1.440 14.348 -3.762 1.00 69.62 674 GLU A CA 1
ATOM 5240 C C . GLU A 1 674 ? 0.637 14.966 -2.614 1.00 69.62 674 GLU A C 1
ATOM 5242 O O . GLU A 1 674 ? 0.805 14.664 -1.428 1.00 69.62 674 GLU A O 1
ATOM 5247 N N . LYS A 1 675 ? -0.247 15.882 -2.987 1.00 77.69 675 LYS A N 1
ATOM 5248 C CA . LYS A 1 675 ? -1.089 16.606 -2.043 1.00 77.69 675 LYS A CA 1
ATOM 5249 C C . LYS A 1 675 ? -2.235 15.722 -1.557 1.00 77.69 675 LYS A C 1
ATOM 5251 O O . LYS A 1 675 ? -2.584 15.777 -0.384 1.00 77.69 675 LYS A O 1
ATOM 5256 N N . GLU A 1 676 ? -2.761 14.868 -2.427 1.00 83.31 676 GLU A N 1
ATOM 5257 C CA . GLU A 1 676 ? -3.879 13.972 -2.132 1.00 83.31 676 GLU A CA 1
ATOM 5258 C C . GLU A 1 676 ? -3.494 12.866 -1.150 1.00 83.31 676 GLU A C 1
ATOM 5260 O O . GLU A 1 676 ? -4.228 12.625 -0.196 1.00 83.31 676 GLU A O 1
ATOM 5265 N N . VAL A 1 677 ? -2.320 12.244 -1.299 1.00 80.75 677 VAL A N 1
ATOM 5266 C CA . VAL A 1 677 ? -1.860 11.202 -0.360 1.00 80.75 677 VAL A CA 1
ATOM 5267 C C . VAL A 1 677 ? -1.724 11.747 1.062 1.00 80.75 677 VAL A C 1
ATOM 5269 O O . VAL A 1 677 ? -2.099 11.063 2.013 1.00 80.75 677 VAL A O 1
ATOM 5272 N N . LYS A 1 678 ? -1.270 12.999 1.225 1.00 79.38 678 LYS A N 1
ATOM 5273 C CA . LYS A 1 678 ? -1.210 13.672 2.537 1.00 79.38 678 LYS A CA 1
ATOM 5274 C C . LYS A 1 678 ? -2.597 13.913 3.146 1.00 79.38 678 LYS A C 1
ATOM 5276 O O . LYS A 1 678 ? -2.708 13.996 4.365 1.00 79.38 678 LYS A O 1
ATOM 5281 N N . LEU A 1 679 ? -3.640 14.042 2.322 1.00 83.56 679 LEU A N 1
ATOM 5282 C CA . LEU A 1 679 ? -5.024 14.177 2.786 1.00 83.56 679 LEU A CA 1
ATOM 5283 C C . LEU A 1 679 ? -5.634 12.820 3.142 1.00 83.56 679 LEU A C 1
ATOM 5285 O O . LEU A 1 679 ? -6.382 12.733 4.114 1.00 83.56 679 LEU A O 1
ATOM 5289 N N . VAL A 1 680 ? -5.319 11.780 2.367 1.00 85.81 680 VAL A N 1
ATOM 5290 C CA . VAL A 1 680 ? -5.895 10.438 2.514 1.00 85.81 680 VAL A CA 1
ATOM 5291 C C . VAL A 1 680 ? -5.278 9.674 3.680 1.00 85.81 680 VAL A C 1
ATOM 5293 O O . VAL A 1 680 ? -6.012 9.070 4.461 1.00 85.81 680 VAL A O 1
ATOM 5296 N N . LEU A 1 681 ? -3.954 9.728 3.844 1.00 84.19 681 LEU A N 1
ATOM 5297 C CA . LEU A 1 681 ? -3.277 9.034 4.933 1.00 84.19 681 LEU A CA 1
ATOM 5298 C C . LEU A 1 681 ? -3.439 9.788 6.264 1.00 84.19 681 LEU A C 1
ATOM 5300 O O . LEU A 1 681 ? -3.044 10.952 6.368 1.00 84.19 681 LEU A O 1
ATOM 5304 N N . PRO A 1 682 ? -3.969 9.139 7.314 1.00 83.25 682 PRO A N 1
ATOM 5305 C CA . PRO A 1 682 ? -4.111 9.763 8.621 1.00 83.25 682 PRO A CA 1
ATOM 5306 C C . PRO A 1 682 ? -2.739 9.965 9.282 1.00 83.25 682 PRO A C 1
ATOM 5308 O O . PRO A 1 682 ? -2.052 9.012 9.640 1.00 83.25 682 PRO A O 1
ATOM 5311 N N . MET A 1 683 ? -2.352 11.228 9.476 1.00 78.12 683 MET A N 1
ATOM 5312 C CA . MET A 1 683 ? -1.154 11.615 10.244 1.00 78.12 683 MET A CA 1
ATOM 5313 C C . MET A 1 683 ? -1.444 11.833 11.737 1.00 78.12 683 MET A C 1
ATOM 5315 O O . MET A 1 683 ? -0.516 11.952 12.543 1.00 78.12 683 MET A O 1
ATOM 5319 N N . HIS A 1 684 ? -2.725 11.906 12.095 1.00 84.06 684 HIS A N 1
ATOM 5320 C CA . HIS A 1 684 ? -3.234 12.142 13.441 1.00 84.06 684 HIS A CA 1
ATOM 5321 C C . HIS A 1 684 ? -4.340 11.139 13.758 1.00 84.06 684 HIS A C 1
ATOM 5323 O O . HIS A 1 684 ? -4.963 10.597 12.842 1.00 84.06 684 HIS A O 1
ATOM 5329 N N . ALA A 1 685 ? -4.603 10.964 15.050 1.00 87.00 685 ALA A N 1
ATOM 5330 C CA . ALA A 1 685 ? -5.722 10.211 15.602 1.00 87.00 685 ALA A CA 1
ATOM 5331 C C . ALA A 1 685 ? -7.023 10.389 14.787 1.00 87.00 685 ALA A C 1
ATOM 5333 O O . ALA A 1 685 ? -7.512 11.512 14.591 1.00 87.00 685 ALA A O 1
ATOM 5334 N N . ILE A 1 686 ? -7.567 9.272 14.292 1.00 90.38 686 ILE A N 1
ATOM 5335 C CA . ILE A 1 686 ? -8.785 9.251 13.480 1.00 90.38 686 ILE A CA 1
ATOM 5336 C C . ILE A 1 686 ? -9.978 9.486 14.394 1.00 90.38 686 ILE A C 1
ATOM 5338 O O . ILE A 1 686 ? -10.231 8.706 15.311 1.00 90.38 686 ILE A O 1
ATOM 5342 N N . VAL A 1 687 ? -10.745 10.536 14.108 1.00 89.31 687 VAL A N 1
ATOM 5343 C CA . VAL A 1 687 ? -11.969 10.823 14.848 1.00 89.31 687 VAL A CA 1
ATOM 5344 C C . VAL A 1 687 ? -13.135 10.143 14.125 1.00 89.31 687 VAL A C 1
ATOM 5346 O O . VAL A 1 687 ? -13.416 10.502 12.977 1.00 89.31 687 VAL A O 1
ATOM 5349 N N . PRO A 1 688 ? -13.828 9.180 14.761 1.00 91.19 688 PRO A N 1
ATOM 5350 C CA . PRO A 1 688 ? -14.958 8.502 14.141 1.00 91.19 688 PRO A CA 1
ATOM 5351 C C . PRO A 1 688 ? -16.072 9.502 13.831 1.00 91.19 688 PRO A C 1
ATOM 5353 O O . PRO A 1 688 ? -16.496 10.280 14.692 1.00 91.19 688 PRO A O 1
ATOM 5356 N N . ARG A 1 689 ? -16.566 9.475 12.592 1.00 92.81 689 ARG A N 1
ATOM 5357 C CA . ARG A 1 689 ? -17.693 10.304 12.143 1.00 92.81 689 ARG A CA 1
ATOM 5358 C C . ARG A 1 689 ? -18.885 9.407 11.878 1.00 92.81 689 ARG A C 1
ATOM 5360 O O . ARG A 1 689 ? -18.875 8.646 10.918 1.00 92.81 689 ARG A O 1
ATOM 5367 N N . THR A 1 690 ? -19.881 9.482 12.753 1.00 92.94 690 THR A N 1
ATOM 5368 C CA . THR A 1 690 ? -21.050 8.599 12.706 1.00 92.94 690 THR A CA 1
ATOM 5369 C C . THR A 1 690 ? -22.240 9.307 12.087 1.00 92.94 690 THR A C 1
ATOM 5371 O O . THR A 1 690 ? -22.564 10.439 12.455 1.00 92.94 690 THR A O 1
ATOM 5374 N N . PHE A 1 691 ? -22.908 8.605 11.181 1.00 94.06 691 PHE A N 1
ATOM 5375 C CA . PHE A 1 691 ? -24.094 9.059 10.476 1.00 94.06 691 PHE A CA 1
ATOM 5376 C C . PHE A 1 691 ? -25.210 8.026 10.600 1.00 94.06 691 PHE A C 1
ATOM 5378 O O . PHE A 1 691 ? -24.935 6.837 10.718 1.00 94.06 691 PHE A O 1
ATOM 5385 N N . ILE A 1 692 ? -26.461 8.475 10.585 1.00 93.31 692 ILE A N 1
ATOM 5386 C CA . ILE A 1 692 ? -27.639 7.609 10.511 1.00 93.31 692 ILE A CA 1
ATOM 5387 C C . ILE A 1 692 ? -28.230 7.704 9.106 1.00 93.31 692 ILE A C 1
ATOM 5389 O O . ILE A 1 692 ? -28.633 8.785 8.677 1.00 93.31 692 ILE A O 1
ATOM 5393 N N . LEU A 1 693 ? -28.248 6.589 8.380 1.00 93.62 693 LEU A N 1
ATOM 5394 C CA . LEU A 1 693 ? -28.756 6.520 7.011 1.00 93.62 693 LEU A CA 1
ATOM 5395 C C . LEU A 1 693 ? -30.042 5.704 6.971 1.00 93.62 693 LEU A C 1
ATOM 5397 O O . LEU A 1 693 ? -30.190 4.716 7.689 1.00 93.62 693 LEU A O 1
ATOM 5401 N N . LYS A 1 694 ? -30.963 6.127 6.108 1.00 93.19 694 LYS A N 1
ATOM 5402 C CA . LYS A 1 694 ? -32.174 5.388 5.750 1.00 93.19 694 LYS A CA 1
ATOM 5403 C C . LYS A 1 694 ? -31.973 4.689 4.398 1.00 93.19 694 LYS A C 1
ATOM 5405 O O . LYS A 1 694 ? -31.106 5.129 3.636 1.00 93.19 694 LYS A O 1
ATOM 5410 N N . PRO A 1 695 ? -32.771 3.658 4.080 1.00 92.81 695 PRO A N 1
ATOM 5411 C CA . PRO A 1 695 ? -32.820 3.106 2.729 1.00 92.81 695 PRO A CA 1
ATOM 5412 C C . PRO A 1 695 ? -33.045 4.221 1.694 1.00 92.81 695 PRO A C 1
ATOM 5414 O O . PRO A 1 695 ? -33.828 5.143 1.929 1.00 92.81 695 PRO A O 1
ATOM 5417 N N . GLY A 1 696 ? -32.316 4.179 0.580 1.00 92.44 696 GLY A N 1
ATOM 5418 C CA . GLY A 1 696 ? -32.303 5.229 -0.442 1.00 92.44 696 GLY A CA 1
ATOM 5419 C C . GLY A 1 696 ? -31.342 6.396 -0.167 1.00 92.44 696 GLY A C 1
ATOM 5420 O O . GLY A 1 696 ? -31.381 7.397 -0.886 1.00 92.44 696 GLY A O 1
ATOM 5421 N N . MET A 1 697 ? -30.474 6.302 0.847 1.00 94.56 697 MET A N 1
ATOM 5422 C CA . MET A 1 697 ? -29.419 7.289 1.118 1.00 94.56 697 MET A CA 1
ATOM 5423 C C . MET A 1 697 ? -28.029 6.771 0.738 1.00 94.56 697 MET A C 1
ATOM 5425 O O . MET A 1 697 ? -27.760 5.571 0.743 1.00 94.56 697 MET A O 1
ATOM 5429 N N . VAL A 1 698 ? -27.127 7.708 0.450 1.00 94.88 698 VAL A N 1
ATOM 5430 C CA . VAL A 1 698 ? -25.762 7.449 -0.016 1.00 94.88 698 VAL A CA 1
ATOM 5431 C C . VAL A 1 698 ? -24.756 8.195 0.848 1.00 94.88 698 VAL A C 1
ATOM 5433 O O . VAL A 1 698 ? -24.972 9.357 1.197 1.00 94.88 698 VAL A O 1
ATOM 5436 N N . LEU A 1 699 ? -23.635 7.543 1.153 1.00 95.50 699 LEU A N 1
ATOM 5437 C CA . LEU A 1 699 ? -22.479 8.123 1.826 1.00 95.50 699 LEU A CA 1
ATOM 5438 C C . LEU A 1 699 ? -21.285 8.179 0.872 1.00 95.50 699 LEU A C 1
ATOM 5440 O O . LEU A 1 699 ? -20.799 7.154 0.404 1.00 95.50 699 LEU A O 1
ATOM 5444 N N . PHE A 1 700 ? -20.768 9.381 0.643 1.00 93.88 700 PHE A N 1
ATOM 5445 C CA . PHE A 1 700 ? -19.527 9.633 -0.082 1.00 93.88 700 PHE A CA 1
ATOM 5446 C C . PHE A 1 700 ? -18.375 9.855 0.894 1.00 93.88 700 PHE A C 1
ATOM 5448 O O . PHE A 1 700 ? -18.464 10.705 1.784 1.00 93.88 700 PHE A O 1
ATOM 5455 N N . LEU A 1 701 ? -17.272 9.139 0.691 1.00 92.00 701 LEU A N 1
ATOM 5456 C CA . LEU A 1 701 ? -15.972 9.417 1.292 1.00 92.00 701 LEU A CA 1
ATOM 5457 C C . LEU A 1 701 ? -15.071 10.025 0.213 1.00 92.00 701 LEU A C 1
ATOM 5459 O O . LEU A 1 701 ? -14.436 9.304 -0.563 1.00 92.00 701 LEU A O 1
ATOM 5463 N N . ALA A 1 702 ? -15.026 11.359 0.167 1.00 90.06 702 ALA A N 1
ATOM 5464 C CA . ALA A 1 702 ? -14.444 12.103 -0.952 1.00 90.06 702 ALA A CA 1
ATOM 5465 C C . ALA A 1 702 ? -14.997 11.604 -2.312 1.00 90.06 702 ALA A C 1
ATOM 5467 O O . ALA A 1 702 ? -16.090 11.043 -2.368 1.00 90.06 702 ALA A O 1
ATOM 5468 N N . ALA A 1 703 ? -14.259 11.782 -3.410 1.00 87.88 703 ALA A N 1
ATOM 5469 C CA . ALA A 1 703 ? -14.550 11.120 -4.686 1.00 87.88 703 ALA A CA 1
ATOM 5470 C C . ALA A 1 703 ? -13.836 9.753 -4.813 1.00 87.88 703 ALA A C 1
ATOM 5472 O O . ALA A 1 703 ? -13.745 9.195 -5.908 1.00 87.88 703 ALA A O 1
ATOM 5473 N N . LEU A 1 704 ? -13.349 9.203 -3.689 1.00 86.94 704 LEU A N 1
ATOM 5474 C CA . LEU A 1 704 ? -12.603 7.940 -3.620 1.00 86.94 704 LEU A CA 1
ATOM 5475 C C . LEU A 1 704 ? -13.456 6.732 -3.249 1.00 86.94 704 LEU A C 1
ATOM 5477 O O . LEU A 1 704 ? -13.050 5.608 -3.521 1.00 86.94 704 LEU A O 1
ATOM 5481 N N . GLY A 1 705 ? -14.594 6.930 -2.594 1.00 90.50 705 GLY A N 1
ATOM 5482 C CA . GLY A 1 705 ? -15.460 5.825 -2.217 1.00 90.50 705 GLY A CA 1
ATOM 5483 C C . GLY A 1 705 ? -16.887 6.276 -1.978 1.00 90.50 705 GLY A C 1
ATOM 5484 O O . GLY A 1 705 ? -17.136 7.396 -1.531 1.00 90.50 705 GLY A O 1
ATOM 5485 N N . ARG A 1 706 ? -17.824 5.384 -2.276 1.00 93.12 706 ARG A N 1
ATOM 5486 C CA . ARG A 1 706 ? -19.263 5.610 -2.133 1.00 93.12 706 ARG A CA 1
ATOM 5487 C C . ARG A 1 706 ? -19.905 4.363 -1.537 1.00 93.12 706 ARG A C 1
ATOM 5489 O O . ARG A 1 706 ? -19.507 3.259 -1.888 1.00 93.12 706 ARG A O 1
ATOM 5496 N N . VAL A 1 707 ? -20.862 4.525 -0.632 1.00 95.06 707 VAL A N 1
ATOM 5497 C CA . VAL A 1 707 ? -21.642 3.429 -0.043 1.00 95.06 707 VAL A CA 1
ATOM 5498 C C . VAL A 1 707 ? -23.120 3.794 -0.115 1.00 95.06 707 VAL A C 1
ATOM 5500 O O . VAL A 1 707 ? -23.552 4.762 0.510 1.00 95.06 707 VAL A O 1
ATOM 5503 N N . ASP A 1 708 ? -23.877 3.009 -0.870 1.00 95.50 708 ASP A N 1
ATOM 5504 C CA . ASP A 1 708 ? -25.311 3.168 -1.087 1.00 95.50 708 ASP A CA 1
ATOM 5505 C C . ASP A 1 708 ? -26.069 2.212 -0.169 1.00 95.50 708 ASP A C 1
ATOM 5507 O O . ASP A 1 708 ? -25.793 1.010 -0.157 1.00 95.50 708 ASP A O 1
ATOM 5511 N N . TYR A 1 709 ? -27.046 2.732 0.573 1.00 94.94 709 TYR A N 1
ATOM 5512 C CA . TYR A 1 709 ? -27.985 1.915 1.332 1.00 94.94 709 TYR A CA 1
ATOM 5513 C C . TYR A 1 709 ? -29.223 1.649 0.471 1.00 94.94 709 TYR A C 1
ATOM 5515 O O . TYR A 1 709 ? -30.087 2.515 0.346 1.00 94.94 709 TYR A O 1
ATOM 5523 N N . LEU A 1 710 ? -29.288 0.473 -0.162 1.00 92.56 710 LEU A N 1
ATOM 5524 C CA . LEU A 1 710 ? -30.321 0.149 -1.149 1.00 92.56 710 LEU A CA 1
ATOM 5525 C C . LEU A 1 710 ? -31.617 -0.335 -0.494 1.00 92.56 710 LEU A C 1
ATOM 5527 O O . LEU A 1 710 ? -32.675 0.232 -0.752 1.00 92.56 710 LEU A O 1
ATOM 5531 N N . GLN A 1 711 ? -31.539 -1.372 0.343 1.00 90.69 711 GLN A N 1
ATOM 5532 C CA . GLN A 1 711 ? -32.711 -1.992 0.972 1.00 90.69 711 GLN A CA 1
ATOM 5533 C C . GLN A 1 711 ? -32.449 -2.287 2.448 1.00 90.69 711 GLN A C 1
ATOM 5535 O O . GLN A 1 711 ? -31.375 -2.776 2.798 1.00 90.69 711 GLN A O 1
ATOM 5540 N N . GLY A 1 712 ? -33.450 -2.011 3.278 1.00 87.19 712 GLY A N 1
ATOM 5541 C CA . GLY A 1 712 ? -33.516 -2.306 4.709 1.00 87.19 712 GLY A CA 1
ATOM 5542 C C . GLY A 1 712 ? -34.825 -1.758 5.285 1.00 87.19 712 GLY A C 1
ATOM 5543 O O . GLY A 1 712 ? -35.508 -0.977 4.621 1.00 87.19 712 GLY A O 1
ATOM 5544 N N . GLU A 1 713 ? -35.208 -2.176 6.486 1.00 83.88 713 GLU A N 1
ATOM 5545 C CA . GLU A 1 713 ? -36.494 -1.784 7.090 1.00 83.88 713 GLU A CA 1
ATOM 5546 C C . GLU A 1 713 ? -36.343 -0.571 8.012 1.00 83.88 713 GLU A C 1
ATOM 5548 O O . GLU A 1 713 ? -37.241 0.266 8.134 1.00 83.88 713 GLU A O 1
ATOM 5553 N N . LYS A 1 714 ? -35.186 -0.453 8.661 1.00 87.88 714 LYS A N 1
ATOM 5554 C CA . LYS A 1 714 ? -34.871 0.533 9.685 1.00 87.88 714 LYS A CA 1
ATOM 5555 C C . LYS A 1 714 ? -33.635 1.346 9.288 1.00 87.88 714 LYS A C 1
ATOM 5557 O O . LYS A 1 714 ? -32.835 0.969 8.423 1.00 87.88 714 LYS A O 1
ATOM 5562 N N . PRO A 1 715 ? -33.473 2.539 9.884 1.00 90.75 715 PRO A N 1
ATOM 5563 C CA . PRO A 1 715 ? -32.240 3.289 9.729 1.00 90.75 715 PRO A CA 1
ATOM 5564 C C . PRO A 1 715 ? -31.068 2.550 10.387 1.00 90.75 715 PRO A C 1
ATOM 5566 O O . PRO A 1 715 ? -31.203 2.003 11.478 1.00 90.75 715 PRO A O 1
ATOM 5569 N N . ALA A 1 716 ? -29.897 2.622 9.761 1.00 92.31 716 ALA A N 1
ATOM 5570 C CA . ALA A 1 716 ? -28.662 2.033 10.269 1.00 92.31 716 ALA A CA 1
ATOM 5571 C C . ALA A 1 716 ? -27.590 3.106 10.491 1.00 92.31 716 ALA A C 1
ATOM 5573 O O . ALA A 1 716 ? -27.641 4.201 9.916 1.00 92.31 716 ALA A O 1
ATOM 5574 N N . TRP A 1 717 ? -26.611 2.809 11.345 1.00 93.69 717 TRP A N 1
ATOM 5575 C CA . TRP A 1 717 ? -25.505 3.713 11.642 1.00 93.69 717 TRP A CA 1
ATOM 5576 C C . TRP A 1 717 ? -24.261 3.353 10.840 1.00 93.69 717 TRP A C 1
ATOM 5578 O O . TRP A 1 717 ? -23.829 2.206 10.804 1.00 93.69 717 TRP A O 1
ATOM 5588 N N . PHE A 1 718 ? -23.661 4.377 10.246 1.00 95.00 718 PHE A N 1
ATOM 5589 C CA . PHE A 1 718 ? -22.456 4.294 9.437 1.00 95.00 718 PHE A CA 1
ATOM 5590 C C . PHE A 1 718 ? -21.381 5.156 10.096 1.00 95.00 718 PHE A C 1
ATOM 5592 O O . PHE A 1 718 ? -21.459 6.388 10.088 1.00 95.00 718 PHE A O 1
ATOM 5599 N N . SER A 1 719 ? -20.385 4.515 10.701 1.00 94.38 719 SER A N 1
ATOM 5600 C CA . SER A 1 719 ? -19.259 5.176 11.362 1.00 94.38 719 SER A CA 1
ATOM 5601 C C . SER A 1 719 ? -18.037 5.155 10.448 1.00 94.38 719 SER A C 1
ATOM 5603 O O . SER A 1 719 ? -17.419 4.118 10.217 1.00 94.38 719 SER A O 1
ATOM 5605 N N . VAL A 1 720 ? -17.679 6.321 9.913 1.00 94.56 720 VAL A N 1
ATOM 5606 C CA . VAL A 1 720 ? -16.557 6.488 8.987 1.00 94.56 720 VAL A CA 1
ATOM 5607 C C . VAL A 1 720 ? -15.242 6.607 9.754 1.00 94.56 720 VAL A C 1
ATOM 5609 O O . VAL A 1 720 ? -15.037 7.554 10.520 1.00 94.56 720 VAL A O 1
ATOM 5612 N N . MET A 1 721 ? -14.333 5.677 9.468 1.00 92.62 721 MET A N 1
ATOM 5613 C CA . MET A 1 721 ? -12.969 5.589 9.982 1.00 92.62 721 MET A CA 1
ATOM 5614 C C . MET A 1 721 ? -11.978 5.909 8.860 1.00 92.62 721 MET A C 1
ATOM 5616 O O . MET A 1 721 ? -11.486 5.029 8.156 1.00 92.62 721 MET A O 1
ATOM 5620 N N . ALA A 1 722 ? -11.710 7.197 8.672 1.00 92.06 722 ALA A N 1
ATOM 5621 C CA . ALA A 1 722 ? -10.837 7.720 7.622 1.00 92.06 722 ALA A CA 1
ATOM 5622 C C . ALA A 1 722 ? -10.160 9.013 8.090 1.00 92.06 722 ALA A C 1
ATOM 5624 O O . ALA A 1 722 ? -10.593 9.609 9.078 1.00 92.06 722 ALA A O 1
ATOM 5625 N N . SER A 1 723 ? -9.146 9.490 7.361 1.00 90.31 723 SER A N 1
ATOM 5626 C CA . SER A 1 723 ? -8.486 10.768 7.661 1.00 90.31 723 SER A CA 1
ATOM 5627 C C . SER A 1 723 ? -9.497 11.905 7.869 1.00 90.31 723 SER A C 1
ATOM 5629 O O . SER A 1 723 ? -10.424 12.102 7.075 1.00 90.31 723 SER A O 1
ATOM 5631 N N . ASN A 1 724 ? -9.298 12.684 8.937 1.00 87.94 724 ASN A N 1
ATOM 5632 C CA . ASN A 1 724 ? -10.170 13.806 9.306 1.00 87.94 724 ASN A CA 1
ATOM 5633 C C . ASN A 1 724 ? -10.172 14.926 8.246 1.00 87.94 724 ASN A C 1
ATOM 5635 O O . ASN A 1 724 ? -11.053 15.780 8.259 1.00 87.94 724 ASN A O 1
ATOM 5639 N N . LEU A 1 725 ? -9.188 14.926 7.338 1.00 87.31 725 LEU A N 1
ATOM 5640 C CA . LEU A 1 725 ? -9.053 15.901 6.254 1.00 87.31 725 LEU A CA 1
ATOM 5641 C C . LEU A 1 725 ? -9.891 15.551 5.015 1.00 87.31 725 LEU A C 1
ATOM 5643 O O . LEU A 1 725 ? -10.078 16.414 4.152 1.00 87.31 725 LEU A O 1
ATOM 5647 N N . LEU A 1 726 ? -10.373 14.307 4.913 1.00 89.69 726 LEU A N 1
ATOM 5648 C CA . LEU A 1 726 ? -11.246 13.876 3.824 1.00 89.69 726 LEU A CA 1
ATOM 5649 C C . LEU A 1 726 ? -12.694 14.279 4.113 1.00 89.69 726 LEU A C 1
ATOM 5651 O O . LEU A 1 726 ? -13.196 13.957 5.194 1.00 89.69 726 LEU A O 1
ATOM 5655 N N . PRO A 1 727 ? -13.390 14.947 3.179 1.00 90.44 727 PRO A N 1
ATOM 5656 C CA . PRO A 1 727 ? -14.798 15.267 3.355 1.00 90.44 727 PRO A CA 1
ATOM 5657 C C . PRO A 1 727 ? -15.658 13.999 3.294 1.00 90.44 727 PRO A C 1
ATOM 5659 O O . PRO A 1 727 ? -15.399 13.093 2.502 1.00 90.44 727 PRO A O 1
ATOM 5662 N N . VAL A 1 728 ? -16.703 13.961 4.121 1.00 92.12 728 VAL A N 1
ATOM 5663 C CA . VAL A 1 728 ? -17.766 12.952 4.048 1.00 92.12 728 VAL A CA 1
ATOM 5664 C C . VAL A 1 728 ? -19.065 13.671 3.722 1.00 92.12 728 VAL A C 1
ATOM 5666 O O . VAL A 1 728 ? -19.377 14.678 4.362 1.00 92.12 728 VAL A O 1
ATOM 5669 N N . ARG A 1 729 ? -19.806 13.185 2.726 1.00 91.62 729 ARG A N 1
ATOM 5670 C CA . ARG A 1 729 ? -21.066 13.788 2.273 1.00 91.62 729 ARG A CA 1
ATOM 5671 C C . ARG A 1 729 ? -22.170 12.750 2.208 1.00 91.62 729 ARG A C 1
ATOM 5673 O O . ARG A 1 729 ? -21.915 11.593 1.906 1.00 91.62 729 ARG A O 1
ATOM 5680 N N . ILE A 1 730 ? -23.389 13.191 2.500 1.00 92.62 730 ILE A N 1
ATOM 5681 C CA . ILE A 1 730 ? -24.587 12.359 2.436 1.00 92.62 730 ILE A CA 1
ATOM 5682 C C . ILE A 1 730 ? -25.506 12.930 1.368 1.00 92.62 730 ILE A C 1
ATOM 5684 O O . ILE A 1 730 ? -25.702 14.144 1.317 1.00 92.62 730 ILE A O 1
ATOM 5688 N N . ALA A 1 731 ? -26.053 12.053 0.537 1.00 92.62 731 ALA A N 1
ATOM 5689 C CA . ALA A 1 731 ? -26.968 12.392 -0.542 1.00 92.62 731 ALA A CA 1
ATOM 5690 C C . ALA A 1 731 ? -28.121 11.382 -0.627 1.00 92.62 731 ALA A C 1
ATOM 5692 O O . ALA A 1 731 ? -28.106 10.342 0.036 1.00 92.62 731 ALA A O 1
ATOM 5693 N N . THR A 1 732 ? -29.121 11.693 -1.447 1.00 93.06 732 THR A N 1
ATOM 5694 C CA . THR A 1 732 ? -30.154 10.739 -1.862 1.00 93.06 732 THR A CA 1
ATOM 5695 C C . THR A 1 732 ? -29.648 9.890 -3.024 1.00 93.06 732 THR A C 1
ATOM 5697 O O . THR A 1 732 ? -28.866 10.363 -3.850 1.00 93.06 732 THR A O 1
ATOM 5700 N N . LEU A 1 733 ? -30.117 8.644 -3.109 1.00 92.12 733 LEU A N 1
ATOM 5701 C CA . LEU A 1 733 ? -29.732 7.702 -4.162 1.00 92.12 733 LEU A CA 1
ATOM 5702 C C . LEU A 1 733 ? -30.044 8.241 -5.565 1.00 92.12 733 LEU A C 1
ATOM 5704 O O . LEU A 1 733 ? -29.220 8.101 -6.459 1.00 92.12 733 LEU A O 1
ATOM 5708 N N . SER A 1 734 ? -31.174 8.939 -5.726 1.00 91.62 734 SER A N 1
ATOM 5709 C CA . SER A 1 734 ? -31.601 9.539 -7.000 1.00 91.62 734 SER A CA 1
ATOM 5710 C C . SER A 1 734 ? -30.607 10.553 -7.574 1.00 91.62 734 SER A C 1
ATOM 5712 O O . SER A 1 734 ? -30.503 10.695 -8.785 1.00 91.62 734 SER A O 1
ATOM 5714 N N . ASN A 1 735 ? -29.885 11.269 -6.707 1.00 91.56 735 ASN A N 1
ATOM 5715 C CA . ASN A 1 735 ? -29.021 12.382 -7.105 1.00 91.56 735 ASN A CA 1
ATOM 5716 C C . ASN A 1 735 ? -27.536 12.022 -6.998 1.00 91.56 735 ASN A C 1
ATOM 5718 O O . ASN A 1 735 ? -26.678 12.865 -7.257 1.00 91.56 735 ASN A O 1
ATOM 5722 N N . ALA A 1 736 ? -27.212 10.806 -6.564 1.00 90.00 736 ALA A N 1
ATOM 5723 C CA . ALA A 1 736 ? -25.851 10.433 -6.219 1.00 90.00 736 ALA A CA 1
ATOM 5724 C C . ALA A 1 736 ? -24.917 10.430 -7.440 1.00 90.00 736 ALA A C 1
ATOM 5726 O O . ALA A 1 736 ? -23.799 10.937 -7.341 1.00 90.00 736 ALA A O 1
ATOM 5727 N N . ASP A 1 737 ? -25.385 9.944 -8.591 1.00 90.62 737 ASP A N 1
ATOM 5728 C CA . ASP A 1 737 ? -24.598 9.939 -9.832 1.00 90.62 737 ASP A CA 1
ATOM 5729 C C . ASP A 1 737 ? -24.346 11.369 -10.332 1.00 90.62 737 ASP A C 1
ATOM 5731 O O . ASP A 1 737 ? -23.198 11.755 -10.548 1.00 90.62 737 ASP A O 1
ATOM 5735 N N . ALA A 1 738 ? -25.387 12.209 -10.351 1.00 89.69 738 ALA A N 1
ATOM 5736 C CA . ALA A 1 738 ? -25.275 13.620 -10.725 1.00 89.69 738 ALA A CA 1
ATOM 5737 C C . ALA A 1 738 ? -24.335 14.416 -9.797 1.00 89.69 738 ALA A C 1
ATOM 5739 O O . ALA A 1 738 ? -23.581 15.279 -10.251 1.00 89.69 738 ALA A O 1
ATOM 5740 N N . ILE A 1 739 ? -24.349 14.131 -8.488 1.00 88.25 739 ILE A N 1
ATOM 5741 C CA . ILE A 1 739 ? -23.429 14.754 -7.522 1.00 88.25 739 ILE A CA 1
ATOM 5742 C C . ILE A 1 739 ? -21.990 14.324 -7.798 1.00 88.25 739 ILE A C 1
ATOM 5744 O O . ILE A 1 739 ? -21.087 15.156 -7.705 1.00 88.25 739 ILE A O 1
ATOM 5748 N N . TYR A 1 740 ? -21.764 13.051 -8.123 1.00 88.25 740 TYR A N 1
ATOM 5749 C CA . TYR A 1 740 ? -20.426 12.564 -8.429 1.00 88.25 740 TYR A CA 1
ATOM 5750 C C . TYR A 1 740 ? -19.884 13.212 -9.704 1.00 88.25 740 TYR A C 1
ATOM 5752 O O . TYR A 1 740 ? -18.800 13.782 -9.668 1.00 88.25 740 TYR A O 1
ATOM 5760 N N . GLU A 1 741 ? -20.653 13.219 -10.791 1.00 85.94 741 GLU A N 1
ATOM 5761 C CA . GLU A 1 741 ? -20.236 13.818 -12.066 1.00 85.94 741 GLU A CA 1
ATOM 5762 C C . GLU A 1 741 ? -19.951 15.316 -11.941 1.00 85.94 741 GLU A C 1
ATOM 5764 O O . GLU A 1 741 ? -18.923 15.793 -12.416 1.00 85.94 741 GLU A O 1
ATOM 5769 N N . LYS A 1 742 ? -20.816 16.061 -11.241 1.00 85.38 742 LYS A N 1
ATOM 5770 C CA . LYS A 1 742 ? -20.676 17.516 -11.112 1.00 85.38 742 LYS A CA 1
ATOM 5771 C C . LYS A 1 742 ? -19.574 17.939 -10.146 1.00 85.38 742 LYS A C 1
ATOM 5773 O O . LYS A 1 742 ? -19.006 19.015 -10.314 1.00 85.38 742 LYS A O 1
ATOM 5778 N N . HIS A 1 743 ? -19.321 17.161 -9.093 1.00 84.25 743 HIS A N 1
ATOM 5779 C CA . HIS A 1 743 ? -18.494 17.605 -7.967 1.00 84.25 743 HIS A CA 1
ATOM 5780 C C . HIS A 1 743 ? -17.252 16.755 -7.693 1.00 84.25 743 HIS A C 1
ATOM 5782 O O . HIS A 1 743 ? -16.461 17.112 -6.807 1.00 84.25 743 HIS A O 1
ATOM 5788 N N . ALA A 1 744 ? -17.031 15.663 -8.425 1.00 80.06 744 ALA A N 1
ATOM 5789 C CA . ALA A 1 744 ? -15.752 14.969 -8.394 1.00 80.06 744 ALA A CA 1
ATOM 5790 C C . ALA A 1 744 ? -14.644 15.900 -8.919 1.00 80.06 744 ALA A C 1
ATOM 5792 O O . ALA A 1 744 ? -14.816 16.610 -9.905 1.00 80.06 744 ALA A O 1
ATOM 5793 N N . GLY A 1 745 ? -13.513 15.967 -8.214 1.00 74.44 745 GLY A N 1
ATOM 5794 C CA . GLY A 1 745 ? -12.428 16.895 -8.561 1.00 74.44 745 GLY A CA 1
ATOM 5795 C C . GLY A 1 745 ? -12.562 18.326 -8.014 1.00 74.44 745 GLY A C 1
ATOM 5796 O O . GLY A 1 745 ? -11.594 19.085 -8.105 1.00 74.44 745 GLY A O 1
ATOM 5797 N N . GLN A 1 746 ? -13.715 18.696 -7.433 1.00 80.75 746 GLN A N 1
ATOM 5798 C CA . GLN A 1 746 ? -14.010 20.030 -6.872 1.00 80.75 746 GLN A CA 1
ATOM 5799 C C . GLN A 1 746 ? -13.954 20.047 -5.333 1.00 80.75 746 GLN A C 1
ATOM 5801 O O . GLN A 1 746 ? -13.785 19.008 -4.704 1.00 80.75 746 GLN A O 1
ATOM 5806 N N . GLU A 1 747 ? -14.142 21.206 -4.683 1.00 74.19 747 GLU A N 1
ATOM 5807 C CA . GLU A 1 747 ? -14.041 21.333 -3.213 1.00 74.19 747 GLU A CA 1
ATOM 5808 C C . GLU A 1 747 ? -14.977 20.403 -2.419 1.00 74.19 747 GLU A C 1
ATOM 5810 O O . GLU A 1 747 ? -14.648 20.011 -1.297 1.00 74.19 747 GLU A O 1
ATOM 5815 N N . LEU A 1 748 ? -16.128 20.023 -2.986 1.00 78.44 748 LEU A N 1
ATOM 5816 C CA . LEU A 1 748 ? -17.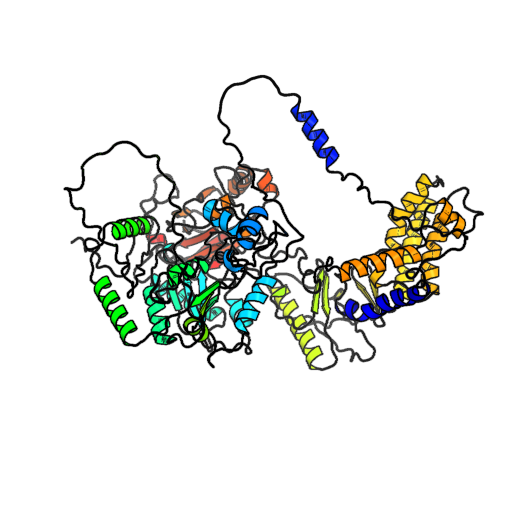148 19.247 -2.278 1.00 78.44 748 LEU A CA 1
ATOM 5817 C C . LEU A 1 748 ? -16.712 17.798 -2.004 1.00 78.44 748 LEU A C 1
ATOM 5819 O O . LEU A 1 748 ? -16.889 17.310 -0.883 1.00 78.44 748 LEU A O 1
ATOM 5823 N N . LEU A 1 749 ? -16.143 17.127 -3.012 1.00 80.62 749 LEU A N 1
ATOM 5824 C CA . LEU A 1 749 ? -15.623 15.758 -2.914 1.00 80.62 749 LEU A CA 1
ATOM 5825 C C . LEU A 1 749 ? -14.085 15.707 -2.860 1.00 80.62 749 LEU A C 1
ATOM 5827 O O . LEU A 1 749 ? -13.536 14.657 -2.547 1.00 80.62 749 LEU A O 1
ATOM 5831 N N . LYS A 1 750 ? -13.415 16.852 -3.047 1.00 77.69 750 LYS A N 1
ATOM 5832 C CA . LYS A 1 750 ? -12.004 17.229 -2.822 1.00 77.69 750 LYS A CA 1
ATOM 5833 C C . LYS A 1 750 ? -10.912 16.355 -3.439 1.00 77.69 750 LYS A C 1
ATOM 5835 O O . LYS A 1 750 ? -9.995 16.905 -4.033 1.00 77.69 750 LYS A O 1
ATOM 5840 N N . VAL A 1 751 ? -10.930 15.045 -3.210 1.00 82.38 751 VAL A N 1
ATOM 5841 C CA . VAL A 1 751 ? -9.894 14.093 -3.630 1.00 82.38 751 VAL A CA 1
ATOM 5842 C C . VAL A 1 751 ? -10.522 13.061 -4.568 1.00 82.38 751 VAL A C 1
ATOM 5844 O O . VAL A 1 751 ? -11.478 12.410 -4.137 1.00 82.38 751 VAL A O 1
ATOM 5847 N N . PRO A 1 752 ? -9.989 12.861 -5.789 1.00 82.25 752 PRO A N 1
ATOM 5848 C CA . PRO A 1 752 ? -8.783 13.487 -6.369 1.00 82.25 752 PRO A CA 1
ATOM 5849 C C . PRO A 1 752 ? -8.920 15.004 -6.610 1.00 82.25 752 PRO A C 1
ATOM 5851 O O . PRO A 1 752 ? -10.027 15.512 -6.738 1.00 82.25 752 PRO A O 1
ATOM 5854 N N . MET A 1 753 ? -7.795 15.728 -6.613 1.00 77.31 753 MET A N 1
ATOM 5855 C CA . MET A 1 753 ? -7.707 17.181 -6.794 1.00 77.31 753 MET A CA 1
ATOM 5856 C C . MET A 1 753 ? -7.276 17.492 -8.231 1.00 77.31 753 MET A C 1
ATOM 5858 O O . MET A 1 753 ? -6.227 17.029 -8.671 1.00 77.31 753 MET A O 1
ATOM 5862 N N . GLY A 1 754 ? -8.029 18.326 -8.948 1.00 72.69 754 GLY A N 1
ATOM 5863 C CA . GLY A 1 754 ? -7.638 18.741 -10.304 1.00 72.69 754 GLY A CA 1
ATOM 5864 C C . GLY A 1 754 ? -8.787 18.957 -11.283 1.00 72.69 754 GLY A C 1
ATOM 5865 O O . GLY A 1 754 ? -8.543 18.971 -12.485 1.00 72.69 754 GLY A O 1
ATOM 5866 N N . GLY A 1 755 ? -10.020 19.113 -10.788 1.00 77.81 755 GLY A N 1
ATOM 5867 C CA . GLY A 1 755 ? -11.185 19.367 -11.630 1.00 77.81 755 GLY A CA 1
ATOM 5868 C C . GLY A 1 755 ? -11.491 18.228 -12.605 1.00 77.81 755 GLY A C 1
ATOM 5869 O O . GLY A 1 755 ? -11.152 17.067 -12.364 1.00 77.81 755 GLY A O 1
ATOM 5870 N N . GLU A 1 756 ? -12.145 18.580 -13.708 1.00 74.75 756 GLU A N 1
ATOM 5871 C CA . GLU A 1 756 ? -12.659 17.625 -14.694 1.00 74.75 756 GLU A CA 1
ATOM 5872 C C . GLU A 1 756 ? -11.549 16.935 -15.499 1.00 74.75 756 GLU A C 1
ATOM 5874 O O . GLU A 1 756 ? -11.656 15.745 -15.787 1.00 74.75 756 GLU A O 1
ATOM 5879 N N . GLU A 1 757 ? -10.452 17.633 -15.816 1.00 77.88 757 GLU A N 1
ATOM 5880 C CA . GLU A 1 757 ? -9.325 17.047 -16.559 1.00 77.88 757 GLU A CA 1
ATOM 5881 C C . GLU A 1 757 ? -8.696 15.878 -15.798 1.00 77.88 757 GLU A C 1
ATOM 5883 O O . GLU A 1 757 ? -8.485 14.805 -16.363 1.00 77.88 757 GLU A O 1
ATOM 5888 N N . ARG A 1 758 ? -8.484 16.036 -14.484 1.00 79.44 758 ARG A N 1
ATOM 5889 C CA . ARG A 1 758 ? -7.948 14.958 -13.647 1.00 79.44 758 ARG A CA 1
ATOM 5890 C C . ARG A 1 758 ? -8.918 13.784 -13.522 1.00 79.44 758 ARG A C 1
ATOM 5892 O O . ARG A 1 758 ? -8.474 12.642 -13.428 1.00 79.44 758 ARG A O 1
ATOM 5899 N N . MET A 1 759 ? -10.223 14.049 -13.525 1.00 79.62 759 MET A N 1
ATOM 5900 C CA . MET A 1 759 ? -11.246 13.005 -13.456 1.00 79.62 759 MET A CA 1
ATOM 5901 C C . MET A 1 759 ? -11.331 12.167 -14.735 1.00 79.62 759 MET A C 1
ATOM 5903 O O . MET A 1 759 ? -11.640 10.984 -14.632 1.00 79.62 759 MET A O 1
ATOM 5907 N N . LYS A 1 760 ? -10.986 12.719 -15.909 1.00 79.69 760 LYS A N 1
ATOM 5908 C CA . LYS A 1 760 ? -10.887 11.942 -17.162 1.00 79.69 760 LYS A CA 1
ATOM 5909 C C . LYS A 1 760 ? -9.786 10.880 -17.106 1.00 79.69 760 LYS A C 1
ATOM 5911 O O . LYS A 1 760 ? -9.949 9.799 -17.662 1.00 79.69 760 LYS A O 1
ATOM 5916 N N . GLU A 1 761 ? -8.676 11.176 -16.430 1.00 78.62 761 GLU A N 1
ATOM 5917 C CA . GLU A 1 761 ? -7.578 10.223 -16.217 1.00 78.62 761 GLU A CA 1
ATOM 5918 C C . GLU A 1 761 ? -7.833 9.254 -15.052 1.00 78.62 761 GLU A C 1
ATOM 5920 O O . GLU A 1 761 ? -7.208 8.193 -14.969 1.00 78.62 761 GLU A O 1
ATOM 5925 N N . PHE A 1 762 ? -8.693 9.632 -14.102 1.00 81.88 762 PHE A N 1
ATOM 5926 C CA . PHE A 1 762 ? -8.925 8.857 -12.890 1.00 81.88 762 PHE A CA 1
ATOM 5927 C C . PHE A 1 762 ? -9.836 7.645 -13.170 1.00 81.88 762 PHE A C 1
ATOM 5929 O O . PHE A 1 762 ? -10.821 7.771 -13.896 1.00 81.88 762 PHE A O 1
ATOM 5936 N N . PRO A 1 763 ? -9.560 6.455 -12.598 1.00 82.88 763 PRO A N 1
ATOM 5937 C CA . PRO A 1 763 ? -10.365 5.270 -12.879 1.00 82.88 763 PRO A CA 1
ATOM 5938 C C . PRO A 1 763 ? -11.818 5.428 -12.402 1.00 82.88 763 PRO A C 1
ATOM 5940 O O . PRO A 1 763 ? -12.037 5.920 -11.291 1.00 82.88 763 PRO A O 1
ATOM 5943 N N . PRO A 1 764 ? -12.810 4.937 -13.169 1.00 85.19 764 PRO A N 1
ATOM 5944 C CA . PRO A 1 764 ? -14.208 5.007 -12.761 1.00 85.19 764 PRO A CA 1
ATOM 5945 C C . PRO A 1 764 ? -14.464 4.151 -11.516 1.00 85.19 764 PRO A C 1
ATOM 5947 O O . PRO A 1 764 ? -13.792 3.140 -11.284 1.00 85.19 764 PRO A O 1
ATOM 5950 N N . LEU A 1 765 ? -15.459 4.548 -10.724 1.00 87.56 765 LEU A N 1
ATOM 5951 C CA . LEU A 1 765 ? -15.908 3.798 -9.556 1.00 87.56 765 LEU A CA 1
ATOM 5952 C C . LEU A 1 765 ? -16.690 2.547 -9.984 1.00 87.56 765 LEU A C 1
ATOM 5954 O O . LEU A 1 765 ? -17.633 2.634 -10.764 1.00 87.56 765 LEU A O 1
ATOM 5958 N N . VAL A 1 766 ? -16.310 1.383 -9.459 1.00 87.69 766 VAL A N 1
ATOM 5959 C CA . VAL A 1 766 ? -16.953 0.094 -9.753 1.00 87.69 766 VAL A CA 1
ATOM 5960 C C . VAL A 1 766 ? -17.813 -0.328 -8.559 1.00 87.69 766 VAL A C 1
ATOM 5962 O O . VAL A 1 766 ? -17.284 -0.335 -7.445 1.00 87.69 766 VAL A O 1
ATOM 5965 N N . PRO A 1 767 ? -19.099 -0.677 -8.764 1.00 91.50 767 PRO A N 1
ATOM 5966 C CA . PRO A 1 767 ? -19.978 -1.147 -7.699 1.00 91.50 767 PRO A CA 1
ATOM 5967 C C . PRO A 1 767 ? -19.670 -2.586 -7.281 1.00 91.50 767 PRO A C 1
ATOM 5969 O O . PRO A 1 767 ? -19.316 -3.430 -8.104 1.00 91.50 767 PRO A O 1
ATOM 5972 N N . GLN A 1 768 ? -19.910 -2.879 -6.008 1.00 88.88 768 GLN A N 1
ATOM 5973 C CA . GLN A 1 768 ? -19.982 -4.226 -5.464 1.00 88.88 768 GLN A CA 1
ATOM 5974 C C . GLN A 1 768 ? -21.102 -4.299 -4.422 1.00 88.88 768 GLN A C 1
ATOM 5976 O O . GLN A 1 768 ? -21.163 -3.482 -3.497 1.00 88.88 768 GLN A O 1
ATOM 5981 N N . ASP A 1 769 ? -21.967 -5.296 -4.584 1.00 92.31 769 ASP A N 1
ATOM 5982 C CA . ASP A 1 769 ? -23.106 -5.531 -3.700 1.00 92.31 769 ASP A CA 1
ATOM 5983 C C . ASP A 1 769 ? -22.673 -6.323 -2.467 1.00 92.31 769 ASP A C 1
ATOM 5985 O O . ASP A 1 769 ? -21.871 -7.258 -2.546 1.00 92.31 769 ASP A O 1
ATOM 5989 N N . ILE A 1 770 ? -23.183 -5.906 -1.312 1.00 91.44 770 ILE A N 1
ATOM 5990 C CA . ILE A 1 770 ? -22.855 -6.435 0.006 1.00 91.44 770 ILE A CA 1
ATOM 5991 C C . ILE A 1 770 ? -24.164 -6.638 0.762 1.00 91.44 770 ILE A C 1
ATOM 5993 O O . ILE A 1 770 ? -24.967 -5.715 0.899 1.00 91.44 770 ILE A O 1
ATOM 5997 N N . THR A 1 771 ? -24.360 -7.838 1.294 1.00 92.06 771 THR A N 1
ATOM 5998 C CA . THR A 1 771 ? -25.499 -8.152 2.158 1.00 92.06 771 THR A CA 1
ATOM 5999 C C . THR A 1 771 ? -25.002 -8.374 3.577 1.00 92.06 771 THR A C 1
ATOM 6001 O O . THR A 1 771 ? -24.110 -9.191 3.784 1.00 92.06 771 THR A O 1
ATOM 6004 N N . LEU A 1 772 ? -25.576 -7.658 4.543 1.00 90.12 772 LEU A N 1
ATOM 6005 C CA . LEU A 1 772 ? -25.223 -7.750 5.963 1.00 90.12 772 LEU A CA 1
ATOM 6006 C C . LEU A 1 772 ? -26.451 -8.141 6.793 1.00 90.12 772 LEU A C 1
ATOM 6008 O O . LEU A 1 772 ? -27.567 -7.733 6.465 1.00 90.12 772 LEU A O 1
ATOM 6012 N N . LYS A 1 773 ? -26.248 -8.894 7.883 1.00 90.19 773 LYS A N 1
ATOM 6013 C CA . LYS A 1 773 ? -27.285 -9.186 8.889 1.00 90.19 773 LYS A CA 1
ATOM 6014 C C . LYS A 1 773 ? -26.969 -8.446 10.189 1.00 90.19 773 LYS A C 1
ATOM 6016 O O . LYS A 1 773 ? -25.894 -8.621 10.753 1.00 90.19 773 LYS A O 1
ATOM 6021 N N . GLY A 1 774 ? -27.896 -7.619 10.654 1.00 86.69 774 GLY A N 1
ATOM 6022 C CA . GLY A 1 774 ? -27.759 -6.824 11.864 1.00 86.69 774 GLY A CA 1
ATOM 6023 C C . GLY A 1 774 ? -27.685 -7.666 13.138 1.00 86.69 774 GLY A C 1
ATOM 6024 O O . GLY A 1 774 ? -28.403 -8.655 13.293 1.00 86.69 774 GLY A O 1
ATOM 6025 N N . ILE A 1 775 ? -26.787 -7.263 14.040 1.00 86.25 775 ILE A N 1
ATOM 6026 C CA . ILE A 1 775 ? -26.541 -7.914 15.337 1.00 86.25 775 ILE A CA 1
ATOM 6027 C C . ILE A 1 775 ? -27.193 -7.096 16.464 1.00 86.25 775 ILE A C 1
ATOM 6029 O O . ILE A 1 775 ? -27.731 -7.658 17.407 1.00 86.25 775 ILE A O 1
ATOM 6033 N N . GLY A 1 776 ? -27.192 -5.762 16.365 1.00 86.12 776 GLY A N 1
ATOM 6034 C CA . GLY A 1 776 ? -27.753 -4.885 17.388 1.00 86.12 776 GLY A CA 1
ATOM 6035 C C . GLY A 1 776 ? -27.319 -3.425 17.239 1.00 86.12 776 GLY A C 1
ATOM 6036 O O . GLY A 1 776 ? -26.468 -3.067 16.431 1.00 86.12 776 GLY A O 1
ATOM 6037 N N . THR A 1 777 ? -27.892 -2.542 18.058 1.00 84.19 777 THR A N 1
ATOM 6038 C CA . THR A 1 777 ? -27.649 -1.086 17.970 1.00 84.19 777 THR A CA 1
ATOM 6039 C C . THR A 1 777 ? -26.296 -0.642 18.537 1.00 84.19 777 THR A C 1
ATOM 6041 O O . THR A 1 777 ? -25.859 0.488 18.297 1.00 84.19 777 THR A O 1
ATOM 6044 N N . THR A 1 778 ? -25.637 -1.511 19.301 1.00 83.69 778 THR A N 1
ATOM 6045 C CA . THR A 1 778 ? -24.381 -1.239 20.010 1.00 83.69 778 THR A CA 1
ATOM 6046 C C . THR A 1 778 ? -23.162 -1.812 19.298 1.00 83.69 778 THR A C 1
ATOM 6048 O O . THR A 1 778 ? -22.086 -1.222 19.393 1.00 83.69 778 THR A O 1
ATOM 6051 N N . GLU A 1 779 ? -23.320 -2.913 18.564 1.00 89.38 779 GLU A N 1
ATOM 6052 C CA . GLU A 1 779 ? -22.224 -3.632 17.917 1.00 89.38 779 GLU A CA 1
ATOM 6053 C C . GLU A 1 779 ? -22.296 -3.511 16.390 1.00 89.38 779 GLU A C 1
ATOM 6055 O O . GLU A 1 779 ? -23.320 -3.763 15.759 1.00 89.38 779 GLU A O 1
ATOM 6060 N N . ALA A 1 780 ? -21.193 -3.087 15.779 1.00 90.62 780 ALA A N 1
ATOM 6061 C CA . ALA A 1 780 ? -21.024 -3.084 14.339 1.00 90.62 780 ALA A CA 1
ATOM 6062 C C . ALA A 1 780 ? -21.013 -4.518 13.796 1.00 90.62 780 ALA A C 1
ATOM 6064 O O . ALA A 1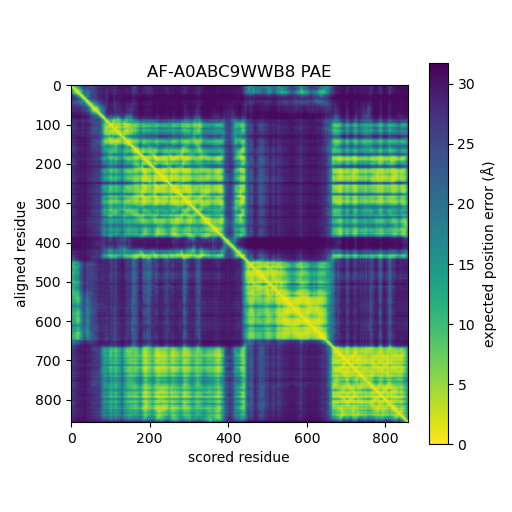 780 ? -20.389 -5.414 14.357 1.00 90.62 780 ALA A O 1
ATOM 6065 N N . VAL A 1 781 ? -21.683 -4.700 12.665 1.00 90.19 781 VAL A N 1
ATOM 6066 C CA . VAL A 1 781 ? -21.799 -5.969 11.946 1.00 90.19 781 VAL A CA 1
ATOM 6067 C C . VAL A 1 781 ? -20.533 -6.238 11.146 1.00 90.19 781 VAL A C 1
ATOM 6069 O O . VAL A 1 781 ? -19.958 -7.319 11.212 1.00 90.19 781 VAL A O 1
ATOM 6072 N N . ALA A 1 782 ? -20.094 -5.231 10.391 1.00 91.25 782 ALA A N 1
ATOM 6073 C CA . ALA A 1 782 ? -18.995 -5.352 9.448 1.00 91.25 782 ALA A CA 1
ATOM 6074 C C . ALA A 1 782 ? -18.306 -4.005 9.223 1.00 91.25 782 ALA A C 1
ATOM 6076 O O . ALA A 1 782 ? -18.905 -2.938 9.385 1.00 91.25 782 ALA A O 1
ATOM 6077 N N . ASP A 1 783 ? -17.052 -4.070 8.778 1.00 92.19 783 ASP A N 1
ATOM 6078 C CA . ASP A 1 783 ? -16.331 -2.924 8.236 1.00 92.19 783 ASP A CA 1
ATOM 6079 C C . ASP A 1 783 ? -16.239 -3.031 6.711 1.00 92.19 783 ASP A C 1
ATOM 6081 O O . ASP A 1 783 ? -15.624 -3.957 6.177 1.00 92.19 783 ASP A O 1
ATOM 6085 N N . ILE A 1 784 ? -16.785 -2.049 5.998 1.00 91.62 784 ILE A N 1
ATOM 6086 C CA . ILE A 1 784 ? -16.625 -1.909 4.548 1.00 91.62 784 ILE A CA 1
ATOM 6087 C C . ILE A 1 784 ? -15.342 -1.123 4.290 1.00 91.62 784 ILE A C 1
ATOM 6089 O O . ILE A 1 784 ? -15.294 0.096 4.474 1.00 91.62 784 ILE A O 1
ATOM 6093 N N . LYS A 1 785 ? -14.275 -1.812 3.890 1.00 89.00 785 LYS A N 1
ATOM 6094 C CA . LYS A 1 785 ? -12.959 -1.213 3.662 1.00 89.00 785 LYS A CA 1
ATOM 6095 C C . LYS A 1 785 ? -12.835 -0.657 2.246 1.00 89.00 785 LYS A C 1
ATOM 6097 O O . LYS A 1 785 ? -12.829 -1.407 1.272 1.00 89.00 785 LYS A O 1
ATOM 6102 N N . LEU A 1 786 ? -12.644 0.658 2.155 1.00 85.56 786 LEU A N 1
ATOM 6103 C CA . LEU A 1 786 ? -12.478 1.429 0.921 1.00 85.56 786 LEU A CA 1
ATOM 6104 C C . LEU A 1 786 ? -10.978 1.594 0.607 1.00 85.56 786 LEU A C 1
ATOM 6106 O O . LEU A 1 786 ? -10.436 2.702 0.581 1.00 85.56 786 LEU A O 1
ATOM 6110 N N . SER A 1 787 ? -10.278 0.468 0.414 1.00 77.56 787 SER A N 1
ATOM 6111 C CA . SER A 1 787 ? -8.821 0.419 0.203 1.00 77.56 787 SER A CA 1
ATOM 6112 C C . SER A 1 787 ? -8.033 1.149 1.318 1.00 77.56 787 SER A C 1
ATOM 6114 O O . SER A 1 787 ? -8.342 0.992 2.498 1.00 77.56 787 SER A O 1
ATOM 6116 N N . SER A 1 788 ? -7.002 1.926 0.967 1.00 75.88 788 SER A N 1
ATOM 6117 C CA . SER A 1 788 ? -6.173 2.711 1.897 1.00 75.88 788 SER A CA 1
ATOM 6118 C C . SER A 1 788 ? -6.797 4.048 2.325 1.00 75.88 788 SER A C 1
ATOM 6120 O O . SER A 1 788 ? -6.161 4.798 3.064 1.00 75.88 788 SER A O 1
ATOM 6122 N N . ALA A 1 789 ? -8.010 4.381 1.861 1.00 82.56 789 ALA A N 1
ATOM 6123 C CA . ALA A 1 789 ? -8.684 5.626 2.241 1.00 82.56 789 ALA A CA 1
ATOM 6124 C C . ALA A 1 789 ? -9.355 5.551 3.622 1.00 82.56 789 ALA A C 1
ATOM 6126 O O . ALA A 1 789 ? -9.565 6.581 4.266 1.00 82.56 789 ALA A O 1
ATOM 6127 N N . GLY A 1 790 ? -9.664 4.338 4.082 1.00 87.88 790 GLY A N 1
ATOM 6128 C CA . GLY A 1 790 ? -10.323 4.074 5.356 1.00 87.88 790 GLY A CA 1
ATOM 6129 C C . GLY A 1 790 ? -11.375 2.977 5.232 1.00 87.88 790 GLY A C 1
ATOM 6130 O O . GLY A 1 790 ? -11.429 2.248 4.240 1.00 87.88 790 GLY A O 1
ATOM 6131 N N . TRP A 1 791 ? -12.230 2.866 6.240 1.00 92.81 791 TRP A N 1
ATOM 6132 C CA . TRP A 1 791 ? -13.377 1.961 6.219 1.00 92.81 791 TRP A CA 1
ATOM 6133 C C . TRP A 1 791 ? -14.615 2.608 6.833 1.00 92.81 791 TRP A C 1
ATOM 6135 O O . TRP A 1 791 ? -14.531 3.609 7.549 1.00 92.81 791 TRP A O 1
ATOM 6145 N N . VAL A 1 792 ? -15.774 2.031 6.538 1.00 94.69 792 VAL A N 1
ATOM 6146 C CA . VAL A 1 792 ? -17.061 2.414 7.116 1.00 94.69 792 VAL A CA 1
ATOM 6147 C C . VAL A 1 792 ? -17.576 1.240 7.936 1.00 94.69 792 VAL A C 1
ATOM 6149 O O . VAL A 1 792 ? -17.847 0.178 7.384 1.00 94.69 792 VAL A O 1
ATOM 6152 N N . ALA A 1 793 ? -17.680 1.425 9.248 1.00 94.44 793 ALA A N 1
ATOM 6153 C CA . ALA A 1 793 ? -18.284 0.446 10.141 1.00 94.44 793 ALA A CA 1
ATOM 6154 C C . ALA A 1 793 ? -19.809 0.586 10.089 1.00 94.44 793 ALA A C 1
ATOM 6156 O O . ALA A 1 793 ? -20.329 1.694 10.258 1.00 94.44 793 ALA A O 1
ATOM 6157 N N . VAL A 1 794 ? -20.512 -0.519 9.846 1.00 93.69 794 VAL A N 1
ATOM 6158 C CA . VAL A 1 794 ? -21.977 -0.555 9.743 1.00 93.69 794 VAL A CA 1
ATOM 6159 C C . VAL A 1 794 ? -22.555 -1.202 10.996 1.00 93.69 794 VAL A C 1
ATOM 6161 O O . VAL A 1 794 ? -22.231 -2.343 11.311 1.00 93.69 794 VAL A O 1
ATOM 6164 N N . THR A 1 795 ? -23.429 -0.488 11.698 1.00 92.94 795 THR A N 1
ATOM 6165 C CA . THR A 1 795 ? -24.174 -0.969 12.869 1.00 92.94 795 THR A CA 1
ATOM 6166 C C . THR A 1 795 ? -25.661 -0.929 12.541 1.00 92.94 795 THR A C 1
ATOM 6168 O O . THR A 1 795 ? -26.180 0.128 12.177 1.00 92.94 795 THR A O 1
ATOM 6171 N N . ALA A 1 796 ? -26.349 -2.060 12.670 1.00 91.00 796 ALA A N 1
ATOM 6172 C CA . ALA A 1 796 ? -27.747 -2.208 12.274 1.00 91.00 796 ALA A CA 1
ATOM 6173 C C . ALA A 1 796 ? -28.556 -2.973 13.324 1.00 91.00 796 ALA A C 1
ATOM 6175 O O . ALA A 1 796 ? -27.980 -3.677 14.153 1.00 91.00 796 ALA A O 1
ATOM 6176 N N . HIS A 1 797 ? -29.881 -2.823 13.294 1.00 89.12 797 HIS A N 1
ATOM 6177 C CA . HIS A 1 797 ? -30.763 -3.456 14.271 1.00 89.12 797 HIS A CA 1
ATOM 6178 C C . HIS A 1 797 ? -30.715 -4.985 14.178 1.00 89.12 797 HIS A C 1
ATOM 6180 O O . HIS A 1 797 ? -30.407 -5.545 13.133 1.00 89.12 797 HIS A O 1
ATOM 6186 N N . GLU A 1 798 ? -31.008 -5.657 15.287 1.00 86.81 798 GLU A N 1
ATOM 6187 C CA . GLU A 1 798 ? -30.973 -7.117 15.367 1.00 86.81 798 GLU A CA 1
ATOM 6188 C C . GLU A 1 798 ? -31.884 -7.770 14.315 1.00 86.81 798 GLU A C 1
ATOM 6190 O O . GLU A 1 798 ? -32.993 -7.296 14.061 1.00 86.81 798 GLU A O 1
ATOM 6195 N N . GLU A 1 799 ? -31.372 -8.828 13.682 1.00 82.62 799 GLU A N 1
ATOM 6196 C CA . GLU A 1 799 ? -32.024 -9.628 12.632 1.00 82.62 799 GLU A CA 1
ATOM 6197 C C . GLU A 1 799 ? -32.360 -8.899 11.321 1.00 82.62 799 GLU A C 1
ATOM 6199 O O . GLU A 1 799 ? -32.850 -9.516 10.374 1.00 82.62 799 GLU A O 1
ATOM 6204 N N . GLU A 1 800 ? -32.019 -7.619 11.203 1.00 85.25 800 GLU A N 1
ATOM 6205 C CA . GLU A 1 800 ? -32.273 -6.831 10.003 1.00 85.25 800 GLU A CA 1
ATOM 6206 C C . GLU A 1 800 ? -31.333 -7.228 8.857 1.00 85.25 800 GLU A C 1
ATOM 6208 O O . GLU A 1 800 ? -30.117 -7.311 9.032 1.00 85.25 800 GLU A O 1
ATOM 6213 N N . LYS A 1 801 ? -31.874 -7.438 7.654 1.00 89.38 801 LYS A N 1
ATOM 6214 C CA . LYS A 1 801 ? -31.067 -7.659 6.446 1.00 89.38 801 LYS A CA 1
ATOM 6215 C C . LYS A 1 801 ? -30.869 -6.343 5.706 1.00 89.38 801 LYS A C 1
ATOM 6217 O O . LYS A 1 801 ? -31.836 -5.720 5.278 1.00 89.38 801 LYS A O 1
ATOM 6222 N N . LEU A 1 802 ? -29.612 -5.953 5.518 1.00 91.44 802 LEU A N 1
ATOM 6223 C CA . LEU A 1 802 ? -29.227 -4.740 4.806 1.00 91.44 802 LEU A CA 1
ATOM 6224 C C . LEU A 1 802 ? -28.606 -5.112 3.468 1.00 91.44 802 LEU A C 1
ATOM 6226 O O . LEU A 1 802 ? -27.642 -5.879 3.422 1.00 91.44 802 LEU A O 1
ATOM 6230 N N . LEU A 1 803 ? -29.120 -4.521 2.393 1.00 93.94 803 LEU A N 1
ATOM 6231 C CA . LEU A 1 803 ? -28.492 -4.557 1.080 1.00 93.94 803 LEU A CA 1
ATOM 6232 C C . LEU A 1 803 ? -27.776 -3.232 0.835 1.00 93.94 803 LEU A C 1
ATOM 6234 O O . LEU A 1 803 ? -28.405 -2.175 0.716 1.00 93.94 803 LEU A O 1
ATOM 6238 N N . LEU A 1 804 ? -26.454 -3.302 0.751 1.00 94.44 804 LEU A N 1
ATOM 6239 C CA . LEU A 1 804 ? -25.575 -2.170 0.509 1.00 94.44 804 LEU A CA 1
ATOM 6240 C C . LEU A 1 804 ? -24.858 -2.351 -0.826 1.00 94.44 804 LEU A C 1
ATOM 6242 O O . LEU A 1 804 ? -24.533 -3.468 -1.220 1.00 94.44 804 LEU A O 1
ATOM 6246 N N . ARG A 1 805 ? -24.550 -1.246 -1.499 1.00 94.31 805 ARG A N 1
ATOM 6247 C CA . ARG A 1 805 ? -23.683 -1.238 -2.680 1.00 94.31 805 ARG A CA 1
ATOM 6248 C C . ARG A 1 805 ? -22.546 -0.266 -2.452 1.00 94.31 805 ARG A C 1
ATOM 6250 O O . ARG A 1 805 ? -22.766 0.933 -2.322 1.00 94.31 805 ARG A O 1
ATOM 6257 N N . ALA A 1 806 ? -21.326 -0.773 -2.385 1.00 93.25 806 ALA A N 1
ATOM 6258 C CA . ALA A 1 806 ? -20.145 0.053 -2.193 1.00 93.25 806 ALA A CA 1
ATOM 6259 C C . ALA A 1 806 ? -19.360 0.181 -3.499 1.00 93.25 806 ALA A C 1
ATOM 6261 O O . ALA A 1 806 ? -19.288 -0.756 -4.287 1.00 93.25 806 ALA A O 1
ATOM 6262 N N . TYR A 1 807 ? -18.771 1.351 -3.723 1.00 91.31 807 TYR A N 1
ATOM 6263 C CA . TYR A 1 807 ? -18.018 1.667 -4.922 1.00 91.31 807 TYR A CA 1
ATOM 6264 C C . TYR A 1 807 ? -16.606 2.103 -4.571 1.00 91.31 807 TYR A C 1
ATOM 6266 O O . TYR A 1 807 ? -16.393 2.933 -3.680 1.00 91.31 807 TYR A O 1
ATOM 6274 N N . THR A 1 808 ? -15.650 1.596 -5.340 1.00 87.75 808 THR A N 1
ATOM 6275 C CA . THR A 1 808 ? -14.232 1.963 -5.262 1.00 87.75 808 THR A CA 1
ATOM 6276 C C . THR A 1 808 ? -13.638 2.092 -6.667 1.00 87.75 808 THR A C 1
ATOM 6278 O O . THR A 1 808 ? -14.156 1.462 -7.591 1.00 87.75 808 THR A O 1
ATOM 6281 N N . PRO A 1 809 ? -12.556 2.868 -6.868 1.00 85.75 809 PRO A N 1
ATOM 6282 C CA . PRO A 1 809 ? -11.948 3.049 -8.182 1.00 85.75 809 PRO A CA 1
ATOM 6283 C C . PRO A 1 809 ? -11.544 1.711 -8.803 1.00 85.75 809 PRO A C 1
ATOM 6285 O O . PRO A 1 809 ? -11.034 0.820 -8.112 1.00 85.75 809 PRO A O 1
ATOM 6288 N N . LYS A 1 810 ? -11.750 1.565 -10.113 1.00 78.94 810 LYS A N 1
ATOM 6289 C CA . LYS A 1 810 ? -11.390 0.356 -10.858 1.00 78.94 810 LYS A CA 1
ATOM 6290 C C . LYS A 1 810 ? -9.924 -0.011 -10.610 1.00 78.94 810 LYS A C 1
ATOM 6292 O O . LYS A 1 810 ? -9.032 0.818 -10.756 1.00 78.94 810 LYS A O 1
ATOM 6297 N N . GLY A 1 811 ? -9.683 -1.271 -10.247 1.00 63.00 811 GLY A N 1
ATOM 6298 C CA . GLY A 1 811 ? -8.346 -1.768 -9.908 1.00 63.00 811 GLY A CA 1
ATOM 6299 C C . GLY A 1 811 ? -7.968 -1.620 -8.433 1.00 63.00 811 GLY A C 1
ATOM 6300 O O . GLY A 1 811 ? -6.865 -2.001 -8.065 1.00 63.00 811 GLY A O 1
ATOM 6301 N N . THR A 1 812 ? -8.861 -1.135 -7.569 1.00 69.44 812 THR A N 1
ATOM 6302 C CA . THR A 1 812 ? -8.648 -1.118 -6.113 1.00 69.44 812 THR A CA 1
ATOM 6303 C C . THR A 1 812 ? -9.470 -2.216 -5.435 1.00 69.44 812 THR A C 1
ATOM 6305 O O . THR A 1 812 ? -10.472 -2.680 -5.975 1.00 69.44 812 THR A O 1
ATOM 6308 N N . ALA A 1 813 ? -9.008 -2.702 -4.280 1.00 66.75 813 ALA A N 1
ATOM 6309 C CA . ALA A 1 813 ? -9.701 -3.755 -3.540 1.00 66.75 813 ALA A CA 1
ATOM 6310 C C . ALA A 1 813 ? -10.746 -3.161 -2.583 1.00 66.75 813 ALA A C 1
ATOM 6312 O O . ALA A 1 813 ? -10.387 -2.396 -1.682 1.00 66.75 813 ALA A O 1
ATOM 6313 N N . LEU A 1 814 ? -12.003 -3.572 -2.750 1.00 81.00 814 LEU A N 1
ATOM 6314 C CA . LEU A 1 814 ? -13.055 -3.440 -1.749 1.00 81.00 814 LEU A CA 1
ATOM 6315 C C . LEU A 1 814 ? -13.102 -4.732 -0.925 1.00 81.00 814 LEU A C 1
ATOM 6317 O O . LEU A 1 814 ? -13.151 -5.829 -1.482 1.00 81.00 814 LEU A O 1
ATOM 6321 N N . VAL A 1 815 ? -13.041 -4.609 0.399 1.00 84.00 815 VAL A N 1
ATOM 6322 C CA . VAL A 1 815 ? -13.052 -5.765 1.305 1.00 84.00 815 VAL A CA 1
ATOM 6323 C C . VAL A 1 815 ? -14.072 -5.529 2.403 1.00 84.00 815 VAL A C 1
ATOM 6325 O O . VAL A 1 815 ? -14.026 -4.505 3.080 1.00 84.00 815 VAL A O 1
ATOM 6328 N N . VAL A 1 816 ? -14.964 -6.493 2.600 1.00 86.88 816 VAL A N 1
ATOM 6329 C CA . VAL A 1 816 ? -15.854 -6.528 3.761 1.00 86.88 816 VAL A CA 1
ATOM 6330 C C . VAL A 1 816 ? -15.160 -7.335 4.845 1.00 86.88 816 VAL A C 1
ATOM 6332 O O . VAL A 1 816 ? -14.729 -8.464 4.611 1.00 86.88 816 VAL A O 1
ATOM 6335 N N . ARG A 1 817 ? -14.976 -6.725 6.012 1.00 85.38 817 ARG A N 1
ATOM 6336 C CA . ARG A 1 817 ? -14.334 -7.355 7.161 1.00 85.38 817 ARG A CA 1
ATOM 6337 C C . ARG A 1 817 ? -15.395 -7.708 8.191 1.00 85.38 817 ARG A C 1
ATOM 6339 O O . ARG A 1 817 ? -15.939 -6.830 8.860 1.00 85.38 817 ARG A O 1
ATOM 6346 N N . GLU A 1 818 ? -15.602 -9.009 8.330 1.00 84.75 818 GLU A N 1
ATOM 6347 C CA . GLU A 1 818 ? -16.447 -9.634 9.337 1.00 84.75 818 GLU A CA 1
ATOM 6348 C C . GLU A 1 818 ? -15.603 -10.636 10.125 1.00 84.75 818 GLU A C 1
ATOM 6350 O O . GLU A 1 818 ? -14.995 -11.533 9.533 1.00 84.75 818 GLU A O 1
ATOM 6355 N N . PRO A 1 819 ? -15.515 -10.503 11.453 1.00 83.00 819 PRO A N 1
ATOM 6356 C CA . PRO A 1 819 ? -16.047 -9.423 12.302 1.00 83.00 819 PRO A CA 1
ATOM 6357 C C . PRO A 1 819 ? -15.229 -8.107 12.231 1.00 83.00 819 PRO A C 1
ATOM 6359 O O . PRO A 1 819 ? -14.045 -8.132 11.871 1.00 83.00 819 PRO A O 1
ATOM 6362 N N . PRO A 1 820 ? -15.807 -6.955 12.629 1.00 87.81 820 PRO A N 1
ATOM 6363 C CA . PRO A 1 820 ? -15.147 -5.655 12.537 1.00 87.81 820 PRO A CA 1
ATOM 6364 C C . PRO A 1 820 ? -13.970 -5.498 13.513 1.00 87.81 820 PRO A C 1
ATOM 6366 O O . PRO A 1 820 ? -13.797 -6.242 14.490 1.00 87.81 820 PRO A O 1
ATOM 6369 N N . LEU A 1 821 ? -13.131 -4.499 13.233 1.00 87.19 821 LEU A N 1
ATOM 6370 C CA . LEU A 1 821 ? -11.930 -4.176 14.007 1.00 87.19 821 LEU A CA 1
ATOM 6371 C C . LEU A 1 821 ? -12.262 -3.458 15.315 1.00 87.19 821 LEU A C 1
ATOM 6373 O O . LEU A 1 821 ? -11.632 -3.742 16.331 1.00 87.19 821 LEU A O 1
ATOM 6377 N N . LEU A 1 822 ? -13.250 -2.559 15.283 1.00 89.56 822 LEU A N 1
ATOM 6378 C CA . LEU A 1 822 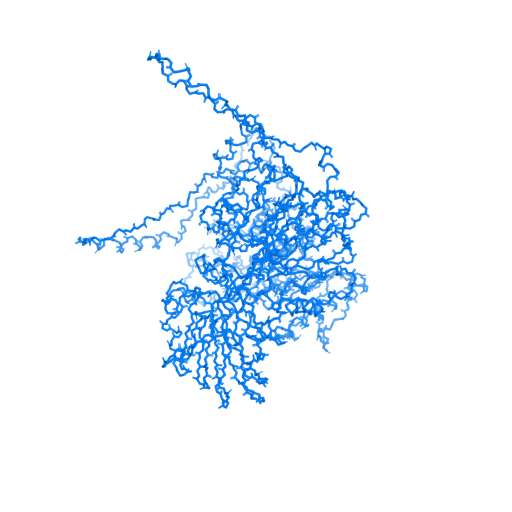? -13.769 -1.829 16.442 1.00 89.56 822 LEU A CA 1
ATOM 6379 C C . LEU A 1 822 ? -15.292 -2.032 16.519 1.00 89.56 822 LEU A C 1
ATOM 6381 O O . LEU A 1 822 ? -16.041 -1.201 16.004 1.00 89.56 822 LEU A O 1
ATOM 6385 N N . PRO A 1 823 ? -15.765 -3.143 17.110 1.00 88.31 823 PRO A N 1
ATOM 6386 C CA . PRO A 1 823 ? -17.185 -3.485 17.122 1.00 88.31 823 PRO A CA 1
ATOM 6387 C C . PRO A 1 823 ? -18.055 -2.440 17.828 1.00 88.31 823 PRO A C 1
ATOM 6389 O O . PRO A 1 823 ? -19.156 -2.160 17.375 1.00 88.31 823 PRO A O 1
ATOM 6392 N N . TYR A 1 824 ? -17.562 -1.775 18.875 1.00 89.69 824 TYR A N 1
ATOM 6393 C CA . TYR A 1 824 ? -18.372 -0.837 19.666 1.00 89.69 824 TYR A CA 1
ATOM 6394 C C . TYR A 1 824 ? -18.211 0.624 19.227 1.00 89.69 824 TYR A C 1
ATOM 6396 O O . TYR A 1 824 ? -18.490 1.549 19.990 1.00 89.69 824 TYR A O 1
ATOM 6404 N N . ILE A 1 825 ? -17.748 0.869 17.998 1.00 87.25 825 ILE A N 1
ATOM 6405 C CA . ILE A 1 825 ? -17.417 2.215 17.502 1.00 87.25 825 ILE A CA 1
ATOM 6406 C C . ILE A 1 825 ? -18.611 3.182 17.497 1.00 87.25 825 ILE A C 1
ATOM 6408 O O . ILE A 1 825 ? -18.431 4.390 17.676 1.00 87.25 825 ILE A O 1
ATOM 6412 N N . SER A 1 826 ? -19.834 2.660 17.360 1.00 82.75 826 SER A N 1
ATOM 6413 C CA . SER A 1 826 ? -21.077 3.439 17.381 1.00 82.75 826 SER A CA 1
ATOM 6414 C C . SER A 1 826 ? -21.287 4.178 18.712 1.00 82.75 826 SER A C 1
ATOM 6416 O O . SER A 1 826 ? -21.955 5.213 18.740 1.00 82.75 826 SER A O 1
ATOM 6418 N N . THR A 1 827 ? -20.664 3.709 19.799 1.00 83.75 827 THR A N 1
ATOM 6419 C CA . THR A 1 827 ? -20.740 4.312 21.139 1.00 83.75 827 THR A CA 1
ATOM 6420 C C . THR A 1 827 ? -19.915 5.598 21.277 1.00 83.75 827 THR A C 1
ATOM 6422 O O . THR A 1 827 ? -20.216 6.433 22.128 1.00 83.75 827 THR A O 1
ATOM 6425 N N . ILE A 1 828 ? -18.925 5.831 20.402 1.00 82.00 828 ILE A N 1
ATOM 6426 C CA . ILE A 1 828 ? -18.035 7.012 20.452 1.00 82.00 828 ILE A CA 1
ATOM 6427 C C . ILE A 1 828 ? -18.688 8.259 19.810 1.00 82.00 828 ILE A C 1
ATOM 6429 O O . ILE A 1 828 ? -18.060 9.303 19.629 1.00 82.00 828 ILE A O 1
ATOM 6433 N N . ARG A 1 829 ? -19.977 8.213 19.462 1.00 84.31 829 ARG A N 1
ATOM 6434 C CA . ARG A 1 829 ? -20.693 9.362 18.880 1.00 84.31 829 ARG A CA 1
ATOM 6435 C C . ARG A 1 829 ? -21.111 10.391 19.940 1.00 84.31 829 ARG A C 1
ATOM 6437 O O . ARG A 1 829 ? -21.462 10.043 21.062 1.00 84.31 829 ARG A O 1
ATOM 6444 N N . GLY A 1 830 ? -21.079 11.675 19.581 1.00 84.62 830 GLY A N 1
ATOM 6445 C CA . GLY A 1 830 ? -21.638 12.765 20.389 1.00 84.62 830 GLY A CA 1
ATOM 6446 C C . GLY A 1 830 ? -23.149 12.923 20.193 1.00 84.62 830 GLY A C 1
ATOM 6447 O O . GLY A 1 830 ? -23.811 12.034 19.668 1.00 84.62 830 GLY A O 1
ATOM 6448 N N . ALA A 1 831 ? -23.706 14.071 20.589 1.00 86.00 831 ALA A N 1
ATOM 6449 C CA . ALA A 1 831 ? -25.125 14.370 20.384 1.00 86.00 831 ALA A CA 1
ATOM 6450 C C . ALA A 1 831 ? -25.486 14.456 18.889 1.00 86.00 831 ALA A C 1
ATOM 6452 O O . ALA A 1 831 ? -24.678 14.905 18.068 1.00 86.00 831 ALA A O 1
ATOM 6453 N N . ARG A 1 832 ? -26.711 14.051 18.537 1.00 88.25 832 ARG A N 1
ATOM 6454 C CA . ARG A 1 832 ? -27.230 14.180 17.170 1.00 88.25 832 ARG A CA 1
ATOM 6455 C C . ARG A 1 832 ? -27.338 15.659 16.794 1.00 88.25 832 ARG A C 1
ATOM 6457 O O . ARG A 1 832 ? -27.826 16.464 17.584 1.00 88.25 832 ARG A O 1
ATOM 6464 N N . ILE A 1 833 ? -26.890 16.018 15.593 1.00 89.06 833 ILE A N 1
ATOM 6465 C CA . ILE A 1 833 ? -27.031 17.382 15.076 1.00 89.06 833 ILE A CA 1
ATOM 6466 C C . ILE A 1 833 ? -28.441 17.518 14.497 1.00 89.06 833 ILE A C 1
ATOM 6468 O O . ILE A 1 833 ? -28.792 16.813 13.546 1.00 89.06 833 ILE A O 1
ATOM 6472 N N . ALA A 1 834 ? -29.247 18.405 15.086 1.00 81.06 834 ALA A N 1
ATOM 6473 C CA . ALA A 1 834 ? -30.627 18.645 14.670 1.00 81.06 834 ALA A CA 1
ATOM 6474 C C . ALA A 1 834 ? -30.712 18.973 13.167 1.00 81.06 834 ALA A C 1
ATOM 6476 O O . ALA A 1 834 ? -29.861 19.678 12.630 1.00 81.06 834 ALA A O 1
ATOM 6477 N N . GLY A 1 835 ? -31.714 18.412 12.485 1.00 80.75 835 GLY A N 1
ATOM 6478 C CA . GLY A 1 835 ? -31.922 18.609 11.045 1.00 80.75 835 GLY A CA 1
ATOM 6479 C C . GLY A 1 835 ? -30.952 17.861 10.121 1.00 80.75 835 GLY A C 1
ATOM 6480 O O . GLY A 1 835 ? -31.071 17.986 8.908 1.00 80.75 835 GLY A O 1
ATOM 6481 N N . THR A 1 836 ? -30.013 17.061 10.645 1.00 87.31 836 THR A N 1
ATOM 6482 C CA . THR A 1 836 ? -29.044 16.325 9.813 1.00 87.31 836 THR A CA 1
ATOM 6483 C C . THR A 1 836 ? -28.973 14.832 10.150 1.00 87.31 836 THR A C 1
ATOM 6485 O O . THR A 1 836 ? -29.420 14.367 11.205 1.00 87.31 836 THR A O 1
ATOM 6488 N N . ALA A 1 837 ? -28.369 14.065 9.240 1.00 84.44 837 ALA A N 1
ATOM 6489 C CA . ALA A 1 837 ? -28.018 12.660 9.446 1.00 84.44 837 ALA A CA 1
ATOM 6490 C C . ALA A 1 837 ? -26.749 12.469 10.306 1.00 84.44 837 ALA A C 1
ATOM 6492 O O . ALA A 1 837 ? -26.366 11.337 10.584 1.00 84.44 837 ALA A O 1
ATOM 6493 N N . ALA A 1 838 ? -26.076 13.547 10.721 1.00 90.06 838 ALA A N 1
ATOM 6494 C CA . ALA A 1 838 ? -24.769 13.493 11.369 1.00 90.06 838 ALA A CA 1
ATOM 6495 C C . ALA A 1 838 ? -24.847 13.585 12.901 1.00 90.06 838 ALA A C 1
ATOM 6497 O O . ALA A 1 838 ? -25.698 14.266 13.479 1.00 90.06 838 ALA A O 1
ATOM 6498 N N . TYR A 1 839 ? -23.892 12.939 13.566 1.00 89.94 839 TYR A N 1
ATOM 6499 C CA . TYR A 1 839 ? -23.637 13.109 14.995 1.00 89.94 839 TYR A CA 1
ATOM 6500 C C . TYR A 1 839 ? -22.420 14.011 15.218 1.00 89.94 839 TYR A C 1
ATOM 6502 O O . TYR A 1 839 ? -21.463 13.987 14.441 1.00 89.94 839 TYR A O 1
ATOM 6510 N N . ARG A 1 840 ? -22.426 14.795 16.305 1.00 86.94 840 ARG A N 1
ATOM 6511 C CA . ARG A 1 840 ? -21.245 15.563 16.722 1.00 86.94 840 ARG A CA 1
ATOM 6512 C C . ARG A 1 840 ? -20.092 14.604 17.009 1.00 86.94 840 ARG A C 1
ATOM 6514 O O . ARG A 1 840 ? -20.274 13.566 17.643 1.00 86.94 840 ARG A O 1
ATOM 6521 N N . THR A 1 841 ? -18.892 14.959 16.570 1.00 85.56 841 THR A N 1
ATOM 6522 C CA . THR A 1 841 ? -17.693 14.160 16.833 1.00 85.56 841 THR A CA 1
ATOM 6523 C C . THR A 1 841 ? -17.258 14.304 18.286 1.00 85.56 841 THR A C 1
ATOM 6525 O O . THR A 1 841 ? -17.097 15.427 18.768 1.00 85.56 841 THR A O 1
ATOM 6528 N N . LYS A 1 842 ? -16.994 13.188 18.965 1.00 81.06 842 LYS A N 1
ATOM 6529 C CA . LYS A 1 842 ? -16.360 13.166 20.286 1.00 81.06 842 LYS A CA 1
ATOM 6530 C C . LYS A 1 842 ? -14.919 12.702 20.111 1.00 81.06 842 LYS A C 1
ATOM 6532 O O . LYS A 1 842 ? -14.680 11.657 19.515 1.00 81.06 842 LYS A O 1
ATOM 6537 N N . LYS A 1 843 ? -13.951 13.484 20.594 1.00 73.44 843 LYS A N 1
ATOM 6538 C CA . LYS A 1 843 ? -12.551 13.042 20.631 1.00 73.44 843 LYS A CA 1
ATOM 6539 C C . LYS A 1 843 ? -12.347 12.181 21.883 1.00 73.44 843 LYS A C 1
ATOM 6541 O O . LYS A 1 843 ? -12.583 12.698 22.976 1.00 73.44 843 LYS A O 1
ATOM 6546 N N . PRO A 1 844 ? -11.942 10.904 21.752 1.00 71.62 844 PRO A N 1
ATOM 6547 C CA . PRO A 1 844 ? -11.522 10.117 22.903 1.00 71.62 844 PRO A CA 1
ATOM 6548 C C . PRO A 1 844 ? -10.363 10.802 23.644 1.00 71.62 844 PRO A C 1
ATOM 6550 O O . PRO A 1 844 ? -9.537 11.457 22.995 1.00 71.62 844 PRO A O 1
ATOM 6553 N N . PRO A 1 845 ? -10.288 10.667 24.979 1.00 69.00 845 PRO A N 1
ATOM 6554 C CA . PRO A 1 845 ? -9.145 11.149 25.744 1.00 69.00 845 PRO A CA 1
ATOM 6555 C C . PRO A 1 845 ? -7.874 10.391 25.340 1.00 69.00 845 PRO A C 1
ATOM 6557 O O . PRO A 1 845 ? -7.931 9.213 24.986 1.00 69.00 845 PRO A O 1
ATOM 6560 N N . SER A 1 846 ? -6.725 11.068 25.390 1.00 70.94 846 SER A N 1
ATOM 6561 C CA . SER A 1 846 ? -5.434 10.424 25.158 1.00 70.94 846 SER A CA 1
ATOM 6562 C C . SER A 1 846 ? -4.999 9.628 26.392 1.00 70.94 846 SER A C 1
ATOM 6564 O O . SER A 1 846 ? -5.019 10.130 27.515 1.00 70.94 846 SER A O 1
ATOM 6566 N N . LEU A 1 847 ? -4.610 8.376 26.174 1.00 71.06 847 LEU A N 1
ATOM 6567 C CA . LEU A 1 847 ? -3.998 7.493 27.155 1.00 71.06 847 LEU A CA 1
ATOM 6568 C C . LEU A 1 847 ? -2.475 7.623 27.059 1.00 71.06 847 LEU A C 1
ATOM 6570 O O . LEU A 1 847 ? -1.890 7.472 25.982 1.00 71.06 847 LEU A O 1
ATOM 6574 N N . VAL A 1 848 ? -1.834 7.864 28.199 1.00 67.56 848 VAL A N 1
ATOM 6575 C CA . VAL A 1 848 ? -0.375 7.853 28.314 1.00 67.56 848 VAL A CA 1
ATOM 6576 C C . VAL A 1 848 ? 0.054 6.585 29.038 1.00 67.56 848 VAL A C 1
ATOM 6578 O O . VAL A 1 848 ? -0.421 6.293 30.131 1.00 67.56 848 VAL A O 1
ATOM 6581 N N . GLU A 1 849 ? 0.936 5.818 28.410 1.00 65.50 849 GLU A N 1
ATOM 6582 C CA . GLU A 1 849 ? 1.524 4.613 28.989 1.00 65.50 849 GLU A CA 1
ATOM 6583 C C . GLU A 1 849 ? 2.549 4.985 30.075 1.00 65.50 849 GLU A C 1
ATOM 6585 O O . GLU A 1 849 ? 3.291 5.957 29.923 1.00 65.50 849 GLU A O 1
ATOM 6590 N N . ASN A 1 850 ? 2.614 4.189 31.148 1.00 57.44 850 ASN A N 1
ATOM 6591 C CA . ASN A 1 850 ? 3.574 4.333 32.254 1.00 57.44 850 ASN A CA 1
ATOM 6592 C C . ASN A 1 850 ? 3.475 5.652 33.044 1.00 57.44 850 ASN A C 1
ATOM 6594 O O . ASN A 1 850 ? 4.485 6.150 33.522 1.00 57.44 850 ASN A O 1
ATOM 6598 N N . LEU A 1 851 ? 2.277 6.218 33.203 1.00 59.22 851 LEU A N 1
ATOM 6599 C CA . LEU A 1 851 ? 2.018 7.277 34.182 1.00 59.22 851 LEU A CA 1
ATOM 6600 C C . LEU A 1 851 ? 0.796 6.916 35.012 1.00 59.22 851 LEU A C 1
ATOM 6602 O O . LEU A 1 851 ? -0.205 6.428 34.479 1.00 59.22 851 LEU A O 1
ATOM 6606 N N . LYS A 1 852 ? 0.841 7.218 36.311 1.00 52.78 852 LYS A N 1
ATOM 6607 C CA . LYS A 1 852 ? -0.376 7.216 37.122 1.00 52.78 852 LYS A CA 1
ATOM 6608 C C . LYS A 1 852 ? -1.262 8.363 36.649 1.00 52.78 852 LYS A C 1
ATOM 6610 O O . LYS A 1 852 ? -0.910 9.533 36.799 1.00 52.78 852 LYS A O 1
ATOM 6615 N N . THR A 1 853 ? -2.417 8.032 36.078 1.00 49.56 853 THR A N 1
ATOM 6616 C CA . THR A 1 853 ? -3.477 9.013 35.850 1.00 49.56 853 THR A CA 1
ATOM 6617 C C . THR A 1 853 ? -3.889 9.571 37.203 1.00 49.56 853 THR A C 1
ATOM 6619 O O . THR A 1 853 ? -4.333 8.810 38.064 1.00 49.56 853 THR A O 1
ATOM 6622 N N . VAL A 1 854 ? -3.739 10.883 37.398 1.00 44.47 854 VAL A N 1
ATOM 6623 C CA . VAL A 1 854 ? -4.344 11.573 38.538 1.00 44.47 854 VAL A CA 1
ATOM 6624 C C . VAL A 1 854 ? -5.848 11.395 38.375 1.00 44.47 854 VAL A C 1
ATOM 6626 O O . VAL A 1 854 ? -6.468 12.021 37.515 1.00 44.47 854 VAL A O 1
ATOM 6629 N N . GLY A 1 855 ? -6.423 10.459 39.128 1.00 35.84 855 GLY A N 1
ATOM 6630 C CA . GLY A 1 855 ? -7.865 10.336 39.224 1.00 35.84 855 GLY A CA 1
ATOM 6631 C C . GLY A 1 855 ? -8.391 11.675 39.718 1.00 35.84 855 GLY A C 1
ATOM 6632 O O . GLY A 1 855 ? -8.071 12.086 40.832 1.00 35.84 855 GLY A O 1
ATOM 6633 N N . LYS A 1 856 ? -9.161 12.376 38.883 1.00 30.28 856 LYS A N 1
ATOM 6634 C CA . LYS A 1 856 ? -10.088 13.370 39.414 1.00 30.28 856 LYS A CA 1
ATOM 6635 C C . LYS A 1 856 ? -11.045 12.586 40.310 1.00 30.28 856 LYS A C 1
ATOM 6637 O O . LYS A 1 856 ? -11.752 11.718 39.800 1.00 30.28 856 LYS A O 1
ATOM 6642 N N . ARG A 1 857 ? -10.936 12.818 41.620 1.00 29.94 857 ARG A N 1
ATOM 6643 C CA . ARG A 1 857 ? -11.969 12.453 42.592 1.00 29.94 857 ARG A CA 1
ATOM 6644 C C . ARG A 1 857 ? -13.314 13.006 42.148 1.00 29.94 857 ARG A C 1
ATOM 6646 O O . ARG A 1 857 ? -13.311 14.119 41.568 1.00 29.94 857 ARG A O 1
#

Nearest PDB structures (foldseek):
  8csp-assembly1_9  TM=8.528E-01  e=1.756E-40  Homo sapiens
  7uui-assembly1_m  TM=5.587E-01  e=2.205E-03  Saccharomyces cerevisiae BY4741
  8oy6-assembly1_A  TM=5.002E-01  e=9.135E-01  Methanosarcina mazei Go1
  8oy4-assembly1_A  TM=4.837E-01  e=1.422E+00  Methanosarcina mazei Go1
  5zcw-assembly1_A  TM=4.551E-01  e=2.612E+00  Methanosarcina mazei

Radius of gyration: 34.59 Å; Cα contacts (8 Å, |Δi|>4): 1341; chains: 1; bounding box: 87×87×111 Å

Sequence (857 aa):
MHRLAPALLGRLAPALLGRLARARHWAPVLRGGAAASGEEEQFVFPEYEPEPSDEATAAAAAAAAAAAAAAPRRGRERRERVPVATGQLDPSVPPSGVSCSGCGAELQCRDGAAPGFVPAEKYRSLSEGPDGAAGLRGAVCQRCWLLAHHGRALRLQLPPEQHRQVVSAALRRPPRHGRGPLLLYLLDVLELPDPVLPQLPALLSPDVPAAGLLVVGNKVDLLPADSPGHLGRLRQRVVAACAQAGLREAPLVDVRLVSAKTGFGLEGLVSRLQRSWKCAGDVYLLGATNSGKSTLFNTLLRSDYCKSRAPDIVDRATVSPWPGTTLNLLKFPIINPTCDRIFRRQERLKEEATKTEDQLSSEEKKCLNHLKKQGYLVGRVGRTFQRQKSSPVVDFDPDMLSYSVDEDPKHSPRKREEREEFTYNEVKDARWCFDTPGIVKENCVGTLAIECTLSKFANDTKLCGVVNTLEGRDAIQRDLDRLERWAHANHMKFNKANCKVLHMGRGSPKHDYRLGREWIESSPEEKDLGVLIDEKLNMSRQCVLAAQKANRVLGCVKRGVTSRSREVILPLYSALVRPHLEYCVQLWGPEYRRDMELLERVQRRATKLIRGLEHLSYEDRLRELGLFSLEKRRLQGDLIAAFQYLKGATGTLERDCLQGHGVTRQGVLNLLTEKEVKLVLPMHAIVPRTFILKPGMVLFLAALGRVDYLQGEKPAWFSVMASNLLPVRIATLSNADAIYEKHAGQELLKVPMGGEERMKEFPPLVPQDITLKGIGTTEAVADIKLSSAGWVAVTAHEEEKLLLRAYTPKGTALVVREPPLLPYISTIRGARIAGTAAYRTKKPPSLVENLKTVGKR

pLDDT: mean 70.43, std 20.2, range [22.92, 95.5]

Mean predicted aligned error: 19.79 Å

Secondary structure (DSSP, 8-state):
-TTS-HHHHHHHHHHHHHHHHHGGGG--SSS-------------PPP-PPPPPTTHHHHHHHHHHTTS------------------PPP-TTSPP-SPBPTTT-PBPBSS-TTSTTB--HHHHHHHHSSTTGGGGGTT---HHHHHHHHT---------HHHHHHHHHHHHTSPPTTSSPPEEEEEEEGGGPSPTTGGGHHHHT-TTS---EEEEEEE-GGGS---STTHHHHHHHHHHHHHHHTTTTSS-EEEEEE--TTT-TTHHHHHHHIIIIITT-S-EEEE-BTTSSHHHHHHHHHHSTTB-TTHHHHSPPPP--SSS----S-EEEEEP---HHHHHHHHHHHHHHHH--GGGS-HHHHHHHHHHHHH-SEE-----S-------------TT--------------------PPPPHHHHHT-EEEEEPPPBP----GGGS--SSEEEEETTEEEEE---SSHHHHHHHHHHHHHHHHHHHHTT----GGG-EE---STT------EETTEEPEE-SEEEETTEEEETT--THHHHHHHHHHHHHHHHHHHHH-----HHHHHHHIIIIIHHHHHTTHHHH---SHHHHHHHHHHHHHHHHTSTT-TTS-HHHHHHHTTPPPHHHHHHHHHHHHHHHHHTT-S--TTTGGG---------GGGGS-HHHHHHHS-SS-PPPEEEEE-TTEEEEETTTEEEEEEE-SS-EEEEEEE-TTS-EEEEEGGGHHHHHHHHTTSTTT-SS-SHHHHHHHSPPEEEEEEEEE---SSS--EEEEEGGGEEEEEE--TT-EEEEEEEEETTS-EEEESS-SSTTGGGGEEEEPTTSSBEEE-PPPPEETTS------

Solvent-accessible surface area (backbone atoms only — not comparable to full-atom values): 49664 Å² total; per-residue (Å²): 118,84,84,56,62,72,76,52,55,76,66,39,48,62,53,55,51,50,55,57,55,66,52,54,85,71,66,90,81,87,77,82,92,81,90,82,92,73,93,73,88,74,86,71,73,72,79,82,72,79,76,84,64,89,63,60,64,59,54,53,58,56,54,64,69,65,72,78,76,86,77,93,81,88,88,77,90,74,84,77,83,78,76,81,85,76,57,59,71,36,71,85,57,74,68,65,85,42,45,15,37,27,26,30,27,50,30,32,27,51,45,89,68,48,76,21,20,35,39,34,71,61,46,45,64,25,40,74,38,101,58,29,73,60,50,42,66,69,42,60,21,52,58,47,46,35,34,69,76,67,69,44,79,75,86,60,89,68,62,70,63,60,47,50,47,54,52,52,57,60,63,67,49,79,55,92,71,86,40,38,41,36,38,37,37,35,38,38,59,88,50,64,85,54,82,57,58,60,50,46,63,73,75,54,41,90,89,42,63,63,69,27,35,36,40,34,35,21,58,55,20,36,51,66,83,50,53,92,63,43,69,59,54,45,50,51,50,53,52,49,53,43,46,76,43,65,58,75,76,90,36,74,73,52,78,46,62,26,14,48,87,43,26,19,48,43,58,63,50,46,53,44,45,54,69,75,51,53,56,68,39,37,34,39,42,44,39,43,44,71,27,45,63,47,42,34,51,48,44,42,51,58,23,71,54,28,36,77,65,44,61,85,62,49,66,64,47,44,64,64,92,56,70,58,50,37,68,28,73,39,72,49,51,42,47,79,79,47,72,67,59,53,48,55,43,51,49,52,54,52,53,46,38,68,37,45,81,85,79,50,54,75,67,56,47,53,51,49,54,52,46,52,75,37,25,32,38,35,27,66,72,59,66,81,71,74,82,79,75,79,71,81,79,76,81,81,69,86,84,78,79,75,90,83,85,89,80,82,85,75,83,74,80,80,78,75,77,81,80,76,73,84,53,70,76,65,58,73,79,46,36,40,41,31,46,47,40,37,46,70,74,66,71,48,80,84,71,55,88,56,84,46,53,74,48,51,52,74,89,52,73,46,81,46,73,75,52,89,47,72,67,37,50,52,44,52,44,53,39,41,54,48,51,49,52,50,30,54,77,67,79,44,80,84,64,62,90,79,45,66,42,74,64,64,59,98,80,53,80,76,78,85,50,57,60,89,94,44,74,47,52,75,37,68,58,49,74,54,98,86,44,60,47,41,36,81,72,63,34,63,65,40,46,51,52,29,37,52,54,26,47,52,48,49,49,47,51,63,72,74,45,86,72,36,46,62,84,55,49,51,56,50,39,61,70,64,26,43,52,49,69,54,62,63,33,85,77,51,56,65,87,49,66,72,47,46,51,52,48,44,48,51,55,57,52,57,59,47,59,27,70,91,39,68,86,51,54,74,66,55,46,26,61,79,65,75,48,78,53,67,67,59,51,48,52,52,52,45,51,52,50,51,50,31,58,75,68,49,72,52,59,77,60,90,63,72,57,74,80,35,95,62,84,52,45,40,56,56,69,80,80,47,54,82,71,44,44,64,36,36,47,62,89,41,44,36,52,52,44,36,31,55,43,44,57,45,25,29,41,31,47,25,58,58,26,38,41,34,34,65,42,48,94,63,66,31,38,40,34,36,47,32,21,80,73,49,46,74,49,76,45,46,53,92,49,43,65,62,49,46,72,74,29,39,21,33,86,77,20,39,38,58,71,57,32,66,71,48,52,73,74,44,61,61,68,42,79,45,81,45,80,47,64,20,68,20,83,58,38,34,42,31,23,45,29,50,48,71,50,28,33,37,35,36,24,25,47,60,80,39,60,35,39,34,38,38,28,34,36,59,43,44,57,76,46,79,36,74,73,37,87,62,34,37,48,71,68,52,50,41,62,72,40,85,99,56,53,41,35,38,71,43,79,73,78,57,48,59,58,58,44,50,76,81,74,81,126

Foldseek 3Di:
DLQPFPVLVVVCVVVLVVLVVVCCVVPPDPDDDDDDDDDDPDPDDPPPPDDDDPPVVVVVVVVVVVPPDDDDDDDDDDPDDDDDPPADADLPDDFLPEAALAARHTAHRHDPQAPNHDRPVVVCVQQVDPVHSCSCHHHHHPQLVCCQPVVDHRPHPDPLVLQLVQVLVVQLDDFPQPAAEEEEEQDALQQPVPLCLLLVVVSVPPSRRHQAYEYEHEDCQQEFDLDPCLLVLSQVSVVVSNVVSPVPDDHYPGYYYAYLQQGFCVLVVLLCCCPPVLLSAAYEYAAAFQSCLLSNVQLCLQALQADQCFVLQRRRHRDHSDGWSHPHKGKGFTDNDDPVNSVLVVVVLVVLLADFLVPDDPVVNVVVVVSLVFGQEHEDGHYSDHDPPPDPPPDDDPPPDDDDDDDDDDDDPPPDDPRDDDDPVCVSPTHMYIYGHHNASWPAPVSPPQPFQWRDAALDIDTDFDPLDPVRVVSSQVNLQSVLVVCVVVVHDDPQVLFEDEAADDRTPPDWHDRPPGTRHHDQWDADPNAIAGNDLALLVRLVVLLVQLVVQLVCCLVVDPDQALVPLVVSCVPPRVCSLPPVCSSRPHPDPVSLVSSQVSVQVSLCSHPPCVPPDPVVSCVVSVHDGVSVVVVVVSVVVVVCVVVCVVPPSSPPSRPDPDLILHFVCVLADSVQSVLQAASGHFFKWKFKDDAQKKKAFQLFKIKHFHDWDDIKMKIWGFHPSTDMDMDGNVCVVVCSQVDRQHPRSCPPHDPPVSVVVFADKDKDKDKFFACDQQFFFKWWASGSSGTITIHDHHRMITIMIMIGGRSHDTDIDPPDSSTRNSVQFADDDPPGRTTDTHDRRRDYPSHPDPPPD